Protein AF-0000000069699629 (afdb_homodimer)

Solvent-accessible surface area (backbone atoms only — not comparable to full-atom values): 56121 Å² total; per-residue (Å²): 138,85,84,76,73,90,75,81,79,84,77,80,76,84,76,68,91,73,70,89,72,76,82,72,79,75,75,71,71,50,71,66,56,49,45,51,49,49,50,50,48,36,51,49,47,49,51,48,34,51,51,44,48,51,48,30,50,50,45,48,50,47,46,49,52,51,44,52,56,49,50,58,57,60,65,57,64,64,65,25,61,34,77,67,85,94,56,106,48,43,76,41,28,73,54,88,80,68,69,46,50,12,64,60,80,70,67,77,84,50,55,75,26,27,34,78,42,75,46,62,90,52,101,59,73,42,83,44,76,43,32,43,47,52,49,35,50,48,51,46,58,69,66,28,60,48,82,36,36,34,40,34,21,32,28,71,46,33,79,44,12,59,67,80,67,69,44,21,34,32,34,32,32,75,80,32,62,78,57,23,39,41,35,43,31,45,36,35,52,76,44,73,55,95,75,27,39,31,33,44,36,40,24,43,29,37,32,40,32,34,45,31,40,86,33,32,37,64,40,86,93,40,66,15,42,77,44,70,66,27,49,29,41,39,32,30,37,80,40,84,94,41,41,81,15,38,42,35,46,30,20,49,70,75,87,66,41,66,41,76,61,26,70,32,25,79,40,58,69,77,56,64,31,25,38,38,41,36,59,30,78,50,88,75,24,29,37,31,39,36,45,30,31,46,59,33,31,36,24,26,68,83,65,81,47,68,45,81,40,50,26,37,35,41,40,42,35,42,35,59,29,70,70,56,92,60,25,28,34,28,46,37,38,36,42,36,42,70,63,76,53,70,67,55,51,49,33,34,73,70,57,51,26,45,58,87,65,62,27,40,39,42,39,40,36,42,38,36,59,43,70,95,81,17,33,40,36,40,35,43,36,42,21,21,21,37,37,21,23,18,63,67,36,60,52,48,40,34,44,36,78,39,68,77,54,38,30,73,60,62,59,73,71,11,41,22,40,37,40,37,39,38,38,36,42,66,82,45,98,44,31,38,34,38,41,41,39,38,39,32,40,32,42,40,19,31,28,96,71,62,35,45,45,18,29,38,43,37,43,29,39,28,40,35,46,30,44,50,76,47,57,42,37,37,38,36,41,39,42,12,30,31,42,36,40,36,36,28,68,89,66,48,78,34,40,32,26,37,39,32,43,24,44,36,44,32,46,36,74,36,78,50,85,87,80,39,54,43,32,39,34,40,38,41,23,42,38,41,55,76,37,39,62,56,74,66,67,58,40,66,82,74,22,57,51,51,47,35,43,37,40,40,25,38,37,56,84,141,79,90,75,89,74,97,79,82,73,90,72,76,72,91,62,88,72,77,83,77,76,84,77,81,79,80,77,76,53,71,66,59,52,43,53,50,47,49,50,48,35,50,52,47,47,50,49,33,51,51,44,47,49,51,35,48,50,50,47,45,50,47,45,48,56,45,42,56,52,46,58,62,54,62,50,70,24,67,78,77,71,83,73,82,76,61,90,58,76,82,74,68,78,48,79,83,63,71,71,67,92,54,54,24,75,77,82,83,50,55,78,44,69,43,64,29,38,36,62,86,63,99,60,74,43,84,42,68,41,32,45,46,51,51,48,51,48,38,48,58,68,65,28,62,46,79,35,36,34,40,35,45,64,51,72,44,34,80,58,53,80,68,78,67,69,43,22,34,30,34,30,32,76,80,34,63,84,58,24,39,39,35,42,31,45,37,35,51,64,45,78,55,95,77,26,37,32,32,44,36,39,23,44,29,38,32,41,36,66,83,51,89,85,42,40,45,70,40,84,93,37,66,10,39,37,29,62,68,27,41,29,41,38,30,30,36,81,39,88,94,39,44,82,15,39,42,34,30,4,18,48,69,75,86,65,42,65,40,75,60,26,71,33,26,77,39,59,69,74,34,12,5,10,40,36,41,36,58,30,78,51,90,74,25,29,36,32,38,35,43,30,27,33,34,31,31,34,25,27,69,83,66,81,48,69,44,82,38,28,25,38,36,41,40,43,35,43,34,59,29,72,70,55,92,62,25,28,36,30,45,35,39,37,41,37,43,72,42,68,30,66,63,55,51,50,34,35,73,69,59,51,26,45,58,88,67,63,27,38,37,41,39,40,36,41,39,35,59,43,71,95,82,18,35,40,37,40,36,44,37,41,23,21,20,36,37,20,22,18,63,68,36,58,52,49,40,33,44,37,78,39,67,78,54,39,32,72,62,63,61,73,70,11,42,23,39,37,40,38,39,38,38,35,41,67,82,45,98,44,30,38,34,38,42,41,36,37,39,34,40,32,43,40,20,30,29,95,72,62,36,45,47,16,30,37,41,35,41,29,38,29,38,34,46,30,43,49,78,47,58,43,36,38,37,36,40,37,43,12,29,33,42,34,40,35,36,29,69,89,66,48,80,35,39,31,26,36,40,29,42,25,43,38,43,31,46,36,52,23,77,47,85,87,27,25,43,45,32,40,36,40,37,41,24,40,38,42,56,76,36,39,64,55,74,67,69,58,41,62,92,76,24,56,52,50,47,34,42,36,40,38,37,38,38,60,88

Secondary structure (DSSP, 8-state):
------------GGG---------------HHHHHHHHHHHHHHHHHHHHHHHHHHHHHHHHHHHHHHHHHHHHH-----------SSS-TT---TT-------------TT-EEEEEE-SSSS-EEEEEEHHHHHHHHHHHHTEEEEEEEEEEEEEETTBS-----HHHH-STT---SEEEEEEEEEEEEEETTEEEEEEEEEEEEE-SS-S---TT-TT-S-EEEEEEEEEEEES--TT-TTSEEEEEE--PPPEEETTTTEEEE----SEEEEEEEEEETTEEEEEEEEE--EEEEBTTSS-EEEE-EEEEEEEEEEEE-STTEEEEEEEEEEEE---HHHHHHHHTTSBPPP--EEEEEEEEEEE-GGG-EEEEEEEEEEHHHHHHHT-SS-----SSBTTEE-S-----EEEEEEEEEEEEEETTEEEEEEEEEEEEEEEEETTTEEEEEEEEEEEEEEEEEE-SSSEEEEEEEEEEEEEEE-TTS-EEEEEEEEEEEEEEEESSS-SSS---EEEEEEEEEEEEEETTT---BGGGBSEEEEEEEEEEEE-/-------------S----------------HHHHHHHHHHHHHHHHHHHHHHHHHHHHHHHHHHHHHHHHHHGGGS--------------TTS--TT-------------TT-EEEEEE-SSSS-EEEEEEHHHHHHHHHHHHTEEEEEEEEEEEEEETTBS-----HHHH-STT---SEEEEEEEEEEEEEETTEEEEEEEEEEEEE-SS-S---TT-TT-S-EEEEEEEEEEEES--TT-TTSEEEEEE--PPPEEETTTTEEEE----SEEEEEEEEEETTEEEEEEEEE--EEEEBTTSS-EEEEEEEEEEEEEEEEE-STTEEEEEEEEEEEEE--HHHHHHHHTTSBPPP--EEEEEEEEEEE-GGG-EEEEEEEEEEHHHHHHHT-SS-----SSBTTEE-S-----EEEEEEEEEEEEEETTEEEEEEEEEEEEEEEEETTTEEEEEEEEEEEEEEEEEE-SSSEEEEEEEEEEEEEEE-TTS-EEEEEEEEEEEEEEE-SSS-SSS---EEEEEEEEEEEEEETTT---BGGGBSEEEEEEEEEEEE-

Sequence (1114 aa):
MYSSQLKVSLLSLSVLLAISTSDVMAAKLTIEQRLELLESELSANKKELQKTQSQLSTYKGKVAELQKSIKENEKRHVTTGYPTATSPVAENIANENNELSKKAAPVQVKATQQVAVIDTEGQKPKLESVTLKDISKFVKDDIGFSYQGYFRSGWGTSNHGSSQTYAPGSLGRFGNEMSGWFDLTLNQRVYNQDGKTANAVVTYDGNVGEQYNDAWFAGQDTDSILQFSDIYLTTKGFLPFAPEADFWVGKHKLPEYEIQMLDWKSLTTDVAAGVGIQNWALGGGQLDASISRNDVDVYSRDFTQTTQMNTNSVDLRYRNIPLWQSGSLSLMGKYAFANKNDEQERNEDNNSYFRFKDTWMATAIIRQELERKGFNEFTLQVANNSYASSFANFSGASNSMASGRYYYGDHTNGVAWRLISQGEMYLADRIIMANSLVWAHGNDVYSYESGAHSDFDSLRAVIRPAWIWDTWNQTGVELGWFTQKNNTRQGDDLQESAYKTTLYHALKVGPSLLGSRPEIRFYGTYINILDNQLSQFAFNDDSKDEFMVGVQAEVWWMYSSQLKVSLLSLSVLLAISTSDVMAAKLTIEQRLELLESELSANKKELQKTQSQLSTYKGKVAELQKSIKENEKRHVTTGYPTATSPVAENIANENNELSKKAAPVQVKATQQVAVIDTEGQKPKLESVTLKDISKFVKDDIGFSYQGYFRSGWGTSNHGSSQTYAPGSLGRFGNEMSGWFDLTLNQRVYNQDGKTANAVVTYDGNVGEQYNDAWFAGQDTDSILQFSDIYLTTKGFLPFAPEADFWVGKHKLPEYEIQMLDWKSLTTDVAAGVGIQNWALGGGQLDASISRNDVDVYSRDFTQTTQMNTNSVDLRYRNIPLWQSGSLSLMGKYAFANKNDEQERNEDNNSYFRFKDTWMATAIIRQELERKGFNEFTLQVANNSYASSFANFSGASNSMASGRYYYGDHTNGVAWRLISQGEMYLADRIIMANSLVWAHGNDVYSYESGAHSDFDSLRAVIRPAWIWDTWNQTGVELGWFTQKNNTRQGDDLQESAYKTTLYHALKVGPSLLGSRPEIRFYGTYINILDNQLSQFAFNDDSKDEFMVGVQAEVWW

Nearest PDB structures (foldseek):
  4rdt-assembly2_B  TM=4.542E-01  e=3.118E-02  Neisseria meningitidis MC58
  4c4v-assembly1_A  TM=3.652E-01  e=1.965E-02  Escherichia coli
  8bo2-assembly1_A  TM=3.740E-01  e=1.611E-01  Escherichia coli K-12
  3qrc-assembly1_A  TM=2.456E-01  e=6.396E-02  Yersinia pestis
  5ekq-assembly1_A  TM=3.480E-01  e=4.299E+00  Escherichia coli K-12

Foldseek 3Di:
DCDDDDPVVVPDDDPDPDDDPPPPPPPPQPPVRVVVVVVVVVVVVVVVVVVVVVVVVVVVVVVCVVVCVVVVVVPCPFCLQQPDDDDVPVRPDPDPPSRSTNDPPPPPQDQADWDWDWDDPDPDIDIDIDGVVRVVVVVCVVQQKDKWKWKKDWDKAWPFGRDAADLCLFFFCVLRDQWMWMKIKIKGWDDDDDLKTKIWMWIKTWIFGPPDPPQDEVDPPHRTHIDTQDTKMWMACPDPLARGKIKMWWNDWDDFADPQGNGATPDDDDARIWIKIWQRDDPQWGKIKMKGWDWAWWAFPVRPGTDIWTKMKIKIKTWFRDDDDQKGKIKIKMKMDTDDDPVRVVCCVVRRTPDQDIKMKIKMKMKHADPPRKIKIKMKMKMFAQQQQLCQDSSYSYGDSDDVRYDDAHGDGKMKIKIWMWIKDAPDPFKIKTWIWMWMWIAQYAHPQAGGGKTKTKIKIKMKMWGHPDQFKIWIKIKIKMKMWMAHPVGDIAIWIKIKIKTKMKGFRGDDPRPTDWIKMWIKMKMATDGDRRPCDADNPRHRMMIMTIIMTIGID/DCPPPDDDDPDPDDDPPDDPPPPPPPDDPDPVRVVVVVVVVVVVVVVVVVVVVVVVVVVVVVVVVVVVVVVVVQPQALPPPPDDDCPVPVVPDPPVVPPVDSHRNPPDQDQADWDWDWDPPDPDIDIDIDGNVRVVVVVCVVQQKDKWKKKKDWDKAWPQGRDAADLCLFFFCVQRDQWMWMKIKIKGWDDDPDLKTKIWMWIKTWIFGDPDPPQDQPDPPHRTHIDTQDTKMWMACPDPLARGKIKMWWNDWPDFADPQGNGATPDDDDAHIWIKIWQRDDPQWGKIKMKGWDWAWWAFPVRPGTDIWTKMKIKIKTWFRDDDDQKGKIKIKMKMDTDDDPVVVVCCVVRRTPDQDIKMKIKMKMKHADPPRKIKIKMKMKMFEQQQQLCQDSSYSYGDSDDVRYDDAHGDGKMKIKIWMWIKDAPDPFKIKTWIKMWMWIAQYAHPQAGGGKTKTKIKIKMKMWGHPDQFKIWIKIKIWMKMWMAHPVGDIAIWIKIKIKTKMKGFRGDDPRPGDWIKMWIKMKMATDGDRRPCDADNPRHRMMIMTIIMTIGID

pLDDT: mean 84.92, std 23.69, range [17.23, 98.94]

Radius of gyration: 40.72 Å; Cα contacts (8 Å, |Δi|>4): 2780; chains: 2; bounding box: 134×82×152 Å

InterPro domains:
  IPR003192 Porin, LamB-type [PF02264] (145-557)
  IPR003192 Porin, LamB-type [cd01346] (145-557)
  IPR021570 LamB-type porin N-terminal domain [PF11471] (30-60)
  IPR036998 Porin, LamB-type superfamily [G3DSA:2.40.170.10] (146-557)
  IPR050286 Gram-negative Bacterial Carbohydrate Uptake Porin [PTHR38762] (129-557)

Organism: Klebsiella variicola (NCBI:txid244366)

Structure (mmCIF, N/CA/C/O backbone):
data_AF-0000000069699629-model_v1
#
loop_
_entity.id
_entity.type
_entity.pdbx_description
1 polymer 'Cryptic outer membrane porin BglH'
#
loop_
_atom_site.group_PDB
_atom_site.id
_atom_site.type_symbol
_atom_site.label_atom_id
_atom_site.label_alt_id
_atom_site.label_comp_id
_atom_site.label_asym_id
_atom_site.label_entity_id
_atom_site.label_seq_id
_atom_site.pdbx_PDB_ins_code
_atom_site.Cartn_x
_atom_site.Cartn_y
_atom_site.Cartn_z
_atom_site.occupancy
_atom_site.B_iso_or_equiv
_atom_site.auth_seq_id
_atom_site.auth_comp_id
_atom_site.auth_asym_id
_atom_site.auth_atom_id
_atom_site.pdbx_PDB_model_num
ATOM 1 N N . MET A 1 1 ? -66.25 24.297 79.5 1 19.14 1 MET A N 1
ATOM 2 C CA . MET A 1 1 ? -67.75 24.266 79.375 1 19.14 1 MET A CA 1
ATOM 3 C C . MET A 1 1 ? -68.188 23.609 78.062 1 19.14 1 MET A C 1
ATOM 5 O O . MET A 1 1 ? -67.75 24.047 77 1 19.14 1 MET A O 1
ATOM 9 N N . TYR A 1 2 ? -68.5 22.312 78 1 21.05 2 TYR A N 1
ATOM 10 C CA . TYR A 1 2 ? -68.5 21.047 77.25 1 21.05 2 TYR A CA 1
ATOM 11 C C . TYR A 1 2 ? -69.688 20.953 76.312 1 21.05 2 TYR A C 1
ATOM 13 O O . TYR A 1 2 ? -70.625 20.234 76.562 1 21.05 2 TYR A O 1
ATOM 21 N N . SER A 1 3 ? -70.125 22.188 75.812 1 19.2 3 SER A N 1
ATOM 22 C CA . SER A 1 3 ? -71.438 22.344 75.312 1 19.2 3 SER A CA 1
ATOM 23 C C . SER A 1 3 ? -71.625 21.547 74 1 19.2 3 SER A C 1
ATOM 25 O O . SER A 1 3 ? -70.875 21.703 73.062 1 19.2 3 SER A O 1
ATOM 27 N N . SER A 1 4 ? -72.375 20.547 74 1 19.42 4 SER A N 1
ATOM 28 C CA . SER A 1 4 ? -72.812 19.266 73.438 1 19.42 4 SER A CA 1
ATOM 29 C C . SER A 1 4 ? -73.438 19.406 72.062 1 19.42 4 SER A C 1
ATOM 31 O O . SER A 1 4 ? -72.938 18.828 71.125 1 19.42 4 SER A O 1
ATOM 33 N N . GLN A 1 5 ? -74.75 19.219 71.812 1 18.25 5 GLN A N 1
ATOM 34 C CA . GLN A 1 5 ? -75.312 18.078 71.125 1 18.25 5 GLN A CA 1
ATOM 35 C C . GLN A 1 5 ? -75.875 18.484 69.75 1 18.25 5 GLN A C 1
ATOM 37 O O . GLN A 1 5 ? -76.188 17.625 68.938 1 18.25 5 GLN A O 1
ATOM 42 N N . LEU A 1 6 ? -76.25 19.766 69.438 1 18.14 6 LEU A N 1
ATOM 43 C CA . LEU A 1 6 ? -77.562 19.859 68.812 1 18.14 6 LEU A CA 1
ATOM 44 C C . LEU A 1 6 ? -77.562 19.469 67.312 1 18.14 6 LEU A C 1
ATOM 46 O O . LEU A 1 6 ? -76.875 20.125 66.562 1 18.14 6 LEU A O 1
ATOM 50 N N . LYS A 1 7 ? -77.812 18.125 66.938 1 20.78 7 LYS A N 1
ATOM 51 C CA . LYS A 1 7 ? -77.75 17.203 65.75 1 20.78 7 LYS A CA 1
ATOM 52 C C . LYS A 1 7 ? -78.75 17.609 64.688 1 20.78 7 LYS A C 1
ATOM 54 O O . LYS A 1 7 ? -79.938 17.25 64.75 1 20.78 7 LYS A O 1
ATOM 59 N N . VAL A 1 8 ? -78.938 18.891 64.25 1 19.14 8 VAL A N 1
ATOM 60 C CA . VAL A 1 8 ? -80.125 19.344 63.562 1 19.14 8 VAL A CA 1
ATOM 61 C C . VAL A 1 8 ? -80.188 18.703 62.188 1 19.14 8 VAL A C 1
ATOM 63 O O . VAL A 1 8 ? -79.312 18.922 61.344 1 19.14 8 VAL A O 1
ATOM 66 N N . SER A 1 9 ? -80.688 17.375 61.969 1 19.95 9 SER A N 1
ATOM 67 C CA . SER A 1 9 ? -80.688 16.344 60.938 1 19.95 9 SER A CA 1
ATOM 68 C C . SER A 1 9 ? -81.562 16.734 59.781 1 19.95 9 SER A C 1
ATOM 70 O O . SER A 1 9 ? -82.812 16.672 59.906 1 19.95 9 SER A O 1
ATOM 72 N N . LEU A 1 10 ? -81.438 17.938 59.156 1 19.36 10 LEU A N 1
ATOM 73 C CA . LEU A 1 10 ? -82.375 18.672 58.281 1 19.36 10 LEU A CA 1
ATOM 74 C C . LEU A 1 10 ? -82.5 17.938 56.938 1 19.36 10 LEU A C 1
ATOM 76 O O . LEU A 1 10 ? -81.812 18.188 56 1 19.36 10 LEU A O 1
ATOM 80 N N . LEU A 1 11 ? -82.625 16.516 56.906 1 20.16 11 LEU A N 1
ATOM 81 C CA . LEU A 1 11 ? -82.5 15.609 55.75 1 20.16 11 LEU A CA 1
ATOM 82 C C . LEU A 1 11 ? -83.625 15.891 54.75 1 20.16 11 LEU A C 1
ATOM 84 O O . LEU A 1 11 ? -83.375 15.883 53.531 1 20.16 11 LEU A O 1
ATOM 88 N N . SER A 1 12 ? -84.938 16.047 55.125 1 18.94 12 SER A N 1
ATOM 89 C CA . SER A 1 12 ? -86 15.195 54.531 1 18.94 12 SER A CA 1
ATOM 90 C C . SER A 1 12 ? -86.5 15.773 53.188 1 18.94 12 SER A C 1
ATOM 92 O O . SER A 1 12 ? -87.188 15.109 52.438 1 18.94 12 SER A O 1
ATOM 94 N N . LEU A 1 13 ? -86.5 17.094 52.875 1 18.12 13 LEU A N 1
ATOM 95 C CA . LEU A 1 13 ? -87.75 17.594 52.406 1 18.12 13 LEU A CA 1
ATOM 96 C C . LEU A 1 13 ? -87.938 17.297 50.906 1 18.12 13 LEU A C 1
ATOM 98 O O . LEU A 1 13 ? -89.062 17.141 50.406 1 18.12 13 LEU A O 1
ATOM 102 N N . SER A 1 14 ? -86.875 17.312 49.938 1 18.81 14 SER A N 1
ATOM 103 C CA . SER A 1 14 ? -87.188 18.062 48.719 1 18.81 14 SER A CA 1
ATOM 104 C C . SER A 1 14 ? -87.875 17.203 47.688 1 18.81 14 SER A C 1
ATOM 106 O O . SER A 1 14 ? -87.75 17.469 46.469 1 18.81 14 SER A O 1
ATOM 108 N N . VAL A 1 15 ? -88.438 16.016 47.969 1 20.55 15 VAL A N 1
ATOM 109 C CA . VAL A 1 15 ? -88.438 15.016 46.906 1 20.55 15 VAL A CA 1
ATOM 110 C C . VAL A 1 15 ? -89.5 15.414 45.844 1 20.55 15 VAL A C 1
ATOM 112 O O . VAL A 1 15 ? -89.312 15.227 44.656 1 20.55 15 VAL A O 1
ATOM 115 N N . LEU A 1 16 ? -90.688 16.016 46.219 1 18.23 16 LEU A N 1
ATOM 116 C CA . LEU A 1 16 ? -91.938 15.414 45.688 1 18.23 16 LEU A CA 1
ATOM 117 C C . LEU A 1 16 ? -92.25 15.977 44.312 1 18.23 16 LEU A C 1
ATOM 119 O O . LEU A 1 16 ? -93.25 15.562 43.688 1 18.23 16 LEU A O 1
ATOM 123 N N . LEU A 1 17 ? -91.75 17.125 43.875 1 19.67 17 LEU A N 1
ATOM 124 C CA . LEU A 1 17 ? -92.688 17.875 43.062 1 19.67 17 LEU A CA 1
ATOM 125 C C . LEU A 1 17 ? -92.938 17.188 41.719 1 19.67 17 LEU A C 1
ATOM 127 O O . LEU A 1 17 ? -92.062 17.109 40.875 1 19.67 17 LEU A O 1
ATOM 131 N N . ALA A 1 18 ? -93.812 16.156 41.688 1 20.31 18 ALA A N 1
ATOM 132 C CA . ALA A 1 18 ? -94.25 15.125 40.75 1 20.31 18 ALA A CA 1
ATOM 133 C C . ALA A 1 18 ? -94.625 15.742 39.406 1 20.31 18 ALA A C 1
ATOM 135 O O . ALA A 1 18 ? -94.125 15.367 38.375 1 20.31 18 ALA A O 1
ATOM 136 N N . ILE A 1 19 ? -96 15.781 39.031 1 22.12 19 ILE A N 1
ATOM 137 C CA . ILE A 1 19 ? -96.688 15.016 38.031 1 22.12 19 ILE A CA 1
ATOM 138 C C . ILE A 1 19 ? -97.062 15.938 36.875 1 22.12 19 ILE A C 1
ATOM 140 O O . ILE A 1 19 ? -97.688 15.5 35.906 1 22.12 19 ILE A O 1
ATOM 144 N N . SER A 1 20 ? -97.125 17.312 37.031 1 21.72 20 SER A N 1
ATOM 145 C CA . SER A 1 20 ? -98.188 17.891 36.219 1 21.72 20 SER A CA 1
ATOM 146 C C . SER A 1 20 ? -97.875 17.766 34.719 1 21.72 20 SER A C 1
ATOM 148 O O . SER A 1 20 ? -96.75 18.078 34.281 1 21.72 20 SER A O 1
ATOM 150 N N . THR A 1 21 ? -98.562 16.859 34 1 24.92 21 THR A N 1
ATOM 151 C CA . THR A 1 21 ? -98.625 16.266 32.656 1 24.92 21 THR A CA 1
ATOM 152 C C . THR A 1 21 ? -98.938 17.312 31.594 1 24.92 21 THR A C 1
ATOM 154 O O . THR A 1 21 ? -99.188 16.984 30.453 1 24.92 21 THR A O 1
ATOM 157 N N . SER A 1 22 ? -98.375 18.609 31.719 1 24.2 22 SER A N 1
ATOM 158 C CA . SER A 1 22 ? -98.875 19.594 30.766 1 24.2 22 SER A CA 1
ATOM 159 C C . SER A 1 22 ? -98.75 19.125 29.328 1 24.2 22 SER A C 1
ATOM 161 O O . SER A 1 22 ? -97.688 18.594 28.969 1 24.2 22 SER A O 1
ATOM 163 N N . ASP A 1 23 ? -99.875 18.922 28.609 1 26.7 23 ASP A N 1
ATOM 164 C CA . ASP A 1 23 ? -100.25 18.469 27.281 1 26.7 23 ASP A CA 1
ATOM 165 C C . ASP A 1 23 ? -99.5 19.25 26.188 1 26.7 23 ASP A C 1
ATOM 167 O O . ASP A 1 23 ? -99.812 20.406 25.938 1 26.7 23 ASP A O 1
ATOM 171 N N . VAL A 1 24 ? -98.25 19.484 26.234 1 28.78 24 VAL A N 1
ATOM 172 C CA . VAL A 1 24 ? -97.438 20.312 25.344 1 28.78 24 VAL A CA 1
ATOM 173 C C . VAL A 1 24 ? -97.688 19.875 23.891 1 28.78 24 VAL A C 1
ATOM 175 O O . VAL A 1 24 ? -97.438 18.719 23.547 1 28.78 24 VAL A O 1
ATOM 178 N N . MET A 1 25 ? -98.688 20.641 23.203 1 28.33 25 MET A N 1
ATOM 179 C CA . MET A 1 25 ? -99.062 20.547 21.812 1 28.33 25 MET A CA 1
ATOM 180 C C . MET A 1 25 ? -97.875 20.422 20.906 1 28.33 25 MET A C 1
ATOM 182 O O . MET A 1 25 ? -96.938 21.234 20.984 1 28.33 25 MET A O 1
ATOM 186 N N . ALA A 1 26 ? -97.5 19.281 20.484 1 32.78 26 ALA A N 1
ATOM 187 C CA . ALA A 1 26 ? -96.438 18.734 19.609 1 32.78 26 ALA A CA 1
ATOM 188 C C . ALA A 1 26 ? -96.438 19.438 18.25 1 32.78 26 ALA A C 1
ATOM 190 O O . ALA A 1 26 ? -97.375 19.25 17.438 1 32.78 26 ALA A O 1
ATOM 191 N N . ALA A 1 27 ? -96.125 20.781 18.281 1 33.59 27 ALA A N 1
ATOM 192 C CA . ALA A 1 27 ? -96 21.531 17.031 1 33.59 27 ALA A CA 1
ATOM 193 C C . ALA A 1 27 ? -95.25 20.703 15.977 1 33.59 27 ALA A C 1
ATOM 195 O O . ALA A 1 27 ? -94.125 20.219 16.203 1 33.59 27 ALA A O 1
ATOM 196 N N . LYS A 1 28 ? -96 19.984 15.195 1 36.91 28 LYS A N 1
ATOM 197 C CA . LYS A 1 28 ? -95.562 19.203 14.031 1 36.91 28 LYS A CA 1
ATOM 198 C C . LYS A 1 28 ? -94.562 20 13.195 1 36.91 28 LYS A C 1
ATOM 200 O O . LYS A 1 28 ? -94.812 21.156 12.852 1 36.91 28 LYS A O 1
ATOM 205 N N . LEU A 1 29 ? -93.312 19.781 13.336 1 44.75 29 LEU A N 1
ATOM 206 C CA . LEU A 1 29 ? -92.25 20.422 12.57 1 44.75 29 LEU A CA 1
ATOM 207 C C . LEU A 1 29 ? -92.688 20.547 11.102 1 44.75 29 LEU A C 1
ATOM 209 O O . LEU A 1 29 ? -93.312 19.672 10.555 1 44.75 29 LEU A O 1
ATOM 213 N N . THR A 1 30 ? -92.938 21.781 10.625 1 55 30 THR A N 1
ATOM 214 C CA . THR A 1 30 ? -93.375 22.109 9.266 1 55 30 THR A CA 1
ATOM 215 C C . THR A 1 30 ? -92.5 21.344 8.25 1 55 30 THR A C 1
ATOM 217 O O . THR A 1 30 ? -91.438 20.812 8.594 1 55 30 THR A O 1
ATOM 220 N N . ILE A 1 31 ? -93.062 20.984 7.141 1 54.12 31 ILE A N 1
ATOM 221 C CA . ILE A 1 31 ? -92.438 20.219 6.047 1 54.12 31 ILE A CA 1
ATOM 222 C C . ILE A 1 31 ? -91.062 20.781 5.703 1 54.12 31 ILE A C 1
ATOM 224 O O . ILE A 1 31 ? -90.125 20.016 5.438 1 54.12 31 ILE A O 1
ATOM 228 N N . GLU A 1 32 ? -91 22.109 5.836 1 60.56 32 GLU A N 1
ATOM 229 C CA . GLU A 1 32 ? -89.688 22.75 5.523 1 60.56 32 GLU A CA 1
ATOM 230 C C . GLU A 1 32 ? -88.625 22.391 6.566 1 60.56 32 GLU A C 1
ATOM 232 O O . GLU A 1 32 ? -87.5 22.172 6.223 1 60.56 32 GLU A O 1
ATOM 237 N N . GLN A 1 33 ? -89.125 22.438 7.805 1 61.97 33 GLN A N 1
ATOM 238 C CA . GLN A 1 33 ? -88.188 22.141 8.867 1 61.97 33 GLN A CA 1
ATOM 239 C C . GLN A 1 33 ? -87.75 20.672 8.812 1 61.97 33 GLN A C 1
ATOM 241 O O . GLN A 1 33 ? -86.562 20.344 9.062 1 61.97 33 GLN A O 1
ATOM 246 N N . ARG A 1 34 ? -88.75 19.828 8.516 1 63.19 34 ARG A N 1
ATOM 247 C CA . ARG A 1 34 ? -88.375 18.422 8.328 1 63.19 34 ARG A CA 1
ATOM 248 C C . ARG A 1 34 ? -87.438 18.234 7.141 1 63.19 34 ARG A C 1
ATOM 250 O O . ARG A 1 34 ? -86.562 17.406 7.188 1 63.19 34 ARG A O 1
ATOM 257 N N . LEU A 1 35 ? -87.688 19.031 6.176 1 65.12 35 LEU A N 1
ATOM 258 C CA . LEU A 1 35 ? -86.812 19 4.984 1 65.12 35 LEU A CA 1
ATOM 259 C C . LEU A 1 35 ? -85.375 19.422 5.32 1 65.12 35 LEU A C 1
ATOM 261 O O . LEU A 1 35 ? -84.438 18.797 4.848 1 65.12 35 LEU A O 1
ATOM 265 N N . GLU A 1 36 ? -85.312 20.484 5.996 1 67.56 36 GLU A N 1
ATOM 266 C CA . GLU A 1 36 ? -84 20.969 6.383 1 67.56 36 GLU A CA 1
ATOM 267 C C . GLU A 1 36 ? -83.25 19.938 7.254 1 67.56 36 GLU A C 1
ATOM 269 O O . GLU A 1 36 ? -82.062 19.75 7.121 1 67.56 36 GLU A O 1
ATOM 274 N N . LEU A 1 37 ? -84.062 19.281 8.109 1 67.69 37 LEU A N 1
ATOM 275 C CA . LEU A 1 37 ? -83.438 18.266 8.969 1 67.69 37 LEU A CA 1
ATOM 276 C C . LEU A 1 37 ? -83 17.062 8.148 1 67.69 37 LEU A C 1
ATOM 278 O O . LEU A 1 37 ? -81.938 16.5 8.383 1 67.69 37 LEU A O 1
ATOM 282 N N . LEU A 1 38 ? -83.875 16.688 7.219 1 66.69 38 LEU A N 1
ATOM 283 C CA . LEU A 1 38 ? -83.5 15.547 6.375 1 66.69 38 LEU A CA 1
ATOM 284 C C . LEU A 1 38 ? -82.312 15.883 5.484 1 66.69 38 LEU A C 1
ATOM 286 O O . LEU A 1 38 ? -81.438 15.039 5.281 1 66.69 38 LEU A O 1
ATOM 290 N N . GLU A 1 39 ? -82.312 17.125 4.957 1 74.69 39 GLU A N 1
ATOM 291 C CA . GLU A 1 39 ? -81.125 17.547 4.152 1 74.69 39 GLU A CA 1
ATOM 292 C C . GLU A 1 39 ? -79.875 17.578 4.988 1 74.69 39 GLU A C 1
ATOM 294 O O . GLU A 1 39 ? -78.812 17.188 4.508 1 74.69 39 GLU A O 1
ATOM 299 N N . SER A 1 40 ? -80.062 18.062 6.207 1 72.31 40 SER A N 1
ATOM 300 C CA . SER A 1 40 ? -78.875 18.078 7.09 1 72.31 40 SER A CA 1
ATOM 301 C C . SER A 1 40 ? -78.438 16.656 7.453 1 72.31 40 SER A C 1
ATOM 303 O O . SER A 1 40 ? -77.25 16.359 7.469 1 72.31 40 SER A O 1
ATOM 305 N N . GLU A 1 41 ? -79.438 15.805 7.695 1 72.5 41 GLU A N 1
ATOM 306 C CA . GLU A 1 41 ? -79.125 14.422 7.996 1 72.5 41 GLU A CA 1
ATOM 307 C C . GLU A 1 41 ? -78.5 13.719 6.773 1 72.5 41 GLU A C 1
ATOM 309 O O . GLU A 1 41 ? -77.562 12.93 6.895 1 72.5 41 GLU A O 1
ATOM 314 N N . LEU A 1 42 ? -79.062 14.008 5.613 1 70.12 42 LEU A N 1
ATOM 315 C CA . LEU A 1 42 ? -78.5 13.445 4.387 1 70.12 42 LEU A CA 1
ATOM 316 C C . LEU A 1 42 ? -77.062 13.953 4.137 1 70.12 42 LEU A C 1
ATOM 318 O O . LEU A 1 42 ? -76.188 13.18 3.744 1 70.12 42 LEU A O 1
ATOM 322 N N . SER A 1 43 ? -76.938 15.281 4.348 1 73.56 43 SER A N 1
ATOM 323 C CA . SER A 1 43 ? -75.625 15.828 4.184 1 73.56 43 SER A CA 1
ATOM 324 C C . SER A 1 43 ? -74.625 15.203 5.176 1 73.56 43 SER A C 1
ATOM 326 O O . SER A 1 43 ? -73.5 14.867 4.816 1 73.56 43 SER A O 1
ATOM 328 N N . ALA A 1 44 ? -75.062 15 6.391 1 74.25 44 ALA A N 1
ATOM 329 C CA . ALA A 1 44 ? -74.25 14.375 7.402 1 74.25 44 ALA A CA 1
ATOM 330 C C . ALA A 1 44 ? -74 12.914 7.07 1 74.25 44 ALA A C 1
ATOM 332 O O . ALA A 1 44 ? -72.875 12.422 7.238 1 74.25 44 ALA A O 1
ATOM 333 N N . ASN A 1 45 ? -75 12.242 6.582 1 70.06 45 ASN A N 1
ATOM 334 C CA . ASN A 1 45 ? -74.812 10.844 6.195 1 70.06 45 ASN A CA 1
ATOM 335 C C . ASN A 1 45 ? -73.938 10.711 4.969 1 70.06 45 ASN A C 1
ATOM 337 O O . ASN A 1 45 ? -73.125 9.781 4.883 1 70.06 45 ASN A O 1
ATOM 341 N N . LYS A 1 46 ? -74.062 11.625 4.062 1 71.75 46 LYS A N 1
ATOM 342 C CA . LYS A 1 46 ? -73.188 11.594 2.891 1 71.75 46 LYS A CA 1
ATOM 343 C C . LYS A 1 46 ? -71.75 11.859 3.273 1 71.75 46 LYS A C 1
ATOM 345 O O . LYS A 1 46 ? -70.812 11.219 2.746 1 71.75 46 LYS A O 1
ATOM 350 N N . LYS A 1 47 ? -71.625 12.773 4.207 1 73.62 47 LYS A N 1
ATOM 351 C CA . LYS A 1 47 ? -70.25 13.031 4.688 1 73.62 47 LYS A CA 1
ATOM 352 C C . LYS A 1 47 ? -69.688 11.828 5.438 1 73.62 47 LYS A C 1
ATOM 354 O O . LYS A 1 47 ? -68.562 11.469 5.262 1 73.62 47 LYS A O 1
ATOM 359 N N . GLU A 1 48 ? -70.5 11.234 6.23 1 75.69 48 GLU A N 1
ATOM 360 C CA . GLU A 1 48 ? -70.062 10.039 6.949 1 75.69 48 GLU A CA 1
ATOM 361 C C . GLU A 1 48 ? -69.812 8.867 5.996 1 75.69 48 GLU A C 1
ATOM 363 O O . GLU A 1 48 ? -68.875 8.102 6.16 1 75.69 48 GLU A O 1
ATOM 368 N N . LEU A 1 49 ? -70.625 8.711 5.016 1 73.31 49 LEU A N 1
ATOM 369 C CA . LEU A 1 49 ? -70.438 7.688 4 1 73.31 49 LEU A CA 1
ATOM 370 C C . LEU A 1 49 ? -69.125 7.938 3.229 1 73.31 49 LEU A C 1
ATOM 372 O O . LEU A 1 49 ? -68.375 7.004 2.977 1 73.31 49 LEU A O 1
ATOM 376 N N . GLN A 1 50 ? -69 9.188 2.873 1 72.69 50 GLN A N 1
ATOM 377 C CA . GLN A 1 50 ? -67.75 9.508 2.186 1 72.69 50 GLN A CA 1
ATOM 378 C C . GLN A 1 50 ? -66.5 9.203 3.07 1 72.69 50 GLN A C 1
ATOM 380 O O . GLN A 1 50 ? -65.5 8.664 2.602 1 72.69 50 GLN A O 1
ATOM 385 N N . LYS A 1 51 ? -66.625 9.508 4.297 1 74.12 51 LYS A N 1
ATOM 386 C CA . LYS A 1 51 ? -65.562 9.211 5.238 1 74.12 51 LYS A CA 1
ATOM 387 C C . LYS A 1 51 ? -65.375 7.707 5.422 1 74.12 51 LYS A C 1
ATOM 389 O O . LYS A 1 51 ? -64.25 7.199 5.426 1 74.12 51 LYS A O 1
ATOM 394 N N . THR A 1 52 ? -66.438 7.023 5.516 1 72.44 52 THR A N 1
ATOM 395 C CA . THR A 1 52 ? -66.438 5.578 5.695 1 72.44 52 THR A CA 1
ATOM 396 C C . THR A 1 52 ? -65.938 4.891 4.414 1 72.44 52 THR A C 1
ATOM 398 O O . THR A 1 52 ? -65.188 3.928 4.457 1 72.44 52 THR A O 1
ATOM 401 N N . GLN A 1 53 ? -66.375 5.406 3.303 1 69.5 53 GLN A N 1
ATOM 402 C CA . GLN A 1 53 ? -65.875 4.863 2.035 1 69.5 53 GLN A CA 1
ATOM 403 C C . GLN A 1 53 ? -64.375 5.145 1.844 1 69.5 53 GLN A C 1
ATOM 405 O O . GLN A 1 53 ? -63.656 4.297 1.333 1 69.5 53 GLN A O 1
ATOM 410 N N . SER A 1 54 ? -64 6.293 2.25 1 70.88 54 SER A N 1
ATOM 411 C CA . SER A 1 54 ? -62.594 6.594 2.203 1 70.88 54 SER A CA 1
ATOM 412 C C . SER A 1 54 ? -61.812 5.703 3.158 1 70.88 54 SER A C 1
ATOM 414 O O . SER A 1 54 ? -60.75 5.184 2.803 1 70.88 54 SER A O 1
ATOM 416 N N . GLN A 1 55 ? -62.375 5.441 4.301 1 69.62 55 GLN A N 1
ATOM 417 C CA . GLN A 1 55 ? -61.75 4.523 5.242 1 69.62 55 GLN A CA 1
ATOM 418 C C . GLN A 1 55 ? -61.781 3.088 4.73 1 69.62 55 GLN A C 1
ATOM 420 O O . GLN A 1 55 ? -60.812 2.342 4.867 1 69.62 55 GLN A O 1
ATOM 425 N N . LEU A 1 56 ? -62.812 2.686 4.195 1 66.38 56 LEU A N 1
ATOM 426 C CA . LEU A 1 56 ? -62.938 1.36 3.598 1 66.38 56 LEU A CA 1
ATOM 427 C C . LEU A 1 56 ? -62 1.203 2.422 1 66.38 56 LEU A C 1
ATOM 429 O O . LEU A 1 56 ? -61.344 0.167 2.283 1 66.38 56 LEU A O 1
ATOM 433 N N . SER A 1 57 ? -62 2.223 1.559 1 65.44 57 SER A N 1
ATOM 434 C CA . SER A 1 57 ? -61.031 2.168 0.464 1 65.44 57 SER A CA 1
ATOM 435 C C . SER A 1 57 ? -59.594 2.078 0.989 1 65.44 57 SER A C 1
ATOM 437 O O . SER A 1 57 ? -58.781 1.322 0.458 1 65.44 57 SER A O 1
ATOM 439 N N . THR A 1 58 ? -59.406 2.729 2.074 1 66.56 58 THR A N 1
ATOM 440 C CA . THR A 1 58 ? -58.094 2.646 2.707 1 66.56 58 THR A CA 1
ATOM 441 C C . THR A 1 58 ? -57.844 1.257 3.293 1 66.56 58 THR A C 1
ATOM 443 O O . THR A 1 58 ? -56.781 0.678 3.125 1 66.56 58 THR A O 1
ATOM 446 N N . TYR A 1 59 ? -58.875 0.679 3.883 1 63.66 59 TYR A N 1
ATOM 447 C CA . TYR A 1 59 ? -58.719 -0.637 4.492 1 63.66 59 TYR A CA 1
ATOM 448 C C . TYR A 1 59 ? -58.812 -1.739 3.445 1 63.66 59 TYR A C 1
ATOM 450 O O . TYR A 1 59 ? -58.125 -2.764 3.545 1 63.66 59 TYR A O 1
ATOM 458 N N . LYS A 1 60 ? -59.594 -1.572 2.422 1 62.56 60 LYS A N 1
ATOM 459 C CA . LYS A 1 60 ? -59.562 -2.494 1.288 1 62.56 60 LYS A CA 1
ATOM 460 C C . LYS A 1 60 ? -58.219 -2.471 0.582 1 62.56 60 LYS A C 1
ATOM 462 O O . LYS A 1 60 ? -57.688 -3.52 0.202 1 62.56 60 LYS A O 1
ATOM 467 N N . GLY A 1 61 ? -57.781 -1.256 0.396 1 57.91 61 GLY A N 1
ATOM 468 C CA . GLY A 1 61 ? -56.438 -1.148 -0.126 1 57.91 61 GLY A CA 1
ATOM 469 C C . GLY A 1 61 ? -55.375 -1.797 0.77 1 57.91 61 GLY A C 1
ATOM 470 O O . GLY A 1 61 ? -54.5 -2.486 0.287 1 57.91 61 GLY A O 1
ATOM 471 N N . LYS A 1 62 ? -55.594 -1.68 2.043 1 60.44 62 LYS A N 1
ATOM 472 C CA . LYS A 1 62 ? -54.688 -2.334 2.99 1 60.44 62 LYS A CA 1
ATOM 473 C C . LYS A 1 62 ? -54.875 -3.848 2.973 1 60.44 62 LYS A C 1
ATOM 475 O O . LYS A 1 62 ? -53.906 -4.602 3.006 1 60.44 62 LYS A O 1
ATOM 480 N N . VAL A 1 63 ? -56 -4.324 2.896 1 57.84 63 VAL A N 1
ATOM 481 C CA . VAL A 1 63 ? -56.25 -5.758 2.824 1 57.84 63 VAL A CA 1
ATOM 482 C C . VAL A 1 63 ? -55.812 -6.293 1.456 1 57.84 63 VAL A C 1
ATOM 484 O O . VAL A 1 63 ? -55.188 -7.34 1.361 1 57.84 63 VAL A O 1
ATOM 487 N N . ALA A 1 64 ? -56.188 -5.656 0.365 1 53.94 64 ALA A N 1
ATOM 488 C CA . ALA A 1 64 ? -55.781 -6.113 -0.959 1 53.94 64 ALA A CA 1
ATOM 489 C C . ALA A 1 64 ? -54.25 -6.07 -1.104 1 53.94 64 ALA A C 1
ATOM 491 O O . ALA A 1 64 ? -53.656 -6.98 -1.676 1 53.94 64 ALA A O 1
ATOM 492 N N . GLU A 1 65 ? -53.688 -5.109 -0.565 1 51.66 65 GLU A N 1
ATOM 493 C CA . GLU A 1 65 ? -52.219 -5.051 -0.518 1 51.66 65 GLU A CA 1
ATOM 494 C C . GLU A 1 65 ? -51.656 -6.145 0.387 1 51.66 65 GLU A C 1
ATOM 496 O O . GLU A 1 65 ? -50.688 -6.793 0.041 1 51.66 65 GLU A O 1
ATOM 501 N N . LEU A 1 66 ? -52.344 -6.387 1.439 1 49.97 66 LEU A N 1
ATOM 502 C CA . LEU A 1 66 ? -51.906 -7.457 2.326 1 49.97 66 LEU A CA 1
ATOM 503 C C . LEU A 1 66 ? -52.25 -8.828 1.753 1 49.97 66 LEU A C 1
ATOM 505 O O . LEU A 1 66 ? -51.469 -9.766 1.839 1 49.97 66 LEU A O 1
ATOM 509 N N . GLN A 1 67 ? -53.281 -9.039 1.099 1 48.97 67 GLN A N 1
ATOM 510 C CA . GLN A 1 67 ? -53.688 -10.312 0.494 1 48.97 67 GLN A CA 1
ATOM 511 C C . GLN A 1 67 ? -52.938 -10.547 -0.812 1 48.97 67 GLN A C 1
ATOM 513 O O . GLN A 1 67 ? -52.531 -11.68 -1.104 1 48.97 67 GLN A O 1
ATOM 518 N N . LYS A 1 68 ? -52.875 -9.609 -1.806 1 46.28 68 LYS A N 1
ATOM 519 C CA . LYS A 1 68 ? -52.031 -9.805 -2.99 1 46.28 68 LYS A CA 1
ATOM 520 C C . LYS A 1 68 ? -50.594 -10.109 -2.605 1 46.28 68 LYS A C 1
ATOM 522 O O . LYS A 1 68 ? -49.938 -10.969 -3.221 1 46.28 68 LYS A O 1
ATOM 527 N N . SER A 1 69 ? -50.188 -9.516 -1.584 1 38.78 69 SER A N 1
ATOM 528 C CA . SER A 1 69 ? -48.844 -9.875 -1.082 1 38.78 69 SER A CA 1
ATOM 529 C C . SER A 1 69 ? -48.844 -11.289 -0.501 1 38.78 69 SER A C 1
ATOM 531 O O . SER A 1 69 ? -47.875 -12.031 -0.683 1 38.78 69 SER A O 1
ATOM 533 N N . ILE A 1 70 ? -49.906 -11.719 0.048 1 40.16 70 ILE A N 1
ATOM 534 C CA . ILE A 1 70 ? -49.938 -13.078 0.576 1 40.16 70 ILE A CA 1
ATOM 535 C C . ILE A 1 70 ? -50.219 -14.07 -0.56 1 40.16 70 ILE A C 1
ATOM 537 O O . ILE A 1 70 ? -49.562 -15.117 -0.636 1 40.16 70 ILE A O 1
ATOM 541 N N . LYS A 1 71 ? -51.125 -13.953 -1.436 1 39.22 71 LYS A N 1
ATOM 542 C CA . LYS A 1 71 ? -51.438 -14.93 -2.477 1 39.22 71 LYS A CA 1
ATOM 543 C C . LYS A 1 71 ? -50.312 -15.016 -3.5 1 39.22 71 LYS A C 1
ATOM 545 O O . LYS A 1 71 ? -50 -16.094 -4 1 39.22 71 LYS A O 1
ATOM 550 N N . GLU A 1 72 ? -49.875 -13.867 -4.078 1 33.31 72 GLU A N 1
ATOM 551 C CA . GLU A 1 72 ? -48.781 -13.984 -5.012 1 33.31 72 GLU A CA 1
ATOM 552 C C . GLU A 1 72 ? -47.562 -14.641 -4.352 1 33.31 72 GLU A C 1
ATOM 554 O O . GLU A 1 72 ? -46.75 -15.273 -5.02 1 33.31 72 GLU A O 1
ATOM 559 N N . ASN A 1 73 ? -47.469 -14.477 -3.102 1 28.95 73 ASN A N 1
ATOM 560 C CA . ASN A 1 73 ? -46.438 -15.258 -2.432 1 28.95 73 ASN A CA 1
ATOM 561 C C . ASN A 1 73 ? -46.812 -16.734 -2.4 1 28.95 73 ASN A C 1
ATOM 563 O O . ASN A 1 73 ? -45.938 -17.594 -2.225 1 28.95 73 ASN A O 1
ATOM 567 N N . GLU A 1 74 ? -48.094 -17.109 -2.445 1 29.84 74 GLU A N 1
ATOM 568 C CA . GLU A 1 74 ? -48.344 -18.547 -2.396 1 29.84 74 GLU A CA 1
ATOM 569 C C . GLU A 1 74 ? -48 -19.219 -3.721 1 29.84 74 GLU A C 1
ATOM 571 O O . GLU A 1 74 ? -47.688 -20.406 -3.758 1 29.84 74 GLU A O 1
ATOM 576 N N . LYS A 1 75 ? -48.531 -18.688 -4.871 1 28.72 75 LYS A N 1
ATOM 577 C CA . LYS A 1 75 ? -48.312 -19.453 -6.094 1 28.72 75 LYS A CA 1
ATOM 578 C C . LYS A 1 75 ? -46.812 -19.438 -6.477 1 28.72 75 LYS A C 1
ATOM 580 O O . LYS A 1 75 ? -46.438 -20.016 -7.504 1 28.72 75 LYS A O 1
ATOM 585 N N . ARG A 1 76 ? -46.125 -18.312 -6.277 1 24.62 76 ARG A N 1
ATOM 586 C CA . ARG A 1 76 ? -44.781 -18.516 -6.82 1 24.62 76 ARG A CA 1
ATOM 587 C C . ARG A 1 76 ? -44.125 -19.734 -6.203 1 24.62 76 ARG A C 1
ATOM 589 O O . ARG A 1 76 ? -43.75 -19.719 -5.023 1 24.62 76 ARG A O 1
ATOM 596 N N . HIS A 1 77 ? -44.719 -20.875 -6.43 1 21.39 77 HIS A N 1
ATOM 597 C CA . HIS A 1 77 ? -43.938 -22.078 -6.309 1 21.39 77 HIS A CA 1
ATOM 598 C C . HIS A 1 77 ? -42.562 -21.891 -6.945 1 21.39 77 HIS A C 1
ATOM 600 O O . HIS A 1 77 ? -42.438 -21.578 -8.133 1 21.39 77 HIS A O 1
ATOM 606 N N . VAL A 1 78 ? -41.688 -21.422 -6.129 1 21.09 78 VAL A N 1
ATOM 607 C CA . VAL A 1 78 ? -40.281 -21.094 -6.34 1 21.09 78 VAL A CA 1
ATOM 608 C C . VAL A 1 78 ? -39.625 -22.188 -7.176 1 21.09 78 VAL A C 1
ATOM 610 O O . VAL A 1 78 ? -39.469 -23.328 -6.727 1 21.09 78 VAL A O 1
ATOM 613 N N . THR A 1 79 ? -40.188 -22.391 -8.469 1 19.92 79 THR A N 1
ATOM 614 C CA . THR A 1 79 ? -39.188 -23.234 -9.117 1 19.92 79 THR A CA 1
ATOM 615 C C . THR A 1 79 ? -37.812 -22.562 -9.055 1 19.92 79 THR A C 1
ATOM 617 O O . THR A 1 79 ? -37.625 -21.453 -9.547 1 19.92 79 THR A O 1
ATOM 620 N N . THR A 1 80 ? -37.156 -22.688 -8.016 1 19.81 80 THR A N 1
ATOM 621 C CA . THR A 1 80 ? -35.906 -22.141 -7.488 1 19.81 80 THR A CA 1
ATOM 622 C C . THR A 1 80 ? -34.75 -22.344 -8.484 1 19.81 80 THR A C 1
ATOM 624 O O . THR A 1 80 ? -33.594 -22.094 -8.156 1 19.81 80 THR A O 1
ATOM 627 N N . GLY A 1 81 ? -35.031 -22.141 -9.867 1 19.25 81 GLY A N 1
ATOM 628 C CA . GLY A 1 81 ? -33.781 -22.5 -10.523 1 19.25 81 GLY A CA 1
ATOM 629 C C . GLY A 1 81 ? -32.625 -21.578 -10.164 1 19.25 81 GLY A C 1
ATOM 630 O O . GLY A 1 81 ? -32.75 -20.359 -10.195 1 19.25 81 GLY A O 1
ATOM 631 N N . TYR A 1 82 ? -31.703 -21.969 -9.289 1 18.84 82 TYR A N 1
ATOM 632 C CA . TYR A 1 82 ? -30.609 -21.312 -8.586 1 18.84 82 TYR A CA 1
ATOM 633 C C . TYR A 1 82 ? -29.531 -20.859 -9.562 1 18.84 82 TYR A C 1
ATOM 635 O O . TYR A 1 82 ? -28.781 -21.672 -10.094 1 18.84 82 TYR A O 1
ATOM 643 N N . PRO A 1 83 ? -29.781 -19.969 -10.492 1 20.45 83 PRO A N 1
ATOM 644 C CA . PRO A 1 83 ? -28.625 -19.844 -11.375 1 20.45 83 PRO A CA 1
ATOM 645 C C . PRO A 1 83 ? -27.438 -19.172 -10.695 1 20.45 83 PRO A C 1
ATOM 647 O O . PRO A 1 83 ? -26.453 -18.828 -11.359 1 20.45 83 PRO A O 1
ATOM 650 N N . THR A 1 84 ? -27.062 -19.297 -9.484 1 20.22 84 THR A N 1
ATOM 651 C CA . THR A 1 84 ? -26.281 -18.25 -8.844 1 20.22 84 THR A CA 1
ATOM 652 C C . THR A 1 84 ? -24.828 -18.297 -9.297 1 20.22 84 THR A C 1
ATOM 654 O O . THR A 1 84 ? -24 -17.484 -8.875 1 20.22 84 THR A O 1
ATOM 657 N N . ALA A 1 85 ? -24.078 -19.234 -10.102 1 18.23 85 ALA A N 1
ATOM 658 C CA . ALA A 1 85 ? -22.781 -19.531 -9.508 1 18.23 85 ALA A CA 1
ATOM 659 C C . ALA A 1 85 ? -21.906 -18.266 -9.445 1 18.23 85 ALA A C 1
ATOM 661 O O . ALA A 1 85 ? -22.094 -17.344 -10.234 1 18.23 85 ALA A O 1
ATOM 662 N N . THR A 1 86 ? -20.547 -18.469 -8.766 1 18.7 86 THR A N 1
ATOM 663 C CA . THR A 1 86 ? -19.484 -18.047 -7.859 1 18.7 86 THR A CA 1
ATOM 664 C C . THR A 1 86 ? -18.469 -17.172 -8.594 1 18.7 86 THR A C 1
ATOM 666 O O . THR A 1 86 ? -18.453 -17.125 -9.828 1 18.7 86 THR A O 1
ATOM 669 N N . SER A 1 87 ? -17.125 -16.984 -7.887 1 20.11 87 SER A N 1
ATOM 670 C CA . SER A 1 87 ? -15.836 -16.422 -7.512 1 20.11 87 SER A CA 1
ATOM 671 C C . SER A 1 87 ? -14.742 -16.875 -8.477 1 20.11 87 SER A C 1
ATOM 673 O O . SER A 1 87 ? -14.742 -18.016 -8.93 1 20.11 87 SER A O 1
ATOM 675 N N . PRO A 1 88 ? -13.992 -16.688 -9.328 1 24.2 88 PRO A N 1
ATOM 676 C CA . PRO A 1 88 ? -13.203 -17.875 -9.641 1 24.2 88 PRO A CA 1
ATOM 677 C C . PRO A 1 88 ? -12.742 -18.625 -8.391 1 24.2 88 PRO A C 1
ATOM 679 O O . PRO A 1 88 ? -11.672 -18.328 -7.844 1 24.2 88 PRO A O 1
ATOM 682 N N . VAL A 1 89 ? -13.422 -18.875 -7.289 1 24.45 89 VAL A N 1
ATOM 683 C CA . VAL A 1 89 ? -13.438 -19.562 -6 1 24.45 89 VAL A CA 1
ATOM 684 C C . VAL A 1 89 ? -13.148 -21.047 -6.195 1 24.45 89 VAL A C 1
ATOM 686 O O . VAL A 1 89 ? -13.383 -21.594 -7.277 1 24.45 89 VAL A O 1
ATOM 689 N N . ALA A 1 90 ? -12.297 -21.781 -5.297 1 26.41 90 ALA A N 1
ATOM 690 C CA . ALA A 1 90 ? -12.672 -23.172 -5.129 1 26.41 90 ALA A CA 1
ATOM 691 C C . ALA A 1 90 ? -14.18 -23.359 -5.266 1 26.41 90 ALA A C 1
ATOM 693 O O . ALA A 1 90 ? -14.945 -22.828 -4.469 1 26.41 90 ALA A O 1
ATOM 694 N N . GLU A 1 91 ? -14.859 -23.453 -6.391 1 27.84 91 GLU A N 1
ATOM 695 C CA . GLU A 1 91 ? -16.25 -23.703 -6.73 1 27.84 91 GLU A CA 1
ATOM 696 C C . GLU A 1 91 ? -16.938 -24.578 -5.676 1 27.84 91 GLU A C 1
ATOM 698 O O . GLU A 1 91 ? -18.156 -24.688 -5.652 1 27.84 91 GLU A O 1
ATOM 703 N N . ASN A 1 92 ? -16.234 -25.562 -5.129 1 25.62 92 ASN A N 1
ATOM 704 C CA . ASN A 1 92 ? -16.969 -26.641 -4.457 1 25.62 92 ASN A CA 1
ATOM 705 C C . ASN A 1 92 ? -17.578 -26.172 -3.146 1 25.62 92 ASN A C 1
ATOM 707 O O . ASN A 1 92 ? -18.312 -26.922 -2.488 1 25.62 92 ASN A O 1
ATOM 711 N N . ILE A 1 93 ? -16.844 -25.516 -2.305 1 23.67 93 ILE A N 1
ATOM 712 C CA . ILE A 1 93 ? -17.578 -25.516 -1.039 1 23.67 93 ILE A CA 1
ATOM 713 C C . ILE A 1 93 ? -18.766 -24.562 -1.128 1 23.67 93 ILE A C 1
ATOM 715 O O . ILE A 1 93 ? -18.578 -23.359 -1.387 1 23.67 93 ILE A O 1
ATOM 719 N N . ALA A 1 94 ? -19.922 -25.062 -1.419 1 30.09 94 ALA A N 1
ATOM 720 C CA . ALA A 1 94 ? -21.172 -24.406 -1.062 1 30.09 94 ALA A CA 1
ATOM 721 C C . ALA A 1 94 ? -21.062 -23.719 0.294 1 30.09 94 ALA A C 1
ATOM 723 O O . ALA A 1 94 ? -21.125 -24.359 1.339 1 30.09 94 ALA A O 1
ATOM 724 N N . ASN A 1 95 ? -20.172 -22.922 0.553 1 28.16 95 ASN A N 1
ATOM 725 C CA . ASN A 1 95 ? -20.562 -22.219 1.776 1 28.16 95 ASN A CA 1
ATOM 726 C C . ASN A 1 95 ? -22.062 -21.891 1.777 1 28.16 95 ASN A C 1
ATOM 728 O O . ASN A 1 95 ? -22.688 -21.859 0.721 1 28.16 95 ASN A O 1
ATOM 732 N N . GLU A 1 96 ? -22.781 -21.516 2.881 1 32.16 96 GLU A N 1
ATOM 733 C CA . GLU A 1 96 ? -24.203 -21.312 3.146 1 32.16 96 GLU A CA 1
ATOM 734 C C . GLU A 1 96 ? -24.844 -20.453 2.062 1 32.16 96 GLU A C 1
ATOM 736 O O . GLU A 1 96 ? -26.062 -20.484 1.889 1 32.16 96 GLU A O 1
ATOM 741 N N . ASN A 1 97 ? -24.156 -19.578 1.401 1 29.2 97 ASN A N 1
ATOM 742 C CA . ASN A 1 97 ? -25.062 -18.625 0.76 1 29.2 97 ASN A CA 1
ATOM 743 C C . ASN A 1 97 ? -25.5 -19.109 -0.622 1 29.2 97 ASN A C 1
ATOM 745 O O . ASN A 1 97 ? -26.016 -18.328 -1.426 1 29.2 97 ASN A O 1
ATOM 749 N N . ASN A 1 98 ? -25.016 -20.219 -1.112 1 29.06 98 ASN A N 1
ATOM 750 C CA . ASN A 1 98 ? -25.438 -20.5 -2.477 1 29.06 98 ASN A CA 1
ATOM 751 C C . ASN A 1 98 ? -26.859 -21.062 -2.518 1 29.06 98 ASN A C 1
ATOM 753 O O . ASN A 1 98 ? -27.047 -22.281 -2.559 1 29.06 98 ASN A O 1
ATOM 757 N N . GLU A 1 99 ? -27.844 -20.594 -1.812 1 29.25 99 GLU A N 1
ATOM 758 C CA . GLU A 1 99 ? -29.141 -21.172 -2.158 1 29.25 99 GLU A CA 1
ATOM 759 C C . GLU A 1 99 ? -29.484 -20.906 -3.621 1 29.25 99 GLU A C 1
ATOM 761 O O . GLU A 1 99 ? -29.453 -19.766 -4.082 1 29.25 99 GLU A O 1
ATOM 766 N N . LEU A 1 100 ? -29.312 -21.781 -4.488 1 28.78 100 LEU A N 1
ATOM 767 C CA . LEU A 1 100 ? -29.766 -21.891 -5.867 1 28.78 100 LEU A CA 1
ATOM 768 C C . LEU A 1 100 ? -31.266 -21.609 -5.969 1 28.78 100 LEU A C 1
ATOM 770 O O . LEU A 1 100 ? -32.094 -22.531 -5.938 1 28.78 100 LEU A O 1
ATOM 774 N N . SER A 1 101 ? -32 -20.797 -5.207 1 28.66 101 SER A N 1
ATOM 775 C CA . SER A 1 101 ? -33.438 -20.859 -5.48 1 28.66 101 SER A CA 1
ATOM 776 C C . SER A 1 101 ? -33.75 -20.344 -6.871 1 28.66 101 SER A C 1
ATOM 778 O O . SER A 1 101 ? -33 -19.547 -7.43 1 28.66 101 SER A O 1
ATOM 780 N N . LYS A 1 102 ? -34.719 -20.938 -7.652 1 32.78 102 LYS A N 1
ATOM 781 C CA . LYS A 1 102 ? -35.469 -20.641 -8.867 1 32.78 102 LYS A CA 1
ATOM 782 C C . LYS A 1 102 ? -35.938 -19.188 -8.867 1 32.78 102 LYS A C 1
ATOM 784 O O . LYS A 1 102 ? -36.75 -18.797 -8.039 1 32.78 102 LYS A O 1
ATOM 789 N N . LYS A 1 103 ? -35.219 -18.328 -9.539 1 35.22 103 LYS A N 1
ATOM 790 C CA . LYS A 1 103 ? -35.188 -16.875 -9.406 1 35.22 103 LYS A CA 1
ATOM 791 C C . LYS A 1 103 ? -36.469 -16.25 -9.992 1 35.22 103 LYS A C 1
ATOM 793 O O . LYS A 1 103 ? -36.719 -16.344 -11.195 1 35.22 103 LYS A O 1
ATOM 798 N N . ALA A 1 104 ? -37.594 -16.406 -9.523 1 33.16 104 ALA A N 1
ATOM 799 C CA . ALA A 1 104 ? -38.438 -15.281 -9.953 1 33.16 104 ALA A CA 1
ATOM 800 C C . ALA A 1 104 ? -37.625 -14 -10.086 1 33.16 104 ALA A C 1
ATOM 802 O O . ALA A 1 104 ? -36.594 -13.844 -9.422 1 33.16 104 ALA A O 1
ATOM 803 N N . ALA A 1 105 ? -37.812 -13.281 -11.016 1 40.66 105 ALA A N 1
ATOM 804 C CA . ALA A 1 105 ? -37.062 -12.055 -11.273 1 40.66 105 ALA A CA 1
ATOM 805 C C . ALA A 1 105 ? -36.812 -11.289 -9.977 1 40.66 105 ALA A C 1
ATOM 807 O O . ALA A 1 105 ? -37.75 -10.922 -9.266 1 40.66 105 ALA A O 1
ATOM 808 N N . PRO A 1 106 ? -35.594 -11.523 -9.258 1 46.88 106 PRO A N 1
ATOM 809 C CA . PRO A 1 106 ? -35.375 -10.828 -7.984 1 46.88 106 PRO A CA 1
ATOM 810 C C . PRO A 1 106 ? -35.875 -9.391 -7.996 1 46.88 106 PRO A C 1
ATOM 812 O O . PRO A 1 106 ? -35.719 -8.68 -8.984 1 46.88 106 PRO A O 1
ATOM 815 N N . VAL A 1 107 ? -36.906 -9.234 -7.355 1 59.09 107 VAL A N 1
ATOM 816 C CA . VAL A 1 107 ? -37.25 -7.832 -7.133 1 59.09 107 VAL A CA 1
ATOM 817 C C . VAL A 1 107 ? -35.969 -7.059 -6.781 1 59.09 107 VAL A C 1
ATOM 819 O O . VAL A 1 107 ? -35.25 -7.434 -5.863 1 59.09 107 VAL A O 1
ATOM 822 N N . GLN A 1 108 ? -35.469 -6.375 -7.754 1 70.81 108 GLN A N 1
ATOM 823 C CA . GLN A 1 108 ? -34.312 -5.508 -7.523 1 70.81 108 GLN A CA 1
ATOM 824 C C . GLN A 1 108 ? -34.562 -4.594 -6.324 1 70.81 108 GLN A C 1
ATOM 826 O O . GLN A 1 108 ? -35.531 -3.855 -6.281 1 70.81 108 GLN A O 1
ATOM 831 N N . VAL A 1 109 ? -33.875 -4.824 -5.266 1 79.5 109 VAL A N 1
ATOM 832 C CA . VAL A 1 109 ? -33.938 -3.975 -4.078 1 79.5 109 VAL A CA 1
ATOM 833 C C . VAL A 1 109 ? -33.281 -2.625 -4.387 1 79.5 109 VAL A C 1
ATOM 835 O O . VAL A 1 109 ? -32.156 -2.568 -4.875 1 79.5 109 VAL A O 1
ATOM 838 N N . LYS A 1 110 ? -34.094 -1.62 -4.297 1 81.75 110 LYS A N 1
ATOM 839 C CA . LYS A 1 110 ? -33.594 -0.261 -4.516 1 81.75 110 LYS A CA 1
ATOM 840 C C . LYS A 1 110 ? -33.531 0.522 -3.207 1 81.75 110 LYS A C 1
ATOM 842 O O . LYS A 1 110 ? -34.375 0.298 -2.311 1 81.75 110 LYS A O 1
ATOM 847 N N . ALA A 1 111 ? -32.75 1.49 -3.158 1 84.12 111 ALA A N 1
ATOM 848 C CA . ALA A 1 111 ? -32.531 2.309 -1.972 1 84.12 111 ALA A CA 1
ATOM 849 C C . ALA A 1 111 ? -33.781 3.076 -1.574 1 84.12 111 ALA A C 1
ATOM 851 O O . ALA A 1 111 ? -34 3.324 -0.389 1 84.12 111 ALA A O 1
ATOM 852 N N . THR A 1 112 ? -34.594 3.389 -2.557 1 82.38 112 THR A N 1
ATOM 853 C CA . THR A 1 112 ? -35.75 4.277 -2.322 1 82.38 112 THR A CA 1
ATOM 854 C C . THR A 1 112 ? -36.969 3.484 -1.878 1 82.38 112 THR A C 1
ATOM 856 O O . THR A 1 112 ? -37.969 4.066 -1.449 1 82.38 112 THR A O 1
ATOM 859 N N . GLN A 1 113 ? -36.844 2.178 -1.96 1 84.06 113 GLN A N 1
ATOM 860 C CA . GLN A 1 113 ? -37.938 1.354 -1.494 1 84.06 113 GLN A CA 1
ATOM 861 C C . GLN A 1 113 ? -38.188 1.531 0.005 1 84.06 113 GLN A C 1
ATOM 863 O O . GLN A 1 113 ? -37.219 1.758 0.758 1 84.06 113 GLN A O 1
ATOM 868 N N . GLN A 1 114 ? -39.469 1.44 0.372 1 85.38 114 GLN A N 1
ATOM 869 C CA . GLN A 1 114 ? -39.812 1.716 1.762 1 85.38 114 GLN A CA 1
ATOM 870 C C . GLN A 1 114 ? -40.312 0.458 2.461 1 85.38 114 GLN A C 1
ATOM 872 O O . GLN A 1 114 ? -40.938 -0.402 1.831 1 85.38 114 GLN A O 1
ATOM 877 N N . VAL A 1 115 ? -40.031 0.314 3.719 1 84.12 115 VAL A N 1
ATOM 878 C CA . VAL A 1 115 ? -40.5 -0.735 4.609 1 84.12 115 VAL A CA 1
ATOM 879 C C . VAL A 1 115 ? -41.344 -0.12 5.73 1 84.12 115 VAL A C 1
ATOM 881 O O . VAL A 1 115 ? -40.969 0.926 6.277 1 84.12 115 VAL A O 1
ATOM 884 N N . ALA A 1 116 ? -42.406 -0.78 5.949 1 76.81 116 ALA A N 1
ATOM 885 C CA . ALA A 1 116 ? -43.25 -0.331 7.062 1 76.81 116 ALA A CA 1
ATOM 886 C C . ALA A 1 116 ? -42.688 -0.808 8.398 1 76.81 116 ALA A C 1
ATOM 888 O O . ALA A 1 116 ? -42.281 -1.973 8.539 1 76.81 116 ALA A O 1
ATOM 889 N N . VAL A 1 117 ? -42.5 0.159 9.188 1 78.12 117 VAL A N 1
ATOM 890 C CA . VAL A 1 117 ? -42.031 -0.168 10.531 1 78.12 117 VAL A CA 1
ATOM 891 C C . VAL A 1 117 ? -43.031 0.305 11.57 1 78.12 117 VAL A C 1
ATOM 893 O O . VAL A 1 117 ? -43.719 1.312 11.367 1 78.12 117 VAL A O 1
ATOM 896 N N . ILE A 1 118 ? -43.125 -0.51 12.688 1 73.19 118 ILE A N 1
ATOM 897 C CA . ILE A 1 118 ? -44.031 -0.184 13.773 1 73.19 118 ILE A CA 1
ATOM 898 C C . ILE A 1 118 ? -43.25 0.365 14.961 1 73.19 118 ILE A C 1
ATOM 900 O O . ILE A 1 118 ? -42.312 -0.277 15.445 1 73.19 118 ILE A O 1
ATOM 904 N N . ASP A 1 119 ? -43.531 1.579 15.344 1 73.06 119 ASP A N 1
ATOM 905 C CA . ASP A 1 119 ? -42.969 2.188 16.547 1 73.06 119 ASP A CA 1
ATOM 906 C C . ASP A 1 119 ? -43.844 1.936 17.75 1 73.06 119 ASP A C 1
ATOM 908 O O . ASP A 1 119 ? -45 2.432 17.812 1 73.06 119 ASP A O 1
ATOM 912 N N . THR A 1 120 ? -43.344 1.094 18.719 1 70.62 120 THR A N 1
ATOM 913 C CA . THR A 1 120 ? -44.156 0.699 19.875 1 70.62 120 THR A CA 1
ATOM 914 C C . THR A 1 120 ? -43.812 1.523 21.109 1 70.62 120 THR A C 1
ATOM 916 O O . THR A 1 120 ? -44.312 1.262 22.203 1 70.62 120 THR A O 1
ATOM 919 N N . GLU A 1 121 ? -42.875 2.348 21.141 1 64.19 121 GLU A N 1
ATOM 920 C CA . GLU A 1 121 ? -42.438 3.088 22.312 1 64.19 121 GLU A CA 1
ATOM 921 C C . GLU A 1 121 ? -43.562 3.992 22.844 1 64.19 121 GLU A C 1
ATOM 923 O O . GLU A 1 121 ? -43.625 4.258 24.047 1 64.19 121 GLU A O 1
ATOM 928 N N . GLY A 1 122 ? -44.5 4.391 22.188 1 57.84 122 GLY A N 1
ATOM 929 C CA . GLY A 1 122 ? -45.594 5.219 22.656 1 57.84 122 GLY A CA 1
ATOM 930 C C . GLY A 1 122 ? -46.844 4.414 23.016 1 57.84 122 GLY A C 1
ATOM 931 O O . GLY A 1 122 ? -46.812 3.18 23.031 1 57.84 122 GLY A O 1
ATOM 932 N N . GLN A 1 123 ? -47.938 5.027 23.672 1 63.31 123 GLN A N 1
ATOM 933 C CA . GLN A 1 123 ? -49.188 4.426 24.156 1 63.31 123 GLN A CA 1
ATOM 934 C C . GLN A 1 123 ? -49.875 3.666 23.031 1 63.31 123 GLN A C 1
ATOM 936 O O . GLN A 1 123 ? -50.531 2.643 23.281 1 63.31 123 GLN A O 1
ATOM 941 N N . LYS A 1 124 ? -49.719 4.172 21.641 1 64.19 124 LYS A N 1
ATOM 942 C CA . LYS A 1 124 ? -50.281 3.463 20.5 1 64.19 124 LYS A CA 1
ATOM 943 C C . LYS A 1 124 ? -49.25 3.174 19.438 1 64.19 124 LYS A C 1
ATOM 945 O O . LYS A 1 124 ? -48.469 4.055 19.062 1 64.19 124 LYS A O 1
ATOM 950 N N . PRO A 1 125 ? -49.188 1.935 19.031 1 67.62 125 PRO A N 1
ATOM 951 C CA . PRO A 1 125 ? -48.25 1.613 17.969 1 67.62 125 PRO A CA 1
ATOM 952 C C . PRO A 1 125 ? -48.469 2.467 16.719 1 67.62 125 PRO A C 1
ATOM 954 O O . PRO A 1 125 ? -49.625 2.674 16.297 1 67.62 125 PRO A O 1
ATOM 957 N N . LYS A 1 126 ? -47.5 3.26 16.312 1 74.56 126 LYS A N 1
ATOM 958 C CA . LYS A 1 126 ? -47.531 4.07 15.102 1 74.56 126 LYS A CA 1
ATOM 959 C C . LYS A 1 126 ? -46.781 3.379 13.961 1 74.56 126 LYS A C 1
ATOM 961 O O . LYS A 1 126 ? -45.688 2.836 14.156 1 74.56 126 LYS A O 1
ATOM 966 N N . LEU A 1 127 ? -47.5 3.277 12.758 1 74.44 127 LEU A N 1
ATOM 967 C CA . LEU A 1 127 ? -46.875 2.732 11.547 1 74.44 127 LEU A CA 1
ATOM 968 C C . LEU A 1 127 ? -46.125 3.811 10.789 1 74.44 127 LEU A C 1
ATOM 970 O O . LEU A 1 127 ? -46.688 4.867 10.477 1 74.44 127 LEU A O 1
ATOM 974 N N . GLU A 1 128 ? -44.844 3.686 10.68 1 79.12 128 GLU A N 1
ATOM 975 C CA . GLU A 1 128 ? -44 4.59 9.906 1 79.12 128 GLU A CA 1
ATOM 976 C C . GLU A 1 128 ? -43.312 3.855 8.758 1 79.12 128 GLU A C 1
ATOM 978 O O . GLU A 1 128 ? -43.344 2.625 8.695 1 79.12 128 GLU A O 1
ATOM 983 N N . SER A 1 129 ? -42.906 4.688 7.707 1 82.12 129 SER A N 1
ATOM 984 C CA . SER A 1 129 ? -42.188 4.109 6.582 1 82.12 129 SER A CA 1
ATOM 985 C C . SER A 1 129 ? -40.75 4.582 6.555 1 82.12 129 SER A C 1
ATOM 987 O O . SER A 1 129 ? -40.469 5.75 6.816 1 82.12 129 SER A O 1
ATOM 989 N N . VAL A 1 130 ? -39.844 3.648 6.426 1 88.38 130 VAL A N 1
ATOM 990 C CA . VAL A 1 130 ? -38.406 3.971 6.297 1 88.38 130 VAL A CA 1
ATOM 991 C C . VAL A 1 130 ? -37.875 3.395 4.992 1 88.38 130 VAL A C 1
ATOM 993 O O . VAL A 1 130 ? -38.312 2.338 4.539 1 88.38 130 VAL A O 1
ATOM 996 N N . THR A 1 131 ? -36.938 4.09 4.379 1 88.62 131 THR A N 1
ATOM 997 C CA . THR A 1 131 ? -36.344 3.604 3.141 1 88.62 131 THR A CA 1
ATOM 998 C C . THR A 1 131 ? -35.312 2.521 3.43 1 88.62 131 THR A C 1
ATOM 1000 O O . THR A 1 131 ? -34.844 2.383 4.562 1 88.62 131 THR A O 1
ATOM 1003 N N . LEU A 1 132 ? -35 1.776 2.389 1 88.62 132 LEU A N 1
ATOM 1004 C CA . LEU A 1 132 ? -33.938 0.789 2.547 1 88.62 132 LEU A CA 1
ATOM 1005 C C . LEU A 1 132 ? -32.594 1.468 2.809 1 88.62 132 LEU A C 1
ATOM 1007 O O . LEU A 1 132 ? -31.734 0.917 3.506 1 88.62 132 LEU A O 1
ATOM 1011 N N . LYS A 1 133 ? -32.406 2.627 2.291 1 89.69 133 LYS A N 1
ATOM 1012 C CA . LYS A 1 133 ? -31.219 3.408 2.6 1 89.69 133 LYS A CA 1
ATOM 1013 C C . LYS A 1 133 ? -31.156 3.742 4.086 1 89.69 133 LYS A C 1
ATOM 1015 O O . LYS A 1 133 ? -30.078 3.703 4.688 1 89.69 133 LYS A O 1
ATOM 1020 N N . ASP A 1 134 ? -32.281 4.043 4.52 1 90.31 134 ASP A N 1
ATOM 1021 C CA . ASP A 1 134 ? -32.312 4.328 5.949 1 90.31 134 ASP A CA 1
ATOM 1022 C C . ASP A 1 134 ? -31.969 3.096 6.77 1 90.31 134 ASP A C 1
ATOM 1024 O O . ASP A 1 134 ? -31.266 3.201 7.785 1 90.31 134 ASP A O 1
ATOM 1028 N N . ILE A 1 135 ? -32.531 2.039 6.348 1 88.75 135 ILE A N 1
ATOM 1029 C CA . ILE A 1 135 ? -32.219 0.786 7.031 1 88.75 135 ILE A CA 1
ATOM 1030 C C . ILE A 1 135 ? -30.734 0.494 6.941 1 88.75 135 ILE A C 1
ATOM 1032 O O . ILE A 1 135 ? -30.109 0.114 7.934 1 88.75 135 ILE A O 1
ATOM 1036 N N . SER A 1 136 ? -30.266 0.682 5.816 1 90.38 136 SER A N 1
ATOM 1037 C CA . SER A 1 136 ? -28.828 0.479 5.629 1 90.38 136 SER A CA 1
ATOM 1038 C C . SER A 1 136 ? -28.016 1.38 6.555 1 90.38 136 SER A C 1
ATOM 1040 O O . SER A 1 136 ? -27.062 0.927 7.188 1 90.38 136 SER A O 1
ATOM 1042 N N . LYS A 1 137 ? -28.344 2.574 6.566 1 90.88 137 LYS A N 1
ATOM 1043 C CA . LYS A 1 137 ? -27.672 3.521 7.441 1 90.88 137 LYS A CA 1
ATOM 1044 C C . LYS A 1 137 ? -27.75 3.084 8.898 1 90.88 137 LYS A C 1
ATOM 1046 O O . LYS A 1 137 ? -26.781 3.201 9.648 1 90.88 137 LYS A O 1
ATOM 1051 N N . PHE A 1 138 ? -28.953 2.686 9.281 1 89.94 138 PHE A N 1
ATOM 1052 C CA . PHE A 1 138 ? -29.141 2.217 10.648 1 89.94 138 PHE A CA 1
ATOM 1053 C C . PHE A 1 138 ? -28.219 1.038 10.945 1 89.94 138 PHE A C 1
ATOM 1055 O O . PHE A 1 138 ? -27.594 0.99 12 1 89.94 138 PHE A O 1
ATOM 1062 N N . VAL A 1 139 ? -28.219 0.103 10.07 1 90.25 139 VAL A N 1
ATOM 1063 C CA . VAL A 1 139 ? -27.406 -1.093 10.266 1 90.25 139 VAL A CA 1
ATOM 1064 C C . VAL A 1 139 ? -25.938 -0.705 10.359 1 90.25 139 VAL A C 1
ATOM 1066 O O . VAL A 1 139 ? -25.219 -1.209 11.227 1 90.25 139 VAL A O 1
ATOM 1069 N N . LYS A 1 140 ? -25.5 0.161 9.508 1 90.31 140 LYS A N 1
ATOM 1070 C CA . LYS A 1 140 ? -24.125 0.651 9.547 1 90.31 140 LYS A CA 1
ATOM 1071 C C . LYS A 1 140 ? -23.812 1.306 10.891 1 90.31 140 LYS A C 1
ATOM 1073 O O . LYS A 1 140 ? -22.75 1.046 11.477 1 90.31 140 LYS A O 1
ATOM 1078 N N . ASP A 1 141 ? -24.672 2.07 11.273 1 90.25 141 ASP A N 1
ATOM 1079 C CA . ASP A 1 141 ? -24.5 2.758 12.547 1 90.25 141 ASP A CA 1
ATOM 1080 C C . ASP A 1 141 ? -24.484 1.767 13.711 1 90.25 141 ASP A C 1
ATOM 1082 O O . ASP A 1 141 ? -23.766 1.947 14.688 1 90.25 141 ASP A O 1
ATOM 1086 N N . ASP A 1 142 ? -25.328 0.815 13.609 1 90.62 142 ASP A N 1
ATOM 1087 C CA . ASP A 1 142 ? -25.422 -0.175 14.672 1 90.62 142 ASP A CA 1
ATOM 1088 C C . ASP A 1 142 ? -24.141 -1.004 14.766 1 90.62 142 ASP A C 1
ATOM 1090 O O . ASP A 1 142 ? -23.703 -1.346 15.859 1 90.62 142 ASP A O 1
ATOM 1094 N N . ILE A 1 143 ? -23.688 -1.307 13.648 1 90.5 143 ILE A N 1
ATOM 1095 C CA . ILE A 1 143 ? -22.422 -2.033 13.633 1 90.5 143 ILE A CA 1
ATOM 1096 C C . ILE A 1 143 ? -21.328 -1.175 14.258 1 90.5 143 ILE A C 1
ATOM 1098 O O . ILE A 1 143 ? -20.484 -1.679 15.008 1 90.5 143 ILE A O 1
ATOM 1102 N N . GLY A 1 144 ? -21.297 0.074 13.977 1 94.44 144 GLY A N 1
ATOM 1103 C CA . GLY A 1 144 ? -20.391 1.04 14.586 1 94.44 144 GLY A CA 1
ATOM 1104 C C . GLY A 1 144 ? -18.969 0.946 14.047 1 94.44 144 GLY A C 1
ATOM 1105 O O . GLY A 1 144 ? -18.031 1.392 14.695 1 94.44 144 GLY A O 1
ATOM 1106 N N . PHE A 1 145 ? -18.797 0.227 12.945 1 94.88 145 PHE A N 1
ATOM 1107 C CA . PHE A 1 145 ? -17.484 0.079 12.328 1 94.88 145 PHE A CA 1
ATOM 1108 C C . PHE A 1 145 ? -17.391 0.914 11.055 1 94.88 145 PHE A C 1
ATOM 1110 O O . PHE A 1 145 ? -18.344 0.984 10.281 1 94.88 145 PHE A O 1
ATOM 1117 N N . SER A 1 146 ? -16.266 1.521 10.891 1 93.69 146 SER A N 1
ATOM 1118 C CA . SER A 1 146 ? -15.992 2.195 9.625 1 93.69 146 SER A CA 1
ATOM 1119 C C . SER A 1 146 ? -14.547 1.991 9.188 1 93.69 146 SER A C 1
ATOM 1121 O O . SER A 1 146 ? -13.648 1.894 10.023 1 93.69 146 SER A O 1
ATOM 1123 N N . TYR A 1 147 ? -14.336 1.701 7.957 1 96.25 147 TYR A N 1
ATOM 1124 C CA . TYR A 1 147 ? -13.047 1.65 7.273 1 96.25 147 TYR A CA 1
ATOM 1125 C C . TYR A 1 147 ? -12.867 2.861 6.367 1 96.25 147 TYR A C 1
ATOM 1127 O O . TYR A 1 147 ? -13.547 2.992 5.348 1 96.25 147 TYR A O 1
ATOM 1135 N N . GLN A 1 148 ? -11.953 3.779 6.723 1 95.88 148 GLN A N 1
ATOM 1136 C CA . GLN A 1 148 ? -11.625 4.988 5.977 1 95.88 148 GLN A CA 1
ATOM 1137 C C . GLN A 1 148 ? -10.156 5 5.562 1 95.88 148 GLN A C 1
ATOM 1139 O O . GLN A 1 148 ? -9.344 4.273 6.137 1 95.88 148 GLN A O 1
ATOM 1144 N N . GLY A 1 149 ? -9.938 5.875 4.523 1 96.94 149 GLY A N 1
ATOM 1145 C CA . GLY A 1 149 ? -8.523 5.859 4.16 1 96.94 149 GLY A CA 1
ATOM 1146 C C . GLY A 1 149 ? -8.188 6.816 3.033 1 96.94 149 GLY A C 1
ATOM 1147 O O . GLY A 1 149 ? -9.047 7.566 2.566 1 96.94 149 GLY A O 1
ATOM 1148 N N . TYR A 1 150 ? -6.98 6.781 2.818 1 97.81 150 TYR A N 1
ATOM 1149 C CA . TYR A 1 150 ? -6.324 7.527 1.751 1 97.81 150 TYR A CA 1
ATOM 1150 C C . TYR A 1 150 ? -5.18 6.723 1.148 1 97.81 150 TYR A C 1
ATOM 1152 O O . TYR A 1 150 ? -4.441 6.047 1.868 1 97.81 150 TYR A O 1
ATOM 1160 N N . PHE A 1 151 ? -5.07 6.727 -0.181 1 97.81 151 PHE A N 1
ATOM 1161 C CA . PHE A 1 151 ? -3.762 6.348 -0.696 1 97.81 151 PHE A CA 1
ATOM 1162 C C . PHE A 1 151 ? -3.496 7.012 -2.041 1 97.81 151 PHE A C 1
ATOM 1164 O O . PHE A 1 151 ? -4.426 7.484 -2.701 1 97.81 151 PHE A O 1
ATOM 1171 N N . ARG A 1 152 ? -2.277 7.16 -2.4 1 97.31 152 ARG A N 1
ATOM 1172 C CA . ARG A 1 152 ? -1.724 7.547 -3.695 1 97.31 152 ARG A CA 1
ATOM 1173 C C . ARG A 1 152 ? -0.781 6.473 -4.23 1 97.31 152 ARG A C 1
ATOM 1175 O O . ARG A 1 152 ? 0.039 5.934 -3.484 1 97.31 152 ARG A O 1
ATOM 1182 N N . SER A 1 153 ? -0.994 6.078 -5.391 1 96.81 153 SER A N 1
ATOM 1183 C CA . SER A 1 153 ? -0.169 5.066 -6.043 1 96.81 153 SER A CA 1
ATOM 1184 C C . SER A 1 153 ? -0.161 5.25 -7.559 1 96.81 153 SER A C 1
ATOM 1186 O O . SER A 1 153 ? -1.12 5.773 -8.125 1 96.81 153 SER A O 1
ATOM 1188 N N . GLY A 1 154 ? 1.012 4.867 -8.148 1 96.19 154 GLY A N 1
ATOM 1189 C CA . GLY A 1 154 ? 1.045 5.051 -9.594 1 96.19 154 GLY A CA 1
ATOM 1190 C C . GLY A 1 154 ? 2.363 4.637 -10.219 1 96.19 154 GLY A C 1
ATOM 1191 O O . GLY A 1 154 ? 3.273 4.184 -9.516 1 96.19 154 GLY A O 1
ATOM 1192 N N . TRP A 1 155 ? 2.428 4.77 -11.523 1 96.75 155 TRP A N 1
ATOM 1193 C CA . TRP A 1 155 ? 3.566 4.418 -12.367 1 96.75 155 TRP A CA 1
ATOM 1194 C C . TRP A 1 155 ? 4.164 5.66 -13.023 1 96.75 155 TRP A C 1
ATOM 1196 O O . TRP A 1 155 ? 3.436 6.574 -13.414 1 96.75 155 TRP A O 1
ATOM 1206 N N . GLY A 1 156 ? 5.48 5.645 -13.133 1 95.25 156 GLY A N 1
ATOM 1207 C CA . GLY A 1 156 ? 6.145 6.715 -13.852 1 95.25 156 GLY A CA 1
ATOM 1208 C C . GLY A 1 156 ? 7.551 6.352 -14.297 1 95.25 156 GLY A C 1
ATOM 1209 O O . GLY A 1 156 ? 8.133 5.387 -13.805 1 95.25 156 GLY A O 1
ATOM 1210 N N . THR A 1 157 ? 8.047 7.074 -15.273 1 95.44 157 THR A N 1
ATOM 1211 C CA . THR A 1 157 ? 9.398 6.953 -15.812 1 95.44 157 THR A CA 1
ATOM 1212 C C . THR A 1 157 ? 9.953 8.32 -16.188 1 95.44 157 THR A C 1
ATOM 1214 O O . THR A 1 157 ? 9.234 9.32 -16.156 1 95.44 157 THR A O 1
ATOM 1217 N N . SER A 1 158 ? 11.281 8.359 -16.391 1 96.88 158 SER A N 1
ATOM 1218 C CA . SER A 1 158 ? 11.914 9.633 -16.719 1 96.88 158 SER A CA 1
ATOM 1219 C C . SER A 1 158 ? 13 9.453 -17.781 1 96.88 158 SER A C 1
ATOM 1221 O O . SER A 1 158 ? 13.297 8.328 -18.188 1 96.88 158 SER A O 1
ATOM 1223 N N . ASN A 1 159 ? 13.523 10.578 -18.234 1 95.81 159 ASN A N 1
ATOM 1224 C CA . ASN A 1 159 ? 14.461 10.539 -19.344 1 95.81 159 ASN A CA 1
ATOM 1225 C C . ASN A 1 159 ? 15.891 10.266 -18.859 1 95.81 159 ASN A C 1
ATOM 1227 O O . ASN A 1 159 ? 16.812 10.133 -19.672 1 95.81 159 ASN A O 1
ATOM 1231 N N . HIS A 1 160 ? 16.094 10.141 -17.578 1 93.94 160 HIS A N 1
ATOM 1232 C CA . HIS A 1 160 ? 17.422 9.859 -17.047 1 93.94 160 HIS A CA 1
ATOM 1233 C C . HIS A 1 160 ? 17.406 8.633 -16.141 1 93.94 160 HIS A C 1
ATOM 1235 O O . HIS A 1 160 ? 18 8.656 -15.055 1 93.94 160 HIS A O 1
ATOM 1241 N N . GLY A 1 161 ? 16.75 7.656 -16.531 1 94.31 161 GLY A N 1
ATOM 1242 C CA . GLY A 1 161 ? 16.656 6.484 -15.68 1 94.31 161 GLY A CA 1
ATOM 1243 C C . GLY A 1 161 ? 15.562 6.594 -14.633 1 94.31 161 GLY A C 1
ATOM 1244 O O . GLY A 1 161 ? 14.469 7.07 -14.93 1 94.31 161 GLY A O 1
ATOM 1245 N N . SER A 1 162 ? 15.891 6.102 -13.5 1 93.62 162 SER A N 1
ATOM 1246 C CA . SER A 1 162 ? 14.898 6.125 -12.422 1 93.62 162 SER A CA 1
ATOM 1247 C C . SER A 1 162 ? 14.5 7.555 -12.07 1 93.62 162 SER A C 1
ATOM 1249 O O . SER A 1 162 ? 15.367 8.406 -11.844 1 93.62 162 SER A O 1
ATOM 1251 N N . SER A 1 163 ? 13.227 7.754 -11.984 1 93.81 163 SER A N 1
ATOM 1252 C CA . SER A 1 163 ? 12.719 9.094 -11.727 1 93.81 163 SER A CA 1
ATOM 1253 C C . SER A 1 163 ? 13.07 9.555 -10.312 1 93.81 163 SER A C 1
ATOM 1255 O O . SER A 1 163 ? 13.07 8.75 -9.375 1 93.81 163 SER A O 1
ATOM 1257 N N . GLN A 1 164 ? 13.305 10.852 -10.203 1 94.25 164 GLN A N 1
ATOM 1258 C CA . GLN A 1 164 ? 13.641 11.438 -8.914 1 94.25 164 GLN A CA 1
ATOM 1259 C C . GLN A 1 164 ? 12.727 12.617 -8.594 1 94.25 164 GLN A C 1
ATOM 1261 O O . GLN A 1 164 ? 12.352 13.375 -9.492 1 94.25 164 GLN A O 1
ATOM 1266 N N . THR A 1 165 ? 12.383 12.766 -7.332 1 94.81 165 THR A N 1
ATOM 1267 C CA . THR A 1 165 ? 11.602 13.891 -6.828 1 94.81 165 THR A CA 1
ATOM 1268 C C . THR A 1 165 ? 12.516 15.039 -6.41 1 94.81 165 THR A C 1
ATOM 1270 O O . THR A 1 165 ? 13.57 14.82 -5.82 1 94.81 165 THR A O 1
ATOM 1273 N N . TYR A 1 166 ? 12.086 16.25 -6.793 1 97.06 166 TYR A N 1
ATOM 1274 C CA . TYR A 1 166 ? 12.875 17.406 -6.371 1 97.06 166 TYR A CA 1
ATOM 1275 C C . TYR A 1 166 ? 11.984 18.516 -5.836 1 97.06 166 TYR A C 1
ATOM 1277 O O . TYR A 1 166 ? 11.078 18.984 -6.531 1 97.06 166 TYR A O 1
ATOM 1285 N N . ALA A 1 167 ? 12.18 18.922 -4.578 1 97.69 167 ALA A N 1
ATOM 1286 C CA . ALA A 1 167 ? 11.609 20.062 -3.873 1 97.69 167 ALA A CA 1
ATOM 1287 C C . ALA A 1 167 ? 10.094 20.109 -4.031 1 97.69 167 ALA A C 1
ATOM 1289 O O . ALA A 1 167 ? 9.531 21.141 -4.406 1 97.69 167 ALA A O 1
ATOM 1290 N N . PRO A 1 168 ? 9.461 19.047 -3.781 1 96.94 168 PRO A N 1
ATOM 1291 C CA . PRO A 1 168 ? 8.008 19.062 -3.947 1 96.94 168 PRO A CA 1
ATOM 1292 C C . PRO A 1 168 ? 7.32 20.094 -3.051 1 96.94 168 PRO A C 1
ATOM 1294 O O . PRO A 1 168 ? 6.27 20.625 -3.412 1 96.94 168 PRO A O 1
ATOM 1297 N N . GLY A 1 169 ? 7.906 20.391 -1.893 1 97.62 169 GLY A N 1
ATOM 1298 C CA . GLY A 1 169 ? 7.336 21.344 -0.959 1 97.62 169 GLY A CA 1
ATOM 1299 C C . GLY A 1 169 ? 7.441 22.781 -1.438 1 97.62 169 GLY A C 1
ATOM 1300 O O . GLY A 1 169 ? 6.887 23.703 -0.817 1 97.62 169 GLY A O 1
ATOM 1301 N N . SER A 1 170 ? 8.156 23 -2.504 1 98.25 170 SER A N 1
ATOM 1302 C CA . SER A 1 170 ? 8.32 24.344 -3.055 1 98.25 170 SER A CA 1
ATOM 1303 C C . SER A 1 170 ? 7.793 24.422 -4.484 1 98.25 170 SER A C 1
ATOM 1305 O O . SER A 1 170 ? 7.285 25.469 -4.906 1 98.25 170 SER A O 1
ATOM 1307 N N . LEU A 1 171 ? 7.875 23.312 -5.199 1 98.25 171 LEU A N 1
ATOM 1308 C CA . LEU A 1 171 ? 7.551 23.312 -6.621 1 98.25 171 LEU A CA 1
ATOM 1309 C C . LEU A 1 171 ? 6.156 22.75 -6.859 1 98.25 171 LEU A C 1
ATOM 1311 O O . LEU A 1 171 ? 5.617 22.859 -7.961 1 98.25 171 LEU A O 1
ATOM 1315 N N . GLY A 1 172 ? 5.59 22.156 -5.867 1 98.19 172 GLY A N 1
ATOM 1316 C CA . GLY A 1 172 ? 4.344 21.422 -6.035 1 98.19 172 GLY A CA 1
ATOM 1317 C C . GLY A 1 172 ? 4.551 19.938 -6.207 1 98.19 172 GLY A C 1
ATOM 1318 O O . GLY A 1 172 ? 5.438 19.5 -6.949 1 98.19 172 GLY A O 1
ATOM 1319 N N . ARG A 1 173 ? 3.664 19.188 -5.59 1 97.12 173 ARG A N 1
ATOM 1320 C CA . ARG A 1 173 ? 3.844 17.75 -5.516 1 97.12 173 ARG A CA 1
ATOM 1321 C C . ARG A 1 173 ? 3.25 17.062 -6.738 1 97.12 173 ARG A C 1
ATOM 1323 O O . ARG A 1 173 ? 3.607 15.922 -7.051 1 97.12 173 ARG A O 1
ATOM 1330 N N . PHE A 1 174 ? 2.387 17.703 -7.441 1 97.5 174 PHE A N 1
ATOM 1331 C CA . PHE A 1 174 ? 1.652 17.094 -8.547 1 97.5 174 PHE A CA 1
ATOM 1332 C C . PHE A 1 174 ? 2.598 16.719 -9.68 1 97.5 174 PHE A C 1
ATOM 1334 O O . PHE A 1 174 ? 3.205 17.578 -10.305 1 97.5 174 PHE A O 1
ATOM 1341 N N . GLY A 1 175 ? 2.699 15.422 -9.977 1 97.06 175 GLY A N 1
ATOM 1342 C CA . GLY A 1 175 ? 3.645 14.945 -10.977 1 97.06 175 GLY A CA 1
ATOM 1343 C C . GLY A 1 175 ? 5.086 14.992 -10.5 1 97.06 175 GLY A C 1
ATOM 1344 O O . GLY A 1 175 ? 6.012 14.969 -11.32 1 97.06 175 GLY A O 1
ATOM 1345 N N . ASN A 1 176 ? 5.258 15.18 -9.273 1 97.12 176 ASN A N 1
ATOM 1346 C CA . ASN A 1 176 ? 6.562 15.305 -8.633 1 97.12 176 ASN A CA 1
ATOM 1347 C C . ASN A 1 176 ? 6.664 14.438 -7.379 1 97.12 176 ASN A C 1
ATOM 1349 O O . ASN A 1 176 ? 7.309 14.828 -6.406 1 97.12 176 ASN A O 1
ATOM 1353 N N . GLU A 1 177 ? 5.898 13.383 -7.352 1 93 177 GLU A N 1
ATOM 1354 C CA . GLU A 1 177 ? 5.949 12.375 -6.301 1 93 177 GLU A CA 1
ATOM 1355 C C . GLU A 1 177 ? 6.035 10.969 -6.891 1 93 177 GLU A C 1
ATOM 1357 O O . GLU A 1 177 ? 5.07 10.477 -7.484 1 93 177 GLU A O 1
ATOM 1362 N N . MET A 1 178 ? 7.113 10.336 -6.602 1 88.06 178 MET A N 1
ATOM 1363 C CA . MET A 1 178 ? 7.371 9.086 -7.309 1 88.06 178 MET A CA 1
ATOM 1364 C C . MET A 1 178 ? 7.215 7.887 -6.379 1 88.06 178 MET A C 1
ATOM 1366 O O . MET A 1 178 ? 7.703 6.793 -6.68 1 88.06 178 MET A O 1
ATOM 1370 N N . SER A 1 179 ? 6.633 8.055 -5.238 1 89.81 179 SER A N 1
ATOM 1371 C CA . SER A 1 179 ? 6.312 6.973 -4.316 1 89.81 179 SER A CA 1
ATOM 1372 C C . SER A 1 179 ? 4.836 6.988 -3.938 1 89.81 179 SER A C 1
ATOM 1374 O O . SER A 1 179 ? 4.113 7.934 -4.262 1 89.81 179 SER A O 1
ATOM 1376 N N . GLY A 1 180 ? 4.453 5.902 -3.352 1 92.75 180 GLY A N 1
ATOM 1377 C CA . GLY A 1 180 ? 3.092 5.824 -2.848 1 92.75 180 GLY A CA 1
ATOM 1378 C C . GLY A 1 180 ? 2.975 6.207 -1.385 1 92.75 180 GLY A C 1
ATOM 1379 O O . GLY A 1 180 ? 3.971 6.219 -0.658 1 92.75 180 GLY A O 1
ATOM 1380 N N . TRP A 1 181 ? 1.819 6.594 -1.006 1 96 181 TRP A N 1
ATOM 1381 C CA . TRP A 1 181 ? 1.501 6.859 0.394 1 96 181 TRP A CA 1
ATOM 1382 C C . TRP A 1 181 ? 0.114 6.332 0.746 1 96 181 TRP A C 1
ATOM 1384 O O . TRP A 1 181 ? -0.738 6.176 -0.131 1 96 181 TRP A O 1
ATOM 1394 N N . PHE A 1 182 ? 0.024 5.965 2.047 1 97.44 182 PHE A N 1
ATOM 1395 C CA . PHE A 1 182 ? -1.281 5.457 2.449 1 97.44 182 PHE A CA 1
ATOM 1396 C C . PHE A 1 182 ? -1.595 5.844 3.889 1 97.44 182 PHE A C 1
ATOM 1398 O O . PHE A 1 182 ? -0.686 6 4.707 1 97.44 182 PHE A O 1
ATOM 1405 N N . ASP A 1 183 ? -2.836 6.031 4.184 1 98 183 ASP A N 1
ATOM 1406 C CA . ASP A 1 183 ? -3.492 6.082 5.488 1 98 183 ASP A CA 1
ATOM 1407 C C . ASP A 1 183 ? -4.73 5.188 5.516 1 98 183 ASP A C 1
ATOM 1409 O O . ASP A 1 183 ? -5.695 5.434 4.789 1 98 183 ASP A O 1
ATOM 1413 N N . LEU A 1 184 ? -4.648 4.219 6.309 1 98.38 184 LEU A N 1
ATOM 1414 C CA . LEU A 1 184 ? -5.777 3.309 6.465 1 98.38 184 LEU A CA 1
ATOM 1415 C C . LEU A 1 184 ? -6.297 3.326 7.898 1 98.38 184 LEU A C 1
ATOM 1417 O O . LEU A 1 184 ? -5.582 2.943 8.828 1 98.38 184 LEU A O 1
ATOM 1421 N N . THR A 1 185 ? -7.547 3.68 8.094 1 98.44 185 THR A N 1
ATOM 1422 C CA . THR A 1 185 ? -8.086 3.883 9.43 1 98.44 185 THR A CA 1
ATOM 1423 C C . THR A 1 185 ? -9.211 2.887 9.719 1 98.44 185 THR A C 1
ATOM 1425 O O . THR A 1 185 ? -10.164 2.783 8.953 1 98.44 185 THR A O 1
ATOM 1428 N N . LEU A 1 186 ? -9.094 2.211 10.773 1 97.69 186 LEU A N 1
ATOM 1429 C CA . LEU A 1 186 ? -10.141 1.379 11.352 1 97.69 186 LEU A CA 1
ATOM 1430 C C . LEU A 1 186 ? -10.742 2.041 12.586 1 97.69 186 LEU A C 1
ATOM 1432 O O . LEU A 1 186 ? -10.023 2.365 13.531 1 97.69 186 LEU A O 1
ATOM 1436 N N . ASN A 1 187 ? -11.984 2.307 12.539 1 97.62 187 ASN A N 1
ATOM 1437 C CA . ASN A 1 187 ? -12.727 2.941 13.625 1 97.62 187 ASN A CA 1
ATOM 1438 C C . ASN A 1 187 ? -13.867 2.057 14.117 1 97.62 187 ASN A C 1
ATOM 1440 O O . ASN A 1 187 ? -14.758 1.703 13.344 1 97.62 187 ASN A O 1
ATOM 1444 N N . GLN A 1 188 ? -13.875 1.755 15.414 1 97.69 188 GLN A N 1
ATOM 1445 C CA . GLN A 1 188 ? -14.906 0.914 16.016 1 97.69 188 GLN A CA 1
ATOM 1446 C C . GLN A 1 188 ? -15.523 1.586 17.234 1 97.69 188 GLN A C 1
ATOM 1448 O O . GLN A 1 188 ? -14.836 1.857 18.219 1 97.69 188 GLN A O 1
ATOM 1453 N N . ARG A 1 189 ? -16.828 1.85 17.172 1 96.56 189 ARG A N 1
ATOM 1454 C CA . ARG A 1 189 ? -17.531 2.275 18.375 1 96.56 189 ARG A CA 1
ATOM 1455 C C . ARG A 1 189 ? -17.609 1.141 19.391 1 96.56 189 ARG A C 1
ATOM 1457 O O . ARG A 1 189 ? -18.141 0.069 19.094 1 96.56 189 ARG A O 1
ATOM 1464 N N . VAL A 1 190 ? -17.219 1.447 20.625 1 96.94 190 VAL A N 1
ATOM 1465 C CA . VAL A 1 190 ? -17.109 0.371 21.609 1 96.94 190 VAL A CA 1
ATOM 1466 C C . VAL A 1 190 ? -18.094 0.62 22.75 1 96.94 190 VAL A C 1
ATOM 1468 O O . VAL A 1 190 ? -18.281 -0.246 23.609 1 96.94 190 VAL A O 1
ATOM 1471 N N . TYR A 1 191 ? -18.641 1.822 22.781 1 95.81 191 TYR A N 1
ATOM 1472 C CA . TYR A 1 191 ? -19.625 2.18 23.797 1 95.81 191 TYR A CA 1
ATOM 1473 C C . TYR A 1 191 ? -20.625 3.184 23.25 1 95.81 191 TYR A C 1
ATOM 1475 O O . TYR A 1 191 ? -20.25 4.102 22.5 1 95.81 191 TYR A O 1
ATOM 1483 N N . ASN A 1 192 ? -21.922 3.043 23.578 1 94.56 192 ASN A N 1
ATOM 1484 C CA . ASN A 1 192 ? -22.984 3.947 23.172 1 94.56 192 ASN A CA 1
ATOM 1485 C C . ASN A 1 192 ? -24.203 3.83 24.078 1 94.56 192 ASN A C 1
ATOM 1487 O O . ASN A 1 192 ? -25.109 3.041 23.812 1 94.56 192 ASN A O 1
ATOM 1491 N N . GLN A 1 193 ? -24.234 4.613 25.062 1 93.62 193 GLN A N 1
ATOM 1492 C CA . GLN A 1 193 ? -25.344 4.578 26.016 1 93.62 193 GLN A CA 1
ATOM 1493 C C . GLN A 1 193 ? -25.547 5.938 26.672 1 93.62 193 GLN A C 1
ATOM 1495 O O . GLN A 1 193 ? -24.578 6.602 27.047 1 93.62 193 GLN A O 1
ATOM 1500 N N . ASP A 1 194 ? -26.828 6.41 26.75 1 93.31 194 ASP A N 1
ATOM 1501 C CA . ASP A 1 194 ? -27.234 7.582 27.531 1 93.31 194 ASP A CA 1
ATOM 1502 C C . ASP A 1 194 ? -26.5 8.836 27.047 1 93.31 194 ASP A C 1
ATOM 1504 O O . ASP A 1 194 ? -25.984 9.609 27.875 1 93.31 194 ASP A O 1
ATOM 1508 N N . GLY A 1 195 ? -26.312 8.867 25.812 1 92.12 195 GLY A N 1
ATOM 1509 C CA . GLY A 1 195 ? -25.703 10.062 25.25 1 92.12 195 GLY A CA 1
ATOM 1510 C C . GLY A 1 195 ? -24.188 10.047 25.328 1 92.12 195 GLY A C 1
ATOM 1511 O O . GLY A 1 195 ? -23.531 11.031 24.984 1 92.12 195 GLY A O 1
ATOM 1512 N N . LYS A 1 196 ? -23.656 9.008 25.766 1 97.06 196 LYS A N 1
ATOM 1513 C CA . LYS A 1 196 ? -22.203 8.836 25.875 1 97.06 196 LYS A CA 1
ATOM 1514 C C . LYS A 1 196 ? -21.703 7.82 24.844 1 97.06 196 LYS A C 1
ATOM 1516 O O . LYS A 1 196 ? -22.297 6.75 24.672 1 97.06 196 LYS A O 1
ATOM 1521 N N . THR A 1 197 ? -20.703 8.242 24.125 1 97.12 197 THR A N 1
ATOM 1522 C CA . THR A 1 197 ? -20.141 7.352 23.125 1 97.12 197 THR A CA 1
ATOM 1523 C C . THR A 1 197 ? -18.625 7.27 23.266 1 97.12 197 THR A C 1
ATOM 1525 O O . THR A 1 197 ? -17.984 8.195 23.781 1 97.12 197 THR A O 1
ATOM 1528 N N . ALA A 1 198 ? -18.047 6.125 22.906 1 98.38 198 ALA A N 1
ATOM 1529 C CA . ALA A 1 198 ? -16.609 5.895 22.844 1 98.38 198 ALA A CA 1
ATOM 1530 C C . ALA A 1 198 ? -16.219 5.129 21.594 1 98.38 198 ALA A C 1
ATOM 1532 O O . ALA A 1 198 ? -16.922 4.203 21.172 1 98.38 198 ALA A O 1
ATOM 1533 N N . ASN A 1 199 ? -15.148 5.566 20.969 1 98.44 199 ASN A N 1
ATOM 1534 C CA . ASN A 1 199 ? -14.656 4.926 19.75 1 98.44 199 ASN A CA 1
ATOM 1535 C C . ASN A 1 199 ? -13.18 4.57 19.875 1 98.44 199 ASN A C 1
ATOM 1537 O O . ASN A 1 199 ? -12.375 5.375 20.344 1 98.44 199 ASN A O 1
ATOM 1541 N N . ALA A 1 200 ? -12.805 3.346 19.516 1 98.69 200 ALA A N 1
ATOM 1542 C CA . ALA A 1 200 ? -11.414 2.93 19.328 1 98.69 200 ALA A CA 1
ATOM 1543 C C . ALA A 1 200 ? -10.953 3.18 17.891 1 98.69 200 ALA A C 1
ATOM 1545 O O . ALA A 1 200 ? -11.555 2.664 16.938 1 98.69 200 ALA A O 1
ATOM 1546 N N . VAL A 1 201 ? -9.867 3.949 17.75 1 98.56 201 VAL A N 1
ATOM 1547 C CA . VAL A 1 201 ? -9.438 4.352 16.406 1 98.56 201 VAL A CA 1
ATOM 1548 C C . VAL A 1 201 ? -7.98 3.943 16.203 1 98.56 201 VAL A C 1
ATOM 1550 O O . VAL A 1 201 ? -7.121 4.227 17.031 1 98.56 201 VAL A O 1
ATOM 1553 N N . VAL A 1 202 ? -7.699 3.23 15.102 1 98.62 202 VAL A N 1
ATOM 1554 C CA . VAL A 1 202 ? -6.348 2.865 14.688 1 98.62 202 VAL A CA 1
ATOM 1555 C C . VAL A 1 202 ? -6.125 3.266 13.234 1 98.62 202 VAL A C 1
ATOM 1557 O O . VAL A 1 202 ? -6.922 2.922 12.359 1 98.62 202 VAL A O 1
ATOM 1560 N N . THR A 1 203 ? -5.059 4.016 12.961 1 98.25 203 THR A N 1
ATOM 1561 C CA . THR A 1 203 ? -4.719 4.398 11.594 1 98.25 203 THR A CA 1
ATOM 1562 C C . THR A 1 203 ? -3.348 3.854 11.203 1 98.25 203 THR A C 1
ATOM 1564 O O . THR A 1 203 ? -2.338 4.195 11.828 1 98.25 203 THR A O 1
ATOM 1567 N N . TYR A 1 204 ? -3.318 2.984 10.188 1 97.62 204 TYR A N 1
ATOM 1568 C CA . TYR A 1 204 ? -2.076 2.586 9.539 1 97.62 204 TYR A CA 1
ATOM 1569 C C . TYR A 1 204 ? -1.582 3.674 8.594 1 97.62 204 TYR A C 1
ATOM 1571 O O . TYR A 1 204 ? -2.346 4.184 7.77 1 97.62 204 TYR A O 1
ATOM 1579 N N . ASP A 1 205 ? -0.338 4.008 8.727 1 96.19 205 ASP A N 1
ATOM 1580 C CA . ASP A 1 205 ? 0.265 5.086 7.953 1 96.19 205 ASP A CA 1
ATOM 1581 C C . ASP A 1 205 ? 1.648 4.688 7.445 1 96.19 205 ASP A C 1
ATOM 1583 O O . ASP A 1 205 ? 2.393 3.988 8.133 1 96.19 205 ASP A O 1
ATOM 1587 N N . GLY A 1 206 ? 1.854 5.148 6.211 1 95.25 206 GLY A N 1
ATOM 1588 C CA . GLY A 1 206 ? 3.191 4.855 5.723 1 95.25 206 GLY A CA 1
ATOM 1589 C C . GLY A 1 206 ? 3.354 5.105 4.234 1 95.25 206 GLY A C 1
ATOM 1590 O O . GLY A 1 206 ? 2.484 5.715 3.605 1 95.25 206 GLY A O 1
ATOM 1591 N N . ASN A 1 207 ? 4.562 4.809 3.801 1 94.38 207 ASN A N 1
ATOM 1592 C CA . ASN A 1 207 ? 4.945 4.898 2.396 1 94.38 207 ASN A CA 1
ATOM 1593 C C . ASN A 1 207 ? 5.078 3.518 1.762 1 94.38 207 ASN A C 1
ATOM 1595 O O . ASN A 1 207 ? 5.465 2.557 2.432 1 94.38 207 ASN A O 1
ATOM 1599 N N . VAL A 1 208 ? 4.68 3.387 0.542 1 93.12 208 VAL A N 1
ATOM 1600 C CA . VAL A 1 208 ? 4.922 2.186 -0.25 1 93.12 208 VAL A CA 1
ATOM 1601 C C . VAL A 1 208 ? 5.879 2.508 -1.395 1 93.12 208 VAL A C 1
ATOM 1603 O O . VAL A 1 208 ? 5.602 3.383 -2.217 1 93.12 208 VAL A O 1
ATOM 1606 N N . GLY A 1 209 ? 6.961 1.776 -1.381 1 90.06 209 GLY A N 1
ATOM 1607 C CA . GLY A 1 209 ? 7.883 1.949 -2.492 1 90.06 209 GLY A CA 1
ATOM 1608 C C . GLY A 1 209 ? 7.297 1.528 -3.826 1 90.06 209 GLY A C 1
ATOM 1609 O O . GLY A 1 209 ? 6.621 0.501 -3.916 1 90.06 209 GLY A O 1
ATOM 1610 N N . GLU A 1 210 ? 7.5 2.322 -4.809 1 91.06 210 GLU A N 1
ATOM 1611 C CA . GLU A 1 210 ? 6.969 2.031 -6.137 1 91.06 210 GLU A CA 1
ATOM 1612 C C . GLU A 1 210 ? 8.094 1.794 -7.141 1 91.06 210 GLU A C 1
ATOM 1614 O O . GLU A 1 210 ? 7.969 2.143 -8.312 1 91.06 210 GLU A O 1
ATOM 1619 N N . GLN A 1 211 ? 9.164 1.29 -6.656 1 91.75 211 GLN A N 1
ATOM 1620 C CA . GLN A 1 211 ? 10.312 1.029 -7.516 1 91.75 211 GLN A CA 1
ATOM 1621 C C . GLN A 1 211 ? 10.586 -0.468 -7.633 1 91.75 211 GLN A C 1
ATOM 1623 O O . GLN A 1 211 ? 11.008 -0.947 -8.688 1 91.75 211 GLN A O 1
ATOM 1628 N N . TYR A 1 212 ? 10.305 -1.111 -6.57 1 89.94 212 TYR A N 1
ATOM 1629 C CA . TYR A 1 212 ? 10.594 -2.541 -6.535 1 89.94 212 TYR A CA 1
ATOM 1630 C C . TYR A 1 212 ? 9.336 -3.342 -6.215 1 89.94 212 TYR A C 1
ATOM 1632 O O . TYR A 1 212 ? 8.523 -2.93 -5.387 1 89.94 212 TYR A O 1
ATOM 1640 N N . ASN A 1 213 ? 9.273 -4.504 -6.809 1 87.19 213 ASN A N 1
ATOM 1641 C CA . ASN A 1 213 ? 8.203 -5.441 -6.488 1 87.19 213 ASN A CA 1
ATOM 1642 C C . ASN A 1 213 ? 8.227 -5.844 -5.016 1 87.19 213 ASN A C 1
ATOM 1644 O O . ASN A 1 213 ? 7.199 -5.809 -4.344 1 87.19 213 ASN A O 1
ATOM 1648 N N . ASP A 1 214 ? 9.406 -6.328 -4.574 1 79.19 214 ASP A N 1
ATOM 1649 C CA . ASP A 1 214 ? 9.578 -6.691 -3.172 1 79.19 214 ASP A CA 1
ATOM 1650 C C . ASP A 1 214 ? 9.719 -5.445 -2.299 1 79.19 214 ASP A C 1
ATOM 1652 O O . ASP A 1 214 ? 10.828 -4.961 -2.07 1 79.19 214 ASP A O 1
ATOM 1656 N N . ALA A 1 215 ? 8.586 -4.977 -1.807 1 82.94 215 ALA A N 1
ATOM 1657 C CA . ALA A 1 215 ? 8.562 -3.775 -0.976 1 82.94 215 ALA A CA 1
ATOM 1658 C C . ALA A 1 215 ? 8.195 -4.113 0.465 1 82.94 215 ALA A C 1
ATOM 1660 O O . ALA A 1 215 ? 7.234 -3.561 1.01 1 82.94 215 ALA A O 1
ATOM 1661 N N . TRP A 1 216 ? 8.953 -4.906 1.082 1 84.56 216 TRP A N 1
ATOM 1662 C CA . TRP A 1 216 ? 8.695 -5.398 2.43 1 84.56 216 TRP A CA 1
ATOM 1663 C C . TRP A 1 216 ? 8.781 -4.273 3.451 1 84.56 216 TRP A C 1
ATOM 1665 O O . TRP A 1 216 ? 9.672 -3.42 3.367 1 84.56 216 TRP A O 1
ATOM 1675 N N . PHE A 1 217 ? 7.801 -4.461 4.387 1 87.38 217 PHE A N 1
ATOM 1676 C CA . PHE A 1 217 ? 7.875 -3.514 5.492 1 87.38 217 PHE A CA 1
ATOM 1677 C C . PHE A 1 217 ? 9.016 -3.871 6.434 1 87.38 217 PHE A C 1
ATOM 1679 O O . PHE A 1 217 ? 9.273 -5.051 6.695 1 87.38 217 PHE A O 1
ATOM 1686 N N . ALA A 1 218 ? 9.938 -3.004 6.738 1 74.38 218 ALA A N 1
ATOM 1687 C CA . ALA A 1 218 ? 11.078 -3.164 7.633 1 74.38 218 ALA A CA 1
ATOM 1688 C C . ALA A 1 218 ? 12.297 -3.693 6.879 1 74.38 218 ALA A C 1
ATOM 1690 O O . ALA A 1 218 ? 13.281 -4.117 7.492 1 74.38 218 ALA A O 1
ATOM 1691 N N . GLY A 1 219 ? 12.008 -3.91 5.629 1 66.69 219 GLY A N 1
ATOM 1692 C CA . GLY A 1 219 ? 13.148 -4.359 4.848 1 66.69 219 GLY A CA 1
ATOM 1693 C C . GLY A 1 219 ? 14.234 -3.311 4.719 1 66.69 219 GLY A C 1
ATOM 1694 O O . GLY A 1 219 ? 13.969 -2.115 4.875 1 66.69 219 GLY A O 1
ATOM 1695 N N . GLN A 1 220 ? 15.43 -3.865 4.633 1 64 220 GLN A N 1
ATOM 1696 C CA . GLN A 1 220 ? 16.562 -2.959 4.426 1 64 220 GLN A CA 1
ATOM 1697 C C . GLN A 1 220 ? 16.469 -2.262 3.072 1 64 220 GLN A C 1
ATOM 1699 O O . GLN A 1 220 ? 16.125 -2.893 2.066 1 64 220 GLN A O 1
ATOM 1704 N N . ASP A 1 221 ? 16.531 -0.988 2.949 1 62.97 221 ASP A N 1
ATOM 1705 C CA . ASP A 1 221 ? 16.75 -0.165 1.764 1 62.97 221 ASP A CA 1
ATOM 1706 C C . ASP A 1 221 ? 15.477 -0.08 0.918 1 62.97 221 ASP A C 1
ATOM 1708 O O . ASP A 1 221 ? 15.539 -0.081 -0.313 1 62.97 221 ASP A O 1
ATOM 1712 N N . THR A 1 222 ? 14.336 -0.401 1.604 1 68.56 222 THR A N 1
ATOM 1713 C CA . THR A 1 222 ? 13.125 -0.161 0.834 1 68.56 222 THR A CA 1
ATOM 1714 C C . THR A 1 222 ? 12.461 1.146 1.261 1 68.56 222 THR A C 1
ATOM 1716 O O . THR A 1 222 ? 12.711 1.646 2.359 1 68.56 222 THR A O 1
ATOM 1719 N N . ASP A 1 223 ? 11.828 1.81 0.347 1 82.12 223 ASP A N 1
ATOM 1720 C CA . ASP A 1 223 ? 11.078 3.033 0.619 1 82.12 223 ASP A CA 1
ATOM 1721 C C . ASP A 1 223 ? 9.742 2.721 1.279 1 82.12 223 ASP A C 1
ATOM 1723 O O . ASP A 1 223 ? 8.922 3.617 1.488 1 82.12 223 ASP A O 1
ATOM 1727 N N . SER A 1 224 ? 9.625 1.398 1.763 1 88.25 224 SER A N 1
ATOM 1728 C CA . SER A 1 224 ? 8.367 1.033 2.396 1 88.25 224 SER A CA 1
ATOM 1729 C C . SER A 1 224 ? 8.461 1.135 3.916 1 88.25 224 SER A C 1
ATOM 1731 O O . SER A 1 224 ? 9.359 0.56 4.527 1 88.25 224 SER A O 1
ATOM 1733 N N . ILE A 1 225 ? 7.535 1.9 4.473 1 91.38 225 ILE A N 1
ATOM 1734 C CA . ILE A 1 225 ? 7.488 2.078 5.922 1 91.38 225 ILE A CA 1
ATOM 1735 C C . ILE A 1 225 ? 6.039 2.014 6.398 1 91.38 225 ILE A C 1
ATOM 1737 O O . ILE A 1 225 ? 5.117 2.373 5.66 1 91.38 225 ILE A O 1
ATOM 1741 N N . LEU A 1 226 ? 5.895 1.491 7.621 1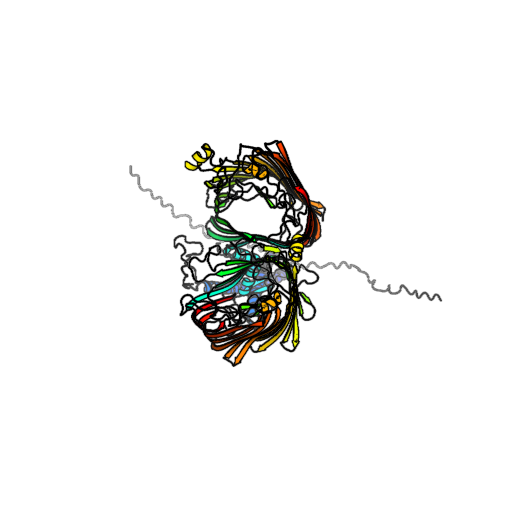 93.25 226 LEU A N 1
ATOM 1742 C CA . LEU A 1 226 ? 4.578 1.319 8.227 1 93.25 226 LEU A CA 1
ATOM 1743 C C . LEU A 1 226 ? 4.602 1.697 9.703 1 93.25 226 LEU A C 1
ATOM 1745 O O . LEU A 1 226 ? 5.527 1.325 10.422 1 93.25 226 LEU A O 1
ATOM 1749 N N . GLN A 1 227 ? 3.645 2.52 10.094 1 94.69 227 GLN A N 1
ATOM 1750 C CA . GLN A 1 227 ? 3.443 2.842 11.5 1 94.69 227 GLN A CA 1
ATOM 1751 C C . GLN A 1 227 ? 1.965 3.051 11.812 1 94.69 227 GLN A C 1
ATOM 1753 O O . GLN A 1 227 ? 1.137 3.121 10.898 1 94.69 227 GLN A O 1
ATOM 1758 N N . PHE A 1 228 ? 1.727 3.125 13.102 1 96.5 228 PHE A N 1
ATOM 1759 C CA . PHE A 1 228 ? 0.463 3.725 13.516 1 96.5 228 PHE A CA 1
ATOM 1760 C C . PHE A 1 228 ? 0.613 5.23 13.703 1 96.5 228 PHE A C 1
ATOM 1762 O O . PHE A 1 228 ? 1.4 5.684 14.531 1 96.5 228 PHE A O 1
ATOM 1769 N N . SER A 1 229 ? -0.129 5.949 12.945 1 96.94 229 SER A N 1
ATOM 1770 C CA . SER A 1 229 ? -0.173 7.383 13.211 1 96.94 229 SER A CA 1
ATOM 1771 C C . SER A 1 229 ? -1.215 7.719 14.273 1 96.94 229 SER A C 1
ATOM 1773 O O . SER A 1 229 ? -1.111 8.742 14.953 1 96.94 229 SER A O 1
ATOM 1775 N N . ASP A 1 230 ? -2.201 6.785 14.391 1 97.75 230 ASP A N 1
ATOM 1776 C CA . ASP A 1 230 ? -3.217 6.895 15.43 1 97.75 230 ASP A CA 1
ATOM 1777 C C . ASP A 1 230 ? -3.453 5.551 16.109 1 97.75 230 ASP A C 1
ATOM 1779 O O . ASP A 1 230 ? -3.52 4.516 15.445 1 97.75 230 ASP A O 1
ATOM 1783 N N . ILE A 1 231 ? -3.518 5.527 17.328 1 98.62 231 ILE A N 1
ATOM 1784 C CA . ILE A 1 231 ? -4.062 4.492 18.188 1 98.62 231 ILE A CA 1
ATOM 1785 C C . ILE A 1 231 ? -4.539 5.117 19.5 1 98.62 231 ILE A C 1
ATOM 1787 O O . ILE A 1 231 ? -3.734 5.391 20.391 1 98.62 231 ILE A O 1
ATOM 1791 N N . TYR A 1 232 ? -5.875 5.375 19.5 1 98.75 232 TYR A N 1
ATOM 1792 C CA . TYR A 1 232 ? -6.398 6.172 20.609 1 98.75 232 TYR A CA 1
ATOM 1793 C C . TYR A 1 232 ? -7.875 5.871 20.844 1 98.75 232 TYR A C 1
ATOM 1795 O O . TYR A 1 232 ? -8.531 5.266 19.984 1 98.75 232 TYR A O 1
ATOM 1803 N N . LEU A 1 233 ? -8.305 6.227 22.016 1 98.81 233 LEU A N 1
ATOM 1804 C CA . LEU A 1 233 ? -9.711 6.223 22.391 1 98.81 233 LEU A CA 1
ATOM 1805 C C . LEU A 1 233 ? -10.281 7.637 22.391 1 98.81 233 LEU A C 1
ATOM 1807 O O . LEU A 1 233 ? -9.688 8.555 22.953 1 98.81 233 LEU A O 1
ATOM 1811 N N . THR A 1 234 ? -11.359 7.855 21.734 1 98.62 234 THR A N 1
ATOM 1812 C CA . THR A 1 234 ? -12.055 9.141 21.781 1 98.62 234 THR A CA 1
ATOM 1813 C C . THR A 1 234 ? -13.453 8.969 22.359 1 98.62 234 THR A C 1
ATOM 1815 O O . THR A 1 234 ? -14.117 7.961 22.109 1 98.62 234 THR A O 1
ATOM 1818 N N . THR A 1 235 ? -13.883 9.938 23.141 1 98.62 235 THR A N 1
ATOM 1819 C CA . THR A 1 235 ? -15.172 9.867 23.828 1 98.62 235 THR A CA 1
ATOM 1820 C C . THR A 1 235 ? -15.961 11.164 23.625 1 98.62 235 THR A C 1
ATOM 1822 O O . THR A 1 235 ? -15.375 12.219 23.359 1 98.62 235 THR A O 1
ATOM 1825 N N . LYS A 1 236 ? -17.203 11.07 23.766 1 97.94 236 LYS A N 1
ATOM 1826 C CA . LYS A 1 236 ? -18.141 12.188 23.766 1 97.94 236 LYS A CA 1
ATOM 1827 C C . LYS A 1 236 ? -19.203 12.016 24.844 1 97.94 236 LYS A C 1
ATOM 1829 O O . LYS A 1 236 ? -19.703 10.906 25.062 1 97.94 236 LYS A O 1
ATOM 1834 N N . GLY A 1 237 ? -19.531 13.109 25.5 1 97.5 237 GLY A N 1
ATOM 1835 C CA . GLY A 1 237 ? -20.609 13.078 26.484 1 97.5 237 GLY A CA 1
ATOM 1836 C C . GLY A 1 237 ? -20.109 12.859 27.891 1 97.5 237 GLY A C 1
ATOM 1837 O O . GLY A 1 237 ? -20.859 13.016 28.859 1 97.5 237 GLY A O 1
ATOM 1838 N N . PHE A 1 238 ? -18.875 12.602 28.062 1 97.06 238 PHE A N 1
ATOM 1839 C CA . PHE A 1 238 ? -18.344 12.234 29.375 1 97.06 238 PHE A CA 1
ATOM 1840 C C . PHE A 1 238 ? -17.906 13.469 30.141 1 97.06 238 PHE A C 1
ATOM 1842 O O . PHE A 1 238 ? -17.703 13.406 31.359 1 97.06 238 PHE A O 1
ATOM 1849 N N . LEU A 1 239 ? -17.75 14.594 29.453 1 97.5 239 LEU A N 1
ATOM 1850 C CA . LEU A 1 239 ? -17.375 15.844 30.109 1 97.5 239 LEU A CA 1
ATOM 1851 C C . LEU A 1 239 ? -18.594 16.719 30.375 1 97.5 239 LEU A C 1
ATOM 1853 O O . LEU A 1 239 ? -19.078 17.391 29.469 1 97.5 239 LEU A O 1
ATOM 1857 N N . PRO A 1 240 ? -18.969 16.828 31.562 1 95.88 240 PRO A N 1
ATOM 1858 C CA . PRO A 1 240 ? -20.203 17.562 31.844 1 95.88 240 PRO A CA 1
ATOM 1859 C C . PRO A 1 240 ? -20.141 19.031 31.406 1 95.88 240 PRO A C 1
ATOM 1861 O O . PRO A 1 240 ? -21.156 19.594 30.984 1 95.88 240 PRO A O 1
ATOM 1864 N N . PHE A 1 241 ? -18.984 19.594 31.469 1 95.31 241 PHE A N 1
ATOM 1865 C CA . PHE A 1 241 ? -18.844 21 31.141 1 95.31 241 PHE A CA 1
ATOM 1866 C C . PHE A 1 241 ? -18.734 21.188 29.625 1 95.31 241 PHE A C 1
ATOM 1868 O O . PHE A 1 241 ? -18.844 22.312 29.125 1 95.31 241 PHE A O 1
ATOM 1875 N N . ALA A 1 242 ? -18.562 20.156 28.891 1 96.44 242 ALA A N 1
ATOM 1876 C CA . ALA A 1 242 ? -18.438 20.188 27.438 1 96.44 242 ALA A CA 1
ATOM 1877 C C . ALA A 1 242 ? -18.953 18.891 26.812 1 96.44 242 ALA A C 1
ATOM 1879 O O . ALA A 1 242 ? -18.188 18.141 26.188 1 96.44 242 ALA A O 1
ATOM 1880 N N . PRO A 1 243 ? -20.188 18.641 26.797 1 94.94 243 PRO A N 1
ATOM 1881 C CA . PRO A 1 243 ? -20.734 17.344 26.422 1 94.94 243 PRO A CA 1
ATOM 1882 C C . PRO A 1 243 ? -20.609 17.047 24.938 1 94.94 243 PRO A C 1
ATOM 1884 O O . PRO A 1 243 ? -20.609 15.883 24.516 1 94.94 243 PRO A O 1
ATOM 1887 N N . GLU A 1 244 ? -20.469 18.094 24.156 1 95.62 244 GLU A N 1
ATOM 1888 C CA . GLU A 1 244 ? -20.391 17.875 22.719 1 95.62 244 GLU A CA 1
ATOM 1889 C C . GLU A 1 244 ? -18.938 17.766 22.266 1 95.62 244 GLU A C 1
ATOM 1891 O O . GLU A 1 244 ? -18.656 17.438 21.109 1 95.62 244 GLU A O 1
ATOM 1896 N N . ALA A 1 245 ? -18.016 18.031 23.156 1 98.12 245 ALA A N 1
ATOM 1897 C CA . ALA A 1 245 ? -16.609 18 22.797 1 98.12 245 ALA A CA 1
ATOM 1898 C C . ALA A 1 245 ? -16.078 16.562 22.75 1 98.12 245 ALA A C 1
ATOM 1900 O O . ALA A 1 245 ? -16.594 15.688 23.469 1 98.12 245 ALA A O 1
ATOM 1901 N N . ASP A 1 246 ? -15.172 16.391 21.938 1 98.25 246 ASP A N 1
ATOM 1902 C CA . ASP A 1 246 ? -14.438 15.133 21.938 1 98.25 246 ASP A CA 1
ATOM 1903 C C . ASP A 1 246 ? -13.289 15.156 22.938 1 98.25 246 ASP A C 1
ATOM 1905 O O . ASP A 1 246 ? -12.547 16.141 23.016 1 98.25 246 ASP A O 1
ATOM 1909 N N . PHE A 1 247 ? -13.227 14.125 23.703 1 98.75 247 PHE A N 1
ATOM 1910 C CA . PHE A 1 247 ? -12.102 13.914 24.609 1 98.75 247 PHE A CA 1
ATOM 1911 C C . PHE A 1 247 ? -11.336 12.648 24.25 1 98.75 247 PHE A C 1
ATOM 1913 O O . PHE A 1 247 ? -11.906 11.555 24.234 1 98.75 247 PHE A O 1
ATOM 1920 N N . TRP A 1 248 ? -10.055 12.797 23.953 1 98.75 248 TRP A N 1
ATOM 1921 C CA . TRP A 1 248 ? -9.344 11.617 23.469 1 98.75 248 TRP A CA 1
ATOM 1922 C C . TRP A 1 248 ? -8.031 11.43 24.219 1 98.75 248 TRP A C 1
ATOM 1924 O O . TRP A 1 248 ? -7.449 12.406 24.719 1 98.75 248 TRP A O 1
ATOM 1934 N N . VAL A 1 249 ? -7.547 10.156 24.375 1 98.81 249 VAL A N 1
ATOM 1935 C CA . VAL A 1 249 ? -6.285 9.758 24.984 1 98.81 249 VAL A CA 1
ATOM 1936 C C . VAL A 1 249 ? -5.605 8.703 24.109 1 98.81 249 VAL A C 1
ATOM 1938 O O . VAL A 1 249 ? -6.246 7.746 23.672 1 98.81 249 VAL A O 1
ATOM 1941 N N . GLY A 1 250 ? -4.375 8.867 23.844 1 98.75 250 GLY A N 1
ATOM 1942 C CA . GLY A 1 250 ? -3.586 7.945 23.047 1 98.75 250 GLY A CA 1
ATOM 1943 C C . GLY A 1 250 ? -2.725 8.641 22.016 1 98.75 250 GLY A C 1
ATOM 1944 O O . GLY A 1 250 ? -2.461 9.844 22.125 1 98.75 250 GLY A O 1
ATOM 1945 N N . LYS A 1 251 ? -2.139 7.883 21.109 1 98.56 251 LYS A N 1
ATOM 1946 C CA . LYS A 1 251 ? -1.414 8.469 19.984 1 98.56 251 LYS A CA 1
ATOM 1947 C C . LYS A 1 251 ? -2.373 9.109 18.984 1 98.56 251 LYS A C 1
ATOM 1949 O O . LYS A 1 251 ? -3.008 8.414 18.188 1 98.56 251 LYS A O 1
ATOM 1954 N N . HIS A 1 252 ? -2.432 10.352 19.094 1 98.12 252 HIS A N 1
ATOM 1955 C CA . HIS A 1 252 ? -3.309 11.188 18.281 1 98.12 252 HIS A CA 1
ATOM 1956 C C . HIS A 1 252 ? -2.906 12.656 18.391 1 98.12 252 HIS A C 1
ATOM 1958 O O . HIS A 1 252 ? -2.088 13.023 19.234 1 98.12 252 HIS A O 1
ATOM 1964 N N . LYS A 1 253 ? -3.35 13.445 17.438 1 97.06 253 LYS A N 1
ATOM 1965 C CA . LYS A 1 253 ? -3.031 14.875 17.469 1 97.06 253 LYS A CA 1
ATOM 1966 C C . LYS A 1 253 ? -4.23 15.711 17.031 1 97.06 253 LYS A C 1
ATOM 1968 O O . LYS A 1 253 ? -5.199 15.18 16.484 1 97.06 253 LYS A O 1
ATOM 1973 N N . LEU A 1 254 ? -4.18 16.938 17.328 1 97.81 254 LEU A N 1
ATOM 1974 C CA . LEU A 1 254 ? -5.188 17.859 16.812 1 97.81 254 LEU A CA 1
ATOM 1975 C C . LEU A 1 254 ? -5.137 17.922 15.289 1 97.81 254 LEU A C 1
ATOM 1977 O O . LEU A 1 254 ? -4.117 17.578 14.68 1 97.81 254 LEU A O 1
ATOM 1981 N N . PRO A 1 255 ? -6.254 18.328 14.695 1 95.06 255 PRO A N 1
ATOM 1982 C CA . PRO A 1 255 ? -6.301 18.375 13.227 1 95.06 255 PRO A CA 1
ATOM 1983 C C . PRO A 1 255 ? -5.156 19.188 12.625 1 95.06 255 PRO A C 1
ATOM 1985 O O . PRO A 1 255 ? -4.781 20.219 13.172 1 95.06 255 PRO A O 1
ATOM 1988 N N . GLU A 1 256 ? -4.672 18.734 11.508 1 96.12 256 GLU A N 1
ATOM 1989 C CA . GLU A 1 256 ? -3.559 19.406 10.828 1 96.12 256 GLU A CA 1
ATOM 1990 C C . GLU A 1 256 ? -4.059 20.391 9.789 1 96.12 256 GLU A C 1
ATOM 1992 O O . GLU A 1 256 ? -5.176 20.266 9.281 1 96.12 256 GLU A O 1
ATOM 1997 N N . TYR A 1 257 ? -3.295 21.375 9.562 1 96.56 257 TYR A N 1
ATOM 1998 C CA . TYR A 1 257 ? -3.496 22.297 8.453 1 96.56 257 TYR A CA 1
ATOM 1999 C C . TYR A 1 257 ? -2.469 22.062 7.355 1 96.56 257 TYR A C 1
ATOM 2001 O O . TYR A 1 257 ? -1.326 22.516 7.457 1 96.56 257 TYR A O 1
ATOM 2009 N N . GLU A 1 258 ? -2.977 21.5 6.328 1 95.88 258 GLU A N 1
ATOM 2010 C CA . GLU A 1 258 ? -2.096 21.078 5.246 1 95.88 258 GLU A CA 1
ATOM 2011 C C . GLU A 1 258 ? -2.121 22.062 4.086 1 95.88 258 GLU A C 1
ATOM 2013 O O . GLU A 1 258 ? -3.178 22.609 3.746 1 95.88 258 GLU A O 1
ATOM 2018 N N . ILE A 1 259 ? -0.942 22.297 3.543 1 97.38 259 ILE A N 1
ATOM 2019 C CA . ILE A 1 259 ? -0.862 22.922 2.227 1 97.38 259 ILE A CA 1
ATOM 2020 C C . ILE A 1 259 ? -0.868 21.844 1.146 1 97.38 259 ILE A C 1
ATOM 2022 O O . ILE A 1 259 ? 0.184 21.312 0.783 1 97.38 259 ILE A O 1
ATOM 2026 N N . GLN A 1 260 ? -1.987 21.594 0.615 1 94.5 260 GLN A N 1
ATOM 2027 C CA . GLN A 1 260 ? -2.232 20.375 -0.154 1 94.5 260 GLN A CA 1
ATOM 2028 C C . GLN A 1 260 ? -1.336 20.328 -1.388 1 94.5 260 GLN A C 1
ATOM 2030 O O . GLN A 1 260 ? -0.819 19.25 -1.734 1 94.5 260 GLN A O 1
ATOM 2035 N N . MET A 1 261 ? -1.094 21.391 -2.018 1 97.81 261 MET A N 1
ATOM 2036 C CA . MET A 1 261 ? -0.329 21.359 -3.262 1 97.81 261 MET A CA 1
ATOM 2037 C C . MET A 1 261 ? 1.162 21.203 -2.979 1 97.81 261 MET A C 1
ATOM 2039 O O . MET A 1 261 ? 1.935 20.844 -3.875 1 97.81 261 MET A O 1
ATOM 2043 N N . LEU A 1 262 ? 1.561 21.438 -1.725 1 97.69 262 LEU A N 1
ATOM 2044 C CA . LEU A 1 262 ? 2.988 21.453 -1.421 1 97.69 262 LEU A CA 1
ATOM 2045 C C . LEU A 1 262 ? 3.363 20.297 -0.494 1 97.69 262 LEU A C 1
ATOM 2047 O O . LEU A 1 262 ? 4.531 20.156 -0.123 1 97.69 262 LEU A O 1
ATOM 2051 N N . ASP A 1 263 ? 2.465 19.578 -0.086 1 94.12 263 ASP A N 1
ATOM 2052 C CA . ASP A 1 263 ? 2.643 18.328 0.642 1 94.12 263 ASP A CA 1
ATOM 2053 C C . ASP A 1 263 ? 3.326 18.562 1.986 1 94.12 263 ASP A C 1
ATOM 2055 O O . ASP A 1 263 ? 4.219 17.812 2.377 1 94.12 263 ASP A O 1
ATOM 2059 N N . TRP A 1 264 ? 3.053 19.562 2.662 1 96.75 264 TRP A N 1
ATOM 2060 C CA . TRP A 1 264 ? 3.49 19.766 4.039 1 96.75 264 TRP A CA 1
ATOM 2061 C C . TRP A 1 264 ? 2.434 20.5 4.848 1 96.75 264 TRP A C 1
ATOM 2063 O O . TRP A 1 264 ? 1.407 20.922 4.301 1 96.75 264 TRP A O 1
ATOM 2073 N N . LYS A 1 265 ? 2.598 20.562 6.156 1 97.44 265 LYS A N 1
ATOM 2074 C CA . LYS A 1 265 ? 1.611 21.109 7.082 1 97.44 265 LYS A CA 1
ATOM 2075 C C . LYS A 1 265 ? 2.123 22.391 7.73 1 97.44 265 LYS A C 1
ATOM 2077 O O . LYS A 1 265 ? 3.164 22.391 8.391 1 97.44 265 LYS A O 1
ATOM 2082 N N . SER A 1 266 ? 1.284 23.422 7.512 1 96.88 266 SER A N 1
ATOM 2083 C CA . SER A 1 266 ? 1.635 24.688 8.164 1 96.88 266 SER A CA 1
ATOM 2084 C C . SER A 1 266 ? 1.49 24.578 9.68 1 96.88 266 SER A C 1
ATOM 2086 O O . SER A 1 266 ? 2.182 25.281 10.422 1 96.88 266 SER A O 1
ATOM 2088 N N . LEU A 1 267 ? 0.605 23.734 10.031 1 97.44 267 LEU A N 1
ATOM 2089 C CA . LEU A 1 267 ? 0.41 23.5 11.453 1 97.44 267 LEU A CA 1
ATOM 2090 C C . LEU A 1 267 ? 0.155 22.016 11.719 1 97.44 267 LEU A C 1
ATOM 2092 O O . LEU A 1 267 ? -0.814 21.453 11.211 1 97.44 267 LEU A O 1
ATOM 2096 N N . THR A 1 268 ? 1.076 21.453 12.469 1 96.69 268 THR A N 1
ATOM 2097 C CA . THR A 1 268 ? 0.981 20.062 12.906 1 96.69 268 THR A CA 1
ATOM 2098 C C . THR A 1 268 ? 1.759 19.844 14.195 1 96.69 268 THR A C 1
ATOM 2100 O O . THR A 1 268 ? 2.404 20.766 14.703 1 96.69 268 THR A O 1
ATOM 2103 N N . THR A 1 269 ? 1.535 18.688 14.789 1 95.06 269 THR A N 1
ATOM 2104 C CA . THR A 1 269 ? 2.275 18.312 15.992 1 95.06 269 THR A CA 1
ATOM 2105 C C . THR A 1 269 ? 2.826 16.891 15.875 1 95.06 269 THR A C 1
ATOM 2107 O O . THR A 1 269 ? 2.092 15.961 15.539 1 95.06 269 THR A O 1
ATOM 2110 N N . ASP A 1 270 ? 4.133 16.797 16.062 1 94.56 270 ASP A N 1
ATOM 2111 C CA . ASP A 1 270 ? 4.711 15.461 16.219 1 94.56 270 ASP A CA 1
ATOM 2112 C C . ASP A 1 270 ? 4.289 14.828 17.531 1 94.56 270 ASP A C 1
ATOM 2114 O O . ASP A 1 270 ? 4.516 15.406 18.609 1 94.56 270 ASP A O 1
ATOM 2118 N N . VAL A 1 271 ? 3.717 13.656 17.438 1 96.25 271 VAL A N 1
ATOM 2119 C CA . VAL A 1 271 ? 3.154 13.094 18.656 1 96.25 271 VAL A CA 1
ATOM 2120 C C . VAL A 1 271 ? 3.529 11.617 18.766 1 96.25 271 VAL A C 1
ATOM 2122 O O . VAL A 1 271 ? 3.309 10.844 17.828 1 96.25 271 VAL A O 1
ATOM 2125 N N . ALA A 1 272 ? 4.07 11.234 19.875 1 96.5 272 ALA A N 1
ATOM 2126 C CA . ALA A 1 272 ? 4.164 9.836 20.266 1 96.5 272 ALA A CA 1
ATOM 2127 C C . ALA A 1 272 ? 2.906 9.383 21 1 96.5 272 ALA A C 1
ATOM 2129 O O . ALA A 1 272 ? 2.359 8.312 20.703 1 96.5 272 ALA A O 1
ATOM 2130 N N . ALA A 1 273 ? 2.514 10.203 21.938 1 97 273 ALA A N 1
ATOM 2131 C CA . ALA A 1 273 ? 1.263 10.031 22.672 1 97 273 ALA A CA 1
ATOM 2132 C C . ALA A 1 273 ? 0.791 11.344 23.281 1 97 273 ALA A C 1
ATOM 2134 O O . ALA A 1 273 ? 1.592 12.258 23.5 1 97 273 ALA A O 1
ATOM 2135 N N . GLY A 1 274 ? -0.568 11.391 23.578 1 98.25 274 GLY A N 1
ATOM 2136 C CA . GLY A 1 274 ? -1.084 12.625 24.172 1 98.25 274 GLY A CA 1
ATOM 2137 C C . GLY A 1 274 ? -2.527 12.508 24.609 1 98.25 274 GLY A C 1
ATOM 2138 O O . GLY A 1 274 ? -3.076 11.406 24.688 1 98.25 274 GLY A O 1
ATOM 2139 N N . VAL A 1 275 ? -3.012 13.562 25.062 1 98.69 275 VAL A N 1
ATOM 2140 C CA . VAL A 1 275 ? -4.398 13.75 25.469 1 98.69 275 VAL A CA 1
ATOM 2141 C C . VAL A 1 275 ? -4.906 15.102 24.969 1 98.69 275 VAL A C 1
ATOM 2143 O O . VAL A 1 275 ? -4.141 16.062 24.859 1 98.69 275 VAL A O 1
ATOM 2146 N N . GLY A 1 276 ? -6.18 15.102 24.578 1 98.69 276 GLY A N 1
ATOM 2147 C CA . GLY A 1 276 ? -6.688 16.375 24.078 1 98.69 276 GLY A CA 1
ATOM 2148 C C . GLY A 1 276 ? -8.203 16.469 24.109 1 98.69 276 GLY A C 1
ATOM 2149 O O . GLY A 1 276 ? -8.883 15.453 24.297 1 98.69 276 GLY A O 1
ATOM 2150 N N . ILE A 1 277 ? -8.695 17.672 24.047 1 98.62 277 ILE A N 1
ATOM 2151 C CA . ILE A 1 277 ? -10.102 18.016 23.875 1 98.62 277 ILE A CA 1
ATOM 2152 C C . ILE A 1 277 ? -10.289 18.766 22.562 1 98.62 277 ILE A C 1
ATOM 2154 O O . ILE A 1 277 ? -9.469 19.609 22.203 1 98.62 277 ILE A O 1
ATOM 2158 N N . GLN A 1 278 ? -11.32 18.422 21.859 1 98.25 278 GLN A N 1
ATOM 2159 C CA . GLN A 1 278 ? -11.586 19.031 20.562 1 98.25 278 GLN A CA 1
ATOM 2160 C C . GLN A 1 278 ? -13.047 19.469 20.453 1 98.25 278 GLN A C 1
ATOM 2162 O O . GLN A 1 278 ? -13.938 18.812 21 1 98.25 278 GLN A O 1
ATOM 2167 N N . ASN A 1 279 ? -13.211 20.562 19.766 1 97.69 279 ASN A N 1
ATOM 2168 C CA . ASN A 1 279 ? -14.539 21.062 19.422 1 97.69 279 ASN A CA 1
ATOM 2169 C C . ASN A 1 279 ? -15.32 21.5 20.656 1 97.69 279 ASN A C 1
ATOM 2171 O O . ASN A 1 279 ? -16.531 21.312 20.734 1 97.69 279 ASN A O 1
ATOM 2175 N N . TRP A 1 280 ? -14.609 22 21.609 1 98.12 280 TRP A N 1
ATOM 2176 C CA . TRP A 1 280 ? -15.289 22.609 22.734 1 98.12 280 TRP A CA 1
ATOM 2177 C C . TRP A 1 280 ? -15.906 23.953 22.344 1 98.12 280 TRP A C 1
ATOM 2179 O O . TRP A 1 280 ? -15.195 24.938 22.172 1 98.12 280 TRP A O 1
ATOM 2189 N N . ALA A 1 281 ? -17.188 23.969 22.312 1 96.38 281 ALA A N 1
ATOM 2190 C CA . ALA A 1 281 ? -17.875 25.203 21.938 1 96.38 281 ALA A CA 1
ATOM 2191 C C . ALA A 1 281 ? -17.719 26.266 23.016 1 96.38 281 ALA A C 1
ATOM 2193 O O . ALA A 1 281 ? -18.156 26.078 24.156 1 96.38 281 ALA A O 1
ATOM 2194 N N . LEU A 1 282 ? -17.094 27.312 22.656 1 94.75 282 LEU A N 1
ATOM 2195 C CA . LEU A 1 282 ? -16.875 28.438 23.547 1 94.75 282 LEU A CA 1
ATOM 2196 C C . LEU A 1 282 ? -17.094 29.766 22.828 1 94.75 282 LEU A C 1
ATOM 2198 O O . LEU A 1 282 ? -16.297 30.156 21.969 1 94.75 282 LEU A O 1
ATOM 2202 N N . GLY A 1 283 ? -18.188 30.422 23.234 1 93.31 283 GLY A N 1
ATOM 2203 C CA . GLY A 1 283 ? -18.531 31.641 22.531 1 93.31 283 GLY A CA 1
ATOM 2204 C C . GLY A 1 283 ? -18.906 31.406 21.078 1 93.31 283 GLY A C 1
ATOM 2205 O O . GLY A 1 283 ? -19.734 30.562 20.781 1 93.31 283 GLY A O 1
ATOM 2206 N N . GLY A 1 284 ? -18.219 32.25 20.234 1 94.69 284 GLY A N 1
ATOM 2207 C CA . GLY A 1 284 ? -18.547 32.125 18.828 1 94.69 284 GLY A CA 1
ATOM 2208 C C . GLY A 1 284 ? -17.672 31.141 18.094 1 94.69 284 GLY A C 1
ATOM 2209 O O . GLY A 1 284 ? -17.891 30.859 16.906 1 94.69 284 GLY A O 1
ATOM 2210 N N . GLY A 1 285 ? -16.719 30.547 18.766 1 97.12 285 GLY A N 1
ATOM 2211 C CA . GLY A 1 285 ? -15.797 29.625 18.141 1 97.12 285 GLY A CA 1
ATOM 2212 C C . GLY A 1 285 ? -15.68 28.312 18.875 1 97.12 285 GLY A C 1
ATOM 2213 O O . GLY A 1 285 ? -16.547 27.953 19.672 1 97.12 285 GLY A O 1
ATOM 2214 N N . GLN A 1 286 ? -14.742 27.5 18.438 1 98.06 286 GLN A N 1
ATOM 2215 C CA . GLN A 1 286 ? -14.445 26.219 19.062 1 98.06 286 GLN A CA 1
ATOM 2216 C C . GLN A 1 286 ? -13.023 26.172 19.609 1 98.06 286 GLN A C 1
ATOM 2218 O O . GLN A 1 286 ? -12.086 26.625 18.953 1 98.06 286 GLN A O 1
ATOM 2223 N N . LEU A 1 287 ? -12.914 25.625 20.75 1 98.38 287 LEU A N 1
ATOM 2224 C CA . LEU A 1 287 ? -11.609 25.531 21.391 1 98.38 287 LEU A CA 1
ATOM 2225 C C . LEU A 1 287 ? -11.07 24.109 21.328 1 98.38 287 LEU A C 1
ATOM 2227 O O . LEU A 1 287 ? -11.789 23.156 21.641 1 98.38 287 LEU A O 1
ATOM 2231 N N . ASP A 1 288 ? -9.891 23.938 20.891 1 98.69 288 ASP A N 1
ATOM 2232 C CA . ASP A 1 288 ? -9.125 22.703 20.969 1 98.69 288 ASP A CA 1
ATOM 2233 C C . ASP A 1 288 ? -7.891 22.859 21.844 1 98.69 288 ASP A C 1
ATOM 2235 O O . ASP A 1 288 ? -7.246 23.922 21.828 1 98.69 288 ASP A O 1
ATOM 2239 N N . ALA A 1 289 ? -7.582 21.844 22.594 1 98.69 289 ALA A N 1
ATOM 2240 C CA . ALA A 1 289 ? -6.395 21.844 23.453 1 98.69 289 ALA A CA 1
ATOM 2241 C C . ALA A 1 289 ? -5.805 20.438 23.578 1 98.69 289 ALA A C 1
ATOM 2243 O O . ALA A 1 289 ? -6.539 19.453 23.641 1 98.69 289 ALA A O 1
ATOM 2244 N N . SER A 1 290 ? -4.477 20.375 23.578 1 98.75 290 SER A N 1
ATOM 2245 C CA . SER A 1 290 ? -3.844 19.078 23.781 1 98.75 290 SER A CA 1
ATOM 2246 C C . SER A 1 290 ? -2.465 19.234 24.406 1 98.75 290 SER A C 1
ATOM 2248 O O . SER A 1 290 ? -1.854 20.297 24.344 1 98.75 290 SER A O 1
ATOM 2250 N N . ILE A 1 291 ? -2.031 18.219 25.078 1 98.69 291 ILE A N 1
ATOM 2251 C CA . ILE A 1 291 ? -0.655 18.016 25.516 1 98.69 291 ILE A CA 1
ATOM 2252 C C . ILE A 1 291 ? -0.133 16.672 25.016 1 98.69 291 ILE A C 1
ATOM 2254 O O . ILE A 1 291 ? -0.859 15.68 25.016 1 98.69 291 ILE A O 1
ATOM 2258 N N . SER A 1 292 ? 1.062 16.75 24.469 1 98.38 292 SER A N 1
ATOM 2259 C CA . SER A 1 292 ? 1.584 15.523 23.859 1 98.38 292 SER A CA 1
ATOM 2260 C C . SER A 1 292 ? 3.08 15.375 24.125 1 98.38 292 SER A C 1
ATOM 2262 O O . SER A 1 292 ? 3.764 16.359 24.438 1 98.38 292 SER A O 1
ATOM 2264 N N . ARG A 1 293 ? 3.551 14.164 24.047 1 98.44 293 ARG A N 1
ATOM 2265 C CA . ARG A 1 293 ? 4.957 13.797 24.156 1 98.44 293 ARG A CA 1
ATOM 2266 C C . ARG A 1 293 ? 5.531 13.43 22.781 1 98.44 293 ARG A C 1
ATOM 2268 O O . ARG A 1 293 ? 4.855 12.805 21.969 1 98.44 293 ARG A O 1
ATOM 2275 N N . ASN A 1 294 ? 6.762 13.875 22.562 1 97.75 294 ASN A N 1
ATOM 2276 C CA . ASN A 1 294 ? 7.578 13.438 21.438 1 97.75 294 ASN A CA 1
ATOM 2277 C C . ASN A 1 294 ? 9.062 13.609 21.719 1 97.75 294 ASN A C 1
ATOM 2279 O O . ASN A 1 294 ? 9.656 14.625 21.344 1 97.75 294 ASN A O 1
ATOM 2283 N N . ASP A 1 295 ? 9.68 12.578 22.25 1 98.38 295 ASP A N 1
ATOM 2284 C CA . ASP A 1 295 ? 11.086 12.688 22.641 1 98.38 295 ASP A CA 1
ATOM 2285 C C . ASP A 1 295 ? 11.977 12.852 21.422 1 98.38 295 ASP A C 1
ATOM 2287 O O . ASP A 1 295 ? 11.586 12.492 20.297 1 98.38 295 ASP A O 1
ATOM 2291 N N . VAL A 1 296 ? 13.133 13.43 21.656 1 97.81 296 VAL A N 1
ATOM 2292 C CA . VAL A 1 296 ? 14.133 13.594 20.609 1 97.81 296 VAL A CA 1
ATOM 2293 C C . VAL A 1 296 ? 15.477 13.031 21.078 1 97.81 296 VAL A C 1
ATOM 2295 O O . VAL A 1 296 ? 15.695 12.883 22.281 1 97.81 296 VAL A O 1
ATOM 2298 N N . ASP A 1 297 ? 16.281 12.688 20.188 1 98.5 297 ASP A N 1
ATOM 2299 C CA . ASP A 1 297 ? 17.672 12.344 20.469 1 98.5 297 ASP A CA 1
ATOM 2300 C C . ASP A 1 297 ? 18.594 13.539 20.219 1 98.5 297 ASP A C 1
ATOM 2302 O O . ASP A 1 297 ? 18.859 13.906 19.062 1 98.5 297 ASP A O 1
ATOM 2306 N N . VAL A 1 298 ? 19.125 14.039 21.281 1 98.62 298 VAL A N 1
ATOM 2307 C CA . VAL A 1 298 ? 19.984 15.211 21.156 1 98.62 298 VAL A CA 1
ATOM 2308 C C . VAL A 1 298 ? 21.422 14.773 20.891 1 98.62 298 VAL A C 1
ATOM 2310 O O . VAL A 1 298 ? 21.984 13.945 21.609 1 98.62 298 VAL A O 1
ATOM 2313 N N . TYR A 1 299 ? 22.016 15.375 19.953 1 98.44 299 TYR A N 1
ATOM 2314 C CA . TYR A 1 299 ? 23.375 15.016 19.547 1 98.44 299 TYR A CA 1
ATOM 2315 C C . TYR A 1 299 ? 24.406 15.688 20.438 1 98.44 299 TYR A C 1
ATOM 2317 O O . TYR A 1 299 ? 24.203 16.828 20.875 1 98.44 299 TYR A O 1
ATOM 2325 N N . SER A 1 300 ? 25.562 14.953 20.578 1 98.31 300 SER A N 1
ATOM 2326 C CA . SER A 1 300 ? 26.781 15.594 21.062 1 98.31 300 SER A CA 1
ATOM 2327 C C . SER A 1 300 ? 27.328 16.578 20.047 1 98.31 300 SER A C 1
ATOM 2329 O O . SER A 1 300 ? 27.031 16.484 18.859 1 98.31 300 SER A O 1
ATOM 2331 N N . ARG A 1 301 ? 28.156 17.406 20.484 1 97.25 301 ARG A N 1
ATOM 2332 C CA . ARG A 1 301 ? 28.672 18.469 19.609 1 97.25 301 ARG A CA 1
ATOM 2333 C C . ARG A 1 301 ? 29.5 17.875 18.469 1 97.25 301 ARG A C 1
ATOM 2335 O O . ARG A 1 301 ? 29.547 18.438 17.375 1 97.25 301 ARG A O 1
ATOM 2342 N N . ASP A 1 302 ? 30.062 16.703 18.703 1 96.88 302 ASP A N 1
ATOM 2343 C CA . ASP A 1 302 ? 30.891 16.062 17.688 1 96.88 302 ASP A CA 1
ATOM 2344 C C . ASP A 1 302 ? 30.094 15.055 16.875 1 96.88 302 ASP A C 1
ATOM 2346 O O . ASP A 1 302 ? 30.641 14.328 16.047 1 96.88 302 ASP A O 1
ATOM 2350 N N . PHE A 1 303 ? 28.844 14.883 17.141 1 96.94 303 PHE A N 1
ATOM 2351 C CA . PHE A 1 303 ? 27.891 14.062 16.422 1 96.94 303 PHE A CA 1
ATOM 2352 C C . PHE A 1 303 ? 28.203 12.578 16.578 1 96.94 303 PHE A C 1
ATOM 2354 O O . PHE A 1 303 ? 27.828 11.758 15.742 1 96.94 303 PHE A O 1
ATOM 2361 N N . THR A 1 304 ? 28.875 12.195 17.578 1 97.62 304 THR A N 1
ATOM 2362 C CA . THR A 1 304 ? 29.281 10.805 17.766 1 97.62 304 THR A CA 1
ATOM 2363 C C . THR A 1 304 ? 28.297 10.062 18.641 1 97.62 304 THR A C 1
ATOM 2365 O O . THR A 1 304 ? 28.203 8.836 18.594 1 97.62 304 THR A O 1
ATOM 2368 N N . GLN A 1 305 ? 27.594 10.836 19.469 1 97.75 305 GLN A N 1
ATOM 2369 C CA . GLN A 1 305 ? 26.656 10.242 20.422 1 97.75 305 GLN A CA 1
ATOM 2370 C C . GLN A 1 305 ? 25.344 11.031 20.484 1 97.75 305 GLN A C 1
ATOM 2372 O O . GLN A 1 305 ? 25.297 12.188 20.047 1 97.75 305 GLN A O 1
ATOM 2377 N N . THR A 1 306 ? 24.297 10.344 20.984 1 98.25 306 THR A N 1
ATOM 2378 C CA . THR A 1 306 ? 23.031 11.008 21.25 1 98.25 306 THR A CA 1
ATOM 2379 C C . THR A 1 306 ? 22.531 10.68 22.641 1 98.25 306 THR A C 1
ATOM 2381 O O . THR A 1 306 ? 22.984 9.711 23.266 1 98.25 306 THR A O 1
ATOM 2384 N N . THR A 1 307 ? 21.734 11.508 23.203 1 97.81 307 THR A N 1
ATOM 2385 C CA . THR A 1 307 ? 21 11.227 24.422 1 97.81 307 THR A CA 1
ATOM 2386 C C . THR A 1 307 ? 19.5 11.461 24.203 1 97.81 307 THR A C 1
ATOM 2388 O O . THR A 1 307 ? 19.094 12.461 23.609 1 97.81 307 THR A O 1
ATOM 2391 N N . GLN A 1 308 ? 18.719 10.531 24.625 1 98 308 GLN A N 1
ATOM 2392 C CA . GLN A 1 308 ? 17.266 10.672 24.531 1 98 308 GLN A CA 1
ATOM 2393 C C . GLN A 1 308 ? 16.75 11.727 25.5 1 98 308 GLN A C 1
ATOM 2395 O O . GLN A 1 308 ? 16.969 11.609 26.719 1 98 308 GLN A O 1
ATOM 2400 N N . MET A 1 309 ? 16.062 12.672 25.031 1 98.25 309 MET A N 1
ATOM 2401 C CA . MET A 1 309 ? 15.516 13.742 25.859 1 98.25 309 MET A CA 1
ATOM 2402 C C . MET A 1 309 ? 13.992 13.758 25.797 1 98.25 309 MET A C 1
ATOM 2404 O O . MET A 1 309 ? 13.406 13.781 24.719 1 98.25 309 MET A O 1
ATOM 2408 N N . ASN A 1 310 ? 13.422 13.734 26.984 1 98.38 310 ASN A N 1
ATOM 2409 C CA . ASN A 1 310 ? 11.969 13.836 27.094 1 98.38 310 ASN A CA 1
ATOM 2410 C C . ASN A 1 310 ? 11.477 15.227 26.703 1 98.38 310 ASN A C 1
ATOM 2412 O O . ASN A 1 310 ? 11.898 16.219 27.297 1 98.38 310 ASN A O 1
ATOM 2416 N N . THR A 1 311 ? 10.625 15.289 25.703 1 98.19 311 THR A N 1
ATOM 2417 C CA . THR A 1 311 ? 10.055 16.562 25.281 1 98.19 311 THR A CA 1
ATOM 2418 C C . THR A 1 311 ? 8.531 16.484 25.219 1 98.19 311 THR A C 1
ATOM 2420 O O . THR A 1 311 ? 7.973 15.414 24.953 1 98.19 311 THR A O 1
ATOM 2423 N N . ASN A 1 312 ? 7.891 17.609 25.453 1 98.31 312 ASN A N 1
ATOM 2424 C CA . ASN A 1 312 ? 6.441 17.75 25.453 1 98.31 312 ASN A CA 1
ATOM 2425 C C . ASN A 1 312 ? 6.004 19 24.672 1 98.31 312 ASN A C 1
ATOM 2427 O O . ASN A 1 312 ? 6.793 19.922 24.484 1 98.31 312 ASN A O 1
ATOM 2431 N N . SER A 1 313 ? 4.75 18.953 24.25 1 98.19 313 SER A N 1
ATOM 2432 C CA . SER A 1 313 ? 4.18 20.094 23.547 1 98.19 313 SER A CA 1
ATOM 2433 C C . SER A 1 313 ? 2.752 20.375 24 1 98.19 313 SER A C 1
ATOM 2435 O O . SER A 1 313 ? 1.975 19.438 24.219 1 98.19 313 SER A O 1
ATOM 2437 N N . VAL A 1 314 ? 2.498 21.625 24.141 1 98.44 314 VAL A N 1
ATOM 2438 C CA . VAL A 1 314 ? 1.141 22.094 24.391 1 98.44 314 VAL A CA 1
ATOM 2439 C C . VAL A 1 314 ? 0.612 22.828 23.156 1 98.44 314 VAL A C 1
ATOM 2441 O O . VAL A 1 314 ? 1.33 23.625 22.547 1 98.44 314 VAL A O 1
ATOM 2444 N N . ASP A 1 315 ? -0.61 22.516 22.812 1 98.56 315 ASP A N 1
ATOM 2445 C CA . ASP A 1 315 ? -1.264 23.109 21.641 1 98.56 315 ASP A CA 1
ATOM 2446 C C . ASP A 1 315 ? -2.637 23.672 22.016 1 98.56 315 ASP A C 1
ATOM 2448 O O . ASP A 1 315 ? -3.488 22.938 22.531 1 98.56 315 ASP A O 1
ATOM 2452 N N . LEU A 1 316 ? -2.84 24.938 21.781 1 98.69 316 LEU A N 1
ATOM 2453 C CA . LEU A 1 316 ? -4.109 25.609 22.016 1 98.69 316 LEU A CA 1
ATOM 2454 C C . LEU A 1 316 ? -4.605 26.297 20.734 1 98.69 316 LEU A C 1
ATOM 2456 O O . LEU A 1 316 ? -3.863 27.031 20.094 1 98.69 316 LEU A O 1
ATOM 2460 N N . ARG A 1 317 ? -5.895 26 20.406 1 98.75 317 ARG A N 1
ATOM 2461 C CA . ARG A 1 317 ? -6.461 26.547 19.172 1 98.75 317 ARG A CA 1
ATOM 2462 C C . ARG A 1 317 ? -7.879 27.062 19.406 1 98.75 317 ARG A C 1
ATOM 2464 O O . ARG A 1 317 ? -8.719 26.359 19.969 1 98.75 317 ARG A O 1
ATOM 2471 N N . TYR A 1 318 ? -8.133 28.219 19.047 1 98.81 318 TYR A N 1
ATOM 2472 C CA . TYR A 1 318 ? -9.477 28.797 18.984 1 98.81 318 TYR A CA 1
ATOM 2473 C C . TYR A 1 318 ? -9.891 29.047 17.547 1 98.81 318 TYR A C 1
ATOM 2475 O O . TYR A 1 318 ? -9.375 29.969 16.891 1 98.81 318 TYR A O 1
ATOM 2483 N N . ARG A 1 319 ? -10.898 28.312 17.125 1 98.19 319 ARG A N 1
ATOM 2484 C CA . ARG A 1 319 ? -11.109 28.203 15.68 1 98.19 319 ARG A CA 1
ATOM 2485 C C . ARG A 1 319 ? -12.492 28.734 15.289 1 98.19 319 ARG A C 1
ATOM 2487 O O . ARG A 1 319 ? -13.414 28.734 16.109 1 98.19 319 ARG A O 1
ATOM 2494 N N . ASN A 1 320 ? -12.562 29.188 14.008 1 97.5 320 ASN A N 1
ATOM 2495 C CA . ASN A 1 320 ? -13.797 29.484 13.289 1 97.5 320 ASN A CA 1
ATOM 2496 C C . ASN A 1 320 ? -14.578 30.609 13.945 1 97.5 320 ASN A C 1
ATOM 2498 O O . ASN A 1 320 ? -15.805 30.547 14.07 1 97.5 320 ASN A O 1
ATOM 2502 N N . ILE A 1 321 ? -13.898 31.562 14.359 1 98.06 321 ILE A N 1
ATOM 2503 C CA . ILE A 1 321 ? -14.539 32.781 14.852 1 98.06 321 ILE A CA 1
ATOM 2504 C C . ILE A 1 321 ? -15.117 33.562 13.68 1 98.06 321 ILE A C 1
ATOM 2506 O O . ILE A 1 321 ? -14.383 34.031 12.812 1 98.06 321 ILE A O 1
ATOM 2510 N N . PRO A 1 322 ? -16.391 33.688 13.664 1 97.5 322 PRO A N 1
ATOM 2511 C CA . PRO A 1 322 ? -16.969 34.438 12.531 1 97.5 322 PRO A CA 1
ATOM 2512 C C . PRO A 1 322 ? -16.5 35.875 12.477 1 97.5 322 PRO A C 1
ATOM 2514 O O . PRO A 1 322 ? -16.438 36.562 13.508 1 97.5 322 PRO A O 1
ATOM 2517 N N . LEU A 1 323 ? -16.141 36.344 11.367 1 97.44 323 LEU A N 1
ATOM 2518 C CA . LEU A 1 323 ? -15.742 37.75 11.148 1 97.44 323 LEU A CA 1
ATOM 2519 C C . LEU A 1 323 ? -16.766 38.469 10.312 1 97.44 323 LEU A C 1
ATOM 2521 O O . LEU A 1 323 ? -17.547 39.281 10.836 1 97.44 323 LEU A O 1
ATOM 2525 N N . TRP A 1 324 ? -16.828 38.375 9.055 1 96.81 324 TRP A N 1
ATOM 2526 C CA . TRP A 1 324 ? -17.797 38.906 8.109 1 96.81 324 TRP A CA 1
ATOM 2527 C C . TRP A 1 324 ? -18.469 37.75 7.34 1 96.81 324 TRP A C 1
ATOM 2529 O O . TRP A 1 324 ? -18.297 36.594 7.676 1 96.81 324 TRP A O 1
ATOM 2539 N N . GLN A 1 325 ? -19.203 38.188 6.336 1 95.19 325 GLN A N 1
ATOM 2540 C CA . GLN A 1 325 ? -19.969 37.188 5.594 1 95.19 325 GLN A CA 1
ATOM 2541 C C . GLN A 1 325 ? -19.047 36.125 4.973 1 95.19 325 GLN A C 1
ATOM 2543 O O . GLN A 1 325 ? -18.188 36.469 4.156 1 95.19 325 GLN A O 1
ATOM 2548 N N . SER A 1 326 ? -19.188 34.938 5.375 1 95.75 326 SER A N 1
ATOM 2549 C CA . SER A 1 326 ? -18.469 33.781 4.844 1 95.75 326 SER A CA 1
ATOM 2550 C C . SER A 1 326 ? -16.984 33.844 5.195 1 95.75 326 SER A C 1
ATOM 2552 O O . SER A 1 326 ? -16.156 33.25 4.5 1 95.75 326 SER A O 1
ATOM 2554 N N . GLY A 1 327 ? -16.688 34.656 6.152 1 98.06 327 GLY A N 1
ATOM 2555 C CA . GLY A 1 327 ? -15.312 34.781 6.621 1 98.06 327 GLY A CA 1
ATOM 2556 C C . GLY A 1 327 ? -15.133 34.344 8.062 1 98.06 327 GLY A C 1
ATOM 2557 O O . GLY A 1 327 ? -16 34.594 8.906 1 98.06 327 GLY A O 1
ATOM 2558 N N . SER A 1 328 ? -14.031 33.656 8.352 1 98.38 328 SER A N 1
ATOM 2559 C CA . SER A 1 328 ? -13.773 33.219 9.711 1 98.38 328 SER A CA 1
ATOM 2560 C C . SER A 1 328 ? -12.305 33.375 10.078 1 98.38 328 SER A C 1
ATOM 2562 O O . SER A 1 328 ? -11.438 33.438 9.203 1 98.38 328 SER A O 1
ATOM 2564 N N . LEU A 1 329 ? -12.062 33.5 11.328 1 98.62 329 LEU A N 1
ATOM 2565 C CA . LEU A 1 329 ? -10.727 33.656 11.898 1 98.62 329 LEU A CA 1
ATOM 2566 C C . LEU A 1 329 ? -10.414 32.5 12.852 1 98.62 329 LEU A C 1
ATOM 2568 O O . LEU A 1 329 ? -11.273 32.094 13.641 1 98.62 329 LEU A O 1
ATOM 2572 N N . SER A 1 330 ? -9.266 32.031 12.836 1 98.75 330 SER A N 1
ATOM 2573 C CA . SER A 1 330 ? -8.75 31.094 13.812 1 98.75 330 SER A CA 1
ATOM 2574 C C . SER A 1 330 ? -7.402 31.547 14.367 1 98.75 330 SER A C 1
ATOM 2576 O O . SER A 1 330 ? -6.551 32.031 13.625 1 98.75 330 SER A O 1
ATOM 2578 N N . LEU A 1 331 ? -7.238 31.438 15.656 1 98.81 331 LEU A N 1
ATOM 2579 C CA . LEU A 1 331 ? -6.012 31.766 16.375 1 98.81 331 LEU A CA 1
ATOM 2580 C C . LEU A 1 331 ? -5.457 30.547 17.078 1 98.81 331 LEU A C 1
ATOM 2582 O O . LEU A 1 331 ? -6.184 29.859 17.812 1 98.81 331 LEU A O 1
ATOM 2586 N N . MET A 1 332 ? -4.176 30.328 16.859 1 98.69 332 MET A N 1
ATOM 2587 C CA . MET A 1 332 ? -3.602 29.094 17.406 1 98.69 332 MET A CA 1
ATOM 2588 C C . MET A 1 332 ? -2.199 29.344 17.953 1 98.69 332 MET A C 1
ATOM 2590 O O . MET A 1 332 ? -1.478 30.203 17.438 1 98.69 332 MET A O 1
ATOM 2594 N N . GLY A 1 333 ? -1.825 28.609 18.953 1 98.56 333 GLY A N 1
ATOM 2595 C CA . GLY A 1 333 ? -0.506 28.672 19.562 1 98.56 333 GLY A CA 1
ATOM 2596 C C . GLY A 1 333 ? 0.005 27.312 20.016 1 98.56 333 GLY A C 1
ATOM 2597 O O . GLY A 1 333 ? -0.767 26.484 20.5 1 98.56 333 GLY A O 1
ATOM 2598 N N . LYS A 1 334 ? 1.273 27.125 19.844 1 97.75 334 LYS A N 1
ATOM 2599 C CA . LYS A 1 334 ? 1.887 25.891 20.359 1 97.75 334 LYS A CA 1
ATOM 2600 C C . LYS A 1 334 ? 3.248 26.188 20.984 1 97.75 334 LYS A C 1
ATOM 2602 O O . LYS A 1 334 ? 3.924 27.141 20.594 1 97.75 334 LYS A O 1
ATOM 2607 N N . TYR A 1 335 ? 3.582 25.375 21.938 1 98.56 335 TYR A N 1
ATOM 2608 C CA . TYR A 1 335 ? 4.805 25.5 22.719 1 98.56 335 TYR A CA 1
ATOM 2609 C C . TYR A 1 335 ? 5.395 24.125 23.047 1 98.56 335 TYR A C 1
ATOM 2611 O O . TYR A 1 335 ? 4.695 23.25 23.562 1 98.56 335 TYR A O 1
ATOM 2619 N N . ALA A 1 336 ? 6.664 23.938 22.703 1 98.25 336 ALA A N 1
ATOM 2620 C CA . ALA A 1 336 ? 7.359 22.688 23 1 98.25 336 ALA A CA 1
ATOM 2621 C C . ALA A 1 336 ? 8.523 22.922 23.953 1 98.25 336 ALA A C 1
ATOM 2623 O O . ALA A 1 336 ? 9.219 23.922 23.859 1 98.25 336 ALA A O 1
ATOM 2624 N N . PHE A 1 337 ? 8.695 22 24.875 1 98.12 337 PHE A N 1
ATOM 2625 C CA . PHE A 1 337 ? 9.688 22.172 25.922 1 98.12 337 PHE A CA 1
ATOM 2626 C C . PHE A 1 337 ? 10.234 20.812 26.375 1 98.12 337 PHE A C 1
ATOM 2628 O O . PHE A 1 337 ? 9.594 19.781 26.156 1 98.12 337 PHE A O 1
ATOM 2635 N N . ALA A 1 338 ? 11.406 20.828 26.953 1 98.12 338 ALA A N 1
ATOM 2636 C CA . ALA A 1 338 ? 12.055 19.594 27.406 1 98.12 338 ALA A CA 1
ATOM 2637 C C . ALA A 1 338 ? 11.906 19.422 28.922 1 98.12 338 ALA A C 1
ATOM 2639 O O . ALA A 1 338 ? 11.836 20.406 29.656 1 98.12 338 ALA A O 1
ATOM 2640 N N . ASN A 1 339 ? 11.734 18.188 29.328 1 98.25 339 ASN A N 1
ATOM 2641 C CA . ASN A 1 339 ? 11.906 17.766 30.703 1 98.25 339 ASN A CA 1
ATOM 2642 C C . ASN A 1 339 ? 13.258 17.078 30.922 1 98.25 339 ASN A C 1
ATOM 2644 O O . ASN A 1 339 ? 13.344 15.852 30.922 1 98.25 339 ASN A O 1
ATOM 2648 N N . LYS A 1 340 ? 14.281 17.859 31.266 1 98.19 340 LYS A N 1
ATOM 2649 C CA . LYS A 1 340 ? 15.672 17.422 31.281 1 98.19 340 LYS A CA 1
ATOM 2650 C C . LYS A 1 340 ? 16.016 16.766 32.625 1 98.19 340 LYS A C 1
ATOM 2652 O O . LYS A 1 340 ? 15.531 17.188 33.688 1 98.19 340 LYS A O 1
ATOM 2657 N N . ASN A 1 341 ? 16.875 15.773 32.562 1 98.06 341 ASN A N 1
ATOM 2658 C CA . ASN A 1 341 ? 17.5 15.297 33.781 1 98.06 341 ASN A CA 1
ATOM 2659 C C . ASN A 1 341 ? 18.797 16.031 34.094 1 98.06 341 ASN A C 1
ATOM 2661 O O . ASN A 1 341 ? 19.234 16.875 33.312 1 98.06 341 ASN A O 1
ATOM 2665 N N . ASP A 1 342 ? 19.391 15.688 35.156 1 98 342 ASP A N 1
ATOM 2666 C CA . ASP A 1 342 ? 20.578 16.406 35.625 1 98 342 ASP A CA 1
ATOM 2667 C C . ASP A 1 342 ? 21.75 16.188 34.656 1 98 342 ASP A C 1
ATOM 2669 O O . ASP A 1 342 ? 22.531 17.109 34.406 1 98 342 ASP A O 1
ATOM 2673 N N . GLU A 1 343 ? 21.875 15.023 34.281 1 97.75 343 GLU A N 1
ATOM 2674 C CA . GLU A 1 343 ? 22.984 14.711 33.375 1 97.75 343 GLU A CA 1
ATOM 2675 C C . GLU A 1 343 ? 22.859 15.508 32.062 1 97.75 343 GLU A C 1
ATOM 2677 O O . GLU A 1 343 ? 23.859 16.047 31.562 1 97.75 343 GLU A O 1
ATOM 2682 N N . GLN A 1 344 ? 21.703 15.625 31.578 1 97.81 344 GLN A N 1
ATOM 2683 C CA . GLN A 1 344 ? 21.469 16.375 30.344 1 97.81 344 GLN A CA 1
ATOM 2684 C C . GLN A 1 344 ? 21.734 17.859 30.547 1 97.81 344 GLN A C 1
ATOM 2686 O O . GLN A 1 344 ? 22.297 18.516 29.656 1 97.81 344 GLN A O 1
ATOM 2691 N N . GLU A 1 345 ? 21.375 18.375 31.672 1 97.75 345 GLU A N 1
ATOM 2692 C CA . GLU A 1 345 ? 21.672 19.766 32 1 97.75 345 GLU A CA 1
ATOM 2693 C C . GLU A 1 345 ? 23.188 20.016 32.062 1 97.75 345 GLU A C 1
ATOM 2695 O O . GLU A 1 345 ? 23.672 21.016 31.547 1 97.75 345 GLU A O 1
ATOM 2700 N N . ARG A 1 346 ? 23.828 19.109 32.656 1 97.88 346 ARG A N 1
ATOM 2701 C CA . ARG A 1 346 ? 25.266 19.234 32.781 1 97.88 346 ARG A CA 1
ATOM 2702 C C . ARG A 1 346 ? 25.938 19.172 31.406 1 97.88 346 ARG A C 1
ATOM 2704 O O . ARG A 1 346 ? 26.875 19.922 31.125 1 97.88 346 ARG A O 1
ATOM 2711 N N . ASN A 1 347 ? 25.469 18.234 30.641 1 97.5 347 ASN A N 1
ATOM 2712 C CA . ASN A 1 347 ? 26 18.078 29.297 1 97.5 347 ASN A CA 1
ATOM 2713 C C . ASN A 1 347 ? 25.844 19.344 28.469 1 97.5 347 ASN A C 1
ATOM 2715 O O . ASN A 1 347 ? 26.75 19.719 27.719 1 97.5 347 ASN A O 1
ATOM 2719 N N . GLU A 1 348 ? 24.75 20 28.594 1 96.88 348 GLU A N 1
ATOM 2720 C CA . GLU A 1 348 ? 24.5 21.266 27.891 1 96.88 348 GLU A CA 1
ATOM 2721 C C . GLU A 1 348 ? 25.391 22.375 28.438 1 96.88 348 GLU A C 1
ATOM 2723 O O . GLU A 1 348 ? 25.953 23.156 27.672 1 96.88 348 GLU A O 1
ATOM 2728 N N . ASP A 1 349 ? 25.609 22.406 29.703 1 97.25 349 ASP A N 1
ATOM 2729 C CA . ASP A 1 349 ? 26.375 23.469 30.359 1 97.25 349 ASP A CA 1
ATOM 2730 C C . ASP A 1 349 ? 27.859 23.375 30.016 1 97.25 349 ASP A C 1
ATOM 2732 O O . ASP A 1 349 ? 28.547 24.391 29.922 1 97.25 349 ASP A O 1
ATOM 2736 N N . ASN A 1 350 ? 28.266 22.156 29.938 1 97.62 350 ASN A N 1
ATOM 2737 C CA . ASN A 1 350 ? 29.672 22 29.625 1 97.62 350 ASN A CA 1
ATOM 2738 C C . ASN A 1 350 ? 29.922 21.953 28.125 1 97.62 350 ASN A C 1
ATOM 2740 O O . ASN A 1 350 ? 31.031 21.641 27.672 1 97.62 350 ASN A O 1
ATOM 2744 N N . ASN A 1 351 ? 28.938 22.047 27.359 1 97.06 351 ASN A N 1
ATOM 2745 C CA . ASN A 1 351 ? 28.984 22.188 25.906 1 97.06 351 ASN A CA 1
ATOM 2746 C C . ASN A 1 351 ? 29.422 20.891 25.234 1 97.06 351 ASN A C 1
ATOM 2748 O O . ASN A 1 351 ? 30.062 20.922 24.188 1 97.06 351 ASN A O 1
ATOM 2752 N N . SER A 1 352 ? 29.109 19.797 25.828 1 97.81 352 SER A N 1
ATOM 2753 C CA . SER A 1 352 ? 29.406 18.516 25.203 1 97.81 352 SER A CA 1
ATOM 2754 C C . SER A 1 352 ? 28.297 18.078 24.25 1 97.81 352 SER A C 1
ATOM 2756 O O . SER A 1 352 ? 28.547 17.359 23.281 1 97.81 352 SER A O 1
ATOM 2758 N N . TYR A 1 353 ? 27.078 18.516 24.641 1 98.44 353 TYR A N 1
ATOM 2759 C CA . TYR A 1 353 ? 25.922 18.281 23.781 1 98.44 353 TYR A CA 1
ATOM 2760 C C . TYR A 1 353 ? 25.281 19.594 23.359 1 98.44 353 TYR A C 1
ATOM 2762 O O . TYR A 1 353 ? 25.531 20.641 23.969 1 98.44 353 TYR A O 1
ATOM 2770 N N . PHE A 1 354 ? 24.531 19.547 22.266 1 98.5 354 PHE A N 1
ATOM 2771 C CA . PHE A 1 354 ? 23.75 20.734 21.906 1 98.5 354 PHE A CA 1
ATOM 2772 C C . PHE A 1 354 ? 22.703 21.047 22.969 1 98.5 354 PHE A C 1
ATOM 2774 O O . PHE A 1 354 ? 22.141 20.125 23.562 1 98.5 354 PHE A O 1
ATOM 2781 N N . ARG A 1 355 ? 22.438 22.328 23.141 1 98.06 355 ARG A N 1
ATOM 2782 C CA . ARG A 1 355 ? 21.422 22.75 24.094 1 98.06 355 ARG A CA 1
ATOM 2783 C C . ARG A 1 355 ? 20.031 22.734 23.453 1 98.06 355 ARG A C 1
ATOM 2785 O O . ARG A 1 355 ? 19.812 23.406 22.453 1 98.06 355 ARG A O 1
ATOM 2792 N N . PHE A 1 356 ? 19.156 21.953 24.016 1 97.81 356 PHE A N 1
ATOM 2793 C CA . PHE A 1 356 ? 17.766 22 23.578 1 97.81 356 PHE A CA 1
ATOM 2794 C C . PHE A 1 356 ? 17.109 23.312 23.984 1 97.81 356 PHE A C 1
ATOM 2796 O O . PHE A 1 356 ? 17.094 23.656 25.172 1 97.81 356 PHE A O 1
ATOM 2803 N N . LYS A 1 357 ? 16.531 24.047 23.031 1 98.06 357 LYS A N 1
ATOM 2804 C CA . LYS A 1 357 ? 15.82 25.297 23.297 1 98.06 357 LYS A CA 1
ATOM 2805 C C . LYS A 1 357 ? 14.312 25.125 23.094 1 98.06 357 LYS A C 1
ATOM 2807 O O . LYS A 1 357 ? 13.875 24.609 22.078 1 98.06 357 LYS A O 1
ATOM 2812 N N . ASP A 1 358 ? 13.609 25.594 24.109 1 98 358 ASP A N 1
ATOM 2813 C CA . ASP A 1 358 ? 12.164 25.625 23.922 1 98 358 ASP A CA 1
ATOM 2814 C C . ASP A 1 358 ? 11.797 26.375 22.641 1 98 358 ASP A C 1
ATOM 2816 O O . ASP A 1 358 ? 12.531 27.25 22.188 1 98 358 ASP A O 1
ATOM 2820 N N . THR A 1 359 ? 10.703 26 22.078 1 98.62 359 THR A N 1
ATOM 2821 C CA . THR A 1 359 ? 10.273 26.609 20.828 1 98.62 359 THR A CA 1
ATOM 2822 C C . THR A 1 359 ? 8.766 26.891 20.859 1 98.62 359 THR A C 1
ATOM 2824 O O . THR A 1 359 ? 8.016 26.172 21.516 1 98.62 359 THR A O 1
ATOM 2827 N N . TRP A 1 360 ? 8.344 27.969 20.266 1 98.62 360 TRP A N 1
ATOM 2828 C CA . TRP A 1 360 ? 6.938 28.344 20.188 1 98.62 360 TRP A CA 1
ATOM 2829 C C . TRP A 1 360 ? 6.57 28.781 18.781 1 98.62 360 TRP A C 1
ATOM 2831 O O . TRP A 1 360 ? 7.441 29.141 17.984 1 98.62 360 TRP A O 1
ATOM 2841 N N . MET A 1 361 ? 5.305 28.719 18.406 1 98.81 361 MET A N 1
ATOM 2842 C CA . MET A 1 361 ? 4.75 29.172 17.141 1 98.81 361 MET A CA 1
ATOM 2843 C C . MET A 1 361 ? 3.342 29.719 17.328 1 98.81 361 MET A C 1
ATOM 2845 O O . MET A 1 361 ? 2.51 29.109 18 1 98.81 361 MET A O 1
ATOM 2849 N N . ALA A 1 362 ? 3.152 30.891 16.844 1 98.88 362 ALA A N 1
ATOM 2850 C CA . ALA A 1 362 ? 1.83 31.516 16.797 1 98.88 362 ALA A CA 1
ATOM 2851 C C . ALA A 1 362 ? 1.299 31.562 15.367 1 98.88 362 ALA A C 1
ATOM 2853 O O . ALA A 1 362 ? 2.051 31.828 14.422 1 98.88 362 ALA A O 1
ATOM 2854 N N . THR A 1 363 ? 0.023 31.219 15.203 1 98.81 363 THR A N 1
ATOM 2855 C CA . THR A 1 363 ? -0.6 31.141 13.891 1 98.81 363 THR A CA 1
ATOM 2856 C C . THR A 1 363 ? -1.947 31.859 13.883 1 98.81 363 THR A C 1
ATOM 2858 O O . THR A 1 363 ? -2.764 31.656 14.789 1 98.81 363 THR A O 1
ATOM 2861 N N . ALA A 1 364 ? -2.176 32.656 12.914 1 98.88 364 ALA A N 1
ATOM 2862 C CA . ALA A 1 364 ? -3.482 33.219 12.609 1 98.88 364 ALA A CA 1
ATOM 2863 C C . ALA A 1 364 ? -3.92 32.875 11.188 1 98.88 364 ALA A C 1
ATOM 2865 O O . ALA A 1 364 ? -3.141 33 10.242 1 98.88 364 ALA A O 1
ATOM 2866 N N . ILE A 1 365 ? -5.16 32.406 11.062 1 98.75 365 ILE A N 1
ATOM 2867 C CA . ILE A 1 365 ? -5.68 32.031 9.75 1 98.75 365 ILE A CA 1
ATOM 2868 C C . ILE A 1 365 ? -7.004 32.75 9.492 1 98.75 365 ILE A C 1
ATOM 2870 O O . ILE A 1 365 ? -7.922 32.688 10.312 1 98.75 365 ILE A O 1
ATOM 2874 N N . ILE A 1 366 ? -7.074 33.406 8.406 1 98.75 366 ILE A N 1
ATOM 2875 C CA . ILE A 1 366 ? -8.336 33.906 7.902 1 98.75 366 ILE A CA 1
ATOM 2876 C C . ILE A 1 366 ? -8.805 33.094 6.703 1 98.75 366 ILE A C 1
ATOM 2878 O O . ILE A 1 366 ? -8.07 32.938 5.723 1 98.75 366 ILE A O 1
ATOM 2882 N N . ARG A 1 367 ? -10.008 32.625 6.797 1 98.38 367 ARG A N 1
ATOM 2883 C CA . ARG A 1 367 ? -10.57 31.844 5.703 1 98.38 367 ARG A CA 1
ATOM 2884 C C . ARG A 1 367 ? -11.797 32.531 5.105 1 98.38 367 ARG A C 1
ATOM 2886 O O . ARG A 1 367 ? -12.672 33 5.836 1 98.38 367 ARG A O 1
ATOM 2893 N N . GLN A 1 368 ? -11.805 32.594 3.793 1 98.44 368 GLN A N 1
ATOM 2894 C CA . GLN A 1 368 ? -12.922 33.156 3.043 1 98.44 368 GLN A CA 1
ATOM 2895 C C . GLN A 1 368 ? -13.555 32.125 2.125 1 98.44 368 GLN A C 1
ATOM 2897 O O . GLN A 1 368 ? -12.891 31.578 1.234 1 98.44 368 GLN A O 1
ATOM 2902 N N . GLU A 1 369 ? -14.766 31.812 2.379 1 97.88 369 GLU A N 1
ATOM 2903 C CA . GLU A 1 369 ? -15.5 30.969 1.445 1 97.88 369 GLU A CA 1
ATOM 2904 C C . GLU A 1 369 ? -15.898 31.734 0.19 1 97.88 369 GLU A C 1
ATOM 2906 O O . GLU A 1 369 ? -16.25 32.906 0.266 1 97.88 369 GLU A O 1
ATOM 2911 N N . LEU A 1 370 ? -15.836 31.062 -0.865 1 97.5 370 LEU A N 1
ATOM 2912 C CA . LEU A 1 370 ? -16.172 31.672 -2.148 1 97.5 370 LEU A CA 1
ATOM 2913 C C . LEU A 1 370 ? -17.312 30.922 -2.822 1 97.5 370 LEU A C 1
ATOM 2915 O O . LEU A 1 370 ? -17.828 29.938 -2.268 1 97.5 370 LEU A O 1
ATOM 2919 N N . GLU A 1 371 ? -17.703 31.391 -3.959 1 95 371 GLU A N 1
ATOM 2920 C CA . GLU A 1 371 ? -18.797 30.75 -4.707 1 95 371 GLU A CA 1
ATOM 2921 C C . GLU A 1 371 ? -18.422 29.344 -5.125 1 95 371 GLU A C 1
ATOM 2923 O O . GLU A 1 371 ? -17.25 29.016 -5.277 1 95 371 GLU A O 1
ATOM 2928 N N . ARG A 1 372 ? -19.422 28.469 -5.27 1 95.25 372 ARG A N 1
ATOM 2929 C CA . ARG A 1 372 ? -19.297 27.109 -5.773 1 95.25 372 ARG A CA 1
ATOM 2930 C C . ARG A 1 372 ? -18.328 26.297 -4.91 1 95.25 372 ARG A C 1
ATOM 2932 O O . ARG A 1 372 ? -17.5 25.547 -5.434 1 95.25 372 ARG A O 1
ATOM 2939 N N . LYS A 1 373 ? -18.344 26.578 -3.639 1 94.75 373 LYS A N 1
ATOM 2940 C CA . LYS A 1 373 ? -17.562 25.875 -2.621 1 94.75 373 LYS A CA 1
ATOM 2941 C C . LYS A 1 373 ? -16.078 26.172 -2.768 1 94.75 373 LYS A C 1
ATOM 2943 O O . LYS A 1 373 ? -15.234 25.391 -2.314 1 94.75 373 LYS A O 1
ATOM 2948 N N . GLY A 1 374 ? -15.75 27.219 -3.412 1 97.19 374 GLY A N 1
ATOM 2949 C CA . GLY A 1 374 ? -14.391 27.734 -3.412 1 97.19 374 GLY A CA 1
ATOM 2950 C C . GLY A 1 374 ? -13.977 28.344 -2.088 1 97.19 374 GLY A C 1
ATOM 2951 O O . GLY A 1 374 ? -14.812 28.547 -1.208 1 97.19 374 GLY A O 1
ATOM 2952 N N . PHE A 1 375 ? -12.656 28.641 -1.928 1 98.19 375 PHE A N 1
ATOM 2953 C CA . PHE A 1 375 ? -12.18 29.281 -0.71 1 98.19 375 PHE A CA 1
ATOM 2954 C C . PHE A 1 375 ? -10.781 29.844 -0.914 1 98.19 375 PHE A C 1
ATOM 2956 O O . PHE A 1 375 ? -10.102 29.5 -1.881 1 98.19 375 PHE A O 1
ATOM 2963 N N . ASN A 1 376 ? -10.43 30.703 -0.094 1 98.31 376 ASN A N 1
ATOM 2964 C CA . ASN A 1 376 ? -9.039 31.094 0.102 1 98.31 376 ASN A CA 1
ATOM 2965 C C . ASN A 1 376 ? -8.703 31.25 1.583 1 98.31 376 ASN A C 1
ATOM 2967 O O . ASN A 1 376 ? -9.516 31.75 2.361 1 98.31 376 ASN A O 1
ATOM 2971 N N . GLU A 1 377 ? -7.574 30.734 1.929 1 98.31 377 GLU A N 1
ATOM 2972 C CA . GLU A 1 377 ? -7.062 30.828 3.293 1 98.31 377 GLU A CA 1
ATOM 2973 C C . GLU A 1 377 ? -5.758 31.625 3.338 1 98.31 377 GLU A C 1
ATOM 2975 O O . GLU A 1 377 ? -4.836 31.344 2.564 1 98.31 377 GLU A O 1
ATOM 2980 N N . PHE A 1 378 ? -5.766 32.562 4.215 1 98.62 378 PHE A N 1
ATOM 2981 C CA . PHE A 1 378 ? -4.566 33.344 4.473 1 98.62 378 PHE A CA 1
ATOM 2982 C C . PHE A 1 378 ? -3.998 33.062 5.852 1 98.62 378 PHE A C 1
ATOM 2984 O O . PHE A 1 378 ? -4.691 33.188 6.859 1 98.62 378 PHE A O 1
ATOM 2991 N N . THR A 1 379 ? -2.77 32.625 5.895 1 98.75 379 THR A N 1
ATOM 2992 C CA . THR A 1 379 ? -2.137 32.219 7.148 1 98.75 379 THR A CA 1
ATOM 2993 C C . THR A 1 379 ? -0.949 33.125 7.465 1 98.75 379 THR A C 1
ATOM 2995 O O . THR A 1 379 ? -0.101 33.375 6.602 1 98.75 379 THR A O 1
ATOM 2998 N N . LEU A 1 380 ? -0.899 33.656 8.633 1 98.88 380 LEU A N 1
ATOM 2999 C CA . LEU A 1 380 ? 0.262 34.312 9.203 1 98.88 380 LEU A CA 1
ATOM 3000 C C . LEU A 1 380 ? 0.842 33.5 10.367 1 98.88 380 LEU A C 1
ATOM 3002 O O . LEU A 1 380 ? 0.118 33.125 11.289 1 98.88 380 LEU A O 1
ATOM 3006 N N . GLN A 1 381 ? 2.158 33.25 10.273 1 98.88 381 GLN A N 1
ATOM 3007 C CA . GLN A 1 381 ? 2.816 32.531 11.344 1 98.88 381 GLN A CA 1
ATOM 3008 C C . GLN A 1 381 ? 4.121 33.188 11.766 1 98.88 381 GLN A C 1
ATOM 3010 O O . GLN A 1 381 ? 4.805 33.812 10.938 1 98.88 381 GLN A O 1
ATOM 3015 N N . VAL A 1 382 ? 4.414 33.062 13.047 1 98.88 382 VAL A N 1
ATOM 3016 C CA . VAL A 1 382 ? 5.695 33.469 13.625 1 98.88 382 VAL A CA 1
ATOM 3017 C C . VAL A 1 382 ? 6.191 32.375 14.586 1 98.88 382 VAL A C 1
ATOM 3019 O O . VAL A 1 382 ? 5.402 31.797 15.328 1 98.88 382 VAL A O 1
ATOM 3022 N N . ALA A 1 383 ? 7.469 32.094 14.5 1 98.88 383 ALA A N 1
ATOM 3023 C CA . ALA A 1 383 ? 8.023 31.031 15.328 1 98.88 383 ALA A CA 1
ATOM 3024 C C . ALA A 1 383 ? 9.484 31.328 15.688 1 98.88 383 ALA A C 1
ATOM 3026 O O . ALA A 1 383 ? 10.133 32.156 15.047 1 98.88 383 ALA A O 1
ATOM 3027 N N . ASN A 1 384 ? 9.977 30.625 16.719 1 98.69 384 ASN A N 1
ATOM 3028 C CA . ASN A 1 384 ? 11.391 30.719 17.062 1 98.69 384 ASN A CA 1
ATOM 3029 C C . ASN A 1 384 ? 12.062 29.344 17.109 1 98.69 384 ASN A C 1
ATOM 3031 O O . ASN A 1 384 ? 11.391 28.328 16.984 1 98.69 384 ASN A O 1
ATOM 3035 N N . ASN A 1 385 ? 13.352 29.344 17.156 1 98.56 385 ASN A N 1
ATOM 3036 C CA . ASN A 1 385 ? 14.18 28.156 17.344 1 98.56 385 ASN A CA 1
ATOM 3037 C C . ASN A 1 385 ? 13.812 27.047 16.344 1 98.56 385 ASN A C 1
ATOM 3039 O O . ASN A 1 385 ? 13.797 27.281 15.141 1 98.56 385 ASN A O 1
ATOM 3043 N N . SER A 1 386 ? 13.539 25.828 16.859 1 98.06 386 SER A N 1
ATOM 3044 C CA . SER A 1 386 ? 13.391 24.688 15.969 1 98.06 386 SER A CA 1
ATOM 3045 C C . SER A 1 386 ? 12.203 24.891 15.023 1 98.06 386 SER A C 1
ATOM 3047 O O . SER A 1 386 ? 12.266 24.5 13.859 1 98.06 386 SER A O 1
ATOM 3049 N N . TYR A 1 387 ? 11.109 25.391 15.516 1 98.38 387 TYR A N 1
ATOM 3050 C CA . TYR A 1 387 ? 9.984 25.641 14.617 1 98.38 387 TYR A CA 1
ATOM 3051 C C . TYR A 1 387 ? 10.352 26.656 13.539 1 98.38 387 TYR A C 1
ATOM 3053 O O . TYR A 1 387 ? 9.938 26.531 12.391 1 98.38 387 TYR A O 1
ATOM 3061 N N . ALA A 1 388 ? 11.133 27.641 13.891 1 98.38 388 ALA A N 1
ATOM 3062 C CA . ALA A 1 388 ? 11.609 28.609 12.906 1 98.38 388 ALA A CA 1
ATOM 3063 C C . ALA A 1 388 ? 12.523 27.938 11.883 1 98.38 388 ALA A C 1
ATOM 3065 O O . ALA A 1 388 ? 12.492 28.281 10.695 1 98.38 388 ALA A O 1
ATOM 3066 N N . SER A 1 389 ? 13.336 27.094 12.344 1 97.88 389 SER A N 1
ATOM 3067 C CA . SER A 1 389 ? 14.219 26.344 11.453 1 97.88 389 SER A CA 1
ATOM 3068 C C . SER A 1 389 ? 13.422 25.625 10.359 1 97.88 389 SER A C 1
ATOM 3070 O O . SER A 1 389 ? 13.867 25.547 9.219 1 97.88 389 SER A O 1
ATOM 3072 N N . SER A 1 390 ? 12.297 25.109 10.695 1 97.31 390 SER A N 1
ATOM 3073 C CA . SER A 1 390 ? 11.453 24.375 9.75 1 97.31 390 SER A CA 1
ATOM 3074 C C . SER A 1 390 ? 10.984 25.281 8.617 1 97.31 390 SER A C 1
ATOM 3076 O O . SER A 1 390 ? 10.789 24.812 7.488 1 97.31 390 SER A O 1
ATOM 3078 N N . PHE A 1 391 ? 10.82 26.547 8.891 1 97.81 391 PHE A N 1
ATOM 3079 C CA . PHE A 1 391 ? 10.375 27.484 7.871 1 97.81 391 PHE A CA 1
ATOM 3080 C C . PHE A 1 391 ? 11.414 27.625 6.766 1 97.81 391 PHE A C 1
ATOM 3082 O O . PHE A 1 391 ? 11.094 28 5.641 1 97.81 391 PHE A O 1
ATOM 3089 N N . ALA A 1 392 ? 12.648 27.312 7.102 1 96.56 392 ALA A N 1
ATOM 3090 C CA . ALA A 1 392 ? 13.75 27.5 6.16 1 96.56 392 ALA A CA 1
ATOM 3091 C C . ALA A 1 392 ? 13.906 26.281 5.254 1 96.56 392 ALA A C 1
ATOM 3093 O O . ALA A 1 392 ? 14.68 26.312 4.297 1 96.56 392 ALA A O 1
ATOM 3094 N N . ASN A 1 393 ? 13.18 25.234 5.516 1 96.06 393 ASN A N 1
ATOM 3095 C CA . ASN A 1 393 ? 13.273 24.031 4.695 1 96.06 393 ASN A CA 1
ATOM 3096 C C . ASN A 1 393 ? 12.477 24.172 3.4 1 96.06 393 ASN A C 1
ATOM 3098 O O . ASN A 1 393 ? 11.25 24.203 3.42 1 96.06 393 ASN A O 1
ATOM 3102 N N . PHE A 1 394 ? 13.164 24.172 2.312 1 92.81 394 PHE A N 1
ATOM 3103 C CA . PHE A 1 394 ? 12.477 24.453 1.06 1 92.81 394 PHE A CA 1
ATOM 3104 C C . PHE A 1 394 ? 11.836 23.188 0.489 1 92.81 394 PHE A C 1
ATOM 3106 O O . PHE A 1 394 ? 10.984 23.266 -0.398 1 92.81 394 PHE A O 1
ATOM 3113 N N . SER A 1 395 ? 12.172 21.938 0.885 1 89.38 395 SER A N 1
ATOM 3114 C CA . SER A 1 395 ? 11.609 20.719 0.338 1 89.38 395 SER A CA 1
ATOM 3115 C C . SER A 1 395 ? 10.438 20.219 1.184 1 89.38 395 SER A C 1
ATOM 3117 O O . SER A 1 395 ? 9.664 19.359 0.744 1 89.38 395 SER A O 1
ATOM 3119 N N . GLY A 1 396 ? 10.266 20.641 2.379 1 91.06 396 GLY A N 1
ATOM 3120 C CA . GLY A 1 396 ? 9.211 20.281 3.318 1 91.06 396 GLY A CA 1
ATOM 3121 C C . GLY A 1 396 ? 9.219 21.141 4.57 1 91.06 396 GLY A C 1
ATOM 3122 O O . GLY A 1 396 ? 10 20.891 5.492 1 91.06 396 GLY A O 1
ATOM 3123 N N . ALA A 1 397 ? 8.25 21.984 4.715 1 93.56 397 ALA A N 1
ATOM 3124 C CA . ALA A 1 397 ? 8.359 23.031 5.723 1 93.56 397 ALA A CA 1
ATOM 3125 C C . ALA A 1 397 ? 7.371 22.797 6.867 1 93.56 397 ALA A C 1
ATOM 3127 O O . ALA A 1 397 ? 6.93 23.75 7.516 1 93.56 397 ALA A O 1
ATOM 3128 N N . SER A 1 398 ? 7.016 21.562 7.074 1 96.62 398 SER A N 1
ATOM 3129 C CA . SER A 1 398 ? 6.199 21.281 8.242 1 96.62 398 SER A CA 1
ATOM 3130 C C . SER A 1 398 ? 6.941 21.625 9.531 1 96.62 398 SER A C 1
ATOM 3132 O O . SER A 1 398 ? 8.141 21.375 9.648 1 96.62 398 SER A O 1
ATOM 3134 N N . ASN A 1 399 ? 6.258 22.172 10.445 1 96 399 ASN A N 1
ATOM 3135 C CA . ASN A 1 399 ? 6.922 22.516 11.703 1 96 399 ASN A CA 1
ATOM 3136 C C . ASN A 1 399 ? 7.32 21.266 12.469 1 96 399 ASN A C 1
ATOM 3138 O O . ASN A 1 399 ? 6.535 20.312 12.578 1 96 399 ASN A O 1
ATOM 3142 N N . SER A 1 400 ? 8.469 21.281 12.992 1 95.75 400 SER A N 1
ATOM 3143 C CA . SER A 1 400 ? 8.992 20.203 13.82 1 95.75 400 SER A CA 1
ATOM 3144 C C . SER A 1 400 ? 10.039 20.719 14.805 1 95.75 400 SER A C 1
ATOM 3146 O O . SER A 1 400 ? 10.68 21.734 14.562 1 95.75 400 SER A O 1
ATOM 3148 N N . MET A 1 401 ? 10.219 19.984 15.867 1 95.06 401 MET A N 1
ATOM 3149 C CA . MET A 1 401 ? 11.195 20.375 16.875 1 95.06 401 MET A CA 1
ATOM 3150 C C . MET A 1 401 ? 12.578 19.844 16.547 1 95.06 401 MET A C 1
ATOM 3152 O O . MET A 1 401 ? 13.578 20.297 17.109 1 95.06 401 MET A O 1
ATOM 3156 N N . ALA A 1 402 ? 12.602 18.906 15.648 1 95.44 402 ALA A N 1
ATOM 3157 C CA . ALA A 1 402 ? 13.852 18.234 15.312 1 95.44 402 ALA A CA 1
ATOM 3158 C C . ALA A 1 402 ? 13.836 17.719 13.875 1 95.44 402 ALA A C 1
ATOM 3160 O O . ALA A 1 402 ? 12.781 17.688 13.234 1 95.44 402 ALA A O 1
ATOM 3161 N N . SER A 1 403 ? 14.969 17.406 13.359 1 93.88 403 SER A N 1
ATOM 3162 C CA . SER A 1 403 ? 15.055 16.672 12.102 1 93.88 403 SER A CA 1
ATOM 3163 C C . SER A 1 403 ? 14.781 15.188 12.32 1 93.88 403 SER A C 1
ATOM 3165 O O . SER A 1 403 ? 15.695 14.422 12.617 1 93.88 403 SER A O 1
ATOM 3167 N N . GLY A 1 404 ? 13.586 14.852 12.023 1 92.44 404 GLY A N 1
ATOM 3168 C CA . GLY A 1 404 ? 13.188 13.523 12.469 1 92.44 404 GLY A CA 1
ATOM 3169 C C . GLY A 1 404 ? 13.227 13.359 13.977 1 92.44 404 GLY A C 1
ATOM 3170 O O . GLY A 1 404 ? 12.641 14.164 14.703 1 92.44 404 GLY A O 1
ATOM 3171 N N . ARG A 1 405 ? 14.008 12.375 14.328 1 95.31 405 ARG A N 1
ATOM 3172 C CA . ARG A 1 405 ? 14.133 12.125 15.758 1 95.31 405 ARG A CA 1
ATOM 3173 C C . ARG A 1 405 ? 15.352 12.828 16.344 1 95.31 405 ARG A C 1
ATOM 3175 O O . ARG A 1 405 ? 15.555 12.844 17.547 1 95.31 405 ARG A O 1
ATOM 3182 N N . TYR A 1 406 ? 16.109 13.5 15.578 1 97.81 406 TYR A N 1
ATOM 3183 C CA . TYR A 1 406 ? 17.422 13.977 16 1 97.81 406 TYR A CA 1
ATOM 3184 C C . TYR A 1 406 ? 17.422 15.492 16.172 1 97.81 406 TYR A C 1
ATOM 3186 O O . TYR A 1 406 ? 17.062 16.219 15.242 1 97.81 406 TYR A O 1
ATOM 3194 N N . TYR A 1 407 ? 17.859 15.875 17.297 1 98.38 407 TYR A N 1
ATOM 3195 C CA . TYR A 1 407 ? 17.984 17.297 17.594 1 98.38 407 TYR A CA 1
ATOM 3196 C C . TYR A 1 407 ? 19.438 17.734 17.625 1 98.38 407 TYR A C 1
ATOM 3198 O O . TYR A 1 407 ? 20.266 17.125 18.312 1 98.38 407 TYR A O 1
ATOM 3206 N N . TYR A 1 408 ? 19.734 18.734 16.891 1 98 408 TYR A N 1
ATOM 3207 C CA . TYR A 1 408 ? 21.062 19.344 16.875 1 98 408 TYR A CA 1
ATOM 3208 C C . TYR A 1 408 ? 21 20.781 16.359 1 98 408 TYR A C 1
ATOM 3210 O O . TYR A 1 408 ? 19.969 21.203 15.82 1 98 408 TYR A O 1
ATOM 3218 N N . GLY A 1 409 ? 22.094 21.547 16.547 1 97.19 409 GLY A N 1
ATOM 3219 C CA . GLY A 1 409 ? 22.203 22.922 16.078 1 97.19 409 GLY A CA 1
ATOM 3220 C C . GLY A 1 409 ? 22.156 23.938 17.203 1 97.19 409 GLY A C 1
ATOM 3221 O O . GLY A 1 409 ? 21.422 23.75 18.188 1 97.19 409 GLY A O 1
ATOM 3222 N N . ASP A 1 410 ? 22.844 25.062 17.016 1 97.31 410 ASP A N 1
ATOM 3223 C CA . ASP A 1 410 ? 22.828 26.156 17.984 1 97.31 410 ASP A CA 1
ATOM 3224 C C . ASP A 1 410 ? 21.656 27.109 17.719 1 97.31 410 ASP A C 1
ATOM 3226 O O . ASP A 1 410 ? 21.781 28.016 16.891 1 97.31 410 ASP A O 1
ATOM 3230 N N . HIS A 1 411 ? 20.672 26.922 18.469 1 97.75 411 HIS A N 1
ATOM 3231 C CA . HIS A 1 411 ? 19.531 27.828 18.438 1 97.75 411 HIS A CA 1
ATOM 3232 C C . HIS A 1 411 ? 19.734 29.016 19.375 1 97.75 411 HIS A C 1
ATOM 3234 O O . HIS A 1 411 ? 20.109 28.844 20.531 1 97.75 411 HIS A O 1
ATOM 3240 N N . THR A 1 412 ? 19.453 30.172 18.906 1 97.38 412 THR A N 1
ATOM 3241 C CA . THR A 1 412 ? 19.719 31.391 19.672 1 97.38 412 THR A CA 1
ATOM 3242 C C . THR A 1 412 ? 18.484 32.281 19.734 1 97.38 412 THR A C 1
ATOM 3244 O O . THR A 1 412 ? 18.594 33.5 19.656 1 97.38 412 THR A O 1
ATOM 3247 N N . ASN A 1 413 ? 17.359 31.609 19.703 1 98.06 413 ASN A N 1
ATOM 3248 C CA . ASN A 1 413 ? 16.062 32.281 19.781 1 98.06 413 ASN A CA 1
ATOM 3249 C C . ASN A 1 413 ? 15.766 33.094 18.531 1 98.06 413 ASN A C 1
ATOM 3251 O O . ASN A 1 413 ? 15.07 34.125 18.578 1 98.06 413 ASN A O 1
ATOM 3255 N N . GLY A 1 414 ? 16.422 32.719 17.438 1 98.12 414 GLY A N 1
ATOM 3256 C CA . GLY A 1 414 ? 16.047 33.312 16.172 1 98.12 414 GLY A CA 1
ATOM 3257 C C . GLY A 1 414 ? 14.57 33.219 15.852 1 98.12 414 GLY A C 1
ATOM 3258 O O . GLY A 1 414 ? 13.891 32.312 16.359 1 98.12 414 GLY A O 1
ATOM 3259 N N . VAL A 1 415 ? 14.102 34.156 15.031 1 98.62 415 VAL A N 1
ATOM 3260 C CA . VAL A 1 415 ? 12.68 34.219 14.742 1 98.62 415 VAL A CA 1
ATOM 3261 C C . VAL A 1 415 ? 12.453 34.156 13.227 1 98.62 415 VAL A C 1
ATOM 3263 O O . VAL A 1 415 ? 13.266 34.656 12.453 1 98.62 415 VAL A O 1
ATOM 3266 N N . ALA A 1 416 ? 11.414 33.531 12.859 1 98.81 416 ALA A N 1
ATOM 3267 C CA . ALA A 1 416 ? 11.016 33.469 11.453 1 98.81 416 ALA A CA 1
ATOM 3268 C C . ALA A 1 416 ? 9.531 33.781 11.289 1 98.81 416 ALA A C 1
ATOM 3270 O O . ALA A 1 416 ? 8.727 33.469 12.164 1 98.81 416 ALA A O 1
ATOM 3271 N N . TRP A 1 417 ? 9.242 34.438 10.18 1 98.75 417 TRP A N 1
ATOM 3272 C CA . TRP A 1 417 ? 7.879 34.75 9.758 1 98.75 417 TRP A CA 1
ATOM 3273 C C . TRP A 1 417 ? 7.5 34 8.492 1 98.75 417 TRP A C 1
ATOM 3275 O O . TRP A 1 417 ? 8.352 33.75 7.629 1 98.75 417 TRP A O 1
ATOM 3285 N N . ARG A 1 418 ? 6.23 33.656 8.383 1 98.69 418 ARG A N 1
ATOM 3286 C CA . ARG A 1 418 ? 5.734 33 7.184 1 98.69 418 ARG A CA 1
ATOM 3287 C C . ARG A 1 418 ? 4.316 33.438 6.848 1 98.69 418 ARG A C 1
ATOM 3289 O O . ARG A 1 418 ? 3.453 33.5 7.727 1 98.69 418 ARG A O 1
ATOM 3296 N N . LEU A 1 419 ? 4.117 33.844 5.625 1 98.81 419 LEU A N 1
ATOM 3297 C CA . LEU A 1 419 ? 2.814 34.156 5.055 1 98.81 419 LEU A CA 1
ATOM 3298 C C . LEU A 1 419 ? 2.424 33.125 3.984 1 98.81 419 LEU A C 1
ATOM 3300 O O . LEU A 1 419 ? 3.223 32.812 3.1 1 98.81 419 LEU A O 1
ATOM 3304 N N . ILE A 1 420 ? 1.217 32.625 4.129 1 98.75 420 ILE A N 1
ATOM 3305 C CA . ILE A 1 420 ? 0.75 31.609 3.188 1 98.75 420 ILE A CA 1
ATOM 3306 C C . ILE A 1 420 ? -0.614 32.031 2.631 1 98.75 420 ILE A C 1
ATOM 3308 O O . ILE A 1 420 ? -1.489 32.469 3.377 1 98.75 420 ILE A O 1
ATOM 3312 N N . SER A 1 421 ? -0.797 31.922 1.38 1 98.69 421 SER A N 1
ATOM 3313 C CA . SER A 1 421 ? -2.102 31.938 0.729 1 98.69 421 SER A CA 1
ATOM 3314 C C . SER A 1 421 ? -2.367 30.625 -0.018 1 98.69 421 SER A C 1
ATOM 3316 O O . SER A 1 421 ? -1.536 30.188 -0.813 1 98.69 421 SER A O 1
ATOM 3318 N N . GLN A 1 422 ? -3.434 30 0.269 1 98.38 422 GLN A N 1
ATOM 3319 C CA . GLN A 1 422 ? -3.852 28.812 -0.485 1 98.38 422 GLN A CA 1
ATOM 3320 C C . GLN A 1 422 ? -5.355 28.828 -0.73 1 98.38 422 GLN A C 1
ATOM 3322 O O . GLN A 1 422 ? -6.125 29.297 0.108 1 98.38 422 GLN A O 1
ATOM 3327 N N . GLY A 1 423 ? -5.777 28.219 -1.874 1 98.31 423 GLY A N 1
ATOM 3328 C CA . GLY A 1 423 ? -7.207 28.141 -2.135 1 98.31 423 GLY A CA 1
ATOM 3329 C C . GLY A 1 423 ? -7.535 27.578 -3.504 1 98.31 423 GLY A C 1
ATOM 3330 O O . GLY A 1 423 ? -6.637 27.172 -4.242 1 98.31 423 GLY A O 1
ATOM 3331 N N . GLU A 1 424 ? -8.758 27.469 -3.689 1 98.31 424 GLU A N 1
ATOM 3332 C CA . GLU A 1 424 ? -9.352 27.062 -4.961 1 98.31 424 GLU A CA 1
ATOM 3333 C C . GLU A 1 424 ? -10.539 27.953 -5.324 1 98.31 424 GLU A C 1
ATOM 3335 O O . GLU A 1 424 ? -11.344 28.312 -4.461 1 98.31 424 GLU A O 1
ATOM 3340 N N . MET A 1 425 ? -10.594 28.359 -6.621 1 98.19 425 MET A N 1
ATOM 3341 C CA . MET A 1 425 ? -11.695 29.219 -7.051 1 98.19 425 MET A CA 1
ATOM 3342 C C . MET A 1 425 ? -12.031 28.984 -8.516 1 98.19 425 MET A C 1
ATOM 3344 O O . MET A 1 425 ? -11.18 28.547 -9.297 1 98.19 425 MET A O 1
ATOM 3348 N N . TYR A 1 426 ? -13.242 29.219 -8.805 1 97.88 426 TYR A N 1
ATOM 3349 C CA . TYR A 1 426 ? -13.68 29.172 -10.195 1 97.88 426 TYR A CA 1
ATOM 3350 C C . TYR A 1 426 ? -13.492 30.531 -10.867 1 97.88 426 TYR A C 1
ATOM 3352 O O . TYR A 1 426 ? -14.086 31.516 -10.445 1 97.88 426 TYR A O 1
ATOM 3360 N N . LEU A 1 427 ? -12.664 30.562 -11.867 1 97.81 427 LEU A N 1
ATOM 3361 C CA . LEU A 1 427 ? -12.398 31.812 -12.594 1 97.81 427 LEU A CA 1
ATOM 3362 C C . LEU A 1 427 ? -13.453 32.031 -13.672 1 97.81 427 LEU A C 1
ATOM 3364 O O . LEU A 1 427 ? -13.688 33.188 -14.078 1 97.81 427 LEU A O 1
ATOM 3368 N N . ALA A 1 428 ? -14.016 31.031 -14.156 1 97.31 428 ALA A N 1
ATOM 3369 C CA . ALA A 1 428 ? -15.102 30.984 -15.133 1 97.31 428 ALA A CA 1
ATOM 3370 C C . ALA A 1 428 ? -15.922 29.703 -14.984 1 97.31 428 ALA A C 1
ATOM 3372 O O . ALA A 1 428 ? -15.648 28.891 -14.102 1 97.31 428 ALA A O 1
ATOM 3373 N N . ASP A 1 429 ? -16.953 29.547 -15.758 1 96.31 429 ASP A N 1
ATOM 3374 C CA . ASP A 1 429 ? -17.844 28.391 -15.633 1 96.31 429 ASP A CA 1
ATOM 3375 C C . ASP A 1 429 ? -17.078 27.094 -15.797 1 96.31 429 ASP A C 1
ATOM 3377 O O . ASP A 1 429 ? -17.359 26.109 -15.109 1 96.31 429 ASP A O 1
ATOM 3381 N N . ARG A 1 430 ? -16.109 27.078 -16.625 1 97.94 430 ARG A N 1
ATOM 3382 C CA . ARG A 1 430 ? -15.406 25.844 -16.922 1 97.94 430 ARG A CA 1
ATOM 3383 C C . ARG A 1 430 ? -13.93 25.922 -16.531 1 97.94 430 ARG A C 1
ATOM 3385 O O . ARG A 1 430 ? -13.125 25.094 -16.938 1 97.94 430 ARG A O 1
ATOM 3392 N N . ILE A 1 431 ? -13.5 26.984 -15.875 1 98.56 431 ILE A N 1
ATOM 3393 C CA . ILE A 1 431 ? -12.102 27.141 -15.5 1 98.56 431 ILE A CA 1
ATOM 3394 C C . ILE A 1 431 ? -11.984 27.219 -13.977 1 98.56 431 ILE A C 1
ATOM 3396 O O . ILE A 1 431 ? -12.562 28.109 -13.344 1 98.56 431 ILE A O 1
ATOM 3400 N N . ILE A 1 432 ? -11.32 26.328 -13.438 1 98.5 432 ILE A N 1
ATOM 3401 C CA . ILE A 1 432 ? -11.039 26.297 -12.008 1 98.5 432 ILE A CA 1
ATOM 3402 C C . ILE A 1 432 ? -9.539 26.453 -11.773 1 98.5 432 ILE A C 1
ATOM 3404 O O . ILE A 1 432 ? -8.727 26.141 -12.648 1 98.5 432 ILE A O 1
ATOM 3408 N N . MET A 1 433 ? -9.164 27.031 -10.617 1 98.56 433 MET A N 1
ATOM 3409 C CA . MET A 1 433 ? -7.758 27.266 -10.32 1 98.56 433 MET A CA 1
ATOM 3410 C C . MET A 1 433 ? -7.465 27.031 -8.836 1 98.56 433 MET A C 1
ATOM 3412 O O . MET A 1 433 ? -8.203 27.5 -7.973 1 98.56 433 MET A O 1
ATOM 3416 N N . ALA A 1 434 ? -6.465 26.25 -8.562 1 98.75 434 ALA A N 1
ATOM 3417 C CA . ALA A 1 434 ? -5.898 26.156 -7.215 1 98.75 434 ALA A CA 1
ATOM 3418 C C . ALA A 1 434 ? -4.602 26.953 -7.109 1 98.75 434 ALA A C 1
ATOM 3420 O O . ALA A 1 434 ? -3.887 27.125 -8.102 1 98.75 434 ALA A O 1
ATOM 3421 N N . ASN A 1 435 ? -4.285 27.438 -5.945 1 98.62 435 ASN A N 1
ATOM 3422 C CA . ASN A 1 435 ? -3.066 28.219 -5.75 1 98.62 435 ASN A CA 1
ATOM 3423 C C . ASN A 1 435 ? -2.449 27.953 -4.379 1 98.62 435 ASN A C 1
ATOM 3425 O O . ASN A 1 435 ? -3.158 27.625 -3.424 1 98.62 435 ASN A O 1
ATOM 3429 N N . SER A 1 436 ? -1.171 28.062 -4.273 1 98.62 436 SER A N 1
ATOM 3430 C CA . SER A 1 436 ? -0.373 28.078 -3.051 1 98.62 436 SER A CA 1
ATOM 3431 C C . SER A 1 436 ? 0.8 29.047 -3.174 1 98.62 436 SER A C 1
ATOM 3433 O O . SER A 1 436 ? 1.738 28.797 -3.934 1 98.62 436 SER A O 1
ATOM 3435 N N . LEU A 1 437 ? 0.733 30.109 -2.451 1 98.75 437 LEU A N 1
ATOM 3436 C CA . LEU A 1 437 ? 1.779 31.125 -2.385 1 98.75 437 LEU A CA 1
ATOM 3437 C C . LEU A 1 437 ? 2.342 31.234 -0.971 1 98.75 437 LEU A C 1
ATOM 3439 O O . LEU A 1 437 ? 1.586 31.375 -0.007 1 98.75 437 LEU A O 1
ATOM 3443 N N . VAL A 1 438 ? 3.668 31.125 -0.861 1 98.75 438 VAL A N 1
ATOM 3444 C CA . VAL A 1 438 ? 4.285 31.141 0.461 1 98.75 438 VAL A CA 1
ATOM 3445 C C . VAL A 1 438 ? 5.465 32.125 0.464 1 98.75 438 VAL A C 1
ATOM 3447 O O . VAL A 1 438 ? 6.328 32.062 -0.414 1 98.75 438 VAL A O 1
ATOM 3450 N N . TRP A 1 439 ? 5.492 33 1.367 1 98.75 439 TRP A N 1
ATOM 3451 C CA . TRP A 1 439 ? 6.648 33.844 1.687 1 98.75 439 TRP A CA 1
ATOM 3452 C C . TRP A 1 439 ? 7.148 33.562 3.1 1 98.75 439 TRP A C 1
ATOM 3454 O O . TRP A 1 439 ? 6.352 33.438 4.035 1 98.75 439 TRP A O 1
ATOM 3464 N N . ALA A 1 440 ? 8.445 33.406 3.266 1 98.69 440 ALA A N 1
ATOM 3465 C CA . ALA A 1 440 ? 9.023 33.188 4.594 1 98.69 440 ALA A CA 1
ATOM 3466 C C . ALA A 1 440 ? 10.344 33.938 4.734 1 98.69 440 ALA A C 1
ATOM 3468 O O . ALA A 1 440 ? 11.109 34.062 3.777 1 98.69 440 ALA A O 1
ATOM 3469 N N . HIS A 1 441 ? 10.555 34.438 5.914 1 98.62 441 HIS A N 1
ATOM 3470 C CA . HIS A 1 441 ? 11.766 35.156 6.266 1 98.62 441 HIS A CA 1
ATOM 3471 C C . HIS A 1 441 ? 12.195 34.844 7.695 1 98.62 441 HIS A C 1
ATOM 3473 O O . HIS A 1 441 ? 11.367 34.812 8.602 1 98.62 441 HIS A O 1
ATOM 3479 N N . GLY A 1 442 ? 13.516 34.625 7.844 1 98.44 442 GLY A N 1
ATOM 3480 C CA . GLY A 1 442 ? 14.023 34.344 9.18 1 98.44 442 GLY A CA 1
ATOM 3481 C C . GLY A 1 442 ? 15.336 35.031 9.469 1 98.44 442 GLY A C 1
ATOM 3482 O O . GLY A 1 442 ? 16.141 35.281 8.555 1 98.44 442 GLY A O 1
ATOM 3483 N N . ASN A 1 443 ? 15.516 35.406 10.742 1 98.31 443 ASN A N 1
ATOM 3484 C CA . ASN A 1 443 ? 16.734 36 11.234 1 98.31 443 ASN A CA 1
ATOM 3485 C C . ASN A 1 443 ? 17.344 35.219 12.383 1 98.31 443 ASN A C 1
ATOM 3487 O O . ASN A 1 443 ? 16.656 34.875 13.352 1 98.31 443 ASN A O 1
ATOM 3491 N N . ASP A 1 444 ? 18.641 34.969 12.211 1 98.25 444 ASP A N 1
ATOM 3492 C CA . ASP A 1 444 ? 19.422 34.312 13.25 1 98.25 444 ASP A CA 1
ATOM 3493 C C . ASP A 1 444 ? 18.875 32.938 13.57 1 98.25 444 ASP A C 1
ATOM 3495 O O . ASP A 1 444 ? 18.812 32.562 14.742 1 98.25 444 ASP A O 1
ATOM 3499 N N . VAL A 1 445 ? 18.422 32.25 12.539 1 97.94 445 VAL A N 1
ATOM 3500 C CA . VAL A 1 445 ? 17.844 30.938 12.758 1 97.94 445 VAL A CA 1
ATOM 3501 C C . VAL A 1 445 ? 18.875 29.859 12.445 1 97.94 445 VAL A C 1
ATOM 3503 O O . VAL A 1 445 ? 19.875 30.125 11.758 1 97.94 445 VAL A O 1
ATOM 3506 N N . TYR A 1 446 ? 18.688 28.703 13.102 1 97.94 446 TYR A N 1
ATOM 3507 C CA . TYR A 1 446 ? 19.438 27.531 12.633 1 97.94 446 TYR A CA 1
ATOM 3508 C C . TYR A 1 446 ? 18.812 26.938 11.383 1 97.94 446 TYR A C 1
ATOM 3510 O O . TYR A 1 446 ? 17.625 26.594 11.383 1 97.94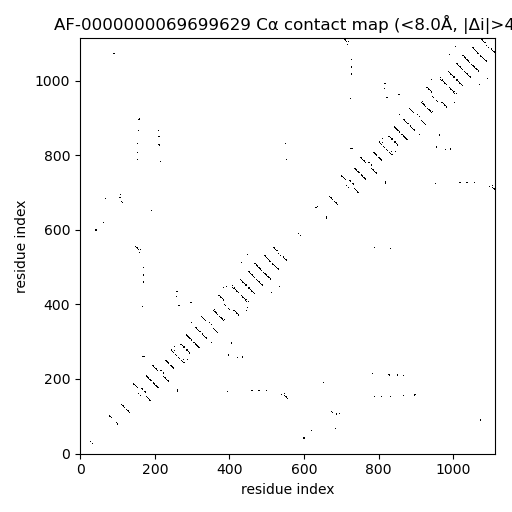 446 TYR A O 1
ATOM 3518 N N . SER A 1 447 ? 19.547 26.875 10.32 1 96.94 447 SER A N 1
ATOM 3519 C CA . SER A 1 447 ? 19.141 26.203 9.086 1 96.94 447 SER A CA 1
ATOM 3520 C C . SER A 1 447 ? 19.891 24.891 8.898 1 96.94 447 SER A C 1
ATOM 3522 O O . SER A 1 447 ? 21.125 24.844 9.008 1 96.94 447 SER A O 1
ATOM 3524 N N . TYR A 1 448 ? 19.172 23.906 8.617 1 94.81 448 TYR A N 1
ATOM 3525 C CA . TYR A 1 448 ? 19.797 22.594 8.422 1 94.81 448 TYR A CA 1
ATOM 3526 C C . TYR A 1 448 ? 20.672 22.594 7.172 1 94.81 448 TYR A C 1
ATOM 3528 O O . TYR A 1 448 ? 21.531 21.734 7.02 1 94.81 448 TYR A O 1
ATOM 3536 N N . GLU A 1 449 ? 20.469 23.531 6.289 1 94.12 449 GLU A N 1
ATOM 3537 C CA . GLU A 1 449 ? 21.234 23.609 5.051 1 94.12 449 GLU A CA 1
ATOM 3538 C C . GLU A 1 449 ? 22.422 24.562 5.188 1 94.12 449 GLU A C 1
ATOM 3540 O O . GLU A 1 449 ? 23.453 24.391 4.535 1 94.12 449 GLU A O 1
ATOM 3545 N N . SER A 1 450 ? 22.281 25.594 6.078 1 96.5 450 SER A N 1
ATOM 3546 C CA . SER A 1 450 ? 23.312 26.641 6.094 1 96.5 450 SER A CA 1
ATOM 3547 C C . SER A 1 450 ? 23.844 26.859 7.504 1 96.5 450 SER A C 1
ATOM 3549 O O . SER A 1 450 ? 24.734 27.688 7.707 1 96.5 450 SER A O 1
ATOM 3551 N N . GLY A 1 451 ? 23.312 26.188 8.477 1 96.12 451 GLY A N 1
ATOM 3552 C CA . GLY A 1 451 ? 23.906 26.172 9.812 1 96.12 451 GLY A CA 1
ATOM 3553 C C . GLY A 1 451 ? 23.328 27.219 10.734 1 96.12 451 GLY A C 1
ATOM 3554 O O . GLY A 1 451 ? 22.219 27.703 10.508 1 96.12 451 GLY A O 1
ATOM 3555 N N . ALA A 1 452 ? 24.062 27.5 11.836 1 96.88 452 ALA A N 1
ATOM 3556 C CA . ALA A 1 452 ? 23.594 28.406 12.883 1 96.88 452 ALA A CA 1
ATOM 3557 C C . ALA A 1 452 ? 23.656 29.859 12.422 1 96.88 452 ALA A C 1
ATOM 3559 O O . ALA A 1 452 ? 24.453 30.203 11.539 1 96.88 452 ALA A O 1
ATOM 3560 N N . HIS A 1 453 ? 22.828 30.719 13.039 1 97.62 453 HIS A N 1
ATOM 3561 C CA . HIS A 1 453 ? 22.812 32.156 12.828 1 97.62 453 HIS A CA 1
ATOM 3562 C C . HIS A 1 453 ? 22.562 32.5 11.367 1 97.62 453 HIS A C 1
ATOM 3564 O O . HIS A 1 453 ? 23.188 33.406 10.82 1 97.62 453 HIS A O 1
ATOM 3570 N N . SER A 1 454 ? 21.719 31.75 10.75 1 97.62 454 SER A N 1
ATOM 3571 C CA . SER A 1 454 ? 21.359 32 9.352 1 97.62 454 SER A CA 1
ATOM 3572 C C . SER A 1 454 ? 20.188 32.969 9.242 1 97.62 454 SER A C 1
ATOM 3574 O O . SER A 1 454 ? 19.25 32.906 10.039 1 97.62 454 SER A O 1
ATOM 3576 N N . ASP A 1 455 ? 20.281 33.812 8.289 1 98.38 455 ASP A N 1
ATOM 3577 C CA . ASP A 1 455 ? 19.109 34.531 7.777 1 98.38 455 ASP A CA 1
ATOM 3578 C C . ASP A 1 455 ? 18.625 33.938 6.465 1 98.38 455 ASP A C 1
ATOM 3580 O O . ASP A 1 455 ? 19.438 33.438 5.66 1 98.38 455 ASP A O 1
ATOM 3584 N N . PHE A 1 456 ? 17.359 33.906 6.262 1 98.19 456 PHE A N 1
ATOM 3585 C CA . PHE A 1 456 ? 16.891 33.375 4.992 1 98.19 456 PHE A CA 1
ATOM 3586 C C . PHE A 1 456 ? 15.68 34.125 4.492 1 98.19 456 PHE A C 1
ATOM 3588 O O . PHE A 1 456 ? 14.984 34.781 5.277 1 98.19 456 PHE A O 1
ATOM 3595 N N . ASP A 1 457 ? 15.508 34.094 3.178 1 98.31 457 ASP A N 1
ATOM 3596 C CA . ASP A 1 457 ? 14.344 34.594 2.451 1 98.31 457 ASP A CA 1
ATOM 3597 C C . ASP A 1 457 ? 13.859 33.594 1.422 1 98.31 457 ASP A C 1
ATOM 3599 O O . ASP A 1 457 ? 14.656 33.094 0.618 1 98.31 457 ASP A O 1
ATOM 3603 N N . SER A 1 458 ? 12.617 33.312 1.528 1 98.31 458 SER A N 1
ATOM 3604 C CA . SER A 1 458 ? 12.078 32.281 0.644 1 98.31 458 SER A CA 1
ATOM 3605 C C . SER A 1 458 ? 10.75 32.719 0.038 1 98.31 458 SER A C 1
ATOM 3607 O O . SER A 1 458 ? 9.898 33.281 0.731 1 98.31 458 SER A O 1
ATOM 3609 N N . LEU A 1 459 ? 10.57 32.531 -1.237 1 98.69 459 LEU A N 1
ATOM 3610 C CA . LEU A 1 459 ? 9.32 32.75 -1.963 1 98.69 459 LEU A CA 1
ATOM 3611 C C . LEU A 1 459 ? 8.977 31.531 -2.805 1 98.69 459 LEU A C 1
ATOM 3613 O O . LEU A 1 459 ? 9.836 31 -3.518 1 98.69 459 LEU A O 1
ATOM 3617 N N . ARG A 1 460 ? 7.762 31.031 -2.662 1 98.62 460 ARG A N 1
ATOM 3618 C CA . ARG A 1 460 ? 7.234 29.891 -3.418 1 98.62 460 ARG A CA 1
ATOM 3619 C C . ARG A 1 460 ? 5.898 30.25 -4.066 1 98.62 460 ARG A C 1
ATOM 3621 O O . ARG A 1 460 ? 5.039 30.859 -3.438 1 98.62 460 ARG A O 1
ATOM 3628 N N . ALA A 1 461 ? 5.73 29.875 -5.289 1 98.81 461 ALA A N 1
ATOM 3629 C CA . ALA A 1 461 ? 4.48 30.109 -6.004 1 98.81 461 ALA A CA 1
ATOM 3630 C C . ALA A 1 461 ? 4.094 28.891 -6.844 1 98.81 461 ALA A C 1
ATOM 3632 O O . ALA A 1 461 ? 4.848 28.469 -7.723 1 98.81 461 ALA A O 1
ATOM 3633 N N . VAL A 1 462 ? 2.932 28.328 -6.578 1 98.88 462 VAL A N 1
ATOM 3634 C CA . VAL A 1 462 ? 2.383 27.219 -7.352 1 98.88 462 VAL A CA 1
ATOM 3635 C C . VAL A 1 462 ? 0.932 27.516 -7.723 1 98.88 462 VAL A C 1
ATOM 3637 O O . VAL A 1 462 ? 0.121 27.859 -6.863 1 98.88 462 VAL A O 1
ATOM 3640 N N . ILE A 1 463 ? 0.594 27.453 -8.945 1 98.88 463 ILE A N 1
ATOM 3641 C CA . ILE A 1 463 ? -0.775 27.625 -9.422 1 98.88 463 ILE A CA 1
ATOM 3642 C C . ILE A 1 463 ? -1.141 26.453 -10.336 1 98.88 463 ILE A C 1
ATOM 3644 O O . ILE A 1 463 ? -0.273 25.891 -11.008 1 98.88 463 ILE A O 1
ATOM 3648 N N . ARG A 1 464 ? -2.436 26.109 -10.414 1 98.88 464 ARG A N 1
ATOM 3649 C CA . ARG A 1 464 ? -2.906 25 -11.227 1 98.88 464 ARG A CA 1
ATOM 3650 C C . ARG A 1 464 ? -4.25 25.312 -11.875 1 98.88 464 ARG A C 1
ATOM 3652 O O . ARG A 1 464 ? -5.289 24.828 -11.43 1 98.88 464 ARG A O 1
ATOM 3659 N N . PRO A 1 465 ? -4.273 26.062 -12.906 1 98.81 465 PRO A N 1
ATOM 3660 C CA . PRO A 1 465 ? -5.512 26.203 -13.672 1 98.81 465 PRO A CA 1
ATOM 3661 C C . PRO A 1 465 ? -5.898 24.938 -14.43 1 98.81 465 PRO A C 1
ATOM 3663 O O . PRO A 1 465 ? -5.023 24.203 -14.883 1 98.81 465 PRO A O 1
ATOM 3666 N N . ALA A 1 466 ? -7.191 24.734 -14.555 1 98.81 466 ALA A N 1
ATOM 3667 C CA . ALA A 1 466 ? -7.66 23.547 -15.258 1 98.81 466 ALA A CA 1
ATOM 3668 C C . ALA A 1 466 ? -8.961 23.812 -16 1 98.81 466 ALA A C 1
ATOM 3670 O O . ALA A 1 466 ? -9.789 24.609 -15.539 1 98.81 466 ALA A O 1
ATOM 3671 N N . TRP A 1 467 ? -9.117 23.203 -17.125 1 98.81 467 TRP A N 1
ATOM 3672 C CA . TRP A 1 467 ? -10.336 23.203 -17.922 1 98.81 467 TRP A CA 1
ATOM 3673 C C . TRP A 1 467 ? -11.227 22.016 -17.562 1 98.81 467 TRP A C 1
ATOM 3675 O O . TRP A 1 467 ? -10.789 20.875 -17.609 1 98.81 467 TRP A O 1
ATOM 3685 N N . ILE A 1 468 ? -12.438 22.359 -17.25 1 98.5 468 ILE A N 1
ATOM 3686 C CA . ILE A 1 468 ? -13.422 21.344 -16.922 1 98.5 468 ILE A CA 1
ATOM 3687 C C . ILE A 1 468 ? -14.188 20.922 -18.172 1 98.5 468 ILE A C 1
ATOM 3689 O O . ILE A 1 468 ? -15.023 21.688 -18.672 1 98.5 468 ILE A O 1
ATOM 3693 N N . TRP A 1 469 ? -13.969 19.766 -18.609 1 97.94 469 TRP A N 1
ATOM 3694 C CA . TRP A 1 469 ? -14.727 19.25 -19.75 1 97.94 469 TRP A CA 1
ATOM 3695 C C . TRP A 1 469 ? -16.125 18.812 -19.328 1 97.94 469 TRP A C 1
ATOM 3697 O O . TRP A 1 469 ? -17.109 19.109 -20 1 97.94 469 TRP A O 1
ATOM 3707 N N . ASP A 1 470 ? -16.188 18.078 -18.266 1 95.44 470 ASP A N 1
ATOM 3708 C CA . ASP A 1 470 ? -17.391 17.578 -17.609 1 95.44 470 ASP A CA 1
ATOM 3709 C C . ASP A 1 470 ? -17.078 17.047 -16.219 1 95.44 470 ASP A C 1
ATOM 3711 O O . ASP A 1 470 ? -16.031 17.359 -15.648 1 95.44 470 ASP A O 1
ATOM 3715 N N . THR A 1 471 ? -18.016 16.375 -15.695 1 94.06 471 THR A N 1
ATOM 3716 C CA . THR A 1 471 ? -17.891 15.883 -14.328 1 94.06 471 THR A CA 1
ATOM 3717 C C . THR A 1 471 ? -16.672 14.961 -14.195 1 94.06 471 THR A C 1
ATOM 3719 O O . THR A 1 471 ? -16.047 14.914 -13.141 1 94.06 471 THR A O 1
ATOM 3722 N N . TRP A 1 472 ? -16.312 14.289 -15.25 1 94.88 472 TRP A N 1
ATOM 3723 C CA . TRP A 1 472 ? -15.383 13.164 -15.141 1 94.88 472 TRP A CA 1
ATOM 3724 C C . TRP A 1 472 ? -14.055 13.492 -15.812 1 94.88 472 TRP A C 1
ATOM 3726 O O . TRP A 1 472 ? -13.078 12.742 -15.672 1 94.88 472 TRP A O 1
ATOM 3736 N N . ASN A 1 473 ? -14 14.539 -16.547 1 96.44 473 ASN A N 1
ATOM 3737 C CA . ASN A 1 473 ? -12.797 14.844 -17.312 1 96.44 473 ASN A CA 1
ATOM 3738 C C . ASN A 1 473 ? -12.305 16.266 -17.047 1 96.44 473 ASN A C 1
ATOM 3740 O O . ASN A 1 473 ? -13.094 17.219 -17.109 1 96.44 473 ASN A O 1
ATOM 3744 N N . GLN A 1 474 ? -11.039 16.344 -16.766 1 98.38 474 GLN A N 1
ATOM 3745 C CA . GLN A 1 474 ? -10.414 17.641 -16.516 1 98.38 474 GLN A CA 1
ATOM 3746 C C . GLN A 1 474 ? -8.977 17.672 -17.031 1 98.38 474 GLN A C 1
ATOM 3748 O O . GLN A 1 474 ? -8.25 16.688 -16.922 1 98.38 474 GLN A O 1
ATOM 3753 N N . THR A 1 475 ? -8.594 18.75 -17.734 1 98.81 475 THR A N 1
ATOM 3754 C CA . THR A 1 475 ? -7.223 18.953 -18.188 1 98.81 475 THR A CA 1
ATOM 3755 C C . THR A 1 475 ? -6.648 20.25 -17.609 1 98.81 475 THR A C 1
ATOM 3757 O O . THR A 1 475 ? -7.352 21.25 -17.5 1 98.81 475 THR A O 1
ATOM 3760 N N . GLY A 1 476 ? -5.383 20.172 -17.172 1 98.69 476 GLY A N 1
ATOM 3761 C CA . GLY A 1 476 ? -4.809 21.359 -16.578 1 98.69 476 GLY A CA 1
ATOM 3762 C C . GLY A 1 476 ? -3.293 21.391 -16.625 1 98.69 476 GLY A C 1
ATOM 3763 O O . GLY A 1 476 ? -2.674 20.531 -17.25 1 98.69 476 GLY A O 1
ATOM 3764 N N . VAL A 1 477 ? -2.773 22.453 -16.109 1 98.81 477 VAL A N 1
ATOM 3765 C CA . VAL A 1 477 ? -1.332 22.656 -15.992 1 98.81 477 VAL A CA 1
ATOM 3766 C C . VAL A 1 477 ? -0.995 23.141 -14.586 1 98.81 477 VAL A C 1
ATOM 3768 O O . VAL A 1 477 ? -1.704 23.984 -14.023 1 98.81 477 VAL A O 1
ATOM 3771 N N . GLU A 1 478 ? -0.057 22.562 -13.953 1 98.88 478 GLU A N 1
ATOM 3772 C CA . GLU A 1 478 ? 0.483 23.109 -12.711 1 98.88 478 GLU A CA 1
ATOM 3773 C C . GLU A 1 478 ? 1.833 23.781 -12.953 1 98.88 478 GLU A C 1
ATOM 3775 O O . GLU A 1 478 ? 2.744 23.172 -13.516 1 98.88 478 GLU A O 1
ATOM 3780 N N . LEU A 1 479 ? 1.922 25 -12.555 1 98.88 479 LEU A N 1
ATOM 3781 C CA . LEU A 1 479 ? 3.148 25.781 -12.633 1 98.88 479 LEU A CA 1
ATOM 3782 C C . LEU A 1 479 ? 3.701 26.078 -11.242 1 98.88 479 LEU A C 1
ATOM 3784 O O . LEU A 1 479 ? 2.965 26.516 -10.359 1 98.88 479 LEU A O 1
ATOM 3788 N N . GLY A 1 480 ? 4.93 25.703 -11.055 1 98.81 480 GLY A N 1
ATOM 3789 C CA . GLY A 1 480 ? 5.598 25.969 -9.789 1 98.81 480 GLY A CA 1
ATOM 3790 C C . GLY A 1 480 ? 6.918 26.688 -9.945 1 98.81 480 GLY A C 1
ATOM 3791 O O . GLY A 1 480 ? 7.66 26.438 -10.898 1 98.81 480 GLY A O 1
ATOM 3792 N N . TRP A 1 481 ? 7.203 27.578 -9.047 1 98.81 481 TRP A N 1
ATOM 3793 C CA . TRP A 1 481 ? 8.461 28.297 -8.984 1 98.81 481 TRP A CA 1
ATOM 3794 C C . TRP A 1 481 ? 8.812 28.672 -7.547 1 98.81 481 TRP A C 1
ATOM 3796 O O . TRP A 1 481 ? 7.93 29.016 -6.758 1 98.81 481 TRP A O 1
ATOM 3806 N N . PHE A 1 482 ? 10.148 28.578 -7.25 1 98.75 482 PHE A N 1
ATOM 3807 C CA . PHE A 1 482 ? 10.547 29.062 -5.938 1 98.75 482 PHE A CA 1
ATOM 3808 C C . PHE A 1 482 ? 11.969 29.625 -5.977 1 98.75 482 PHE A C 1
ATOM 3810 O O . PHE A 1 482 ? 12.727 29.328 -6.898 1 98.75 482 PHE A O 1
ATOM 3817 N N . THR A 1 483 ? 12.258 30.469 -5.039 1 98.69 483 THR A N 1
ATOM 3818 C CA . THR A 1 483 ? 13.602 30.969 -4.77 1 98.69 483 THR A CA 1
ATOM 3819 C C . THR A 1 483 ? 13.836 31.109 -3.268 1 98.69 483 THR A C 1
ATOM 3821 O O . THR A 1 483 ? 12.922 31.484 -2.527 1 98.69 483 THR A O 1
ATOM 3824 N N . GLN A 1 484 ? 14.992 30.688 -2.879 1 98.5 484 GLN A N 1
ATOM 3825 C CA . GLN A 1 484 ? 15.406 30.875 -1.491 1 98.5 484 GLN A CA 1
ATOM 3826 C C . GLN A 1 484 ? 16.875 31.312 -1.406 1 98.5 484 GLN A C 1
ATOM 3828 O O . GLN A 1 484 ? 17.719 30.797 -2.135 1 98.5 484 GLN A O 1
ATOM 3833 N N . LYS A 1 485 ? 17.078 32.281 -0.577 1 98.38 485 LYS A N 1
ATOM 3834 C CA . LYS A 1 485 ? 18.422 32.781 -0.273 1 98.38 485 LYS A CA 1
ATOM 3835 C C . LYS A 1 485 ? 18.719 32.656 1.217 1 98.38 485 LYS A C 1
ATOM 3837 O O . LYS A 1 485 ? 17.906 33.031 2.059 1 98.38 485 LYS A O 1
ATOM 3842 N N . ASN A 1 486 ? 19.812 32.062 1.513 1 98.31 486 ASN A N 1
ATOM 3843 C CA . ASN A 1 486 ? 20.328 32 2.875 1 98.31 486 ASN A CA 1
ATOM 3844 C C . ASN A 1 486 ? 21.641 32.781 3.014 1 98.31 486 ASN A C 1
ATOM 3846 O O . ASN A 1 486 ? 22.547 32.625 2.191 1 98.31 486 ASN A O 1
ATOM 3850 N N . ASN A 1 487 ? 21.703 33.594 4.02 1 97.94 487 ASN A N 1
ATOM 3851 C CA . ASN A 1 487 ? 22.953 34.219 4.422 1 97.94 487 ASN A CA 1
ATOM 3852 C C . ASN A 1 487 ? 23.531 33.594 5.676 1 97.94 487 ASN A C 1
ATOM 3854 O O . ASN A 1 487 ? 22.906 33.625 6.738 1 97.94 487 ASN A O 1
ATOM 3858 N N . THR A 1 488 ? 24.734 33.094 5.492 1 95.88 488 THR A N 1
ATOM 3859 C CA . THR A 1 488 ? 25.344 32.375 6.605 1 95.88 488 THR A CA 1
ATOM 3860 C C . THR A 1 488 ? 26 33.375 7.578 1 95.88 488 THR A C 1
ATOM 3862 O O . THR A 1 488 ? 26.172 34.531 7.262 1 95.88 488 THR A O 1
ATOM 3865 N N . ARG A 1 489 ? 26.406 32.781 8.688 1 92 489 ARG A N 1
ATOM 3866 C CA . ARG A 1 489 ? 27.125 33.594 9.688 1 92 489 ARG A CA 1
ATOM 3867 C C . ARG A 1 489 ? 28.406 34.156 9.117 1 92 489 ARG A C 1
ATOM 3869 O O . ARG A 1 489 ? 28.797 35.281 9.469 1 92 489 ARG A O 1
ATOM 3876 N N . GLN A 1 490 ? 29.062 33.406 8.281 1 92.56 490 GLN A N 1
ATOM 3877 C CA . GLN A 1 490 ? 30.328 33.812 7.703 1 92.56 490 GLN A CA 1
ATOM 3878 C C . GLN A 1 490 ? 30.125 34.844 6.594 1 92.56 490 GLN A C 1
ATOM 3880 O O . GLN A 1 490 ? 31.094 35.406 6.066 1 92.56 490 GLN A O 1
ATOM 3885 N N . GLY A 1 491 ? 28.969 35.062 6.211 1 92.19 491 GLY A N 1
ATOM 3886 C CA . GLY A 1 491 ? 28.688 36.094 5.215 1 92.19 491 GLY A CA 1
ATOM 3887 C C . GLY A 1 491 ? 28.484 35.5 3.822 1 92.19 491 GLY A C 1
ATOM 3888 O O . GLY A 1 491 ? 28.375 36.25 2.852 1 92.19 491 GLY A O 1
ATOM 3889 N N . ASP A 1 492 ? 28.359 34.219 3.688 1 94.88 492 ASP A N 1
ATOM 3890 C CA . ASP A 1 492 ? 28.125 33.594 2.387 1 94.88 492 ASP A CA 1
ATOM 3891 C C . ASP A 1 492 ? 26.641 33.656 2 1 94.88 492 ASP A C 1
ATOM 3893 O O . ASP A 1 492 ? 25.766 33.531 2.854 1 94.88 492 ASP A O 1
ATOM 3897 N N . ASP A 1 493 ? 26.484 33.906 0.753 1 96.25 493 ASP A N 1
ATOM 3898 C CA . ASP A 1 493 ? 25.156 33.906 0.168 1 96.25 493 ASP A CA 1
ATOM 3899 C C . ASP A 1 493 ? 24.922 32.625 -0.63 1 96.25 493 ASP A C 1
ATOM 3901 O O . ASP A 1 493 ? 25.594 32.375 -1.646 1 96.25 493 ASP A O 1
ATOM 3905 N N . LEU A 1 494 ? 23.969 31.844 -0.147 1 98.12 494 LEU A N 1
ATOM 3906 C CA . LEU A 1 494 ? 23.609 30.594 -0.828 1 98.12 494 LEU A CA 1
ATOM 3907 C C . LEU A 1 494 ? 22.219 30.703 -1.442 1 98.12 494 LEU A C 1
ATOM 3909 O O . LEU A 1 494 ? 21.281 31.156 -0.791 1 98.12 494 LEU A O 1
ATOM 3913 N N . GLN A 1 495 ? 22.141 30.234 -2.693 1 98.19 495 GLN A N 1
ATOM 3914 C CA . GLN A 1 495 ? 20.859 30.359 -3.391 1 98.19 495 GLN A CA 1
ATOM 3915 C C . GLN A 1 495 ? 20.359 29 -3.867 1 98.19 495 GLN A C 1
ATOM 3917 O O . GLN A 1 495 ? 21.156 28.156 -4.285 1 98.19 495 GLN A O 1
ATOM 3922 N N . GLU A 1 496 ? 19.047 28.812 -3.766 1 98.31 496 GLU A N 1
ATOM 3923 C CA . GLU A 1 496 ? 18.328 27.688 -4.32 1 98.31 496 GLU A CA 1
ATOM 3924 C C . GLU A 1 496 ? 17.094 28.141 -5.09 1 98.31 496 GLU A C 1
ATOM 3926 O O . GLU A 1 496 ? 16.312 28.969 -4.602 1 98.31 496 GLU A O 1
ATOM 3931 N N . SER A 1 497 ? 16.906 27.656 -6.344 1 98.69 497 SER A N 1
ATOM 3932 C CA . SER A 1 497 ? 15.75 28.047 -7.141 1 98.69 497 SER A CA 1
ATOM 3933 C C . SER A 1 497 ? 15.5 27.062 -8.273 1 98.69 497 SER A C 1
ATOM 3935 O O . SER A 1 497 ? 16.422 26.406 -8.758 1 98.69 497 SER A O 1
ATOM 3937 N N . ALA A 1 498 ? 14.227 26.922 -8.641 1 98.88 498 ALA A N 1
ATOM 3938 C CA . ALA A 1 498 ? 13.812 26.031 -9.711 1 98.88 498 ALA A CA 1
ATOM 3939 C C . ALA A 1 498 ? 12.398 26.359 -10.188 1 98.88 498 ALA A C 1
ATOM 3941 O O . ALA A 1 498 ? 11.695 27.141 -9.547 1 98.88 498 ALA A O 1
ATOM 3942 N N . TYR A 1 499 ? 12.047 25.844 -11.32 1 98.75 499 TYR A N 1
ATOM 3943 C CA . TYR A 1 499 ? 10.664 25.891 -11.766 1 98.75 499 TYR A CA 1
ATOM 3944 C C . TYR A 1 499 ? 10.195 24.531 -12.266 1 98.75 499 TYR A C 1
ATOM 3946 O O . TYR A 1 499 ? 11.016 23.672 -12.594 1 98.75 499 TYR A O 1
ATOM 3954 N N . LYS A 1 500 ? 8.938 24.281 -12.273 1 98.81 500 LYS A N 1
ATOM 3955 C CA . LYS A 1 500 ? 8.281 23.047 -12.672 1 98.81 500 LYS A CA 1
ATOM 3956 C C . LYS A 1 500 ? 7.031 23.312 -13.5 1 98.81 500 LYS A C 1
ATOM 3958 O O . LYS A 1 500 ? 6.281 24.25 -13.219 1 98.81 500 LYS A O 1
ATOM 3963 N N . THR A 1 501 ? 6.84 22.531 -14.555 1 98.94 501 THR A N 1
ATOM 3964 C CA . THR A 1 501 ? 5.617 22.531 -15.344 1 98.94 501 THR A CA 1
ATOM 3965 C C . THR A 1 501 ? 5.07 21.109 -15.484 1 98.94 501 THR A C 1
ATOM 3967 O O . THR A 1 501 ? 5.785 20.203 -15.914 1 98.94 501 THR A O 1
ATOM 3970 N N . THR A 1 502 ? 3.855 20.938 -15.102 1 98.88 502 THR A N 1
ATOM 3971 C CA . THR A 1 502 ? 3.184 19.656 -15.25 1 98.88 502 THR A CA 1
ATOM 3972 C C . THR A 1 502 ? 1.904 19.812 -16.062 1 98.88 502 THR A C 1
ATOM 3974 O O . THR A 1 502 ? 0.982 20.516 -15.664 1 98.88 502 THR A O 1
ATOM 3977 N N . LEU A 1 503 ? 1.858 19.188 -17.203 1 98.88 503 LEU A N 1
ATOM 3978 C CA . LEU A 1 503 ? 0.63 19.031 -17.969 1 98.88 503 LEU A CA 1
ATOM 3979 C C . LEU A 1 503 ? -0.078 17.734 -17.625 1 98.88 503 LEU A C 1
ATOM 3981 O O . LEU A 1 503 ? 0.566 16.688 -17.469 1 98.88 503 LEU A O 1
ATOM 3985 N N . TYR A 1 504 ? -1.42 17.875 -17.531 1 98.75 504 TYR A N 1
ATOM 3986 C CA . TYR A 1 504 ? -2.074 16.625 -17.141 1 98.75 504 TYR A CA 1
ATOM 3987 C C . TYR A 1 504 ? -3.486 16.547 -17.703 1 98.75 504 TYR A C 1
ATOM 3989 O O . TYR A 1 504 ? -4.043 17.562 -18.141 1 98.75 504 TYR A O 1
ATOM 3997 N N . HIS A 1 505 ? -4.027 15.391 -17.781 1 98.62 505 HIS A N 1
ATOM 3998 C CA . HIS A 1 505 ? -5.434 15.039 -17.938 1 98.62 505 HIS A CA 1
ATOM 3999 C C . HIS A 1 505 ? -5.887 14.102 -16.828 1 98.62 505 HIS A C 1
ATOM 4001 O O . HIS A 1 505 ? -5.199 13.125 -16.5 1 98.62 505 HIS A O 1
ATOM 4007 N N . ALA A 1 506 ? -7.02 14.398 -16.266 1 98.19 506 ALA A N 1
ATOM 4008 C CA . ALA A 1 506 ? -7.461 13.617 -15.109 1 98.19 506 ALA A CA 1
ATOM 4009 C C . ALA A 1 506 ? -8.859 13.047 -15.344 1 98.19 506 ALA A C 1
ATOM 4011 O O . ALA A 1 506 ? -9.727 13.727 -15.898 1 98.19 506 ALA A O 1
ATOM 4012 N N . LEU A 1 507 ? -9.039 11.789 -15 1 97.25 507 LEU A N 1
ATOM 4013 C CA . LEU A 1 507 ? -10.344 11.188 -14.75 1 97.25 507 LEU A CA 1
ATOM 4014 C C . LEU A 1 507 ? -10.766 11.406 -13.297 1 97.25 507 LEU A C 1
ATOM 4016 O O . LEU A 1 507 ? -10.039 11.039 -12.375 1 97.25 507 LEU A O 1
ATOM 4020 N N . LYS A 1 508 ? -11.914 12 -13.125 1 95.75 508 LYS A N 1
ATOM 4021 C CA . LYS A 1 508 ? -12.336 12.469 -11.812 1 95.75 508 LYS A CA 1
ATOM 4022 C C . LYS A 1 508 ? -13.812 12.164 -11.57 1 95.75 508 LYS A C 1
ATOM 4024 O O . LYS A 1 508 ? -14.508 11.68 -12.469 1 95.75 508 LYS A O 1
ATOM 4029 N N . VAL A 1 509 ? -14.266 12.562 -10.281 1 96.44 509 VAL A N 1
ATOM 4030 C CA . VAL A 1 509 ? -15.672 12.344 -9.945 1 96.44 509 VAL A CA 1
ATOM 4031 C C . VAL A 1 509 ? -16.328 13.672 -9.562 1 96.44 509 VAL A C 1
ATOM 4033 O O . VAL A 1 509 ? -17.406 13.695 -8.977 1 96.44 509 VAL A O 1
ATOM 4036 N N . GLY A 1 510 ? -15.688 14.758 -9.781 1 95.31 510 GLY A N 1
ATOM 4037 C CA . GLY A 1 510 ? -16.141 16.125 -9.57 1 95.31 510 GLY A CA 1
ATOM 4038 C C . GLY A 1 510 ? -15.125 17.156 -10.016 1 95.31 510 GLY A C 1
ATOM 4039 O O . GLY A 1 510 ? -13.953 16.844 -10.227 1 95.31 510 GLY A O 1
ATOM 4040 N N . PRO A 1 511 ? -15.539 18.375 -10.125 1 95.88 511 PRO A N 1
ATOM 4041 C CA . PRO A 1 511 ? -14.672 19.375 -10.742 1 95.88 511 PRO A CA 1
ATOM 4042 C C . PRO A 1 511 ? -13.617 19.906 -9.781 1 95.88 511 PRO A C 1
ATOM 4044 O O . PRO A 1 511 ? -12.602 20.453 -10.219 1 95.88 511 PRO A O 1
ATOM 4047 N N . SER A 1 512 ? -13.852 19.828 -8.523 1 97.56 512 SER A N 1
ATOM 4048 C CA . SER A 1 512 ? -12.938 20.422 -7.555 1 97.56 512 SER A CA 1
ATOM 4049 C C . SER A 1 512 ? -11.531 19.844 -7.695 1 97.56 512 SER A C 1
ATOM 4051 O O . SER A 1 512 ? -11.367 18.641 -7.844 1 97.56 512 SER A O 1
ATOM 4053 N N . LEU A 1 513 ? -10.516 20.688 -7.656 1 97.94 513 LEU A N 1
ATOM 4054 C CA . LEU A 1 513 ? -9.117 20.266 -7.746 1 97.94 513 LEU A CA 1
ATOM 4055 C C . LEU A 1 513 ? -8.633 19.703 -6.414 1 97.94 513 LEU A C 1
ATOM 4057 O O . LEU A 1 513 ? -7.883 18.719 -6.391 1 97.94 513 LEU A O 1
ATOM 4061 N N . LEU A 1 514 ? -9.078 20.266 -5.367 1 96.75 514 LEU A N 1
ATOM 4062 C CA . LEU A 1 514 ? -8.508 19.938 -4.066 1 96.75 514 LEU A CA 1
ATOM 4063 C C . LEU A 1 514 ? -9.469 19.078 -3.252 1 96.75 514 LEU A C 1
ATOM 4065 O O . LEU A 1 514 ? -9.062 18.453 -2.271 1 96.75 514 LEU A O 1
ATOM 4069 N N . GLY A 1 515 ? -10.75 18.953 -3.666 1 94.19 515 GLY A N 1
ATOM 4070 C CA . GLY A 1 515 ? -11.727 18.344 -2.785 1 94.19 515 GLY A CA 1
ATOM 4071 C C . GLY A 1 515 ? -12.445 17.156 -3.42 1 94.19 515 GLY A C 1
ATOM 4072 O O . GLY A 1 515 ? -13.344 16.578 -2.816 1 94.19 515 GLY A O 1
ATOM 4073 N N . SER A 1 516 ? -12.055 16.859 -4.566 1 95.12 516 SER A N 1
ATOM 4074 C CA . SER A 1 516 ? -12.766 15.773 -5.242 1 95.12 516 SER A CA 1
ATOM 4075 C C . SER A 1 516 ? -11.852 14.578 -5.5 1 95.12 516 SER A C 1
ATOM 4077 O O . SER A 1 516 ? -10.867 14.695 -6.227 1 95.12 516 SER A O 1
ATOM 4079 N N . ARG A 1 517 ? -12.172 13.477 -4.977 1 96.38 517 ARG A N 1
ATOM 4080 C CA . ARG A 1 517 ? -11.508 12.188 -5.152 1 96.38 517 ARG A CA 1
ATOM 4081 C C . ARG A 1 517 ? -12.523 11.047 -5.172 1 96.38 517 ARG A C 1
ATOM 4083 O O . ARG A 1 517 ? -13.594 11.148 -4.566 1 96.38 517 ARG A O 1
ATOM 4090 N N . PRO A 1 518 ? -12.188 9.93 -5.859 1 97.44 518 PRO A N 1
ATOM 4091 C CA . PRO A 1 518 ? -10.914 9.531 -6.469 1 97.44 518 PRO A CA 1
ATOM 4092 C C . PRO A 1 518 ? -10.609 10.297 -7.754 1 97.44 518 PRO A C 1
ATOM 4094 O O . PRO A 1 518 ? -11.5 10.906 -8.344 1 97.44 518 PRO A O 1
ATOM 4097 N N . GLU A 1 519 ? -9.289 10.219 -8.031 1 97.75 519 GLU A N 1
ATOM 4098 C CA . GLU A 1 519 ? -8.758 10.812 -9.258 1 97.75 519 GLU A CA 1
ATOM 4099 C C . GLU A 1 519 ? -7.648 9.945 -9.852 1 97.75 519 GLU A C 1
ATOM 4101 O O . GLU A 1 519 ? -6.805 9.422 -9.117 1 97.75 519 GLU A O 1
ATOM 4106 N N . ILE A 1 520 ? -7.719 9.734 -11.18 1 98.31 520 ILE A N 1
ATOM 4107 C CA . ILE A 1 520 ? -6.602 9.188 -11.945 1 98.31 520 ILE A CA 1
ATOM 4108 C C . ILE A 1 520 ? -6.031 10.273 -12.867 1 98.31 520 ILE A C 1
ATOM 4110 O O . ILE A 1 520 ? -6.762 10.859 -13.664 1 98.31 520 ILE A O 1
ATOM 4114 N N . ARG A 1 521 ? -4.82 10.484 -12.812 1 98.25 521 ARG A N 1
ATOM 4115 C CA . ARG A 1 521 ? -4.234 11.555 -13.617 1 98.25 521 ARG A CA 1
ATOM 4116 C C . ARG A 1 521 ? -3.078 11.031 -14.461 1 98.25 521 ARG A C 1
ATOM 4118 O O . ARG A 1 521 ? -2.232 10.281 -13.969 1 98.25 521 ARG A O 1
ATOM 4125 N N . PHE A 1 522 ? -3.107 11.391 -15.719 1 98.38 522 PHE A N 1
ATOM 4126 C CA . PHE A 1 522 ? -2.002 11.242 -16.656 1 98.38 522 PHE A CA 1
ATOM 4127 C C . PHE A 1 522 ? -1.196 12.531 -16.75 1 98.38 522 PHE A C 1
ATOM 4129 O O . PHE A 1 522 ? -1.764 13.617 -16.922 1 98.38 522 PHE A O 1
ATOM 4136 N N . TYR A 1 523 ? 0.136 12.438 -16.672 1 98.56 523 TYR A N 1
ATOM 4137 C CA . TYR A 1 523 ? 0.85 13.703 -16.609 1 98.56 523 TYR A CA 1
ATOM 4138 C C . TYR A 1 523 ? 2.193 13.609 -17.312 1 98.56 523 TYR A C 1
ATOM 4140 O O . TYR A 1 523 ? 2.732 12.516 -17.5 1 98.56 523 TYR A O 1
ATOM 4148 N N . GLY A 1 524 ? 2.672 14.664 -17.734 1 98.69 524 GLY A N 1
ATOM 4149 C CA . GLY A 1 524 ? 4.039 14.969 -18.125 1 98.69 524 GLY A CA 1
ATOM 4150 C C . GLY A 1 524 ? 4.621 16.141 -17.359 1 98.69 524 GLY A C 1
ATOM 4151 O O . GLY A 1 524 ? 4.008 17.219 -17.297 1 98.69 524 GLY A O 1
ATOM 4152 N N . THR A 1 525 ? 5.777 15.953 -16.688 1 98.75 525 THR A N 1
ATOM 4153 C CA . THR A 1 525 ? 6.363 16.969 -15.82 1 98.75 525 THR A CA 1
ATOM 4154 C C . THR A 1 525 ? 7.781 17.312 -16.281 1 98.75 525 THR A C 1
ATOM 4156 O O . THR A 1 525 ? 8.57 16.422 -16.578 1 98.75 525 THR A O 1
ATOM 4159 N N . TYR A 1 526 ? 8.039 18.578 -16.375 1 98.88 526 TYR A N 1
ATOM 4160 C CA . TYR A 1 526 ? 9.383 19.094 -16.594 1 98.88 526 TYR A CA 1
ATOM 4161 C C . TYR A 1 526 ? 9.844 19.953 -15.438 1 98.88 526 TYR A C 1
ATOM 4163 O O . TYR A 1 526 ? 9.133 20.875 -15.016 1 98.88 526 TYR A O 1
ATOM 4171 N N . ILE A 1 527 ? 11.031 19.656 -14.867 1 98.75 527 ILE A N 1
ATOM 4172 C CA . ILE A 1 527 ? 11.641 20.438 -13.797 1 98.75 527 ILE A CA 1
ATOM 4173 C C . ILE A 1 527 ? 13.008 20.953 -14.25 1 98.75 527 ILE A C 1
ATOM 4175 O O . ILE A 1 527 ? 13.781 20.219 -14.867 1 98.75 527 ILE A O 1
ATOM 4179 N N . ASN A 1 528 ? 13.273 22.203 -13.953 1 98.81 528 ASN A N 1
ATOM 4180 C CA . ASN A 1 528 ? 14.57 22.812 -14.227 1 98.81 528 ASN A CA 1
ATOM 4181 C C . ASN A 1 528 ? 15.125 23.516 -13 1 98.81 528 ASN A C 1
ATOM 4183 O O . ASN A 1 528 ? 14.5 24.453 -12.484 1 98.81 528 ASN A O 1
ATOM 4187 N N . ILE A 1 529 ? 16.281 23.094 -12.578 1 98.69 529 ILE A N 1
ATOM 4188 C CA . ILE A 1 529 ? 16.953 23.703 -11.43 1 98.69 529 ILE A CA 1
ATOM 4189 C C . ILE A 1 529 ? 17.797 24.891 -11.891 1 98.69 529 ILE A C 1
ATOM 4191 O O . ILE A 1 529 ? 18.672 24.75 -12.734 1 98.69 529 ILE A O 1
ATOM 4195 N N . LEU A 1 530 ? 17.578 26.047 -11.336 1 98.69 530 LEU A N 1
ATOM 4196 C CA . LEU A 1 530 ? 18.281 27.281 -11.695 1 98.69 530 LEU A CA 1
ATOM 4197 C C . LEU A 1 530 ? 19.5 27.484 -10.797 1 98.69 530 LEU A C 1
ATOM 4199 O O . LEU A 1 530 ? 20.562 27.875 -11.273 1 98.69 530 LEU A O 1
ATOM 4203 N N . ASP A 1 531 ? 19.312 27.312 -9.516 1 98.38 531 ASP A N 1
ATOM 4204 C CA . ASP A 1 531 ? 20.359 27.375 -8.5 1 98.38 531 ASP A CA 1
ATOM 4205 C C . ASP A 1 531 ? 20.219 26.234 -7.492 1 98.38 531 ASP A C 1
ATOM 4207 O O . ASP A 1 531 ? 19.109 25.891 -7.098 1 98.38 531 ASP A O 1
ATOM 4211 N N . ASN A 1 532 ? 21.344 25.672 -7.129 1 98.12 532 ASN A N 1
ATOM 4212 C CA . ASN A 1 532 ? 21.297 24.531 -6.207 1 98.12 532 ASN A CA 1
ATOM 4213 C C . ASN A 1 532 ? 22.359 24.641 -5.121 1 98.12 532 ASN A C 1
ATOM 4215 O O . ASN A 1 532 ? 22.938 23.641 -4.711 1 98.12 532 ASN A O 1
ATOM 4219 N N . GLN A 1 533 ? 22.625 25.781 -4.633 1 97.75 533 GLN A N 1
ATOM 4220 C CA . GLN A 1 533 ? 23.766 26 -3.738 1 97.75 533 GLN A CA 1
ATOM 4221 C C . GLN A 1 533 ? 23.438 25.516 -2.324 1 97.75 533 GLN A C 1
ATOM 4223 O O . GLN A 1 533 ? 24.359 25.312 -1.517 1 97.75 533 GLN A O 1
ATOM 4228 N N . LEU A 1 534 ? 22.203 25.422 -1.995 1 97.19 534 LEU A N 1
ATOM 4229 C CA . LEU A 1 534 ? 21.828 24.922 -0.675 1 97.19 534 LEU A CA 1
ATOM 4230 C C . LEU A 1 534 ? 21.812 23.391 -0.65 1 97.19 534 LEU A C 1
ATOM 4232 O O . LEU A 1 534 ? 22.391 22.781 0.248 1 97.19 534 LEU A O 1
ATOM 4236 N N . SER A 1 535 ? 21.219 22.781 -1.701 1 96.62 535 SER A N 1
ATOM 4237 C CA . SER A 1 535 ? 21.047 21.328 -1.715 1 96.62 535 SER A CA 1
ATOM 4238 C C . SER A 1 535 ? 22.188 20.641 -2.447 1 96.62 535 SER A C 1
ATOM 4240 O O . SER A 1 535 ? 22.5 19.469 -2.178 1 96.62 535 SER A O 1
ATOM 4242 N N . GLN A 1 536 ? 22.797 21.266 -3.393 1 97 536 GLN A N 1
ATOM 4243 C CA . GLN A 1 536 ? 23.766 20.703 -4.312 1 97 536 GLN A CA 1
ATOM 4244 C C . GLN A 1 536 ? 23.172 19.516 -5.078 1 97 536 GLN A C 1
ATOM 4246 O O . GLN A 1 536 ? 23.906 18.609 -5.496 1 97 536 GLN A O 1
ATOM 4251 N N . PHE A 1 537 ? 21.891 19.547 -5.203 1 97.31 537 PHE A N 1
ATOM 4252 C CA . PHE A 1 537 ? 21.188 18.453 -5.871 1 97.31 537 PHE A CA 1
ATOM 4253 C C . PHE A 1 537 ? 21.344 18.547 -7.383 1 97.31 537 PHE A C 1
ATOM 4255 O O . PHE A 1 537 ? 21.328 19.641 -7.945 1 97.31 537 PHE A O 1
ATOM 4262 N N . ALA A 1 538 ? 21.453 17.359 -7.906 1 97.81 538 ALA A N 1
ATOM 4263 C CA . ALA A 1 538 ? 21.359 17.188 -9.352 1 97.81 538 ALA A CA 1
ATOM 4264 C C . ALA A 1 538 ? 20.656 15.875 -9.695 1 97.81 538 ALA A C 1
ATOM 4266 O O . ALA A 1 538 ? 20.734 14.898 -8.945 1 97.81 538 ALA A O 1
ATOM 4267 N N . PHE A 1 539 ? 19.938 15.914 -10.844 1 97.5 539 PHE A N 1
ATOM 4268 C CA . PHE A 1 539 ? 19.328 14.68 -11.312 1 97.5 539 PHE A CA 1
ATOM 4269 C C . PHE A 1 539 ? 20.391 13.711 -11.836 1 97.5 539 PHE A C 1
ATOM 4271 O O . PHE A 1 539 ? 21.578 14.039 -11.859 1 97.5 539 PHE A O 1
ATOM 4278 N N . ASN A 1 540 ? 19.906 12.477 -12.125 1 95.62 540 ASN A N 1
ATOM 4279 C CA . ASN A 1 540 ? 20.828 11.492 -12.688 1 95.62 540 ASN A CA 1
ATOM 4280 C C . ASN A 1 540 ? 21.656 12.086 -13.82 1 95.62 540 ASN A C 1
ATOM 4282 O O . ASN A 1 540 ? 21.188 12.953 -14.555 1 95.62 540 ASN A O 1
ATOM 4286 N N . ASP A 1 541 ? 22.969 11.641 -13.883 1 95.88 541 ASP A N 1
ATOM 4287 C CA . ASP A 1 541 ? 23.938 12.078 -14.898 1 95.88 541 ASP A CA 1
ATOM 4288 C C . ASP A 1 541 ? 24.328 13.539 -14.68 1 95.88 541 ASP A C 1
ATOM 4290 O O . ASP A 1 541 ? 24.625 14.258 -15.641 1 95.88 541 ASP A O 1
ATOM 4294 N N . ASP A 1 542 ? 24.141 13.992 -13.477 1 96.62 542 ASP A N 1
ATOM 4295 C CA . ASP A 1 542 ? 24.5 15.359 -13.078 1 96.62 542 ASP A CA 1
ATOM 4296 C C . ASP A 1 542 ? 23.703 16.375 -13.883 1 96.62 542 ASP A C 1
ATOM 4298 O O . ASP A 1 542 ? 24.234 17.422 -14.281 1 96.62 542 ASP A O 1
ATOM 4302 N N . SER A 1 543 ? 22.469 16 -14.117 1 97.38 543 SER A N 1
ATOM 4303 C CA . SER A 1 543 ? 21.625 16.875 -14.914 1 97.38 543 SER A CA 1
ATOM 4304 C C . SER A 1 543 ? 20.938 17.922 -14.039 1 97.38 543 SER A C 1
ATOM 4306 O O . SER A 1 543 ? 20.562 17.641 -12.898 1 97.38 543 SER A O 1
ATOM 4308 N N . LYS A 1 544 ? 20.625 19.094 -14.641 1 97.69 544 LYS A N 1
ATOM 4309 C CA . LYS A 1 544 ? 19.906 20.156 -13.945 1 97.69 544 LYS A CA 1
ATOM 4310 C C . LYS A 1 544 ? 18.406 20.062 -14.195 1 97.69 544 LYS A C 1
ATOM 4312 O O . LYS A 1 544 ? 17.625 20.781 -13.57 1 97.69 544 LYS A O 1
ATOM 4317 N N . ASP A 1 545 ? 18.047 19.203 -15.102 1 97.94 545 ASP A N 1
ATOM 4318 C CA . ASP A 1 545 ? 16.625 19.094 -15.422 1 97.94 545 ASP A CA 1
ATOM 4319 C C . ASP A 1 545 ? 16.203 17.625 -15.57 1 97.94 545 ASP A C 1
ATOM 4321 O O . ASP A 1 545 ? 17.062 16.734 -15.672 1 97.94 545 ASP A O 1
ATOM 4325 N N . GLU A 1 546 ? 14.914 17.422 -15.547 1 97.56 546 GLU A N 1
ATOM 4326 C CA . GLU A 1 546 ? 14.328 16.109 -15.742 1 97.56 546 GLU A CA 1
ATOM 4327 C C . GLU A 1 546 ? 12.938 16.203 -16.375 1 97.56 546 GLU A C 1
ATOM 4329 O O . GLU A 1 546 ? 12.164 17.109 -16.047 1 97.56 546 GLU A O 1
ATOM 4334 N N . PHE A 1 547 ? 12.727 15.352 -17.312 1 98.25 547 PHE A N 1
ATOM 4335 C CA . PHE A 1 547 ? 11.391 15.156 -17.875 1 98.25 547 PHE A CA 1
ATOM 4336 C C . PHE A 1 547 ? 10.82 13.805 -17.453 1 98.25 547 PHE A C 1
ATOM 4338 O O . PHE A 1 547 ? 11.477 12.773 -17.594 1 98.25 547 PHE A O 1
ATOM 4345 N N . MET A 1 548 ? 9.656 13.844 -16.922 1 97.38 548 MET A N 1
ATOM 4346 C CA . MET A 1 548 ? 9 12.641 -16.438 1 97.38 548 MET A CA 1
ATOM 4347 C C . MET A 1 548 ? 7.609 12.484 -17.047 1 97.38 548 MET A C 1
ATOM 4349 O O . MET A 1 548 ? 6.922 13.477 -17.297 1 97.38 548 MET A O 1
ATOM 4353 N N . VAL A 1 549 ? 7.133 11.273 -17.234 1 97.56 549 VAL A N 1
ATOM 4354 C CA . VAL A 1 549 ? 5.77 10.93 -17.625 1 97.56 549 VAL A CA 1
ATOM 4355 C C . VAL A 1 549 ? 5.23 9.844 -16.703 1 97.56 549 VAL A C 1
ATOM 4357 O O . VAL A 1 549 ? 5.984 8.984 -16.234 1 97.56 549 VAL A O 1
ATOM 4360 N N . GLY A 1 550 ? 3.93 9.984 -16.391 1 97.44 550 GLY A N 1
ATOM 4361 C CA . GLY A 1 550 ? 3.389 8.961 -15.516 1 97.44 550 GLY A CA 1
ATOM 4362 C C . GLY A 1 550 ? 1.879 9.016 -15.391 1 97.44 550 GLY A C 1
ATOM 4363 O O . GLY A 1 550 ? 1.225 9.82 -16.047 1 97.44 550 GLY A O 1
ATOM 4364 N N . VAL A 1 551 ? 1.323 8.047 -14.656 1 98.19 551 VAL A N 1
ATOM 4365 C CA . VAL A 1 551 ? -0.075 7.945 -14.25 1 98.19 551 VAL A CA 1
ATOM 4366 C C . VAL A 1 551 ? -0.16 7.711 -12.742 1 98.19 551 VAL A C 1
ATOM 4368 O O . VAL A 1 551 ? 0.63 6.953 -12.18 1 98.19 551 VAL A O 1
ATOM 4371 N N . GLN A 1 552 ? -1.059 8.414 -12.102 1 97.88 552 GLN A N 1
ATOM 4372 C CA . GLN A 1 552 ? -1.181 8.312 -10.648 1 97.88 552 GLN A CA 1
ATOM 4373 C C . GLN A 1 552 ? -2.645 8.328 -10.219 1 97.88 552 GLN A C 1
ATOM 4375 O O . GLN A 1 552 ? -3.453 9.07 -10.773 1 97.88 552 GLN A O 1
ATOM 4380 N N . ALA A 1 553 ? -2.941 7.465 -9.266 1 98.31 553 ALA A N 1
ATOM 4381 C CA . ALA A 1 553 ? -4.258 7.465 -8.633 1 98.31 553 ALA A CA 1
ATOM 4382 C C . ALA A 1 553 ? -4.188 8.055 -7.227 1 98.31 553 ALA A C 1
ATOM 4384 O O . ALA A 1 553 ? -3.236 7.797 -6.484 1 98.31 553 ALA A O 1
ATOM 4385 N N . GLU A 1 554 ? -5.121 8.836 -6.895 1 97.94 554 GLU A N 1
ATOM 4386 C CA . GLU A 1 554 ? -5.328 9.359 -5.547 1 97.94 554 GLU A CA 1
ATOM 4387 C C . GLU A 1 554 ? -6.77 9.164 -5.094 1 97.94 554 GLU A C 1
ATOM 4389 O O . GLU A 1 554 ? -7.707 9.461 -5.836 1 97.94 554 GLU A O 1
ATOM 4394 N N . VAL A 1 555 ? -6.906 8.648 -3.889 1 97.81 555 VAL A N 1
ATOM 4395 C CA . VAL A 1 555 ? -8.25 8.336 -3.422 1 97.81 555 VAL A CA 1
ATOM 4396 C C . VAL A 1 555 ? -8.352 8.586 -1.918 1 97.81 555 VAL A C 1
ATOM 4398 O O . VAL A 1 555 ? -7.367 8.422 -1.19 1 97.81 555 VAL A O 1
ATOM 4401 N N . TRP A 1 556 ? -9.461 9.07 -1.461 1 96 556 TRP A N 1
ATOM 4402 C CA . TRP A 1 556 ? -9.82 9.133 -0.048 1 96 556 TRP A CA 1
ATOM 4403 C C . TRP A 1 556 ? -11.242 8.625 0.174 1 96 556 TRP A C 1
ATOM 4405 O O . TRP A 1 556 ? -12.109 8.781 -0.688 1 96 556 TRP A O 1
ATOM 4415 N N . TRP A 1 557 ? -11.539 8.016 1.263 1 94.75 557 TRP A N 1
ATOM 4416 C CA . TRP A 1 557 ? -12.867 7.527 1.616 1 94.75 557 TRP A CA 1
ATOM 4417 C C . TRP A 1 557 ? -13.078 7.562 3.127 1 94.75 557 TRP A C 1
ATOM 4419 O O . TRP A 1 557 ? -12.109 7.566 3.893 1 94.75 557 TRP A O 1
ATOM 4429 N N . MET B 1 1 ? -43.75 21.438 -72.5 1 19.67 1 MET B N 1
ATOM 4430 C CA . MET B 1 1 ? -44.781 22.422 -72.25 1 19.67 1 MET B CA 1
ATOM 4431 C C . MET B 1 1 ? -45.281 22.312 -70.812 1 19.67 1 MET B C 1
ATOM 4433 O O . MET B 1 1 ? -45.125 21.281 -70.125 1 19.67 1 MET B O 1
ATOM 4437 N N . TYR B 1 2 ? -46.125 23.375 -70.188 1 19.56 2 TYR B N 1
ATOM 4438 C CA . TYR B 1 2 ? -46.562 24.312 -69.188 1 19.56 2 TYR B CA 1
ATOM 4439 C C . TYR B 1 2 ? -47.625 23.703 -68.312 1 19.56 2 TYR B C 1
ATOM 4441 O O . TYR B 1 2 ? -48.25 24.406 -67.5 1 19.56 2 TYR B O 1
ATOM 4449 N N . SER B 1 3 ? -48.062 22.625 -68.5 1 19.16 3 SER B N 1
ATOM 4450 C CA . SER B 1 3 ? -49.312 21.984 -68.125 1 19.16 3 SER B CA 1
ATOM 4451 C C . SER B 1 3 ? -49.406 21.734 -66.625 1 19.16 3 SER B C 1
ATOM 4453 O O . SER B 1 3 ? -48.625 20.938 -66.062 1 19.16 3 SER B O 1
ATOM 4455 N N . SER B 1 4 ? -49.719 22.875 -65.75 1 20.89 4 SER B N 1
ATOM 4456 C CA . SER B 1 4 ? -49.969 23.812 -64.625 1 20.89 4 SER B CA 1
ATOM 4457 C C . SER B 1 4 ? -51.156 23.359 -63.781 1 20.89 4 SER B C 1
ATOM 4459 O O . SER B 1 4 ? -52.312 23.625 -64.125 1 20.89 4 SER B O 1
ATOM 4461 N N . GLN B 1 5 ? -51.188 22.047 -63.438 1 20.61 5 GLN B N 1
ATOM 4462 C CA . GLN B 1 5 ? -52.156 21.141 -62.875 1 20.61 5 GLN B CA 1
ATOM 4463 C C . GLN B 1 5 ? -52.625 21.594 -61.5 1 20.61 5 GLN B C 1
ATOM 4465 O O . GLN B 1 5 ? -51.906 21.516 -60.531 1 20.61 5 GLN B O 1
ATOM 4470 N N . LEU B 1 6 ? -53.656 22.641 -61.281 1 19.12 6 LEU B N 1
ATOM 4471 C CA . LEU B 1 6 ? -54.188 23.781 -60.531 1 19.12 6 LEU B CA 1
ATOM 4472 C C . LEU B 1 6 ? -55.094 23.312 -59.406 1 19.12 6 LEU B C 1
ATOM 4474 O O . LEU B 1 6 ? -55.125 23.938 -58.344 1 19.12 6 LEU B O 1
ATOM 4478 N N . LYS B 1 7 ? -56.031 22.172 -59.438 1 19.08 7 LYS B N 1
ATOM 4479 C CA . LYS B 1 7 ? -57.469 22.281 -59.156 1 19.08 7 LYS B CA 1
ATOM 4480 C C . LYS B 1 7 ? -57.75 22.188 -57.656 1 19.08 7 LYS B C 1
ATOM 4482 O O . LYS B 1 7 ? -57.438 21.188 -57.031 1 19.08 7 LYS B O 1
ATOM 4487 N N . VAL B 1 8 ? -57.938 23.391 -56.906 1 19.62 8 VAL B N 1
ATOM 4488 C CA . VAL B 1 8 ? -58.062 23.984 -55.562 1 19.62 8 VAL B CA 1
ATOM 4489 C C . VAL B 1 8 ? -59.219 23.297 -54.844 1 19.62 8 VAL B C 1
ATOM 4491 O O . VAL B 1 8 ? -59.031 22.781 -53.719 1 19.62 8 VAL B O 1
ATOM 4494 N N . SER B 1 9 ? -60.5 23.922 -54.781 1 18.8 9 SER B N 1
ATOM 4495 C CA . SER B 1 9 ? -61.156 24.672 -53.688 1 18.8 9 SER B CA 1
ATOM 4496 C C . SER B 1 9 ? -62.406 23.953 -53.188 1 18.8 9 SER B C 1
ATOM 4498 O O . SER B 1 9 ? -63.25 24.578 -52.562 1 18.8 9 SER B O 1
ATOM 4500 N N . LEU B 1 10 ? -62.656 22.656 -53.438 1 17.23 10 LEU B N 1
ATOM 4501 C CA . LEU B 1 10 ? -64.062 22.156 -53.438 1 17.23 10 LEU B CA 1
ATOM 4502 C C . LEU B 1 10 ? -64.625 22.25 -52.031 1 17.23 10 LEU B C 1
ATOM 4504 O O . LEU B 1 10 ? -65.812 22.641 -51.875 1 17.23 10 LEU B O 1
ATOM 4508 N N . LEU B 1 11 ? -64.125 21.594 -50.969 1 19.88 11 LEU B N 1
ATOM 4509 C CA . LEU B 1 11 ? -65 20.766 -50.156 1 19.88 11 LEU B CA 1
ATOM 4510 C C . LEU B 1 11 ? -65.75 21.609 -49.125 1 19.88 11 LEU B C 1
ATOM 4512 O O . LEU B 1 11 ? -65.188 21.906 -48.062 1 19.88 11 LEU B O 1
ATOM 4516 N N . SER B 1 12 ? -66.312 22.891 -49.406 1 20.06 12 SER B N 1
ATOM 4517 C CA . SER B 1 12 ? -66.875 23.875 -48.469 1 20.06 12 SER B CA 1
ATOM 4518 C C . SER B 1 12 ? -68.125 23.359 -47.812 1 20.06 12 SER B C 1
ATOM 4520 O O . SER B 1 12 ? -68.812 24.109 -47.125 1 20.06 12 SER B O 1
ATOM 4522 N N . LEU B 1 13 ? -68.562 22.109 -48.188 1 17.84 13 LEU B N 1
ATOM 4523 C CA . LEU B 1 13 ? -70 22.031 -48.125 1 17.84 13 LEU B CA 1
ATOM 4524 C C . LEU B 1 13 ? -70.5 22.359 -46.719 1 17.84 13 LEU B C 1
ATOM 4526 O O . LEU B 1 13 ? -71.375 23.219 -46.562 1 17.84 13 LEU B O 1
ATOM 4530 N N . SER B 1 14 ? -71.062 21.406 -45.906 1 18.34 14 SER B N 1
ATOM 4531 C CA . SER B 1 14 ? -72.5 21.234 -45.5 1 18.34 14 SER B CA 1
ATOM 4532 C C . SER B 1 14 ? -72.688 21.766 -44.094 1 18.34 14 SER B C 1
ATOM 4534 O O . SER B 1 14 ? -73.812 22.188 -43.781 1 18.34 14 SER B O 1
ATOM 4536 N N . VAL B 1 15 ? -71.875 21.562 -43.094 1 22.17 15 VAL B N 1
ATOM 4537 C CA . VAL B 1 15 ? -72.562 21.141 -41.875 1 22.17 15 VAL B CA 1
ATOM 4538 C C . VAL B 1 15 ? -73.062 22.344 -41.125 1 22.17 15 VAL B C 1
ATOM 4540 O O . VAL B 1 15 ? -72.312 23.062 -40.469 1 22.17 15 VAL B O 1
ATOM 4543 N N . LEU B 1 16 ? -73.812 23.25 -41.75 1 18.55 16 LEU B N 1
ATOM 4544 C CA . LEU B 1 16 ? -74.062 24.562 -41.156 1 18.55 16 LEU B CA 1
ATOM 4545 C C . LEU B 1 16 ? -75 24.469 -39.969 1 18.55 16 LEU B C 1
ATOM 4547 O O . LEU B 1 16 ? -75.312 25.484 -39.344 1 18.55 16 LEU B O 1
ATOM 4551 N N . LEU B 1 17 ? -75.75 23.281 -39.875 1 21.34 17 LEU B N 1
ATOM 4552 C CA . LEU B 1 17 ? -77.062 23.531 -39.281 1 21.34 17 LEU B CA 1
ATOM 4553 C C . LEU B 1 17 ? -76.938 24 -37.844 1 21.34 17 LEU B C 1
ATOM 4555 O O . LEU B 1 17 ? -76.375 23.281 -37 1 21.34 17 LEU B O 1
ATOM 4559 N N . ALA B 1 18 ? -77.062 25.25 -37.594 1 21.06 18 ALA B N 1
ATOM 4560 C CA . ALA B 1 18 ? -76.812 26.25 -36.562 1 21.06 18 ALA B CA 1
ATOM 4561 C C . ALA B 1 18 ? -77.625 25.922 -35.312 1 21.06 18 ALA B C 1
ATOM 4563 O O . ALA B 1 18 ? -78.688 25.219 -35.375 1 21.06 18 ALA B O 1
ATOM 4564 N N . ILE B 1 19 ? -77.312 26.297 -34.156 1 22.58 19 ILE B N 1
ATOM 4565 C CA . ILE B 1 19 ? -77.188 26.359 -32.719 1 22.58 19 ILE B CA 1
ATOM 4566 C C . ILE B 1 19 ? -78.5 26.984 -32.156 1 22.58 19 ILE B C 1
ATOM 4568 O O . ILE B 1 19 ? -78.5 27.578 -31.078 1 22.58 19 ILE B O 1
ATOM 4572 N N . SER B 1 20 ? -79.812 26.719 -32.875 1 22.41 20 SER B N 1
ATOM 4573 C CA . SER B 1 20 ? -80.75 27.609 -32.25 1 22.41 20 SER B CA 1
ATOM 4574 C C . SER B 1 20 ? -81.062 27.219 -30.797 1 22.41 20 SER B C 1
ATOM 4576 O O . SER B 1 20 ? -81.188 26.031 -30.5 1 22.41 20 SER B O 1
ATOM 4578 N N . THR B 1 21 ? -80.562 27.875 -29.781 1 24.28 21 THR B N 1
ATOM 4579 C CA . THR B 1 21 ? -80.562 27.891 -28.328 1 24.28 21 THR B CA 1
ATOM 4580 C C . THR B 1 21 ? -81.938 27.953 -27.766 1 24.28 21 THR B C 1
ATOM 4582 O O . THR B 1 21 ? -82.625 29 -27.812 1 24.28 21 THR B O 1
ATOM 4585 N N . SER B 1 22 ? -82.938 26.938 -28.172 1 24.28 22 SER B N 1
ATOM 4586 C CA . SER B 1 22 ? -84.25 27.094 -27.562 1 24.28 22 SER B CA 1
ATOM 4587 C C . SER B 1 22 ? -84.188 27.047 -26.047 1 24.28 22 SER B C 1
ATOM 4589 O O . SER B 1 22 ? -83.375 26.281 -25.484 1 24.28 22 SER B O 1
ATOM 4591 N N . ASP B 1 23 ? -84.75 28.031 -25.297 1 25.94 23 ASP B N 1
ATOM 4592 C CA . ASP B 1 23 ? -84.875 28.469 -23.906 1 25.94 23 ASP B CA 1
ATOM 4593 C C . ASP B 1 23 ? -85.75 27.469 -23.125 1 25.94 23 ASP B C 1
ATOM 4595 O O . ASP B 1 23 ? -86.938 27.406 -23.281 1 25.94 23 ASP B O 1
ATOM 4599 N N . VAL B 1 24 ? -85.5 26.109 -23.188 1 27.17 24 VAL B N 1
ATOM 4600 C CA . VAL B 1 24 ? -86.375 25.156 -22.484 1 27.17 24 VAL B CA 1
ATOM 4601 C C . VAL B 1 24 ? -86.375 25.469 -20.984 1 27.17 24 VAL B C 1
ATOM 4603 O O . VAL B 1 24 ? -85.312 25.547 -20.359 1 27.17 24 VAL B O 1
ATOM 4606 N N . MET B 1 25 ? -87.5 26.047 -20.453 1 28.31 25 MET B N 1
ATOM 4607 C CA . MET B 1 25 ? -88 26.391 -19.109 1 28.31 25 MET B CA 1
ATOM 4608 C C . MET B 1 25 ? -88 25.156 -18.219 1 28.31 25 MET B C 1
ATOM 4610 O O . MET B 1 25 ? -88.688 24.188 -18.484 1 28.31 25 MET B O 1
ATOM 4614 N N . ALA B 1 26 ? -87 24.641 -17.656 1 29.88 26 ALA B N 1
ATOM 4615 C CA . ALA B 1 26 ? -86.812 23.516 -16.734 1 29.88 26 ALA B CA 1
ATOM 4616 C C . ALA B 1 26 ? -87.688 23.625 -15.531 1 29.88 26 ALA B C 1
ATOM 4618 O O . ALA B 1 26 ? -87.688 24.641 -14.82 1 29.88 26 ALA B O 1
ATOM 4619 N N . ALA B 1 27 ? -88.938 22.938 -15.531 1 34.19 27 ALA B N 1
ATOM 4620 C CA . ALA B 1 27 ? -89.938 22.703 -14.5 1 34.19 27 ALA B CA 1
ATOM 4621 C C . ALA B 1 27 ? -89.312 22.281 -13.18 1 34.19 27 ALA B C 1
ATOM 4623 O O . ALA B 1 27 ? -88.562 21.312 -13.133 1 34.19 27 ALA B O 1
ATOM 4624 N N . LYS B 1 28 ? -89.125 23.219 -12.242 1 39.03 28 LYS B N 1
ATOM 4625 C CA . LYS B 1 28 ? -88.625 23.094 -10.875 1 39.03 28 LYS B CA 1
ATOM 4626 C C . LYS B 1 28 ? -89.375 22.016 -10.102 1 39.03 28 LYS B C 1
ATOM 4628 O O . LYS B 1 28 ? -90.625 22.031 -10.062 1 39.03 28 LYS B O 1
ATOM 4633 N N . LEU B 1 29 ? -89 20.812 -10.008 1 49.78 29 LEU B N 1
ATOM 4634 C CA . LEU B 1 29 ? -89.5 19.656 -9.289 1 49.78 29 LEU B CA 1
ATOM 4635 C C . LEU B 1 29 ? -90.062 20.094 -7.938 1 49.78 29 LEU B C 1
ATOM 4637 O O . LEU B 1 29 ? -89.562 21.031 -7.316 1 49.78 29 LEU B O 1
ATOM 4641 N N . THR B 1 30 ? -91.375 19.812 -7.652 1 57.94 30 THR B N 1
ATOM 4642 C CA . THR B 1 30 ? -92.125 20.203 -6.453 1 57.94 30 THR B CA 1
ATOM 4643 C C . THR B 1 30 ? -91.375 19.688 -5.199 1 57.94 30 THR B C 1
ATOM 4645 O O . THR B 1 30 ? -90.562 18.812 -5.273 1 57.94 30 THR B O 1
ATOM 4648 N N . ILE B 1 31 ? -91.5 20.312 -4.133 1 57.22 31 ILE B N 1
ATOM 4649 C CA . ILE B 1 31 ? -90.875 20.141 -2.838 1 57.22 31 ILE B CA 1
ATOM 4650 C C . ILE B 1 31 ? -91.125 18.719 -2.326 1 57.22 31 ILE B C 1
ATOM 4652 O O . ILE B 1 31 ? -90.188 18.094 -1.775 1 57.22 31 ILE B O 1
ATOM 4656 N N . GLU B 1 32 ? -92.312 18.188 -2.621 1 62.75 32 GLU B N 1
ATOM 4657 C CA . GLU B 1 32 ? -92.688 16.844 -2.162 1 62.75 32 GLU B CA 1
ATOM 4658 C C . GLU B 1 32 ? -91.875 15.789 -2.914 1 62.75 32 GLU B C 1
ATOM 4660 O O . GLU B 1 32 ? -91.375 14.805 -2.32 1 62.75 32 GLU B O 1
ATOM 4665 N N . GLN B 1 33 ? -91.75 16.016 -4.215 1 62.75 33 GLN B N 1
ATOM 4666 C CA . GLN B 1 33 ? -91 15.07 -5.031 1 62.75 33 GLN B CA 1
ATOM 4667 C C . GLN B 1 33 ? -89.562 15.102 -4.664 1 62.75 33 GLN B C 1
ATOM 4669 O O . GLN B 1 33 ? -88.875 14.07 -4.648 1 62.75 33 GLN B O 1
ATOM 4674 N N . ARG B 1 34 ? -89 16.312 -4.387 1 64.75 34 ARG B N 1
ATOM 4675 C CA . ARG B 1 34 ? -87.625 16.438 -3.934 1 64.75 34 ARG B CA 1
ATOM 4676 C C . ARG B 1 34 ? -87.438 15.75 -2.594 1 64.75 34 ARG B C 1
ATOM 4678 O O . ARG B 1 34 ? -86.375 15.133 -2.361 1 64.75 34 ARG B O 1
ATOM 4685 N N . LEU B 1 35 ? -88.5 15.766 -1.881 1 66.62 35 LEU B N 1
ATOM 4686 C CA . LEU B 1 35 ? -88.438 15.133 -0.565 1 66.62 35 LEU B CA 1
ATOM 4687 C C . LEU B 1 35 ? -88.375 13.617 -0.691 1 66.62 35 LEU B C 1
ATOM 4689 O O . LEU B 1 35 ? -87.625 12.977 0.02 1 66.62 35 LEU B O 1
ATOM 4693 N N . GLU B 1 36 ? -89.25 13.133 -1.465 1 67.81 36 GLU B N 1
ATOM 4694 C CA . GLU B 1 36 ? -89.25 11.688 -1.678 1 67.81 36 GLU B CA 1
ATOM 4695 C C . GLU B 1 36 ? -87.938 11.219 -2.26 1 67.81 36 GLU B C 1
ATOM 4697 O O . GLU B 1 36 ? -87.375 10.156 -1.888 1 67.81 36 GLU B O 1
ATOM 4702 N N . LEU B 1 37 ? -87.375 12.023 -3.129 1 68.06 37 LEU B N 1
ATOM 4703 C CA . LEU B 1 37 ? -86.062 11.688 -3.721 1 68.06 37 LEU B CA 1
ATOM 4704 C C . LEU B 1 37 ? -84.938 11.734 -2.678 1 68.06 37 LEU B C 1
ATOM 4706 O O . LEU B 1 37 ? -84.062 10.875 -2.658 1 68.06 37 LEU B O 1
ATOM 4710 N N . LEU B 1 38 ? -85.062 12.758 -1.852 1 69.06 38 LEU B N 1
ATOM 4711 C CA . LEU B 1 38 ? -84.062 12.898 -0.815 1 69.06 38 LEU B CA 1
ATOM 4712 C C . LEU B 1 38 ? -84.188 11.773 0.209 1 69.06 38 LEU B C 1
ATOM 4714 O O . LEU B 1 38 ? -83.188 11.25 0.667 1 69.06 38 LEU B O 1
ATOM 4718 N N . GLU B 1 39 ? -85.438 11.406 0.516 1 75.12 39 GLU B N 1
ATOM 4719 C CA . GLU B 1 39 ? -85.625 10.297 1.446 1 75.12 39 GLU B CA 1
ATOM 4720 C C . GLU B 1 39 ? -85.125 8.984 0.855 1 75.12 39 GLU B C 1
ATOM 4722 O O . GLU B 1 39 ? -84.5 8.172 1.562 1 75.12 39 GLU B O 1
ATOM 4727 N N . SER B 1 40 ? -85.438 8.844 -0.408 1 72.5 40 SER B N 1
ATOM 4728 C CA . SER B 1 40 ? -84.938 7.645 -1.078 1 72.5 40 SER B CA 1
ATOM 4729 C C . SER B 1 40 ? -83.438 7.648 -1.162 1 72.5 40 SER B C 1
ATOM 4731 O O . SER B 1 40 ? -82.812 6.621 -0.935 1 72.5 40 SER B O 1
ATOM 4733 N N . GLU B 1 41 ? -82.938 8.789 -1.429 1 74.12 41 GLU B N 1
ATOM 4734 C CA . GLU B 1 41 ? -81.438 8.906 -1.479 1 74.12 41 GLU B CA 1
ATOM 4735 C C . GLU B 1 41 ? -80.812 8.711 -0.096 1 74.12 41 GLU B C 1
ATOM 4737 O O . GLU B 1 41 ? -79.812 8.078 0.038 1 74.12 41 GLU B O 1
ATOM 4742 N N . LEU B 1 42 ? -81.562 9.234 0.92 1 72.81 42 LEU B N 1
ATOM 4743 C CA . LEU B 1 42 ? -81.062 9.055 2.287 1 72.81 42 LEU B CA 1
ATOM 4744 C C . LEU B 1 42 ? -81.125 7.59 2.699 1 72.81 42 LEU B C 1
ATOM 4746 O O . LEU B 1 42 ? -80.188 7.074 3.32 1 72.81 42 LEU B O 1
ATOM 4750 N N . SER B 1 43 ? -82.25 7.016 2.307 1 74.75 43 SER B N 1
ATOM 4751 C CA . SER B 1 43 ? -82.375 5.598 2.621 1 74.75 43 SER B CA 1
ATOM 4752 C C . SER B 1 43 ? -81.312 4.773 1.896 1 74.75 43 SER B C 1
ATOM 4754 O O . SER B 1 43 ? -80.75 3.867 2.48 1 74.75 43 SER B O 1
ATOM 4756 N N . ALA B 1 44 ? -81.062 5.102 0.647 1 75.06 44 ALA B N 1
ATOM 4757 C CA . ALA B 1 44 ? -80.062 4.406 -0.117 1 75.06 44 ALA B CA 1
ATOM 4758 C C . ALA B 1 44 ? -78.688 4.676 0.465 1 75.06 44 ALA B C 1
ATOM 4760 O O . ALA B 1 44 ? -77.812 3.77 0.536 1 75.06 44 ALA B O 1
ATOM 4761 N N . ASN B 1 45 ? -78.5 5.898 0.903 1 73.25 45 ASN B N 1
ATOM 4762 C CA . ASN B 1 45 ? -77.188 6.254 1.501 1 73.25 45 ASN B CA 1
ATOM 4763 C C . ASN B 1 45 ? -77 5.566 2.85 1 73.25 45 ASN B C 1
ATOM 4765 O O . ASN B 1 45 ? -75.875 5.137 3.174 1 73.25 45 ASN B O 1
ATOM 4769 N N . LYS B 1 46 ? -78.125 5.445 3.553 1 73.19 46 LYS B N 1
ATOM 4770 C CA . LYS B 1 46 ? -78 4.77 4.844 1 73.19 46 LYS B CA 1
ATOM 4771 C C . LYS B 1 46 ? -77.75 3.283 4.672 1 73.19 46 LYS B C 1
ATOM 4773 O O . LYS B 1 46 ? -76.938 2.705 5.418 1 73.19 46 LYS B O 1
ATOM 4778 N N . LYS B 1 47 ? -78.375 2.75 3.688 1 74.81 47 LYS B N 1
ATOM 4779 C CA . LYS B 1 47 ? -78.062 1.345 3.396 1 74.81 47 LYS B CA 1
ATOM 4780 C C . LYS B 1 47 ? -76.625 1.145 2.92 1 74.81 47 LYS B C 1
ATOM 4782 O O . LYS B 1 47 ? -76 0.19 3.324 1 74.81 47 LYS B O 1
ATOM 4787 N N . GLU B 1 48 ? -76.25 2.004 2.098 1 76.62 48 GLU B N 1
ATOM 4788 C CA . GLU B 1 48 ? -74.875 1.918 1.625 1 76.62 48 GLU B CA 1
ATOM 4789 C C . GLU B 1 48 ? -73.875 2.17 2.76 1 76.62 48 GLU B C 1
ATOM 4791 O O . GLU B 1 48 ? -72.812 1.513 2.84 1 76.62 48 GLU B O 1
ATOM 4796 N N . LEU B 1 49 ? -74.188 3.062 3.672 1 74.44 49 LEU B N 1
ATOM 4797 C CA . LEU B 1 49 ? -73.312 3.316 4.836 1 74.44 49 LEU B CA 1
ATOM 4798 C C . LEU B 1 49 ? -73.312 2.096 5.746 1 74.44 49 LEU B C 1
ATOM 4800 O O . LEU B 1 49 ? -72.188 1.719 6.227 1 74.44 49 LEU B O 1
ATOM 4804 N N . GLN B 1 50 ? -74.438 1.518 5.895 1 74.19 50 GLN B N 1
ATOM 4805 C CA . GLN B 1 50 ? -74.438 0.308 6.711 1 74.19 50 GLN B CA 1
ATOM 4806 C C . GLN B 1 50 ? -73.625 -0.81 6.07 1 74.19 50 GLN B C 1
ATOM 4808 O O . GLN B 1 50 ? -72.875 -1.523 6.762 1 74.19 50 GLN B O 1
ATOM 4813 N N . LYS B 1 51 ? -73.75 -0.95 4.809 1 74.69 51 LYS B N 1
ATOM 4814 C CA . LYS B 1 51 ? -72.938 -1.942 4.09 1 74.69 51 LYS B CA 1
ATOM 4815 C C . LYS B 1 51 ? -71.5 -1.62 4.168 1 74.69 51 LYS B C 1
ATOM 4817 O O . LYS B 1 51 ? -70.625 -2.512 4.391 1 74.69 51 LYS B O 1
ATOM 4822 N N . THR B 1 52 ? -71.188 -0.36 4.02 1 73.62 52 THR B N 1
ATOM 4823 C CA . THR B 1 52 ? -69.812 0.054 4.07 1 73.62 52 THR B CA 1
ATOM 4824 C C . THR B 1 52 ? -69.25 -0.082 5.484 1 73.62 52 THR B C 1
ATOM 4826 O O . THR B 1 52 ? -68.125 -0.501 5.668 1 73.62 52 THR B O 1
ATOM 4829 N N . GLN B 1 53 ? -70.125 0.151 6.441 1 72.75 53 GLN B N 1
ATOM 4830 C CA . GLN B 1 53 ? -69.688 -0.017 7.828 1 72.75 53 GLN B CA 1
ATOM 4831 C C . GLN B 1 53 ? -69.5 -1.493 8.172 1 72.75 53 GLN B C 1
ATOM 4833 O O . GLN B 1 53 ? -68.562 -1.858 8.891 1 72.75 53 GLN B O 1
ATOM 4838 N N . SER B 1 54 ? -70.312 -2.26 7.676 1 73.31 54 SER B N 1
ATOM 4839 C CA . SER B 1 54 ? -70.188 -3.697 7.875 1 73.31 54 SER B CA 1
ATOM 4840 C C . SER B 1 54 ? -68.938 -4.223 7.188 1 73.31 54 SER B C 1
ATOM 4842 O O . SER B 1 54 ? -68.188 -5.031 7.762 1 73.31 54 SER B O 1
ATOM 4844 N N . GLN B 1 55 ? -68.688 -3.762 5.969 1 70.31 55 GLN B N 1
ATOM 4845 C CA . GLN B 1 55 ? -67.438 -4.137 5.281 1 70.31 55 GLN B CA 1
ATOM 4846 C C . GLN B 1 55 ? -66.25 -3.611 6.023 1 70.31 55 GLN B C 1
ATOM 4848 O O . GLN B 1 55 ? -65.25 -4.312 6.145 1 70.31 55 GLN B O 1
ATOM 4853 N N . LEU B 1 56 ? -66.375 -2.459 6.551 1 68.56 56 LEU B N 1
ATOM 4854 C CA . LEU B 1 56 ? -65.25 -1.885 7.348 1 68.56 56 LEU B CA 1
ATOM 4855 C C . LEU B 1 56 ? -65.062 -2.701 8.617 1 68.56 56 LEU B C 1
ATOM 4857 O O . LEU B 1 56 ? -63.906 -2.975 8.984 1 68.56 56 LEU B O 1
ATOM 4861 N N . SER B 1 57 ? -66.062 -3.07 9.25 1 68.94 57 SER B N 1
ATOM 4862 C CA . SER B 1 57 ? -65.938 -3.912 10.438 1 68.94 57 SER B CA 1
ATOM 4863 C C . SER B 1 57 ? -65.312 -5.258 10.102 1 68.94 57 SER B C 1
ATOM 4865 O O . SER B 1 57 ? -64.5 -5.754 10.844 1 68.94 57 SER B O 1
ATOM 4867 N N . THR B 1 58 ? -65.75 -5.773 8.984 1 66.31 58 THR B N 1
ATOM 4868 C CA . THR B 1 58 ? -65.125 -7.027 8.547 1 66.31 58 THR B CA 1
ATOM 4869 C C . THR B 1 58 ? -63.656 -6.84 8.25 1 66.31 58 THR B C 1
ATOM 4871 O O . THR B 1 58 ? -62.812 -7.668 8.648 1 66.31 58 THR B O 1
ATOM 4874 N N . TYR B 1 59 ? -63.375 -5.75 7.625 1 63.5 59 TYR B N 1
ATOM 4875 C CA . TYR B 1 59 ? -61.969 -5.52 7.297 1 63.5 59 TYR B CA 1
ATOM 4876 C C . TYR B 1 59 ? -61.156 -5.105 8.531 1 63.5 59 TYR B C 1
ATOM 4878 O O . TYR B 1 59 ? -60 -5.477 8.688 1 63.5 59 TYR B O 1
ATOM 4886 N N . LYS B 1 60 ? -61.844 -4.492 9.5 1 64.38 60 LYS B N 1
ATOM 4887 C CA . LYS B 1 60 ? -61.219 -4.25 10.805 1 64.38 60 LYS B CA 1
ATOM 4888 C C . LYS B 1 60 ? -61 -5.559 11.555 1 64.38 60 LYS B C 1
ATOM 4890 O O . LYS B 1 60 ? -59.938 -5.734 12.18 1 64.38 60 LYS B O 1
ATOM 4895 N N . GLY B 1 61 ? -61.938 -6.332 11.461 1 63.81 61 GLY B N 1
ATOM 4896 C CA . GLY B 1 61 ? -61.75 -7.656 12.023 1 63.81 61 GLY B CA 1
ATOM 4897 C C . GLY B 1 61 ? -60.594 -8.414 11.375 1 63.81 61 GLY B C 1
ATOM 4898 O O . GLY B 1 61 ? -59.812 -9.062 12.062 1 63.81 61 GLY B O 1
ATOM 4899 N N . LYS B 1 62 ? -60.562 -8.352 10.062 1 60.12 62 LYS B N 1
ATOM 4900 C CA . LYS B 1 62 ? -59.469 -9.016 9.359 1 60.12 62 LYS B CA 1
ATOM 4901 C C . LYS B 1 62 ? -58.125 -8.391 9.727 1 60.12 62 LYS B C 1
ATOM 4903 O O . LYS B 1 62 ? -57.125 -9.102 9.922 1 60.12 62 LYS B O 1
ATOM 4908 N N . VAL B 1 63 ? -58.125 -7.156 9.922 1 57.34 63 VAL B N 1
ATOM 4909 C CA . VAL B 1 63 ? -56.906 -6.504 10.414 1 57.34 63 VAL B CA 1
ATOM 4910 C C . VAL B 1 63 ? -56.625 -6.926 11.852 1 57.34 63 VAL B C 1
ATOM 4912 O O . VAL B 1 63 ? -55.5 -7.238 12.211 1 57.34 63 VAL B O 1
ATOM 4915 N N . ALA B 1 64 ? -57.625 -6.98 12.617 1 59.06 64 ALA B N 1
ATOM 4916 C CA . ALA B 1 64 ? -57.469 -7.426 14 1 59.06 64 ALA B CA 1
ATOM 4917 C C . ALA B 1 64 ? -57.031 -8.883 14.055 1 59.06 64 ALA B C 1
ATOM 4919 O O . ALA B 1 64 ? -56.156 -9.25 14.867 1 59.06 64 ALA B O 1
ATOM 4920 N N . GLU B 1 65 ? -57.594 -9.695 13.273 1 56.44 65 GLU B N 1
ATOM 4921 C CA . GLU B 1 65 ? -57.156 -11.078 13.211 1 56.44 65 GLU B CA 1
ATOM 4922 C C . GLU B 1 65 ? -55.719 -11.172 12.719 1 56.44 65 GLU B C 1
ATOM 4924 O O . GLU B 1 65 ? -54.906 -11.953 13.242 1 56.44 65 GLU B O 1
ATOM 4929 N N . LEU B 1 66 ? -55.438 -10.406 11.719 1 47.88 66 LEU B N 1
ATOM 4930 C CA . LEU B 1 66 ? -54.031 -10.367 11.273 1 47.88 66 LEU B CA 1
ATOM 4931 C C . LEU B 1 66 ? -53.125 -9.758 12.344 1 47.88 66 LEU B C 1
ATOM 4933 O O . LEU B 1 66 ? -52.031 -10.219 12.562 1 47.88 66 LEU B O 1
ATOM 4937 N N . GLN B 1 67 ? -53.656 -8.859 13.125 1 47.94 67 GLN B N 1
ATOM 4938 C CA . GLN B 1 67 ? -52.938 -8.328 14.281 1 47.94 67 GLN B CA 1
ATOM 4939 C C . GLN B 1 67 ? -52.906 -9.344 15.422 1 47.94 67 GLN B C 1
ATOM 4941 O O . GLN B 1 67 ? -51.906 -9.469 16.109 1 47.94 67 GLN B O 1
ATOM 4946 N N . LYS B 1 68 ? -53.938 -9.969 15.695 1 49.69 68 LYS B N 1
ATOM 4947 C CA . LYS B 1 68 ? -53.938 -11.039 16.688 1 49.69 68 LYS B CA 1
ATOM 4948 C C . LYS B 1 68 ? -52.938 -12.125 16.312 1 49.69 68 LYS B C 1
ATOM 4950 O O . LYS B 1 68 ? -52.219 -12.656 17.172 1 49.69 68 LYS B O 1
ATOM 4955 N N . SER B 1 69 ? -52.969 -12.516 15.094 1 40.31 69 SER B N 1
ATOM 4956 C CA . SER B 1 69 ? -51.906 -13.453 14.695 1 40.31 69 SER B CA 1
ATOM 4957 C C . SER B 1 69 ? -50.531 -12.859 14.93 1 40.31 69 SER B C 1
ATOM 4959 O O . SER B 1 69 ? -49.594 -13.586 15.289 1 40.31 69 SER B O 1
ATOM 4961 N N . ILE B 1 70 ? -50.438 -11.594 14.836 1 38.75 70 ILE B N 1
ATOM 4962 C CA . ILE B 1 70 ? -49.188 -10.945 15.242 1 38.75 70 ILE B CA 1
ATOM 4963 C C . ILE B 1 70 ? -49.062 -11 16.766 1 38.75 70 ILE B C 1
ATOM 4965 O O . ILE B 1 70 ? -47.969 -11.289 17.281 1 38.75 70 ILE B O 1
ATOM 4969 N N . LYS B 1 71 ? -50.125 -10.812 17.469 1 38.78 71 LYS B N 1
ATOM 4970 C CA . LYS B 1 71 ? -50.094 -10.859 18.922 1 38.78 71 LYS B CA 1
ATOM 4971 C C . LYS B 1 71 ? -49.812 -12.281 19.422 1 38.78 71 LYS B C 1
ATOM 4973 O O . LYS B 1 71 ? -49.125 -12.477 20.422 1 38.78 71 LYS B O 1
ATOM 4978 N N . GLU B 1 72 ? -50.594 -13.203 18.891 1 37.28 72 GLU B N 1
ATOM 4979 C CA . GLU B 1 72 ? -50.312 -14.562 19.344 1 37.28 72 GLU B CA 1
ATOM 4980 C C . GLU B 1 72 ? -48.875 -14.977 19.047 1 37.28 72 GLU B C 1
ATOM 4982 O O . GLU B 1 72 ? -48.281 -15.75 19.797 1 37.28 72 GLU B O 1
ATOM 4987 N N . ASN B 1 73 ? -48.469 -14.516 17.938 1 31.58 73 ASN B N 1
ATOM 4988 C CA . ASN B 1 73 ? -47.031 -14.734 17.781 1 31.58 73 ASN B CA 1
ATOM 4989 C C . ASN B 1 73 ? -46.219 -14 18.844 1 31.58 73 ASN B C 1
ATOM 4991 O O . ASN B 1 73 ? -45.031 -14.203 18.984 1 31.58 73 ASN B O 1
ATOM 4995 N N . GLU B 1 74 ? -46.875 -13.039 19.531 1 29.8 74 GLU B N 1
ATOM 4996 C CA . GLU B 1 74 ? -46.219 -12.375 20.641 1 29.8 74 GLU B CA 1
ATOM 4997 C C . GLU B 1 74 ? -45.969 -13.344 21.797 1 29.8 74 GLU B C 1
ATOM 4999 O O . GLU B 1 74 ? -45.156 -13.086 22.672 1 29.8 74 GLU B O 1
ATOM 5004 N N . LYS B 1 75 ? -46.906 -14.273 22 1 30.89 75 LYS B N 1
ATOM 5005 C CA . LYS B 1 75 ? -46.719 -15.047 23.219 1 30.89 75 LYS B CA 1
ATOM 5006 C C . LYS B 1 75 ? -45.562 -16.031 23.078 1 30.89 75 LYS B C 1
ATOM 5008 O O . LYS B 1 75 ? -45.375 -16.906 23.922 1 30.89 75 LYS B O 1
ATOM 5013 N N . ARG B 1 76 ? -45.156 -16.359 21.844 1 25.72 76 ARG B N 1
ATOM 5014 C CA . ARG B 1 76 ? -44.094 -17.344 21.922 1 25.72 76 ARG B CA 1
ATOM 5015 C C . ARG B 1 76 ? -42.938 -16.812 22.781 1 25.72 76 ARG B C 1
ATOM 5017 O O . ARG B 1 76 ? -42.406 -15.734 22.531 1 25.72 76 ARG B O 1
ATOM 5024 N N . HIS B 1 77 ? -42.844 -17.281 24.016 1 22.81 77 HIS B N 1
ATOM 5025 C CA . HIS B 1 77 ? -41.875 -17.219 25.094 1 22.81 77 HIS B CA 1
ATOM 5026 C C . HIS B 1 77 ? -40.469 -17.625 24.609 1 22.81 77 HIS B C 1
ATOM 5028 O O . HIS B 1 77 ? -40.281 -18.719 24.094 1 22.81 77 HIS B O 1
ATOM 5034 N N . VAL B 1 78 ? -39.75 -16.719 24.156 1 21.45 78 VAL B N 1
ATOM 5035 C CA . VAL B 1 78 ? -38.406 -16.688 23.641 1 21.45 78 VAL B CA 1
ATOM 5036 C C . VAL B 1 78 ? -37.438 -17.375 24.625 1 21.45 78 VAL B C 1
ATOM 5038 O O . VAL B 1 78 ? -37.156 -16.828 25.703 1 21.45 78 VAL B O 1
ATOM 5041 N N . THR B 1 79 ? -37.688 -18.719 24.938 1 21.22 79 THR B N 1
ATOM 5042 C CA . THR B 1 79 ? -36.656 -19.203 25.859 1 21.22 79 THR B CA 1
ATOM 5043 C C . THR B 1 79 ? -35.312 -19.359 25.156 1 21.22 79 THR B C 1
ATOM 5045 O O . THR B 1 79 ? -34.344 -19.766 25.766 1 21.22 79 THR B O 1
ATOM 5048 N N . THR B 1 80 ? -35.094 -18.938 23.922 1 20.52 80 THR B N 1
ATOM 5049 C CA . THR B 1 80 ? -33.906 -19.562 23.312 1 20.52 80 THR B CA 1
ATOM 5050 C C . THR B 1 80 ? -32.625 -19.078 23.969 1 20.52 80 THR B C 1
ATOM 5052 O O . THR B 1 80 ? -32.438 -17.891 24.172 1 20.52 80 THR B O 1
ATOM 5055 N N . GLY B 1 81 ? -32 -19.984 24.812 1 21.33 81 GLY B N 1
ATOM 5056 C CA . GLY B 1 81 ? -30.719 -19.922 25.5 1 21.33 81 GLY B CA 1
ATOM 5057 C C . GLY B 1 81 ? -29.531 -19.844 24.547 1 21.33 81 GLY B C 1
ATOM 5058 O O . GLY B 1 81 ? -29.328 -20.75 23.734 1 21.33 81 GLY B O 1
ATOM 5059 N N . TYR B 1 82 ? -29.344 -18.812 23.844 1 21.95 82 TYR B N 1
ATOM 5060 C CA . TYR B 1 82 ? -28.172 -18.797 22.969 1 21.95 82 TYR B CA 1
ATOM 5061 C C . TYR B 1 82 ? -26.891 -18.906 23.781 1 21.95 82 TYR B C 1
ATOM 5063 O O . TYR B 1 82 ? -26.719 -18.234 24.797 1 21.95 82 TYR B O 1
ATOM 5071 N N . PRO B 1 83 ? -26.234 -19.984 23.688 1 23.34 83 PRO B N 1
ATOM 5072 C CA . PRO B 1 83 ? -24.938 -20.094 24.375 1 23.34 83 PRO B CA 1
ATOM 5073 C C . PRO B 1 83 ? -23.938 -19.031 23.906 1 23.34 83 PRO B C 1
ATOM 5075 O O . PRO B 1 83 ? -23.797 -18.797 22.703 1 23.34 83 PRO B O 1
ATOM 5078 N N . THR B 1 84 ? -23.734 -17.953 24.656 1 24.7 84 THR B N 1
ATOM 5079 C CA . THR B 1 84 ? -22.859 -16.797 24.578 1 24.7 84 THR B CA 1
ATOM 5080 C C . THR B 1 84 ? -21.391 -17.219 24.562 1 24.7 84 THR B C 1
ATOM 5082 O O . THR B 1 84 ? -20.922 -17.875 25.484 1 24.7 84 THR B O 1
ATOM 5085 N N . ALA B 1 85 ? -20.859 -17.547 23.422 1 24.56 85 ALA B N 1
ATOM 5086 C CA . ALA B 1 85 ? -19.406 -17.688 23.516 1 24.56 85 ALA B CA 1
ATOM 5087 C C . ALA B 1 85 ? -18.781 -16.453 24.156 1 24.56 85 ALA B C 1
ATOM 5089 O O . ALA B 1 85 ? -19.172 -15.32 23.859 1 24.56 85 ALA B O 1
ATOM 5090 N N . THR B 1 86 ? -18 -16.578 25.328 1 26.78 86 THR B N 1
ATOM 5091 C CA . THR B 1 86 ? -17.219 -15.828 26.297 1 26.78 86 THR B CA 1
ATOM 5092 C C . THR B 1 86 ? -16.031 -15.141 25.609 1 26.78 86 THR B C 1
ATOM 5094 O O . THR B 1 86 ? -15.078 -15.805 25.188 1 26.78 86 THR B O 1
ATOM 5097 N N . SER B 1 87 ? -16.125 -14.445 24.625 1 27.27 87 SER B N 1
ATOM 5098 C CA . SER B 1 87 ? -14.859 -13.719 24.469 1 27.27 87 SER B CA 1
ATOM 5099 C C . SER B 1 87 ? -14.414 -13.094 25.781 1 27.27 87 SER B C 1
ATOM 5101 O O . SER B 1 87 ? -15.242 -12.688 26.594 1 27.27 87 SER B O 1
ATOM 5103 N N . PRO B 1 88 ? -13.227 -13.273 26.328 1 32.31 88 PRO B N 1
ATOM 5104 C CA . PRO B 1 88 ? -12.906 -12.617 27.594 1 32.31 88 PRO B CA 1
ATOM 5105 C C . PRO B 1 88 ? -13.359 -11.156 27.641 1 32.31 88 PRO B C 1
ATOM 5107 O O . PRO B 1 88 ? -12.719 -10.297 27.031 1 32.31 88 PRO B O 1
ATOM 5110 N N . VAL B 1 89 ? -14.523 -10.727 27.266 1 33.56 89 VAL B N 1
ATOM 5111 C CA . VAL B 1 89 ? -15.094 -9.453 27.688 1 33.56 89 VAL B CA 1
ATOM 5112 C C . VAL B 1 89 ? -14.828 -9.227 29.172 1 33.56 89 VAL B C 1
ATOM 5114 O O . VAL B 1 89 ? -14.969 -10.148 29.984 1 33.56 89 VAL B O 1
ATOM 5117 N N . ALA B 1 90 ? -13.961 -8.172 29.594 1 33.56 90 ALA B N 1
ATOM 5118 C CA . ALA B 1 90 ? -14.141 -7.773 30.984 1 33.56 90 ALA B CA 1
ATOM 5119 C C . ALA B 1 90 ? -15.594 -7.934 31.406 1 33.56 90 ALA B C 1
ATOM 5121 O O . ALA B 1 90 ? -16.5 -7.488 30.719 1 33.56 90 ALA B O 1
ATOM 5122 N N . GLU B 1 91 ? -16.203 -8.945 32 1 35.62 91 GLU B N 1
ATOM 5123 C CA . GLU B 1 91 ? -17.5 -9.219 32.625 1 35.62 91 GLU B CA 1
ATOM 5124 C C . GLU B 1 91 ? -18.156 -7.938 33.125 1 35.62 91 GLU B C 1
ATOM 5126 O O . GLU B 1 91 ? -19.344 -7.926 33.438 1 35.62 91 GLU B O 1
ATOM 5131 N N . ASN B 1 92 ? -17.375 -6.867 33.625 1 33 92 ASN B N 1
ATOM 5132 C CA . ASN B 1 92 ? -17.984 -5.754 34.344 1 33 92 ASN B CA 1
ATOM 5133 C C . ASN B 1 92 ? -18.844 -4.898 33.406 1 33 92 ASN B C 1
ATOM 5135 O O . ASN B 1 92 ? -19.734 -4.168 33.875 1 33 92 ASN B O 1
ATOM 5139 N N . ILE B 1 93 ? -18.219 -4.266 32.375 1 33.22 93 ILE B N 1
ATOM 5140 C CA . ILE B 1 93 ? -19.047 -3.232 31.781 1 33.22 93 ILE B CA 1
ATOM 5141 C C . ILE B 1 93 ? -20.141 -3.881 30.953 1 33.22 93 ILE B C 1
ATOM 5143 O O . ILE B 1 93 ? -19.859 -4.68 30.047 1 33.22 93 ILE B O 1
ATOM 5147 N N . ALA B 1 94 ? -21.312 -4.094 31.469 1 36 94 ALA B N 1
ATOM 5148 C CA . ALA B 1 94 ? -22.562 -4.332 30.75 1 36 94 ALA B CA 1
ATOM 5149 C C . ALA B 1 94 ? -22.547 -3.654 29.375 1 36 94 ALA B C 1
ATOM 5151 O O . ALA B 1 94 ? -22.75 -2.443 29.281 1 36 94 ALA B O 1
ATOM 5152 N N . ASN B 1 95 ? -21.625 -3.904 28.609 1 33.97 95 ASN B N 1
ATOM 5153 C CA . ASN B 1 95 ? -21.703 -3.303 27.281 1 33.97 95 ASN B CA 1
ATOM 5154 C C . ASN B 1 95 ? -23.109 -3.42 26.703 1 33.97 95 ASN B C 1
ATOM 5156 O O . ASN B 1 95 ? -23.906 -4.262 27.141 1 33.97 95 ASN B O 1
ATOM 5160 N N . GLU B 1 96 ? -23.578 -2.57 25.734 1 37.38 96 GLU B N 1
ATOM 5161 C CA . GLU B 1 96 ? -24.875 -2.383 25.094 1 37.38 96 GLU B CA 1
ATOM 5162 C C . GLU B 1 96 ? -25.484 -3.723 24.703 1 37.38 96 GLU B C 1
ATOM 5164 O O . GLU B 1 96 ? -26.703 -3.82 24.531 1 37.38 96 GLU B O 1
ATOM 5169 N N . ASN B 1 97 ? -24.688 -4.789 24.422 1 34.69 97 ASN B N 1
ATOM 5170 C CA . ASN B 1 97 ? -25.516 -5.828 23.828 1 34.69 97 ASN B CA 1
ATOM 5171 C C . ASN B 1 97 ? -26.297 -6.598 24.906 1 34.69 97 ASN B C 1
ATOM 5173 O O . ASN B 1 97 ? -26.828 -7.676 24.625 1 34.69 97 ASN B O 1
ATOM 5177 N N . ASN B 1 98 ? -25.922 -6.371 26.156 1 33.66 98 ASN B N 1
ATOM 5178 C CA . ASN B 1 98 ? -26.719 -7.164 27.078 1 33.66 98 ASN B CA 1
ATOM 5179 C C . ASN B 1 98 ? -28.109 -6.57 27.281 1 33.66 98 ASN B C 1
ATOM 5181 O O . ASN B 1 98 ? -28.328 -5.754 28.172 1 33.66 98 ASN B O 1
ATOM 5185 N N . GLU B 1 99 ? -28.859 -6.195 26.266 1 33.5 99 GLU B N 1
ATOM 5186 C CA . GLU B 1 99 ? -30.25 -5.945 26.672 1 33.5 99 GLU B CA 1
ATOM 5187 C C . GLU B 1 99 ? -30.781 -7.086 27.531 1 33.5 99 GLU B C 1
ATOM 5189 O O . GLU B 1 99 ? -30.922 -8.219 27.062 1 33.5 99 GLU B O 1
ATOM 5194 N N . LEU B 1 100 ? -30.562 -7.18 28.766 1 32.19 100 LEU B N 1
ATOM 5195 C CA . LEU B 1 100 ? -31.156 -8.062 29.75 1 32.19 100 LEU B CA 1
ATOM 5196 C C . LEU B 1 100 ? -32.688 -8.055 29.656 1 32.19 100 LEU B C 1
ATOM 5198 O O . LEU B 1 100 ? -33.375 -8.484 30.578 1 32.19 100 LEU B O 1
ATOM 5202 N N . SER B 1 101 ? -33.438 -7.297 28.812 1 33.12 101 SER B N 1
ATOM 5203 C CA . SER B 1 101 ? -34.844 -7.391 29.125 1 33.12 101 SER B CA 1
ATOM 5204 C C . SER B 1 101 ? -35.312 -8.836 29.094 1 33.12 101 SER B C 1
ATOM 5206 O O . SER B 1 101 ? -34.75 -9.672 28.375 1 33.12 101 SER B O 1
ATOM 5208 N N . LYS B 1 102 ? -36.156 -9.344 30.016 1 34.72 102 LYS B N 1
ATOM 5209 C CA . LYS B 1 102 ? -36.969 -10.555 30.047 1 34.72 102 LYS B CA 1
ATOM 5210 C C . LYS B 1 102 ? -37.562 -10.852 28.672 1 34.72 102 LYS B C 1
ATOM 5212 O O . LYS B 1 102 ? -38.719 -10.523 28.406 1 34.72 102 LYS B O 1
ATOM 5217 N N . LYS B 1 103 ? -36.938 -10.648 27.578 1 37.03 103 LYS B N 1
ATOM 5218 C CA . LYS B 1 103 ? -37.469 -10.477 26.234 1 37.03 103 LYS B CA 1
ATOM 5219 C C . LYS B 1 103 ? -38.031 -11.781 25.703 1 37.03 103 LYS B C 1
ATOM 5221 O O . LYS B 1 103 ? -37.531 -12.859 26.016 1 37.03 103 LYS B O 1
ATOM 5226 N N . ALA B 1 104 ? -39.281 -11.914 25.234 1 36.59 104 ALA B N 1
ATOM 5227 C CA . ALA B 1 104 ? -39.906 -12.883 24.344 1 36.59 104 ALA B CA 1
ATOM 5228 C C . ALA B 1 104 ? -38.875 -13.531 23.422 1 36.59 104 ALA B C 1
ATOM 5230 O O . ALA B 1 104 ? -37.875 -12.906 23.078 1 36.59 104 ALA B O 1
ATOM 5231 N N . ALA B 1 105 ? -38.812 -14.82 23.328 1 39.25 105 ALA B N 1
ATOM 5232 C CA . ALA B 1 105 ? -37.938 -15.594 22.438 1 39.25 105 ALA B CA 1
ATOM 5233 C C . ALA B 1 105 ? -37.719 -14.867 21.125 1 39.25 105 ALA B C 1
ATOM 5235 O O . ALA B 1 105 ? -38.656 -14.414 20.484 1 39.25 105 ALA B O 1
ATOM 5236 N N . PRO B 1 106 ? -36.562 -14.273 20.812 1 48.47 106 PRO B N 1
ATOM 5237 C CA . PRO B 1 106 ? -36.344 -13.555 19.547 1 48.47 106 PRO B CA 1
ATOM 5238 C C . PRO B 1 106 ? -36.906 -14.312 18.328 1 48.47 106 PRO B C 1
ATOM 5240 O O . PRO B 1 106 ? -36.844 -15.547 18.297 1 48.47 106 PRO B O 1
ATOM 5243 N N . VAL B 1 107 ? -37.969 -13.875 17.766 1 60.69 107 VAL B N 1
ATOM 5244 C CA . VAL B 1 107 ? -38.406 -14.391 16.469 1 60.69 107 VAL B CA 1
ATOM 5245 C C . VAL B 1 107 ? -37.188 -14.664 15.586 1 60.69 107 VAL B C 1
ATOM 5247 O O . VAL B 1 107 ? -36.344 -13.797 15.414 1 60.69 107 VAL B O 1
ATOM 5250 N N . GLN B 1 108 ? -36.938 -15.938 15.391 1 68.44 108 GLN B N 1
ATOM 5251 C CA . GLN B 1 108 ? -35.844 -16.328 14.5 1 68.44 108 GLN B CA 1
ATOM 5252 C C . GLN B 1 108 ? -36 -15.688 13.125 1 68.44 108 GLN B C 1
ATOM 5254 O O . GLN B 1 108 ? -37.062 -15.742 12.523 1 68.44 108 GLN B O 1
ATOM 5259 N N . VAL B 1 109 ? -35.094 -14.883 12.836 1 74.94 109 VAL B N 1
ATOM 5260 C CA . VAL B 1 109 ? -35.031 -14.289 11.508 1 74.94 109 VAL B CA 1
ATOM 5261 C C . VAL B 1 109 ? -34.406 -15.281 10.531 1 74.94 109 VAL B C 1
ATOM 5263 O O . VAL B 1 109 ? -33.312 -15.789 10.766 1 74.94 109 VAL B O 1
ATOM 5266 N N . LYS B 1 110 ? -35.25 -15.695 9.594 1 79.38 110 LYS B N 1
ATOM 5267 C CA . LYS B 1 110 ? -34.75 -16.562 8.531 1 79.38 110 LYS B CA 1
ATOM 5268 C C . LYS B 1 110 ? -34.531 -15.805 7.23 1 79.38 110 LYS B C 1
ATOM 5270 O O . LYS B 1 110 ? -35.312 -14.898 6.906 1 79.38 110 LYS B O 1
ATOM 5275 N N . ALA B 1 111 ? -33.625 -16.172 6.527 1 82.88 111 ALA B N 1
ATOM 5276 C CA . ALA B 1 111 ? -33.219 -15.516 5.281 1 82.88 111 ALA B CA 1
ATOM 5277 C C . ALA B 1 111 ? -34.406 -15.516 4.289 1 82.88 111 ALA B C 1
ATOM 5279 O O . ALA B 1 111 ? -34.531 -14.586 3.482 1 82.88 111 ALA B O 1
ATOM 5280 N N . THR B 1 112 ? -35.25 -16.422 4.43 1 81.25 112 THR B N 1
ATOM 5281 C CA . THR B 1 112 ? -36.312 -16.625 3.428 1 81.25 112 THR B CA 1
ATOM 5282 C C . THR B 1 112 ? -37.531 -15.805 3.766 1 81.25 112 THR B C 1
ATOM 5284 O O . THR B 1 112 ? -38.438 -15.68 2.943 1 81.25 112 THR B O 1
ATOM 5287 N N . GLN B 1 113 ? -37.438 -15.297 4.926 1 76.62 113 GLN B N 1
ATOM 5288 C CA . GLN B 1 113 ? -38.562 -14.453 5.301 1 76.62 113 GLN B CA 1
ATOM 5289 C C . GLN B 1 113 ? -38.656 -13.219 4.402 1 76.62 113 GLN B C 1
ATOM 5291 O O . GLN B 1 113 ? -37.625 -12.703 3.943 1 76.62 113 GLN B O 1
ATOM 5296 N N . GLN B 1 114 ? -39.875 -12.82 4.117 1 81.38 114 GLN B N 1
ATOM 5297 C CA . GLN B 1 114 ? -40.094 -11.727 3.178 1 81.38 114 GLN B CA 1
ATOM 5298 C C . GLN B 1 114 ? -40.562 -10.477 3.896 1 81.38 114 GLN B C 1
ATOM 5300 O O . GLN B 1 114 ? -41.25 -10.562 4.93 1 81.38 114 GLN B O 1
ATOM 5305 N N . VAL B 1 115 ? -40.188 -9.43 3.467 1 81.62 115 VAL B N 1
ATOM 5306 C CA . VAL B 1 115 ? -40.625 -8.109 3.914 1 81.62 115 VAL B CA 1
ATOM 5307 C C . VAL B 1 115 ? -41.312 -7.367 2.764 1 81.62 115 VAL B C 1
ATOM 5309 O O . VAL B 1 115 ? -40.812 -7.387 1.631 1 81.62 115 VAL B O 1
ATOM 5312 N N . ALA B 1 116 ? -42.469 -6.844 3.045 1 77.19 116 ALA B N 1
ATOM 5313 C CA . ALA B 1 116 ? -43.156 -6.023 2.043 1 77.19 116 ALA B CA 1
ATOM 5314 C C . ALA B 1 116 ? -42.438 -4.676 1.876 1 77.19 116 ALA B C 1
ATOM 5316 O O . ALA B 1 116 ? -42.125 -4.016 2.863 1 77.19 116 ALA B O 1
ATOM 5317 N N . VAL B 1 117 ? -42.156 -4.406 0.649 1 83.25 117 VAL B N 1
ATOM 5318 C CA . VAL B 1 117 ? -41.531 -3.117 0.339 1 83.25 117 VAL B CA 1
ATOM 5319 C C . VAL B 1 117 ? -42.406 -2.352 -0.642 1 83.25 117 VAL B C 1
ATOM 5321 O O . VAL B 1 117 ? -43.062 -2.953 -1.499 1 83.25 117 VAL B O 1
ATOM 5324 N N . ILE B 1 118 ? -42.438 -0.994 -0.498 1 75.81 118 ILE B N 1
ATOM 5325 C CA . ILE B 1 118 ? -43.219 -0.121 -1.375 1 75.81 118 ILE B CA 1
ATOM 5326 C C . ILE B 1 118 ? -42.281 0.644 -2.303 1 75.81 118 ILE B C 1
ATOM 5328 O O . ILE B 1 118 ? -41.375 1.326 -1.84 1 75.81 118 ILE B O 1
ATOM 5332 N N . ASP B 1 119 ? -42.406 0.51 -3.553 1 76.25 119 ASP B N 1
ATOM 5333 C CA . ASP B 1 119 ? -41.688 1.272 -4.562 1 76.25 119 ASP B CA 1
ATOM 5334 C C . ASP B 1 119 ? -42.5 2.477 -5.035 1 76.25 119 ASP B C 1
ATOM 5336 O O . ASP B 1 119 ? -43.562 2.318 -5.617 1 76.25 119 ASP B O 1
ATOM 5340 N N . THR B 1 120 ? -42.062 3.592 -4.711 1 69.69 120 THR B N 1
ATOM 5341 C CA . THR B 1 120 ? -42.812 4.797 -5.051 1 69.69 120 THR B CA 1
ATOM 5342 C C . THR B 1 120 ? -42.281 5.398 -6.355 1 69.69 120 THR B C 1
ATOM 5344 O O . THR B 1 120 ? -42.719 6.492 -6.746 1 69.69 120 THR B O 1
ATOM 5347 N N . GLU B 1 121 ? -41.344 4.598 -6.949 1 62.06 121 GLU B N 1
ATOM 5348 C CA . GLU B 1 121 ? -40.844 5.074 -8.234 1 62.06 121 GLU B CA 1
ATOM 5349 C C . GLU B 1 121 ? -41.812 4.746 -9.367 1 62.06 121 GLU B C 1
ATOM 5351 O O . GLU B 1 121 ? -42.156 3.582 -9.578 1 62.06 121 GLU B O 1
ATOM 5356 N N . GLY B 1 122 ? -42.812 5.762 -9.672 1 59.62 122 GLY B N 1
ATOM 5357 C CA . GLY B 1 122 ? -43.812 5.672 -10.727 1 59.62 122 GLY B CA 1
ATOM 5358 C C . GLY B 1 122 ? -45.125 6.32 -10.352 1 59.62 122 GLY B C 1
ATOM 5359 O O . GLY B 1 122 ? -45.219 6.953 -9.297 1 59.62 122 GLY B O 1
ATOM 5360 N N . GLN B 1 123 ? -46.125 6.348 -11.156 1 61.84 123 GLN B N 1
ATOM 5361 C CA . GLN B 1 123 ? -47.375 7.055 -11.016 1 61.84 123 GLN B CA 1
ATOM 5362 C C . GLN B 1 123 ? -48.219 6.473 -9.875 1 61.84 123 GLN B C 1
ATOM 5364 O O . GLN B 1 123 ? -48.969 7.195 -9.211 1 61.84 123 GLN B O 1
ATOM 5369 N N . LYS B 1 124 ? -48 4.93 -9.609 1 60.81 124 LYS B N 1
ATOM 5370 C CA . LYS B 1 124 ? -48.719 4.301 -8.508 1 60.81 124 LYS B CA 1
ATOM 5371 C C . LYS B 1 124 ? -47.781 3.488 -7.625 1 60.81 124 LYS B C 1
ATOM 5373 O O . LYS B 1 124 ? -46.969 2.723 -8.125 1 60.81 124 LYS B O 1
ATOM 5378 N N . PRO B 1 125 ? -47.875 3.736 -6.336 1 69.5 125 PRO B N 1
ATOM 5379 C CA . PRO B 1 125 ? -47.031 2.93 -5.434 1 69.5 125 PRO B CA 1
ATOM 5380 C C . PRO B 1 125 ? -47.312 1.432 -5.574 1 69.5 125 PRO B C 1
ATOM 5382 O O . PRO B 1 125 ? -48.469 1.012 -5.719 1 69.5 125 PRO B O 1
ATOM 5385 N N . LYS B 1 126 ? -46.25 0.614 -5.863 1 75.19 126 LYS B N 1
ATOM 5386 C CA . LYS B 1 126 ? -46.375 -0.835 -6.004 1 75.19 126 LYS B CA 1
ATOM 5387 C C . LYS B 1 126 ? -45.812 -1.548 -4.777 1 75.19 126 LYS B C 1
ATOM 5389 O O . LYS B 1 126 ? -44.719 -1.188 -4.273 1 75.19 126 LYS B O 1
ATOM 5394 N N . LEU B 1 127 ? -46.594 -2.473 -4.258 1 75.44 127 LEU B N 1
ATOM 5395 C CA . LEU B 1 127 ? -46.125 -3.307 -3.145 1 75.44 127 LEU B CA 1
ATOM 5396 C C . LEU B 1 127 ? -45.375 -4.531 -3.652 1 75.44 127 LEU B C 1
ATOM 5398 O O . LEU B 1 127 ? -45.875 -5.27 -4.5 1 75.44 127 LEU B O 1
ATOM 5402 N N . GLU B 1 128 ? -44.156 -4.648 -3.273 1 79.94 128 GLU B N 1
ATOM 5403 C CA . GLU B 1 128 ? -43.312 -5.793 -3.629 1 79.94 128 GLU B CA 1
ATOM 5404 C C . GLU B 1 128 ? -42.781 -6.492 -2.385 1 79.94 128 GLU B C 1
ATOM 5406 O O . GLU B 1 128 ? -42.906 -5.969 -1.274 1 79.94 128 GLU B O 1
ATOM 5411 N N . SER B 1 129 ? -42.438 -7.781 -2.607 1 81.56 129 SER B N 1
ATOM 5412 C CA . SER B 1 129 ? -41.875 -8.539 -1.5 1 81.56 129 SER B CA 1
ATOM 5413 C C . SER B 1 129 ? -40.406 -8.883 -1.772 1 81.56 129 SER B C 1
ATOM 5415 O O . SER B 1 129 ? -40.031 -9.273 -2.889 1 81.56 129 SER B O 1
ATOM 5417 N N . VAL B 1 130 ? -39.594 -8.609 -0.755 1 87.19 130 VAL B N 1
ATOM 5418 C CA . VAL B 1 130 ? -38.188 -8.977 -0.842 1 87.19 130 VAL B CA 1
ATOM 5419 C C . VAL B 1 130 ? -37.812 -9.844 0.354 1 87.19 130 VAL B C 1
ATOM 5421 O O . VAL B 1 130 ? -38.375 -9.703 1.438 1 87.19 130 VAL B O 1
ATOM 5424 N N . THR B 1 131 ? -36.906 -10.695 0.17 1 87.06 131 THR B N 1
ATOM 5425 C CA . THR B 1 131 ? -36.469 -11.555 1.262 1 87.06 131 THR B CA 1
ATOM 5426 C C . THR B 1 131 ? -35.5 -10.812 2.166 1 87.06 131 THR B C 1
ATOM 5428 O O . THR B 1 131 ? -34.938 -9.789 1.776 1 87.06 131 THR B O 1
ATOM 5431 N N . LEU B 1 132 ? -35.344 -11.375 3.301 1 86.38 132 LEU B N 1
ATOM 5432 C CA . LEU B 1 132 ? -34.312 -10.805 4.191 1 86.38 132 LEU B CA 1
ATOM 5433 C C . LEU B 1 132 ? -32.938 -10.977 3.609 1 86.38 132 LEU B C 1
ATOM 5435 O O . LEU B 1 132 ? -32.031 -10.141 3.838 1 86.38 132 LEU B O 1
ATOM 5439 N N . LYS B 1 133 ? -32.688 -11.984 2.891 1 88.56 133 LYS B N 1
ATOM 5440 C CA . LYS B 1 133 ? -31.422 -12.172 2.195 1 88.56 133 LYS B CA 1
ATOM 5441 C C . LYS B 1 133 ? -31.188 -11.062 1.184 1 88.56 133 LYS B C 1
ATOM 5443 O O . LYS B 1 133 ? -30.062 -10.578 1.049 1 88.56 133 LYS B O 1
ATOM 5448 N N . ASP B 1 134 ? -32.219 -10.742 0.609 1 88.88 134 ASP B N 1
ATOM 5449 C CA . ASP B 1 134 ? -32.125 -9.656 -0.359 1 88.88 134 ASP B CA 1
ATOM 5450 C C . ASP B 1 134 ? -31.75 -8.344 0.328 1 88.88 134 ASP B C 1
ATOM 5452 O O . ASP B 1 134 ? -30.953 -7.566 -0.196 1 88.88 134 ASP B O 1
ATOM 5456 N N . ILE B 1 135 ? -32.375 -8.164 1.382 1 87.19 135 ILE B N 1
ATOM 5457 C CA . ILE B 1 135 ? -32.094 -6.949 2.141 1 87.19 135 ILE B CA 1
ATOM 5458 C C . ILE B 1 135 ? -30.641 -6.969 2.627 1 87.19 135 ILE B C 1
ATOM 5460 O O . ILE B 1 135 ? -29.953 -5.957 2.553 1 87.19 135 ILE B O 1
ATOM 5464 N N . SER B 1 136 ? -30.281 -8.102 3.049 1 88.88 136 SER B N 1
ATOM 5465 C CA . SER B 1 136 ? -28.906 -8.258 3.488 1 88.88 136 SER B CA 1
ATOM 5466 C C . SER B 1 136 ? -27.922 -7.957 2.355 1 88.88 136 SER B C 1
ATOM 5468 O O . SER B 1 136 ? -26.938 -7.25 2.553 1 88.88 136 SER B O 1
ATOM 5470 N N . LYS B 1 137 ? -28.172 -8.469 1.294 1 89.81 137 LYS B N 1
ATOM 5471 C CA . LYS B 1 137 ? -27.328 -8.234 0.127 1 89.81 137 LYS B CA 1
ATOM 5472 C C . LYS B 1 137 ? -27.281 -6.75 -0.234 1 89.81 137 LYS B C 1
ATOM 5474 O O . LYS B 1 137 ? -26.234 -6.219 -0.585 1 89.81 137 LYS B O 1
ATOM 5479 N N . PHE B 1 138 ? -28.453 -6.164 -0.161 1 89.62 138 PHE B N 1
ATOM 5480 C CA . PHE B 1 138 ? -28.516 -4.738 -0.451 1 89.62 138 PHE B CA 1
ATOM 5481 C C . PHE B 1 138 ? -27.641 -3.949 0.515 1 89.62 138 PHE B C 1
ATOM 5483 O O . PHE B 1 138 ? -26.891 -3.062 0.099 1 89.62 138 PHE B O 1
ATOM 5490 N N . VAL B 1 139 ? -27.719 -4.23 1.742 1 89.81 139 VAL B N 1
ATOM 5491 C CA . VAL B 1 139 ? -26.969 -3.51 2.766 1 89.81 139 VAL B CA 1
ATOM 5492 C C . VAL B 1 139 ? -25.484 -3.703 2.539 1 89.81 139 VAL B C 1
ATOM 5494 O O . VAL B 1 139 ? -24.703 -2.744 2.6 1 89.81 139 VAL B O 1
ATOM 5497 N N . LYS B 1 140 ? -25.062 -4.887 2.252 1 90.56 140 LYS B N 1
ATOM 5498 C CA . LYS B 1 140 ? -23.656 -5.18 1.978 1 90.56 140 LYS B CA 1
ATOM 5499 C C . LYS B 1 140 ? -23.156 -4.391 0.771 1 90.56 140 LYS B C 1
ATOM 5501 O O . LYS B 1 140 ? -22.062 -3.824 0.804 1 90.56 140 LYS B O 1
ATOM 5506 N N . ASP B 1 141 ? -23.938 -4.371 -0.131 1 90.31 141 ASP B N 1
ATOM 5507 C CA . ASP B 1 141 ? -23.578 -3.652 -1.348 1 90.31 141 ASP B CA 1
ATOM 5508 C C . ASP B 1 141 ? -23.516 -2.148 -1.096 1 90.31 141 ASP B C 1
ATOM 5510 O O . ASP B 1 141 ? -22.656 -1.457 -1.665 1 90.31 141 ASP B O 1
ATOM 5514 N N . ASP B 1 142 ? -24.406 -1.719 -0.335 1 89.81 142 ASP B N 1
ATOM 5515 C CA . ASP B 1 142 ? -24.438 -0.29 -0.038 1 89.81 142 ASP B CA 1
ATOM 5516 C C . ASP B 1 142 ? -23.219 0.127 0.779 1 89.81 142 ASP B C 1
ATOM 5518 O O . ASP B 1 142 ? -22.672 1.214 0.579 1 89.81 142 ASP B O 1
ATOM 5522 N N . ILE B 1 143 ? -22.875 -0.702 1.646 1 89.38 143 ILE B N 1
ATOM 5523 C CA . ILE B 1 143 ? -21.672 -0.428 2.432 1 89.38 143 ILE B CA 1
ATOM 5524 C C . ILE B 1 143 ? -20.438 -0.435 1.522 1 89.38 143 ILE B C 1
ATOM 5526 O O . ILE B 1 143 ? -19.547 0.396 1.675 1 89.38 143 ILE B O 1
ATOM 5530 N N . GLY B 1 144 ? -20.375 -1.397 0.588 1 93.12 144 GLY B N 1
ATOM 5531 C CA . GLY B 1 144 ? -19.344 -1.436 -0.437 1 93.12 144 GLY B CA 1
ATOM 5532 C C . GLY B 1 144 ? -18 -1.925 0.082 1 93.12 144 GLY B C 1
ATOM 5533 O O . GLY B 1 144 ? -16.953 -1.643 -0.513 1 93.12 144 GLY B O 1
ATOM 5534 N N . PHE B 1 145 ? -17.984 -2.529 1.268 1 94.94 145 PHE B N 1
ATOM 5535 C CA . PHE B 1 145 ? -16.766 -3.064 1.861 1 94.94 145 PHE B CA 1
ATOM 5536 C C . PHE B 1 145 ? -16.734 -4.586 1.755 1 94.94 145 PHE B C 1
ATOM 5538 O O . PHE B 1 145 ? -17.75 -5.246 1.946 1 94.94 145 PHE B O 1
ATOM 5545 N N . SER B 1 146 ? -15.547 -5.066 1.416 1 95.12 146 SER B N 1
ATOM 5546 C CA . SER B 1 146 ? -15.359 -6.512 1.486 1 95.12 146 SER B CA 1
ATOM 5547 C C . SER B 1 146 ? -13.977 -6.863 2.027 1 95.12 146 SER B C 1
ATOM 5549 O O . SER B 1 146 ? -13.016 -6.121 1.815 1 95.12 146 SER B O 1
ATOM 5551 N N . TYR B 1 147 ? -13.953 -7.891 2.84 1 96.12 147 TYR B N 1
ATOM 5552 C CA . TYR B 1 147 ? -12.742 -8.508 3.371 1 96.12 147 TYR B CA 1
ATOM 5553 C C . TYR B 1 147 ? -12.555 -9.914 2.812 1 96.12 147 TYR B C 1
ATOM 5555 O O . TYR B 1 147 ? -13.328 -10.82 3.121 1 96.12 147 TYR B O 1
ATOM 5563 N N . GLN B 1 148 ? -11.523 -10 1.979 1 96.75 148 GLN B N 1
ATOM 5564 C CA . GLN B 1 148 ? -11.172 -11.273 1.357 1 96.75 148 GLN B CA 1
ATOM 5565 C C . GLN B 1 148 ? -9.758 -11.703 1.736 1 96.75 148 GLN B C 1
ATOM 5567 O O . GLN B 1 148 ? -8.969 -10.891 2.219 1 96.75 148 GLN B O 1
ATOM 5572 N N . GLY B 1 149 ? -9.531 -13.102 1.57 1 97.25 149 GLY B N 1
ATOM 5573 C CA . GLY B 1 149 ? -8.172 -13.453 1.938 1 97.25 149 GLY B CA 1
ATOM 5574 C C . GLY B 1 149 ? -7.863 -14.93 1.744 1 97.25 149 GLY B C 1
ATOM 5575 O O . GLY B 1 149 ? -8.688 -15.68 1.218 1 97.25 149 GLY B O 1
ATOM 5576 N N . TYR B 1 150 ? -6.66 -15.211 2.012 1 97.19 150 TYR B N 1
ATOM 5577 C CA . TYR B 1 150 ? -6.047 -16.531 1.988 1 97.19 150 TYR B CA 1
ATOM 5578 C C . TYR B 1 150 ? -5.031 -16.688 3.115 1 97.19 150 TYR B C 1
ATOM 5580 O O . TYR B 1 150 ? -4.289 -15.75 3.42 1 97.19 150 TYR B O 1
ATOM 5588 N N . PHE B 1 151 ? -5.09 -17.812 3.736 1 97.25 151 PHE B N 1
ATOM 5589 C CA . PHE B 1 151 ? -3.881 -18.141 4.492 1 97.25 151 PHE B CA 1
ATOM 5590 C C . PHE B 1 151 ? -3.686 -19.641 4.594 1 97.25 151 PHE B C 1
ATOM 5592 O O . PHE B 1 151 ? -4.629 -20.406 4.402 1 97.25 151 PHE B O 1
ATOM 5599 N N . ARG B 1 152 ? -2.525 -20.078 4.73 1 97.06 152 ARG B N 1
ATOM 5600 C CA . ARG B 1 152 ? -2.068 -21.422 5.078 1 97.06 152 ARG B CA 1
ATOM 5601 C C . ARG B 1 152 ? -1.258 -21.406 6.367 1 97.06 152 ARG B C 1
ATOM 5603 O O . ARG B 1 152 ? -0.388 -20.547 6.555 1 97.06 152 ARG B O 1
ATOM 5610 N N . SER B 1 153 ? -1.614 -22.234 7.297 1 96.69 153 SER B N 1
ATOM 5611 C CA . SER B 1 153 ? -0.92 -22.359 8.578 1 96.69 153 SER B CA 1
ATOM 5612 C C . SER B 1 153 ? -1.037 -23.766 9.133 1 96.69 153 SER B C 1
ATOM 5614 O O . SER B 1 153 ? -1.92 -24.531 8.727 1 96.69 153 SER B O 1
ATOM 5616 N N . GLY B 1 154 ? 0.042 -24.109 9.984 1 95.94 154 GLY B N 1
ATOM 5617 C CA . GLY B 1 154 ? -0.007 -25.453 10.516 1 95.94 154 GLY B CA 1
ATOM 5618 C C . GLY B 1 154 ? 1.169 -25.797 11.414 1 95.94 154 GLY B C 1
ATOM 5619 O O . GLY B 1 154 ? 1.968 -24.922 11.75 1 95.94 154 GLY B O 1
ATOM 5620 N N . TRP B 1 155 ? 1.13 -27.094 11.828 1 96.56 155 TRP B N 1
ATOM 5621 C CA . TRP B 1 155 ? 2.172 -27.688 12.664 1 96.56 155 TRP B CA 1
ATOM 5622 C C . TRP B 1 155 ? 2.826 -28.859 11.961 1 96.56 155 TRP B C 1
ATOM 5624 O O . TRP B 1 155 ? 2.156 -29.625 11.258 1 96.56 155 TRP B O 1
ATOM 5634 N N . GLY B 1 156 ? 4.145 -29.016 12.156 1 95.25 156 GLY B N 1
ATOM 5635 C CA . GLY B 1 156 ? 4.844 -30.188 11.633 1 95.25 156 GLY B CA 1
ATOM 5636 C C . GLY B 1 156 ? 6.172 -30.438 12.32 1 95.25 156 GLY B C 1
ATOM 5637 O O . GLY B 1 156 ? 6.707 -29.547 12.992 1 95.25 156 GLY B O 1
ATOM 5638 N N . THR B 1 157 ? 6.633 -31.656 12.203 1 96.5 157 THR B N 1
ATOM 5639 C CA . THR B 1 157 ? 7.926 -32.094 12.711 1 96.5 157 THR B CA 1
ATOM 5640 C C . THR B 1 157 ? 8.562 -33.125 11.773 1 96.5 157 THR B C 1
ATOM 5642 O O . THR B 1 157 ? 7.938 -33.531 10.805 1 96.5 157 THR B O 1
ATOM 5645 N N . SER B 1 158 ? 9.852 -33.375 12.008 1 96.75 158 SER B N 1
ATOM 5646 C CA . SER B 1 158 ? 10.57 -34.312 11.156 1 96.75 158 SER B CA 1
ATOM 5647 C C . SER B 1 158 ? 11.531 -35.188 11.969 1 96.75 158 SER B C 1
ATOM 5649 O O . SER B 1 158 ? 11.695 -34.969 13.172 1 96.75 158 SER B O 1
ATOM 5651 N N . ASN B 1 159 ? 12.094 -36.125 11.32 1 96.81 159 ASN B N 1
ATOM 5652 C CA . ASN B 1 159 ? 12.93 -37.094 12.008 1 96.81 159 ASN B CA 1
ATOM 5653 C C . ASN B 1 159 ? 14.359 -36.625 12.164 1 96.81 159 ASN B C 1
ATOM 5655 O O . ASN B 1 159 ? 15.164 -37.25 12.859 1 96.81 159 ASN B O 1
ATOM 5659 N N . HIS B 1 160 ? 14.68 -35.5 11.523 1 95.31 160 HIS B N 1
ATOM 5660 C CA . HIS B 1 160 ? 16.016 -34.938 11.656 1 95.31 160 HIS B CA 1
ATOM 5661 C C . HIS B 1 160 ? 15.977 -33.562 12.281 1 95.31 160 HIS B C 1
ATOM 5663 O O . HIS B 1 160 ? 16.672 -32.625 11.828 1 95.31 160 HIS B O 1
ATOM 5669 N N . GLY B 1 161 ? 15.18 -33.312 13.289 1 95.19 161 GLY B N 1
ATOM 5670 C CA . GLY B 1 161 ? 15.055 -32.031 13.906 1 95.19 161 GLY B CA 1
ATOM 5671 C C . GLY B 1 161 ? 14.062 -31.109 13.195 1 95.19 161 GLY B C 1
ATOM 5672 O O . GLY B 1 161 ? 12.984 -31.547 12.797 1 95.19 161 GLY B O 1
ATOM 5673 N N . SER B 1 162 ? 14.484 -29.875 13.055 1 92.69 162 SER B N 1
ATOM 5674 C CA . SER B 1 162 ? 13.594 -28.922 12.406 1 92.69 162 SER B CA 1
ATOM 5675 C C . SER B 1 162 ? 13.344 -29.312 10.953 1 92.69 162 SER B C 1
ATOM 5677 O O . SER B 1 162 ? 14.281 -29.578 10.203 1 92.69 162 SER B O 1
ATOM 5679 N N . SER B 1 163 ? 12.109 -29.312 10.664 1 93.31 163 SER B N 1
ATOM 5680 C CA . SER B 1 163 ? 11.727 -29.734 9.32 1 93.31 163 SER B CA 1
ATOM 5681 C C . SER B 1 163 ? 12.25 -28.75 8.273 1 93.31 163 SER B C 1
ATOM 5683 O O . SER B 1 163 ? 12.281 -27.547 8.508 1 93.31 163 SER B O 1
ATOM 5685 N N . GLN B 1 164 ? 12.609 -29.297 7.125 1 93.88 164 GLN B N 1
ATOM 5686 C CA . GLN B 1 164 ? 13.109 -28.484 6.023 1 93.88 164 GLN B CA 1
ATOM 5687 C C . GLN B 1 164 ? 12.336 -28.766 4.738 1 93.88 164 GLN B C 1
ATOM 5689 O O . GLN B 1 164 ? 11.938 -29.906 4.473 1 93.88 164 GLN B O 1
ATOM 5694 N N . THR B 1 165 ? 12.078 -27.703 3.984 1 93.69 165 THR B N 1
ATOM 5695 C CA . THR B 1 165 ? 11.438 -27.797 2.678 1 93.69 165 THR B CA 1
ATOM 5696 C C . THR B 1 165 ? 12.477 -28.047 1.586 1 93.69 165 THR B C 1
ATOM 5698 O O . THR B 1 165 ? 13.555 -27.453 1.607 1 93.69 165 THR B O 1
ATOM 5701 N N . TYR B 1 166 ? 12.117 -28.953 0.705 1 96.75 166 TYR B N 1
ATOM 5702 C CA . TYR B 1 166 ? 13.039 -29.203 -0.394 1 96.75 166 TYR B CA 1
ATOM 5703 C C . TYR B 1 166 ? 12.305 -29.266 -1.727 1 96.75 166 TYR B C 1
ATOM 5705 O O . TYR B 1 166 ? 11.367 -30.047 -1.893 1 96.75 166 TYR B O 1
ATOM 5713 N N . ALA B 1 167 ? 12.625 -28.422 -2.699 1 97.31 167 ALA B N 1
ATOM 5714 C CA . ALA B 1 167 ? 12.211 -28.359 -4.102 1 97.31 167 ALA B CA 1
ATOM 5715 C C . ALA B 1 167 ? 10.695 -28.453 -4.234 1 97.31 167 ALA B C 1
ATOM 5717 O O . ALA B 1 167 ? 10.18 -29.266 -5.004 1 97.31 167 ALA B O 1
ATOM 5718 N N . PRO B 1 168 ? 10.008 -27.688 -3.49 1 96.56 168 PRO B N 1
ATOM 5719 C CA . PRO B 1 168 ? 8.547 -27.781 -3.59 1 96.56 168 PRO B CA 1
ATOM 5720 C C . PRO B 1 168 ? 8.031 -27.484 -5 1 96.56 168 PRO B C 1
ATOM 5722 O O . PRO B 1 168 ? 6.992 -28.016 -5.402 1 96.56 168 PRO B O 1
ATOM 5725 N N . GLY B 1 169 ? 8.758 -26.672 -5.793 1 97.25 169 GLY B N 1
ATOM 5726 C CA . GLY B 1 169 ? 8.352 -26.312 -7.145 1 97.25 169 GLY B CA 1
ATOM 5727 C C . GLY B 1 169 ? 8.531 -27.453 -8.133 1 97.25 169 GLY B C 1
ATOM 5728 O O . GLY B 1 169 ? 8.109 -27.344 -9.289 1 97.25 169 GLY B O 1
ATOM 5729 N N . SER B 1 170 ? 9.148 -28.531 -7.691 1 98.12 170 SER B N 1
ATOM 5730 C CA . SER B 1 170 ? 9.359 -29.672 -8.555 1 98.12 170 SER B CA 1
ATOM 5731 C C . SER B 1 170 ? 8.711 -30.938 -7.977 1 98.12 170 SER B C 1
ATOM 5733 O O . SER B 1 170 ? 8.25 -31.797 -8.727 1 98.12 170 SER B O 1
ATOM 5735 N N . LEU B 1 171 ? 8.672 -31 -6.664 1 98.19 171 LEU B N 1
ATOM 5736 C CA . LEU B 1 171 ? 8.234 -32.219 -5.996 1 98.19 171 LEU B CA 1
ATOM 5737 C C . LEU B 1 171 ? 6.777 -32.094 -5.547 1 98.19 171 LEU B C 1
ATOM 5739 O O . LEU B 1 171 ? 6.16 -33.094 -5.152 1 98.19 171 LEU B O 1
ATOM 5743 N N . GLY B 1 172 ? 6.242 -30.891 -5.617 1 98.06 172 GLY B N 1
ATOM 5744 C CA . GLY B 1 172 ? 4.93 -30.609 -5.051 1 98.06 172 GLY B CA 1
ATOM 5745 C C . GLY B 1 172 ? 4.992 -30.031 -3.654 1 98.06 172 GLY B C 1
ATOM 5746 O O . GLY B 1 172 ? 5.773 -30.484 -2.816 1 98.06 172 GLY B O 1
ATOM 5747 N N . ARG B 1 173 ? 4.109 -29.109 -3.418 1 96.69 173 ARG B N 1
ATOM 5748 C CA . ARG B 1 173 ? 4.188 -28.328 -2.186 1 96.69 173 ARG B CA 1
ATOM 5749 C C . ARG B 1 173 ? 3.434 -29.016 -1.055 1 96.69 173 ARG B C 1
ATOM 5751 O O . ARG B 1 173 ? 3.676 -28.734 0.121 1 96.69 173 ARG B O 1
ATOM 5758 N N . PHE B 1 174 ? 2.559 -29.906 -1.361 1 97.12 174 PHE B N 1
ATOM 5759 C CA . PHE B 1 174 ? 1.679 -30.531 -0.382 1 97.12 174 PHE B CA 1
ATOM 5760 C C . PHE B 1 174 ? 2.48 -31.359 0.618 1 97.12 174 PHE B C 1
ATOM 5762 O O . PHE B 1 174 ? 3.09 -32.375 0.252 1 97.12 174 PHE B O 1
ATOM 5769 N N . GLY B 1 175 ? 2.465 -30.969 1.841 1 96.81 175 GLY B N 1
ATOM 5770 C CA . GLY B 1 175 ? 3.268 -31.625 2.861 1 96.81 175 GLY B CA 1
ATOM 5771 C C . GLY B 1 175 ? 4.746 -31.297 2.76 1 96.81 175 GLY B C 1
ATOM 5772 O O . GLY B 1 175 ? 5.582 -32 3.318 1 96.81 175 GLY B O 1
ATOM 5773 N N . ASN B 1 176 ? 5.031 -30.359 2.02 1 96.69 176 ASN B N 1
ATOM 5774 C CA . ASN B 1 176 ? 6.398 -29.922 1.755 1 96.69 176 ASN B CA 1
ATOM 5775 C C . ASN B 1 176 ? 6.543 -28.406 1.904 1 96.69 176 ASN B C 1
ATOM 5777 O O . ASN B 1 176 ? 7.27 -27.766 1.139 1 96.69 176 ASN B O 1
ATOM 5781 N N . GLU B 1 177 ? 5.758 -27.797 2.723 1 92.31 177 GLU B N 1
ATOM 5782 C CA . GLU B 1 177 ? 5.816 -26.391 3.094 1 92.31 177 GLU B CA 1
ATOM 5783 C C . GLU B 1 177 ? 5.73 -26.203 4.605 1 92.31 177 GLU B C 1
ATOM 5785 O O . GLU B 1 177 ? 4.707 -26.531 5.215 1 92.31 177 GLU B O 1
ATOM 5790 N N . MET B 1 178 ? 6.754 -25.656 5.117 1 88.31 178 MET B N 1
ATOM 5791 C CA . MET B 1 178 ? 6.828 -25.656 6.574 1 88.31 178 MET B CA 1
ATOM 5792 C C . MET B 1 178 ? 6.66 -24.25 7.133 1 88.31 178 MET B C 1
ATOM 5794 O O . MET B 1 178 ? 7.039 -23.984 8.273 1 88.31 178 MET B O 1
ATOM 5798 N N . SER B 1 179 ? 6.168 -23.312 6.359 1 89.31 179 SER B N 1
ATOM 5799 C CA . SER B 1 179 ? 5.848 -21.953 6.82 1 89.31 179 SER B CA 1
ATOM 5800 C C . SER B 1 179 ? 4.426 -21.562 6.441 1 89.31 179 SER B C 1
ATOM 5802 O O . SER B 1 179 ? 3.764 -22.266 5.676 1 89.31 179 SER B O 1
ATOM 5804 N N . GLY B 1 180 ? 4.004 -20.531 7.07 1 92.69 180 GLY B N 1
ATOM 5805 C CA . GLY B 1 180 ? 2.695 -20 6.73 1 92.69 180 GLY B CA 1
ATOM 5806 C C . GLY B 1 180 ? 2.754 -18.906 5.68 1 92.69 180 GLY B C 1
ATOM 5807 O O . GLY B 1 180 ? 3.812 -18.312 5.445 1 92.69 180 GLY B O 1
ATOM 5808 N N . TRP B 1 181 ? 1.663 -18.75 5.031 1 95.56 181 TRP B N 1
ATOM 5809 C CA . TRP B 1 181 ? 1.531 -17.656 4.074 1 95.56 181 TRP B CA 1
ATOM 5810 C C . TRP B 1 181 ? 0.147 -17.016 4.164 1 95.56 181 TRP B C 1
ATOM 5812 O O . TRP B 1 181 ? -0.823 -17.672 4.539 1 95.56 181 TRP B O 1
ATOM 5822 N N . PHE B 1 182 ? 0.096 -15.695 3.885 1 96.62 182 PHE B N 1
ATOM 5823 C CA . PHE B 1 182 ? -1.21 -15.047 3.951 1 96.62 182 PHE B CA 1
ATOM 5824 C C . PHE B 1 182 ? -1.336 -13.969 2.881 1 96.62 182 PHE B C 1
ATOM 5826 O O . PHE B 1 182 ? -0.337 -13.367 2.475 1 96.62 182 PHE B O 1
ATOM 5833 N N . ASP B 1 183 ? -2.504 -13.781 2.396 1 97.44 183 ASP B N 1
ATOM 5834 C CA . ASP B 1 183 ? -3.023 -12.664 1.621 1 97.44 183 ASP B CA 1
ATOM 5835 C C . ASP B 1 183 ? -4.328 -12.141 2.217 1 97.44 183 ASP B C 1
ATOM 5837 O O . ASP B 1 183 ? -5.328 -12.859 2.258 1 97.44 183 ASP B O 1
ATOM 5841 N N . LEU B 1 184 ? -4.305 -10.945 2.664 1 98.12 184 LEU B N 1
ATOM 5842 C CA . LEU B 1 184 ? -5.488 -10.312 3.238 1 98.12 184 LEU B CA 1
ATOM 5843 C C . LEU B 1 184 ? -5.867 -9.055 2.463 1 98.12 184 LEU B C 1
ATOM 5845 O O . LEU B 1 184 ? -5.105 -8.086 2.436 1 98.12 184 LEU B O 1
ATOM 5849 N N . THR B 1 185 ? -7.059 -9.039 1.908 1 98.31 185 THR B N 1
ATOM 5850 C CA . THR B 1 185 ? -7.449 -7.965 1 1 98.31 185 THR B CA 1
ATOM 5851 C C . THR B 1 185 ? -8.617 -7.172 1.575 1 98.31 185 THR B C 1
ATOM 5853 O O . THR B 1 185 ? -9.656 -7.738 1.902 1 98.31 185 THR B O 1
ATOM 5856 N N . LEU B 1 186 ? -8.43 -5.891 1.697 1 97.94 186 LEU B N 1
ATOM 5857 C CA . LEU B 1 186 ? -9.492 -4.938 2.002 1 97.94 186 LEU B CA 1
ATOM 5858 C C . LEU B 1 186 ? -9.914 -4.18 0.75 1 97.94 186 LEU B C 1
ATOM 5860 O O . LEU B 1 186 ? -9.094 -3.521 0.108 1 97.94 186 LEU B O 1
ATOM 5864 N N . ASN B 1 187 ? -11.148 -4.32 0.408 1 97.5 187 ASN B N 1
ATOM 5865 C CA . ASN B 1 187 ? -11.719 -3.676 -0.768 1 97.5 187 ASN B CA 1
ATOM 5866 C C . ASN B 1 187 ? -12.867 -2.746 -0.39 1 97.5 187 ASN B C 1
ATOM 5868 O O . ASN B 1 187 ? -13.867 -3.184 0.188 1 97.5 187 ASN B O 1
ATOM 5872 N N . GLN B 1 188 ? -12.781 -1.457 -0.753 1 97.69 188 GLN B N 1
ATOM 5873 C CA . GLN B 1 188 ? -13.805 -0.464 -0.457 1 97.69 188 GLN B CA 1
ATOM 5874 C C . GLN B 1 188 ? -14.258 0.258 -1.725 1 97.69 188 GLN B C 1
ATOM 5876 O O . GLN B 1 188 ? -13.453 0.904 -2.396 1 97.69 188 GLN B O 1
ATOM 5881 N N . ARG B 1 189 ? -15.516 0.152 -2.039 1 96.88 189 ARG B N 1
ATOM 5882 C CA . ARG B 1 189 ? -16.047 0.991 -3.105 1 96.88 189 ARG B CA 1
ATOM 5883 C C . ARG B 1 189 ? -16.109 2.453 -2.674 1 96.88 189 ARG B C 1
ATOM 5885 O O . ARG B 1 189 ? -16.734 2.781 -1.664 1 96.88 189 ARG B O 1
ATOM 5892 N N . VAL B 1 190 ? -15.562 3.318 -3.514 1 97.06 190 VAL B N 1
ATOM 5893 C CA . VAL B 1 190 ? -15.414 4.707 -3.098 1 97.06 190 VAL B CA 1
ATOM 5894 C C . VAL B 1 190 ? -16.266 5.609 -3.996 1 97.06 190 VAL B C 1
ATOM 5896 O O . VAL B 1 190 ? -16.391 6.809 -3.736 1 97.06 190 VAL B O 1
ATOM 5899 N N . TYR B 1 191 ? -16.781 5.051 -5.027 1 95.88 191 TYR B N 1
ATOM 5900 C CA . TYR B 1 191 ? -17.641 5.793 -5.941 1 95.88 191 TYR B CA 1
ATOM 5901 C C . TYR B 1 191 ? -18.594 4.852 -6.66 1 95.88 191 TYR B C 1
ATOM 5903 O O . TYR B 1 191 ? -18.219 3.74 -7.039 1 95.88 191 TYR B O 1
ATOM 5911 N N . ASN B 1 192 ? -19.828 5.238 -6.844 1 94.38 192 ASN B N 1
ATOM 5912 C CA . ASN B 1 192 ? -20.859 4.48 -7.547 1 94.38 192 ASN B CA 1
ATOM 5913 C C . ASN B 1 192 ? -21.984 5.383 -8.047 1 94.38 192 ASN B C 1
ATOM 5915 O O . ASN B 1 192 ? -23.016 5.527 -7.379 1 94.38 192 ASN B O 1
ATOM 5919 N N . GLN B 1 193 ? -21.781 5.887 -9.18 1 92.38 193 GLN B N 1
ATOM 5920 C CA . GLN B 1 193 ? -22.766 6.785 -9.758 1 92.38 193 GLN B CA 1
ATOM 5921 C C . GLN B 1 193 ? -22.766 6.703 -11.281 1 92.38 193 GLN B C 1
ATOM 5923 O O . GLN B 1 193 ? -21.703 6.645 -11.906 1 92.38 193 GLN B O 1
ATOM 5928 N N . ASP B 1 194 ? -23.984 6.609 -11.891 1 91.25 194 ASP B N 1
ATOM 5929 C CA . ASP B 1 194 ? -24.188 6.727 -13.328 1 91.25 194 ASP B CA 1
ATOM 5930 C C . ASP B 1 194 ? -23.422 5.645 -14.086 1 91.25 194 ASP B C 1
ATOM 5932 O O . ASP B 1 194 ? -22.75 5.93 -15.078 1 91.25 194 ASP B O 1
ATOM 5936 N N . GLY B 1 195 ? -23.453 4.523 -13.562 1 92.12 195 GLY B N 1
ATOM 5937 C CA . GLY B 1 195 ? -22.812 3.398 -14.234 1 92.12 195 GLY B CA 1
ATOM 5938 C C . GLY B 1 195 ? -21.297 3.389 -14.086 1 92.12 195 GLY B C 1
ATOM 5939 O O . GLY B 1 195 ? -20.609 2.598 -14.734 1 92.12 195 GLY B O 1
ATOM 5940 N N . LYS B 1 196 ? -20.797 4.266 -13.305 1 95.75 196 LYS B N 1
ATOM 5941 C CA . LYS B 1 196 ? -19.359 4.348 -13.039 1 95.75 196 LYS B CA 1
ATOM 5942 C C . LYS B 1 196 ? -19.047 3.955 -11.594 1 95.75 196 LYS B C 1
ATOM 5944 O O . LYS B 1 196 ? -19.734 4.379 -10.664 1 95.75 196 LYS B O 1
ATOM 5949 N N . THR B 1 197 ? -18.094 3.066 -11.43 1 96.62 197 THR B N 1
ATOM 5950 C CA . THR B 1 197 ? -17.688 2.621 -10.102 1 96.62 197 THR B CA 1
ATOM 5951 C C . THR B 1 197 ? -16.172 2.717 -9.93 1 96.62 197 THR B C 1
ATOM 5953 O O . THR B 1 197 ? -15.43 2.678 -10.906 1 96.62 197 THR B O 1
ATOM 5956 N N . ALA B 1 198 ? -15.742 2.953 -8.758 1 98.06 198 ALA B N 1
ATOM 5957 C CA . ALA B 1 198 ? -14.328 2.947 -8.367 1 98.06 198 ALA B CA 1
ATOM 5958 C C . ALA B 1 198 ? -14.133 2.232 -7.035 1 98.06 198 ALA B C 1
ATOM 5960 O O . ALA B 1 198 ? -14.938 2.385 -6.117 1 98.06 198 ALA B O 1
ATOM 5961 N N . ASN B 1 199 ? -13.125 1.409 -6.93 1 98.44 199 ASN B N 1
ATOM 5962 C CA . ASN B 1 199 ? -12.805 0.663 -5.719 1 98.44 199 ASN B CA 1
ATOM 5963 C C . ASN B 1 199 ? -11.359 0.875 -5.297 1 98.44 199 ASN B C 1
ATOM 5965 O O . ASN B 1 199 ? -10.453 0.846 -6.133 1 98.44 199 ASN B O 1
ATOM 5969 N N . ALA B 1 200 ? -11.164 1.148 -4.062 1 98.56 200 ALA B N 1
ATOM 5970 C CA . ALA B 1 200 ? -9.836 1.153 -3.445 1 98.56 200 ALA B CA 1
ATOM 5971 C C . ALA B 1 200 ? -9.492 -0.222 -2.881 1 98.56 200 ALA B C 1
ATOM 5973 O O . ALA B 1 200 ? -10.203 -0.743 -2.02 1 98.56 200 ALA B O 1
ATOM 5974 N N . VAL B 1 201 ? -8.383 -0.748 -3.342 1 98.5 201 VAL B N 1
ATOM 5975 C CA . VAL B 1 201 ? -8.047 -2.115 -2.967 1 98.5 201 VAL B CA 1
ATOM 5976 C C . VAL B 1 201 ? -6.652 -2.148 -2.336 1 98.5 201 VAL B C 1
ATOM 5978 O O . VAL B 1 201 ? -5.699 -1.602 -2.893 1 98.5 201 VAL B O 1
ATOM 5981 N N . VAL B 1 202 ? -6.555 -2.779 -1.156 1 98.25 202 VAL B N 1
ATOM 5982 C CA . VAL B 1 202 ? -5.281 -2.982 -0.473 1 98.25 202 VAL B CA 1
ATOM 5983 C C . VAL B 1 202 ? -5.145 -4.445 -0.052 1 98.25 202 VAL B C 1
ATOM 5985 O O . VAL B 1 202 ? -6.043 -4.996 0.589 1 98.25 202 VAL B O 1
ATOM 5988 N N . THR B 1 203 ? -4.055 -5.074 -0.408 1 97.81 203 THR B N 1
ATOM 5989 C CA . THR B 1 203 ? -3.811 -6.457 -0.015 1 97.81 203 THR B CA 1
ATOM 5990 C C . THR B 1 203 ? -2.545 -6.562 0.831 1 97.81 203 THR B C 1
ATOM 5992 O O . THR B 1 203 ? -1.45 -6.25 0.361 1 97.81 203 THR B O 1
ATOM 5995 N N . TYR B 1 204 ? -2.701 -7.012 2.051 1 96.56 204 TYR B N 1
ATOM 5996 C CA . TYR B 1 204 ? -1.581 -7.434 2.885 1 96.56 204 TYR B CA 1
ATOM 5997 C C . TYR B 1 204 ? -1.086 -8.812 2.475 1 96.56 204 TYR B C 1
ATOM 5999 O O . TYR B 1 204 ? -1.88 -9.75 2.318 1 96.56 204 TYR B O 1
ATOM 6007 N N . ASP B 1 205 ? 0.217 -8.938 2.289 1 95.5 205 ASP B N 1
ATOM 6008 C CA . ASP B 1 205 ? 0.828 -10.18 1.815 1 95.5 205 ASP B CA 1
ATOM 6009 C C . ASP B 1 205 ? 2.119 -10.477 2.572 1 95.5 205 ASP B C 1
ATOM 6011 O O . ASP B 1 205 ? 2.877 -9.562 2.906 1 95.5 205 ASP B O 1
ATOM 6015 N N . GLY B 1 206 ? 2.24 -11.797 2.848 1 93.56 206 GLY B N 1
ATOM 6016 C CA . GLY B 1 206 ? 3.5 -12.133 3.492 1 93.56 206 GLY B CA 1
ATOM 6017 C C . GLY B 1 206 ? 3.533 -13.539 4.047 1 93.56 206 GLY B C 1
ATOM 6018 O O . GLY B 1 206 ? 2.65 -14.352 3.754 1 93.56 206 GLY B O 1
ATOM 6019 N N . ASN B 1 207 ? 4.711 -13.805 4.672 1 93.44 207 ASN B N 1
ATOM 6020 C CA . ASN B 1 207 ? 4.961 -15.078 5.344 1 93.44 207 ASN B CA 1
ATOM 6021 C C . ASN B 1 207 ? 4.891 -14.93 6.863 1 93.44 207 ASN B C 1
ATOM 6023 O O . ASN B 1 207 ? 5.254 -13.883 7.406 1 93.44 207 ASN B O 1
ATOM 6027 N N . VAL B 1 208 ? 4.32 -15.914 7.52 1 92 208 VAL B N 1
ATOM 6028 C CA . VAL B 1 208 ? 4.391 -16 8.977 1 92 208 VAL B CA 1
ATOM 6029 C C . VAL B 1 208 ? 5.219 -17.219 9.375 1 92 208 VAL B C 1
ATOM 6031 O O . VAL B 1 208 ? 4.898 -18.359 9 1 92 208 VAL B O 1
ATOM 6034 N N . GLY B 1 209 ? 6.289 -16.891 10.07 1 89 209 GLY B N 1
ATOM 6035 C CA . GLY B 1 209 ? 7.078 -18 10.578 1 89 209 GLY B CA 1
ATOM 6036 C C . GLY B 1 209 ? 6.312 -18.875 11.539 1 89 209 GLY B C 1
ATOM 6037 O O . GLY B 1 209 ? 5.531 -18.391 12.359 1 89 209 GLY B O 1
ATOM 6038 N N . GLU B 1 210 ? 6.578 -20.141 11.422 1 89.44 210 GLU B N 1
ATOM 6039 C CA . GLU B 1 210 ? 5.879 -21.094 12.281 1 89.44 210 GLU B CA 1
ATOM 6040 C C . GLU B 1 210 ? 6.855 -21.844 13.195 1 89.44 210 GLU B C 1
ATOM 6042 O O . GLU B 1 210 ? 6.566 -22.938 13.656 1 89.44 210 GLU B O 1
ATOM 6047 N N . GLN B 1 211 ? 7.914 -21.219 13.414 1 89.19 211 GLN B N 1
ATOM 6048 C CA . GLN B 1 211 ? 8.938 -21.875 14.227 1 89.19 211 GLN B CA 1
ATOM 6049 C C . GLN B 1 211 ? 9.07 -21.188 15.586 1 89.19 211 GLN B C 1
ATOM 6051 O O . GLN B 1 211 ? 9.414 -21.828 16.578 1 89.19 211 GLN B O 1
ATOM 6056 N N . TYR B 1 212 ? 8.836 -19.922 15.617 1 87.38 212 TYR B N 1
ATOM 6057 C CA . TYR B 1 212 ? 9.031 -19.141 16.844 1 87.38 212 TYR B CA 1
ATOM 6058 C C . TYR B 1 212 ? 7.762 -18.375 17.203 1 87.38 212 TYR B C 1
ATOM 6060 O O . TYR B 1 212 ? 7.039 -17.891 16.328 1 87.38 212 TYR B O 1
ATOM 6068 N N . ASN B 1 213 ? 7.582 -18.281 18.469 1 85.69 213 ASN B N 1
ATOM 6069 C CA . ASN B 1 213 ? 6.469 -17.484 18.969 1 85.69 213 ASN B CA 1
ATOM 6070 C C . ASN B 1 213 ? 6.625 -16.016 18.578 1 85.69 213 ASN B C 1
ATOM 6072 O O . ASN B 1 213 ? 5.66 -15.383 18.141 1 85.69 213 ASN B O 1
ATOM 6076 N N . ASP B 1 214 ? 7.855 -15.5 18.844 1 78.56 214 ASP B N 1
ATOM 6077 C CA . ASP B 1 214 ? 8.141 -14.102 18.547 1 78.56 214 ASP B CA 1
ATOM 6078 C C . ASP B 1 214 ? 8.469 -13.922 17.062 1 78.56 214 ASP B C 1
ATOM 6080 O O . ASP B 1 214 ? 9.609 -13.617 16.703 1 78.56 214 ASP B O 1
ATOM 6084 N N . ALA B 1 215 ? 7.438 -14.008 16.219 1 82.56 215 ALA B N 1
ATOM 6085 C CA . ALA B 1 215 ? 7.602 -13.914 14.773 1 82.56 215 ALA B CA 1
ATOM 6086 C C . ALA B 1 215 ? 7.242 -12.523 14.266 1 82.56 215 ALA B C 1
ATOM 6088 O O . ALA B 1 215 ? 6.352 -12.367 13.43 1 82.56 215 ALA B O 1
ATOM 6089 N N . TRP B 1 216 ? 8.047 -11.531 14.688 1 83.44 216 TRP B N 1
ATOM 6090 C CA . TRP B 1 216 ? 7.816 -10.141 14.336 1 83.44 216 TRP B CA 1
ATOM 6091 C C . TRP B 1 216 ? 8.117 -9.891 12.867 1 83.44 216 TRP B C 1
ATOM 6093 O O . TRP B 1 216 ? 9.086 -10.43 12.32 1 83.44 216 TRP B O 1
ATOM 6103 N N . PHE B 1 217 ? 7.371 -9.07 12.125 1 86.38 217 PHE B N 1
ATOM 6104 C CA . PHE B 1 217 ? 7.602 -8.766 10.719 1 86.38 217 PHE B CA 1
ATOM 6105 C C . PHE B 1 217 ? 8.867 -7.934 10.547 1 86.38 217 PHE B C 1
ATOM 6107 O O . PHE B 1 217 ? 9.547 -8.031 9.523 1 86.38 217 PHE B O 1
ATOM 6114 N N . ALA B 1 218 ? 9.227 -7.145 11.406 1 73.31 218 ALA B N 1
ATOM 6115 C CA . ALA B 1 218 ? 10.438 -6.332 11.297 1 73.31 218 ALA B CA 1
ATOM 6116 C C . ALA B 1 218 ? 11.578 -6.93 12.109 1 73.31 218 ALA B C 1
ATOM 6118 O O . ALA B 1 218 ? 12.609 -6.285 12.312 1 73.31 218 ALA B O 1
ATOM 6119 N N . GLY B 1 219 ? 11.344 -8.164 12.477 1 68.38 219 GLY B N 1
ATOM 6120 C CA . GLY B 1 219 ? 12.352 -8.742 13.359 1 68.38 219 GLY B CA 1
ATOM 6121 C C . GLY B 1 219 ? 13.492 -9.406 12.602 1 68.38 219 GLY B C 1
ATOM 6122 O O . GLY B 1 219 ? 13.32 -9.82 11.453 1 68.38 219 GLY B O 1
ATOM 6123 N N . GLN B 1 220 ? 14.648 -9.281 13.242 1 66.06 220 GLN B N 1
ATOM 6124 C CA . GLN B 1 220 ? 15.836 -9.953 12.711 1 66.06 220 GLN B CA 1
ATOM 6125 C C . GLN B 1 220 ? 15.664 -11.469 12.766 1 66.06 220 GLN B C 1
ATOM 6127 O O . GLN B 1 220 ? 15.172 -12.008 13.758 1 66.06 220 GLN B O 1
ATOM 6132 N N . ASP B 1 221 ? 15.852 -12.102 11.727 1 65.88 221 ASP B N 1
ATOM 6133 C CA . ASP B 1 221 ? 16.016 -13.547 11.672 1 65.88 221 ASP B CA 1
ATOM 6134 C C . ASP B 1 221 ? 14.68 -14.266 11.75 1 65.88 221 ASP B C 1
ATOM 6136 O O . ASP B 1 221 ? 14.594 -15.375 12.281 1 65.88 221 ASP B O 1
ATOM 6140 N N . THR B 1 222 ? 13.648 -13.445 11.508 1 71.81 222 THR B N 1
ATOM 6141 C CA . THR B 1 222 ? 12.391 -14.18 11.508 1 71.81 222 THR B CA 1
ATOM 6142 C C . THR B 1 222 ? 11.922 -14.438 10.078 1 71.81 222 THR B C 1
ATOM 6144 O O . THR B 1 222 ? 12.344 -13.75 9.148 1 71.81 222 THR B O 1
ATOM 6147 N N . ASP B 1 223 ? 11.219 -15.523 9.891 1 83 223 ASP B N 1
ATOM 6148 C CA . ASP B 1 223 ? 10.641 -15.898 8.602 1 83 223 ASP B CA 1
ATOM 6149 C C . ASP B 1 223 ? 9.359 -15.117 8.336 1 83 223 ASP B C 1
ATOM 6151 O O . ASP B 1 223 ? 8.695 -15.336 7.32 1 83 223 ASP B O 1
ATOM 6155 N N . SER B 1 224 ? 9.164 -14.102 9.242 1 87.69 224 SER B N 1
ATOM 6156 C CA . SER B 1 224 ? 7.949 -13.312 9.055 1 87.69 224 SER B CA 1
ATOM 6157 C C . SER B 1 224 ? 8.227 -12.062 8.234 1 87.69 224 SER B C 1
ATOM 6159 O O . SER B 1 224 ? 9.141 -11.297 8.539 1 87.69 224 SER B O 1
ATOM 6161 N N . ILE B 1 225 ? 7.477 -11.922 7.18 1 90.12 225 ILE B N 1
ATOM 6162 C CA . ILE B 1 225 ? 7.613 -10.766 6.301 1 90.12 225 ILE B CA 1
ATOM 6163 C C . ILE B 1 225 ? 6.227 -10.242 5.918 1 90.12 225 ILE B C 1
ATOM 6165 O O . ILE B 1 225 ? 5.262 -11.008 5.867 1 90.12 225 ILE B O 1
ATOM 6169 N N . LEU B 1 226 ? 6.129 -8.914 5.738 1 93 226 LEU B N 1
ATOM 6170 C CA . LEU B 1 226 ? 4.875 -8.242 5.402 1 93 226 LEU B CA 1
ATOM 6171 C C . LEU B 1 226 ? 5.098 -7.176 4.34 1 93 226 LEU B C 1
ATOM 6173 O O . LEU B 1 226 ? 6.07 -6.422 4.402 1 93 226 LEU B O 1
ATOM 6177 N N . GLN B 1 227 ? 4.25 -7.172 3.295 1 93.44 227 GLN B N 1
ATOM 6178 C CA . GLN B 1 227 ? 4.211 -6.102 2.307 1 93.44 227 GLN B CA 1
ATOM 6179 C C . GLN B 1 227 ? 2.787 -5.875 1.802 1 93.44 227 GLN B C 1
ATOM 6181 O O . GLN B 1 227 ? 1.869 -6.613 2.162 1 93.44 227 GLN B O 1
ATOM 6186 N N . PHE B 1 228 ? 2.613 -4.816 1.024 1 94.88 228 PHE B N 1
ATOM 6187 C CA . PHE B 1 228 ? 1.448 -4.73 0.152 1 94.88 228 PHE B CA 1
ATOM 6188 C C . PHE B 1 228 ? 1.75 -5.336 -1.214 1 94.88 228 PHE B C 1
ATOM 6190 O O . PHE B 1 228 ? 2.65 -4.875 -1.918 1 94.88 228 PHE B O 1
ATOM 6197 N N . SER B 1 229 ? 0.997 -6.348 -1.485 1 95.62 229 SER B N 1
ATOM 6198 C CA . SER B 1 229 ? 1.107 -6.84 -2.855 1 95.62 229 SER B CA 1
ATOM 6199 C C . SER B 1 229 ? 0.208 -6.051 -3.801 1 95.62 229 SER B C 1
ATOM 6201 O O . SER B 1 229 ? 0.461 -5.996 -5.004 1 95.62 229 SER B O 1
ATOM 6203 N N . ASP B 1 230 ? -0.842 -5.48 -3.191 1 96.69 230 ASP B N 1
ATOM 6204 C CA . ASP B 1 230 ? -1.735 -4.602 -3.936 1 96.69 230 ASP B CA 1
ATOM 6205 C C . ASP B 1 230 ? -2.023 -3.32 -3.152 1 96.69 230 ASP B C 1
ATOM 6207 O O . ASP B 1 230 ? -2.234 -3.365 -1.938 1 96.69 230 ASP B O 1
ATOM 6211 N N . ILE B 1 231 ? -2.021 -2.256 -3.764 1 97.94 231 ILE B N 1
ATOM 6212 C CA . ILE B 1 231 ? -2.582 -0.964 -3.381 1 97.94 231 ILE B CA 1
ATOM 6213 C C . ILE B 1 231 ? -2.873 -0.138 -4.633 1 97.94 231 ILE B C 1
ATOM 6215 O O . ILE B 1 231 ? -1.966 0.459 -5.215 1 97.94 231 ILE B O 1
ATOM 6219 N N . TYR B 1 232 ? -4.109 -0.195 -4.996 1 98.38 232 TYR B N 1
ATOM 6220 C CA . TYR B 1 232 ? -4.461 0.368 -6.297 1 98.38 232 TYR B CA 1
ATOM 6221 C C . TYR B 1 232 ? -5.93 0.771 -6.34 1 98.38 232 TYR B C 1
ATOM 6223 O O . TYR B 1 232 ? -6.73 0.307 -5.527 1 98.38 232 TYR B O 1
ATOM 6231 N N . LEU B 1 233 ? -6.188 1.676 -7.273 1 98.75 233 LEU B N 1
ATOM 6232 C CA . LEU B 1 233 ? -7.547 2.076 -7.617 1 98.75 233 LEU B CA 1
ATOM 6233 C C . LEU B 1 233 ? -8 1.398 -8.906 1 98.75 233 LEU B C 1
ATOM 6235 O O . LEU B 1 233 ? -7.293 1.433 -9.914 1 98.75 233 LEU B O 1
ATOM 6239 N N . THR B 1 234 ? -9.133 0.729 -8.836 1 98.62 234 THR B N 1
ATOM 6240 C CA . THR B 1 234 ? -9.711 0.151 -10.039 1 98.62 234 THR B CA 1
ATOM 6241 C C . THR B 1 234 ? -11.062 0.794 -10.352 1 98.62 234 THR B C 1
ATOM 6243 O O . THR B 1 234 ? -11.836 1.099 -9.445 1 98.62 234 THR B O 1
ATOM 6246 N N . THR B 1 235 ? -11.297 1.038 -11.625 1 98.31 235 THR B N 1
ATOM 6247 C CA . THR B 1 235 ? -12.516 1.717 -12.055 1 98.31 235 THR B CA 1
ATOM 6248 C C . THR B 1 235 ? -13.203 0.94 -13.172 1 98.31 235 THR B C 1
ATOM 6250 O O . THR B 1 235 ? -12.555 0.176 -13.891 1 98.31 235 THR B O 1
ATOM 6253 N N . LYS B 1 236 ? -14.445 1.163 -13.289 1 97.5 236 LYS B N 1
ATOM 6254 C CA . LYS B 1 236 ? -15.281 0.663 -14.375 1 97.5 236 LYS B CA 1
ATOM 6255 C C . LYS B 1 236 ? -16.234 1.743 -14.875 1 97.5 236 LYS B C 1
ATOM 6257 O O . LYS B 1 236 ? -16.797 2.502 -14.086 1 97.5 236 LYS B O 1
ATOM 6262 N N . GLY B 1 237 ? -16.391 1.815 -16.172 1 96.25 237 GLY B N 1
ATOM 6263 C CA . GLY B 1 237 ? -17.359 2.734 -16.734 1 96.25 237 GLY B CA 1
ATOM 6264 C C . GLY B 1 237 ? -16.75 4.051 -17.172 1 96.25 237 GLY B C 1
ATOM 6265 O O . GLY B 1 237 ? -17.422 4.855 -17.844 1 96.25 237 GLY B O 1
ATOM 6266 N N . PHE B 1 238 ? -15.5 4.258 -16.938 1 95.44 238 PHE B N 1
ATOM 6267 C CA . PHE B 1 238 ? -14.883 5.551 -17.219 1 95.44 238 PHE B CA 1
ATOM 6268 C C . PHE B 1 238 ? -14.258 5.562 -18.609 1 95.44 238 PHE B C 1
ATOM 6270 O O . PHE B 1 238 ? -13.883 6.617 -19.109 1 95.44 238 PHE B O 1
ATOM 6277 N N . LEU B 1 239 ? -14.148 4.383 -19.203 1 95.25 239 LEU B N 1
ATOM 6278 C CA . LEU B 1 239 ? -13.617 4.266 -20.562 1 95.25 239 LEU B CA 1
ATOM 6279 C C . LEU B 1 239 ? -14.742 4.113 -21.578 1 95.25 239 LEU B C 1
ATOM 6281 O O . LEU B 1 239 ? -15.312 3.029 -21.734 1 95.25 239 LEU B O 1
ATOM 6285 N N . PRO B 1 240 ? -14.977 5.141 -22.375 1 93.38 240 PRO B N 1
ATOM 6286 C CA . PRO B 1 240 ? -16.109 5.07 -23.297 1 93.38 240 PRO B CA 1
ATOM 6287 C C . PRO B 1 240 ? -15.977 3.943 -24.312 1 93.38 240 PRO B C 1
ATOM 6289 O O . PRO B 1 240 ? -16.969 3.355 -24.734 1 93.38 240 PRO B O 1
ATOM 6292 N N . PHE B 1 241 ? -14.789 3.611 -24.703 1 94.12 241 PHE B N 1
ATOM 6293 C CA . PHE B 1 241 ? -14.562 2.604 -25.734 1 94.12 241 PHE B CA 1
ATOM 6294 C C . PHE B 1 241 ? -14.602 1.202 -25.125 1 94.12 241 PHE B C 1
ATOM 6296 O O . PHE B 1 241 ? -14.664 0.211 -25.859 1 94.12 241 PHE B O 1
ATOM 6303 N N . ALA B 1 242 ? -14.602 1.118 -23.812 1 95.75 242 ALA B N 1
ATOM 6304 C CA . ALA B 1 242 ? -14.609 -0.16 -23.109 1 95.75 242 ALA B CA 1
ATOM 6305 C C . ALA B 1 242 ? -15.289 -0.029 -21.75 1 95.75 242 ALA B C 1
ATOM 6307 O O . ALA B 1 242 ? -14.664 -0.255 -20.703 1 95.75 242 ALA B O 1
ATOM 6308 N N . PRO B 1 243 ? -16.531 0.147 -21.672 1 94.06 243 PRO B N 1
ATOM 6309 C CA . PRO B 1 243 ? -17.219 0.492 -20.422 1 94.06 243 PRO B CA 1
ATOM 6310 C C . PRO B 1 243 ? -17.234 -0.665 -19.438 1 94.06 243 PRO B C 1
ATOM 6312 O O . PRO B 1 243 ? -17.391 -0.443 -18.234 1 94.06 243 PRO B O 1
ATOM 6315 N N . GLU B 1 244 ? -17.078 -1.881 -19.938 1 95.31 244 GLU B N 1
ATOM 6316 C CA . GLU B 1 244 ? -17.156 -3.025 -19.031 1 95.31 244 GLU B CA 1
ATOM 6317 C C . GLU B 1 244 ? -15.758 -3.43 -18.547 1 95.31 244 GLU B C 1
ATOM 6319 O O . GLU B 1 244 ? -15.625 -4.289 -17.672 1 95.31 244 GLU B O 1
ATOM 6324 N N . ALA B 1 245 ? -14.758 -2.812 -19.109 1 97.94 245 ALA B N 1
ATOM 6325 C CA . ALA B 1 245 ? -13.383 -3.158 -18.734 1 97.94 245 ALA B CA 1
ATOM 6326 C C . ALA B 1 245 ? -12.992 -2.498 -17.422 1 97.94 245 ALA B C 1
ATOM 6328 O O . ALA B 1 245 ? -13.508 -1.434 -17.078 1 97.94 245 ALA B O 1
ATOM 6329 N N . ASP B 1 246 ? -12.188 -3.188 -16.75 1 98.12 246 ASP B N 1
ATOM 6330 C CA . ASP B 1 246 ? -11.562 -2.596 -15.57 1 98.12 246 ASP B CA 1
ATOM 6331 C C . ASP B 1 246 ? -10.336 -1.776 -15.953 1 98.12 246 ASP B C 1
ATOM 6333 O O . ASP B 1 246 ? -9.508 -2.221 -16.766 1 98.12 246 ASP B O 1
ATOM 6337 N N . PHE B 1 247 ? -10.266 -0.597 -15.445 1 98.56 247 PHE B N 1
ATOM 6338 C CA . PHE B 1 247 ? -9.086 0.247 -15.57 1 98.56 247 PHE B CA 1
ATOM 6339 C C . PHE B 1 247 ? -8.461 0.521 -14.203 1 98.56 247 PHE B C 1
ATOM 6341 O O . PHE B 1 247 ? -9.109 1.09 -13.328 1 98.56 247 PHE B O 1
ATOM 6348 N N . TRP B 1 248 ? -7.227 0.092 -14.023 1 98.62 248 TRP B N 1
ATOM 6349 C CA . TRP B 1 248 ? -6.664 0.225 -12.688 1 98.62 248 TRP B CA 1
ATOM 6350 C C . TRP B 1 248 ? -5.309 0.92 -12.734 1 98.62 248 TRP B C 1
ATOM 6352 O O . TRP B 1 248 ? -4.594 0.84 -13.734 1 98.62 248 TRP B O 1
ATOM 6362 N N . VAL B 1 249 ? -4.957 1.653 -11.68 1 98.62 249 VAL B N 1
ATOM 6363 C CA . VAL B 1 249 ? -3.691 2.355 -11.492 1 98.62 249 VAL B CA 1
ATOM 6364 C C . VAL B 1 249 ? -3.158 2.098 -10.086 1 98.62 249 VAL B C 1
ATOM 6366 O O . VAL B 1 249 ? -3.902 2.199 -9.109 1 98.62 249 VAL B O 1
ATOM 6369 N N . GLY B 1 250 ? -1.911 1.77 -9.977 1 98.12 250 GLY B N 1
ATOM 6370 C CA . GLY B 1 250 ? -1.252 1.523 -8.711 1 98.12 250 GLY B CA 1
ATOM 6371 C C . GLY B 1 250 ? -0.473 0.222 -8.68 1 98.12 250 GLY B C 1
ATOM 6372 O O . GLY B 1 250 ? -0.13 -0.324 -9.734 1 98.12 250 GLY B O 1
ATOM 6373 N N . LYS B 1 251 ? -0.025 -0.158 -7.5 1 97.44 251 LYS B N 1
ATOM 6374 C CA . LYS B 1 251 ? 0.63 -1.454 -7.348 1 97.44 251 LYS B CA 1
ATOM 6375 C C . LYS B 1 251 ? -0.368 -2.598 -7.508 1 97.44 251 LYS B C 1
ATOM 6377 O O . LYS B 1 251 ? -1.125 -2.9 -6.582 1 97.44 251 LYS B O 1
ATOM 6382 N N . HIS B 1 252 ? -0.294 -3.172 -8.609 1 97.62 252 HIS B N 1
ATOM 6383 C CA . HIS B 1 252 ? -1.17 -4.258 -9.031 1 97.62 252 HIS B CA 1
ATOM 6384 C C . HIS B 1 252 ? -0.645 -4.926 -10.297 1 97.62 252 HIS B C 1
ATOM 6386 O O . HIS B 1 252 ? 0.275 -4.414 -10.945 1 97.62 252 HIS B O 1
ATOM 6392 N N . LYS B 1 253 ? -1.114 -6.098 -10.586 1 96.56 253 LYS B N 1
ATOM 6393 C CA . LYS B 1 253 ? -0.684 -6.805 -11.789 1 96.56 253 LYS B CA 1
ATOM 6394 C C . LYS B 1 253 ? -1.851 -7.539 -12.438 1 96.56 253 LYS B C 1
ATOM 6396 O O . LYS B 1 253 ? -2.908 -7.707 -11.828 1 96.56 253 LYS B O 1
ATOM 6401 N N . LEU B 1 254 ? -1.674 -7.91 -13.641 1 97.81 254 LEU B N 1
ATOM 6402 C CA . LEU B 1 254 ? -2.645 -8.773 -14.305 1 97.81 254 LEU B CA 1
ATOM 6403 C C . LEU B 1 254 ? -2.738 -10.125 -13.609 1 97.81 254 LEU B C 1
ATOM 6405 O O . LEU B 1 254 ? -1.813 -10.523 -12.898 1 97.81 254 LEU B O 1
ATOM 6409 N N . PRO B 1 255 ? -3.854 -10.781 -13.844 1 95.12 255 PRO B N 1
ATOM 6410 C CA . PRO B 1 255 ? -4.035 -12.062 -13.164 1 95.12 255 PRO B CA 1
ATOM 6411 C C . PRO B 1 255 ? -2.885 -13.031 -13.422 1 95.12 255 PRO B C 1
ATOM 6413 O O . PRO B 1 255 ? -2.367 -13.102 -14.539 1 95.12 255 PRO B O 1
ATOM 6416 N N . GLU B 1 256 ? -2.564 -13.758 -12.422 1 96 256 GLU B N 1
ATOM 6417 C CA . GLU B 1 256 ? -1.471 -14.719 -12.516 1 96 256 GLU B CA 1
ATOM 6418 C C . GLU B 1 256 ? -1.982 -16.094 -12.922 1 96 256 GLU B C 1
ATOM 6420 O O . GLU B 1 256 ? -3.146 -16.438 -12.688 1 96 256 GLU B O 1
ATOM 6425 N N . TYR B 1 257 ? -1.162 -16.828 -13.57 1 96.5 257 TYR B N 1
ATOM 6426 C CA . TYR B 1 257 ? -1.39 -18.25 -13.844 1 96.5 257 TYR B CA 1
ATOM 6427 C C . TYR B 1 257 ? -0.499 -19.125 -12.969 1 96.5 257 TYR B C 1
ATOM 6429 O O . TYR B 1 257 ? 0.683 -19.312 -13.273 1 96.5 257 TYR B O 1
ATOM 6437 N N . GLU B 1 258 ? -1.162 -19.688 -12.062 1 95.69 258 GLU B N 1
ATOM 6438 C CA . GLU B 1 258 ? -0.435 -20.453 -11.055 1 95.69 258 GLU B CA 1
ATOM 6439 C C . GLU B 1 258 ? -0.484 -21.953 -11.359 1 95.69 258 GLU B C 1
ATOM 6441 O O . GLU B 1 258 ? -1.515 -22.469 -11.797 1 95.69 258 GLU B O 1
ATOM 6446 N N . ILE B 1 259 ? 0.645 -22.578 -11.133 1 97.12 259 ILE B N 1
ATOM 6447 C CA . ILE B 1 259 ? 0.655 -24.031 -11.016 1 97.12 259 ILE B CA 1
ATOM 6448 C C . ILE B 1 259 ? 0.454 -24.438 -9.555 1 97.12 259 ILE B C 1
ATOM 6450 O O . ILE B 1 259 ? 1.42 -24.531 -8.789 1 97.12 259 ILE B O 1
ATOM 6454 N N . GLN B 1 260 ? -0.727 -24.688 -9.219 1 93.94 260 GLN B N 1
ATOM 6455 C CA . GLN B 1 260 ? -1.143 -24.734 -7.82 1 93.94 260 GLN B CA 1
ATOM 6456 C C . GLN B 1 260 ? -0.371 -25.812 -7.051 1 93.94 260 GLN B C 1
ATOM 6458 O O . GLN B 1 260 ? 0.025 -25.594 -5.902 1 93.94 260 GLN B O 1
ATOM 6463 N N . MET B 1 261 ? -0.112 -26.906 -7.633 1 97.56 261 MET B N 1
ATOM 6464 C CA . MET B 1 261 ? 0.527 -28 -6.898 1 97.56 261 MET B CA 1
ATOM 6465 C C . MET B 1 261 ? 2.021 -27.734 -6.73 1 97.56 261 MET B C 1
ATOM 6467 O O . MET B 1 261 ? 2.676 -28.375 -5.898 1 97.56 261 MET B O 1
ATOM 6471 N N . LEU B 1 262 ? 2.547 -26.797 -7.488 1 97.44 262 LEU B N 1
ATOM 6472 C CA . LEU B 1 262 ? 3.992 -26.609 -7.488 1 97.44 262 LEU B CA 1
ATOM 6473 C C . LEU B 1 262 ? 4.355 -25.234 -6.91 1 97.44 262 LEU B C 1
ATOM 6475 O O . LEU B 1 262 ? 5.535 -24.891 -6.84 1 97.44 262 LEU B O 1
ATOM 6479 N N . ASP B 1 263 ? 3.453 -24.469 -6.59 1 93.56 263 ASP B N 1
ATOM 6480 C CA . ASP B 1 263 ? 3.594 -23.219 -5.855 1 93.56 263 ASP B CA 1
ATOM 6481 C C . ASP B 1 263 ? 4.426 -22.203 -6.645 1 93.56 263 ASP B C 1
ATOM 6483 O O . ASP B 1 263 ? 5.289 -21.531 -6.082 1 93.56 263 ASP B O 1
ATOM 6487 N N . TRP B 1 264 ? 4.301 -22.125 -7.863 1 96.31 264 TRP B N 1
ATOM 6488 C CA . TRP B 1 264 ? 4.883 -21.047 -8.656 1 96.31 264 TRP B CA 1
ATOM 6489 C C . TRP B 1 264 ? 3.969 -20.672 -9.82 1 96.31 264 TRP B C 1
ATOM 6491 O O . TRP B 1 264 ? 2.93 -21.312 -10.031 1 96.31 264 TRP B O 1
ATOM 6501 N N . LYS B 1 265 ? 4.27 -19.578 -10.469 1 97.25 265 LYS B N 1
ATOM 6502 C CA . LYS B 1 265 ? 3.422 -19.016 -11.508 1 97.25 265 LYS B CA 1
ATOM 6503 C C . LYS B 1 265 ? 4.094 -19.109 -12.875 1 97.25 265 LYS B C 1
ATOM 6505 O O . LYS B 1 265 ? 5.188 -18.578 -13.078 1 97.25 265 LYS B O 1
ATOM 6510 N N . SER B 1 266 ? 3.334 -19.781 -13.734 1 96.75 266 SER B N 1
ATOM 6511 C CA . SER B 1 266 ? 3.844 -19.859 -15.102 1 96.75 266 SER B CA 1
ATOM 6512 C C . SER B 1 266 ? 3.834 -18.5 -15.781 1 96.75 266 SER B C 1
ATOM 6514 O O . SER B 1 266 ? 4.645 -18.234 -16.672 1 96.75 266 SER B O 1
ATOM 6516 N N . LEU B 1 267 ? 2.934 -17.734 -15.352 1 97.38 267 LEU B N 1
ATOM 6517 C CA . LEU B 1 267 ? 2.85 -16.375 -15.867 1 97.38 267 LEU B CA 1
ATOM 6518 C C . LEU B 1 267 ? 2.504 -15.398 -14.75 1 97.38 267 LEU B C 1
ATOM 6520 O O . LEU B 1 267 ? 1.45 -15.516 -14.117 1 97.38 267 LEU B O 1
ATOM 6524 N N . THR B 1 268 ? 3.428 -14.492 -14.531 1 96.56 268 THR B N 1
ATOM 6525 C CA . THR B 1 268 ? 3.264 -13.422 -13.555 1 96.56 268 THR B CA 1
ATOM 6526 C C . THR B 1 268 ? 4.141 -12.219 -13.914 1 96.56 268 THR B C 1
ATOM 6528 O O . THR B 1 268 ? 4.895 -12.266 -14.883 1 96.56 268 THR B O 1
ATOM 6531 N N . THR B 1 269 ? 3.908 -11.148 -13.234 1 95.56 269 THR B N 1
ATOM 6532 C CA . THR B 1 269 ? 4.723 -9.953 -13.414 1 95.56 269 THR B CA 1
ATOM 6533 C C . THR B 1 269 ? 5.133 -9.375 -12.062 1 95.56 269 THR B C 1
ATOM 6535 O O . THR B 1 269 ? 4.285 -9.164 -11.188 1 95.56 269 THR B O 1
ATOM 6538 N N . ASP B 1 270 ? 6.438 -9.211 -11.93 1 95.06 270 ASP B N 1
ATOM 6539 C CA . ASP B 1 270 ? 6.895 -8.43 -10.789 1 95.06 270 ASP B CA 1
ATOM 6540 C C . ASP B 1 270 ? 6.539 -6.957 -10.953 1 95.06 270 ASP B C 1
ATOM 6542 O O . ASP B 1 270 ? 6.906 -6.332 -11.953 1 95.06 270 ASP B O 1
ATOM 6546 N N . VAL B 1 271 ? 5.875 -6.457 -9.953 1 96.06 271 VAL B N 1
ATOM 6547 C CA . VAL B 1 271 ? 5.371 -5.102 -10.133 1 96.06 271 VAL B CA 1
ATOM 6548 C C . VAL B 1 271 ? 5.613 -4.281 -8.867 1 96.06 271 VAL B C 1
ATOM 6550 O O . VAL B 1 271 ? 5.266 -4.711 -7.766 1 96.06 271 VAL B O 1
ATOM 6553 N N . ALA B 1 272 ? 6.207 -3.158 -9.07 1 95.56 272 ALA B N 1
ATOM 6554 C CA . ALA B 1 272 ? 6.23 -2.135 -8.023 1 95.56 272 ALA B CA 1
ATOM 6555 C C . ALA B 1 272 ? 5.02 -1.215 -8.133 1 95.56 272 ALA B C 1
ATOM 6557 O O . ALA B 1 272 ? 4.379 -0.904 -7.125 1 95.56 272 ALA B O 1
ATOM 6558 N N . ALA B 1 273 ? 4.742 -0.78 -9.312 1 95.38 273 ALA B N 1
ATOM 6559 C CA . ALA B 1 273 ? 3.572 0.017 -9.664 1 95.38 273 ALA B CA 1
ATOM 6560 C C . ALA B 1 273 ? 3.258 -0.099 -11.156 1 95.38 273 ALA B C 1
ATOM 6562 O O . ALA B 1 273 ? 4.148 -0.361 -11.969 1 95.38 273 ALA B O 1
ATOM 6563 N N . GLY B 1 274 ? 1.965 0.153 -11.484 1 97.44 274 GLY B N 1
ATOM 6564 C CA . GLY B 1 274 ? 1.599 0.011 -12.883 1 97.44 274 GLY B CA 1
ATOM 6565 C C . GLY B 1 274 ? 0.219 0.561 -13.195 1 97.44 274 GLY B C 1
ATOM 6566 O O . GLY B 1 274 ? -0.416 1.183 -12.344 1 97.44 274 GLY B O 1
ATOM 6567 N N . VAL B 1 275 ? -0.111 0.491 -14.43 1 98.25 275 VAL B N 1
ATOM 6568 C CA . VAL B 1 275 ? -1.428 0.805 -14.977 1 98.25 275 VAL B CA 1
ATOM 6569 C C . VAL B 1 275 ? -1.859 -0.288 -15.953 1 98.25 275 VAL B C 1
ATOM 6571 O O . VAL B 1 275 ? -1.027 -0.861 -16.656 1 98.25 275 VAL B O 1
ATOM 6574 N N . GLY B 1 276 ? -3.184 -0.574 -15.898 1 98.5 276 GLY B N 1
ATOM 6575 C CA . GLY B 1 276 ? -3.621 -1.627 -16.797 1 98.5 276 GLY B CA 1
ATOM 6576 C C . GLY B 1 276 ? -5.113 -1.603 -17.062 1 98.5 276 GLY B C 1
ATOM 6577 O O . GLY B 1 276 ? -5.867 -0.931 -16.359 1 98.5 276 GLY B O 1
ATOM 6578 N N . ILE B 1 277 ? -5.504 -2.225 -18.156 1 98.5 277 ILE B N 1
ATOM 6579 C CA . ILE B 1 277 ? -6.891 -2.5 -18.531 1 98.5 277 ILE B CA 1
ATOM 6580 C C . ILE B 1 277 ? -7.125 -4.008 -18.547 1 98.5 277 ILE B C 1
ATOM 6582 O O . ILE B 1 277 ? -6.266 -4.77 -19 1 98.5 277 ILE B O 1
ATOM 6586 N N . GLN B 1 278 ? -8.211 -4.398 -18 1 98.31 278 GLN B N 1
ATOM 6587 C CA . GLN B 1 278 ? -8.547 -5.816 -17.922 1 98.31 278 GLN B CA 1
ATOM 6588 C C . GLN B 1 278 ? -9.969 -6.07 -18.422 1 98.31 278 GLN B C 1
ATOM 6590 O O . GLN B 1 278 ? -10.859 -5.242 -18.219 1 98.31 278 GLN B O 1
ATOM 6595 N N . ASN B 1 279 ? -10.141 -7.258 -19.078 1 97.69 279 ASN B N 1
ATOM 6596 C CA . ASN B 1 279 ? -11.453 -7.762 -19.484 1 97.69 279 ASN B CA 1
ATOM 6597 C C . ASN B 1 279 ? -12.078 -6.883 -20.562 1 97.69 279 ASN B C 1
ATOM 6599 O O . ASN B 1 279 ? -13.289 -6.664 -20.562 1 97.69 279 ASN B O 1
ATOM 6603 N N . TRP B 1 280 ? -11.227 -6.293 -21.359 1 98.12 280 TRP B N 1
ATOM 6604 C CA . TRP B 1 280 ? -11.758 -5.586 -22.516 1 98.12 280 TRP B CA 1
ATOM 6605 C C . TRP B 1 280 ? -12.297 -6.562 -23.547 1 98.12 280 TRP B C 1
ATOM 6607 O O . TRP B 1 280 ? -11.523 -7.234 -24.234 1 98.12 280 TRP B O 1
ATOM 6617 N N . ALA B 1 281 ? -13.602 -6.598 -23.672 1 96.56 281 ALA B N 1
ATOM 6618 C CA . ALA B 1 281 ? -14.219 -7.508 -24.641 1 96.56 281 ALA B CA 1
ATOM 6619 C C . ALA B 1 281 ? -13.875 -7.105 -26.062 1 96.56 281 ALA B C 1
ATOM 6621 O O . ALA B 1 281 ? -14.234 -6.012 -26.516 1 96.56 281 ALA B O 1
ATOM 6622 N N . LEU B 1 282 ? -13.227 -7.945 -26.734 1 95 282 LEU B N 1
ATOM 6623 C CA . LEU B 1 282 ? -12.828 -7.73 -28.125 1 95 282 LEU B CA 1
ATOM 6624 C C . LEU B 1 282 ? -12.992 -9.008 -28.938 1 95 282 LEU B C 1
ATOM 6626 O O . LEU B 1 282 ? -12.258 -9.977 -28.75 1 95 282 LEU B O 1
ATOM 6630 N N . GLY B 1 283 ? -13.984 -8.969 -29.859 1 93.56 283 GLY B N 1
ATOM 6631 C CA . GLY B 1 283 ? -14.281 -10.188 -30.594 1 93.56 283 GLY B CA 1
ATOM 6632 C C . GLY B 1 283 ? -14.812 -11.305 -29.703 1 93.56 283 GLY B C 1
ATOM 6633 O O . GLY B 1 283 ? -15.75 -11.094 -28.938 1 93.56 283 GLY B O 1
ATOM 6634 N N . GLY B 1 284 ? -14.172 -12.477 -29.906 1 94.81 284 GLY B N 1
ATOM 6635 C CA . GLY B 1 284 ? -14.617 -13.633 -29.141 1 94.81 284 GLY B CA 1
ATOM 6636 C C . GLY B 1 284 ? -13.898 -13.789 -27.812 1 94.81 284 GLY B C 1
ATOM 6637 O O . GLY B 1 284 ? -14.258 -14.641 -27 1 94.81 284 GLY B O 1
ATOM 6638 N N . GLY B 1 285 ? -12.945 -12.906 -27.547 1 97.25 285 GLY B N 1
ATOM 6639 C CA . GLY B 1 285 ? -12.148 -13.039 -26.328 1 97.25 285 GLY B CA 1
ATOM 6640 C C . GLY B 1 285 ? -12.078 -11.75 -25.531 1 97.25 285 GLY B C 1
ATOM 6641 O O . GLY B 1 285 ? -12.891 -10.844 -25.719 1 97.25 285 GLY B O 1
ATOM 6642 N N . GLN B 1 286 ? -11.219 -11.75 -24.547 1 98.12 286 GLN B N 1
ATOM 6643 C CA . GLN B 1 286 ? -10.977 -10.586 -23.688 1 98.12 286 GLN B CA 1
ATOM 6644 C C . GLN B 1 286 ? -9.516 -10.148 -23.766 1 98.12 286 GLN B C 1
ATOM 6646 O O . GLN B 1 286 ? -8.609 -10.984 -23.719 1 98.12 286 GLN B O 1
ATOM 6651 N N . LEU B 1 287 ? -9.336 -8.898 -23.844 1 98.44 287 LEU B N 1
ATOM 6652 C CA . LEU B 1 287 ? -7.996 -8.336 -23.922 1 98.44 287 LEU B CA 1
ATOM 6653 C C . LEU B 1 287 ? -7.59 -7.711 -22.594 1 98.44 287 LEU B C 1
ATOM 6655 O O . LEU B 1 287 ? -8.352 -6.941 -22.016 1 98.44 287 LEU B O 1
ATOM 6659 N N . ASP B 1 288 ? -6.465 -8.047 -22.125 1 98.69 288 ASP B N 1
ATOM 6660 C CA . ASP B 1 288 ? -5.797 -7.402 -21 1 98.69 288 ASP B CA 1
ATOM 6661 C C . ASP B 1 288 ? -4.477 -6.766 -21.422 1 98.69 288 ASP B C 1
ATOM 6663 O O . ASP B 1 288 ? -3.754 -7.324 -22.25 1 98.69 288 ASP B O 1
ATOM 6667 N N . ALA B 1 289 ? -4.18 -5.617 -20.891 1 98.69 289 ALA B N 1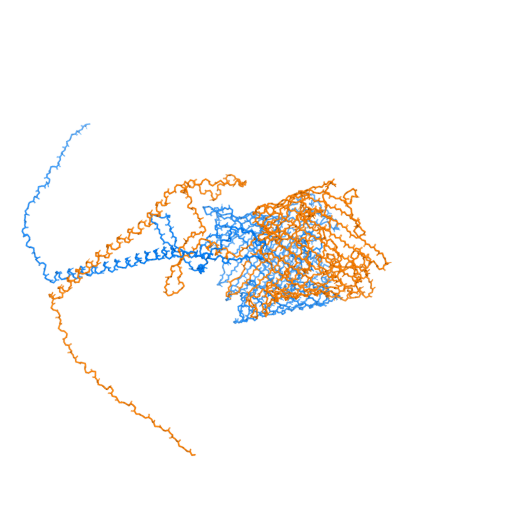
ATOM 6668 C CA . ALA B 1 289 ? -2.926 -4.922 -21.172 1 98.69 289 ALA B CA 1
ATOM 6669 C C . ALA B 1 289 ? -2.447 -4.137 -19.953 1 98.69 289 ALA B C 1
ATOM 6671 O O . ALA B 1 289 ? -3.258 -3.568 -19.219 1 98.69 289 ALA B O 1
ATOM 6672 N N . SER B 1 290 ? -1.148 -4.129 -19.75 1 98.62 290 SER B N 1
ATOM 6673 C CA . SER B 1 290 ? -0.612 -3.33 -18.656 1 98.62 290 SER B CA 1
ATOM 6674 C C . SER B 1 290 ? 0.828 -2.91 -18.938 1 98.62 290 SER B C 1
ATOM 6676 O O . SER B 1 290 ? 1.521 -3.539 -19.734 1 98.62 290 SER B O 1
ATOM 6678 N N . ILE B 1 291 ? 1.242 -1.855 -18.344 1 98.38 291 ILE B N 1
ATOM 6679 C CA . ILE B 1 291 ? 2.633 -1.438 -18.219 1 98.38 291 ILE B CA 1
ATOM 6680 C C . ILE B 1 291 ? 2.975 -1.251 -16.734 1 98.38 291 ILE B C 1
ATOM 6682 O O . ILE B 1 291 ? 2.16 -0.737 -15.961 1 98.38 291 ILE B O 1
ATOM 6686 N N . SER B 1 292 ? 4.133 -1.789 -16.359 1 97.69 292 SER B N 1
ATOM 6687 C CA . SER B 1 292 ? 4.488 -1.735 -14.945 1 97.69 292 SER B CA 1
ATOM 6688 C C . SER B 1 292 ? 5.984 -1.499 -14.758 1 97.69 292 SER B C 1
ATOM 6690 O O . SER B 1 292 ? 6.777 -1.758 -15.672 1 97.69 292 SER B O 1
AT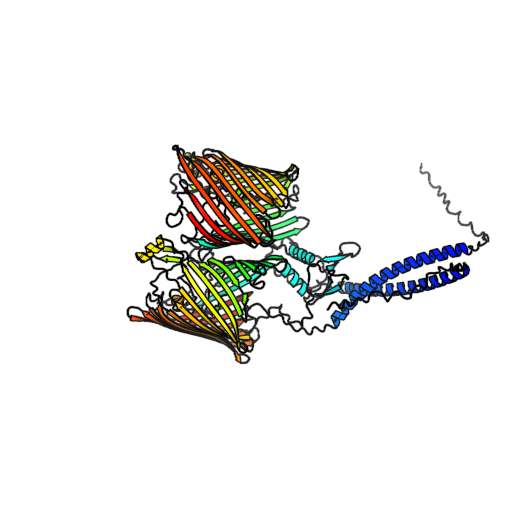OM 6692 N N . ARG B 1 293 ? 6.309 -0.977 -13.602 1 97.38 293 ARG B N 1
ATOM 6693 C CA . ARG B 1 293 ? 7.684 -0.752 -13.164 1 97.38 293 ARG B CA 1
ATOM 6694 C C . ARG B 1 293 ? 8.109 -1.803 -12.141 1 97.38 293 ARG B C 1
ATOM 6696 O O . ARG B 1 293 ? 7.316 -2.199 -11.281 1 97.38 293 ARG B O 1
ATOM 6703 N N . ASN B 1 294 ? 9.32 -2.242 -12.289 1 96.38 294 ASN B N 1
ATOM 6704 C CA . ASN B 1 294 ? 10.016 -3.035 -11.273 1 96.38 294 ASN B CA 1
ATOM 6705 C C . ASN B 1 294 ? 11.531 -2.922 -11.422 1 96.38 294 ASN B C 1
ATOM 6707 O O . ASN B 1 294 ? 12.156 -3.736 -12.102 1 96.38 294 ASN B O 1
ATOM 6711 N N . ASP B 1 295 ? 12.102 -1.969 -10.719 1 96 295 ASP B N 1
ATOM 6712 C CA . ASP B 1 295 ? 13.539 -1.746 -10.836 1 96 295 ASP B CA 1
ATOM 6713 C C . ASP B 1 295 ? 14.328 -2.939 -10.297 1 96 295 ASP B C 1
ATOM 6715 O O . ASP B 1 295 ? 13.789 -3.76 -9.555 1 96 295 ASP B O 1
ATOM 6719 N N . VAL B 1 296 ? 15.562 -3.027 -10.773 1 96.5 296 VAL B N 1
ATOM 6720 C CA . VAL B 1 296 ? 16.484 -4.051 -10.289 1 96.5 296 VAL B CA 1
ATOM 6721 C C . VAL B 1 296 ? 17.797 -3.404 -9.867 1 96.5 296 VAL B C 1
ATOM 6723 O O . VAL B 1 296 ? 18.125 -2.301 -10.312 1 96.5 296 VAL B O 1
ATOM 6726 N N . ASP B 1 297 ? 18.484 -4.059 -9.016 1 96.75 297 ASP B N 1
ATOM 6727 C CA . ASP B 1 297 ? 19.859 -3.691 -8.672 1 96.75 297 ASP B CA 1
ATOM 6728 C C . ASP B 1 297 ? 20.859 -4.52 -9.477 1 96.75 297 ASP B C 1
ATOM 6730 O O . ASP B 1 297 ? 21.047 -5.707 -9.211 1 96.75 297 ASP B O 1
ATOM 6734 N N . VAL B 1 298 ? 21.516 -3.891 -10.375 1 98.31 298 VAL B N 1
ATOM 6735 C CA . VAL B 1 298 ? 22.469 -4.594 -11.227 1 98.31 298 VAL B CA 1
ATOM 6736 C C . VAL B 1 298 ? 23.828 -4.66 -10.531 1 98.31 298 VAL B C 1
ATOM 6738 O O . VAL B 1 298 ? 24.359 -3.639 -10.102 1 98.31 298 VAL B O 1
ATOM 6741 N N . TYR B 1 299 ? 24.406 -5.797 -10.508 1 98.25 299 TYR B N 1
ATOM 6742 C CA . TYR B 1 299 ? 25.688 -6.012 -9.836 1 98.25 299 TYR B CA 1
ATOM 6743 C C . TYR B 1 299 ? 26.844 -5.594 -10.734 1 98.25 299 TYR B C 1
ATOM 6745 O O . TYR B 1 299 ? 26.781 -5.773 -11.953 1 98.25 299 TYR B O 1
ATOM 6753 N N . SER B 1 300 ? 27.891 -5.16 -10.023 1 98.25 300 SER B N 1
ATOM 6754 C CA . SER B 1 300 ? 29.203 -5.09 -10.672 1 98.25 300 SER B CA 1
ATOM 6755 C C . SER B 1 300 ? 29.75 -6.48 -10.961 1 98.25 300 SER B C 1
ATOM 6757 O O . SER B 1 300 ? 29.344 -7.461 -10.336 1 98.25 300 SER B O 1
ATOM 6759 N N . ARG B 1 301 ? 30.688 -6.543 -11.789 1 97.44 301 ARG B N 1
ATOM 6760 C CA . ARG B 1 301 ? 31.219 -7.828 -12.219 1 97.44 301 ARG B CA 1
ATOM 6761 C C . ARG B 1 301 ? 31.891 -8.555 -11.055 1 97.44 301 ARG B C 1
ATOM 6763 O O . ARG B 1 301 ? 31.891 -9.789 -11.008 1 97.44 301 ARG B O 1
ATOM 6770 N N . ASP B 1 302 ? 32.344 -7.801 -10.094 1 96.94 302 ASP B N 1
ATOM 6771 C CA . ASP B 1 302 ? 33.031 -8.406 -8.953 1 96.94 302 ASP B CA 1
ATOM 6772 C C . ASP B 1 302 ? 32.094 -8.594 -7.777 1 96.94 302 ASP B C 1
ATOM 6774 O O . ASP B 1 302 ? 32.5 -8.977 -6.68 1 96.94 302 ASP B O 1
ATOM 6778 N N . PHE B 1 303 ? 30.859 -8.219 -7.898 1 96.69 303 PHE B N 1
ATOM 6779 C CA . PHE B 1 303 ? 29.781 -8.43 -6.949 1 96.69 303 PHE B CA 1
ATOM 6780 C C . PHE B 1 303 ? 29.984 -7.586 -5.695 1 96.69 303 PHE B C 1
ATOM 6782 O O . PHE B 1 303 ? 29.469 -7.926 -4.625 1 96.69 303 PHE B O 1
ATOM 6789 N N . THR B 1 304 ? 30.672 -6.441 -5.766 1 97.06 304 THR B N 1
ATOM 6790 C CA . THR B 1 304 ? 30.969 -5.621 -4.594 1 97.06 304 THR B CA 1
ATOM 6791 C C . THR B 1 304 ? 29.984 -4.453 -4.496 1 97.06 304 THR B C 1
ATOM 6793 O O . THR B 1 304 ? 29.781 -3.893 -3.416 1 97.06 304 THR B O 1
ATOM 6796 N N . GLN B 1 305 ? 29.438 -4.082 -5.648 1 97.12 305 GLN B N 1
ATOM 6797 C CA . GLN B 1 305 ? 28.547 -2.934 -5.703 1 97.12 305 GLN B CA 1
ATOM 6798 C C . GLN B 1 305 ? 27.328 -3.227 -6.586 1 97.12 305 GLN B C 1
ATOM 6800 O O . GLN B 1 305 ? 27.359 -4.152 -7.398 1 97.12 305 GLN B O 1
ATOM 6805 N N . THR B 1 306 ? 26.266 -2.5 -6.324 1 96.75 306 THR B N 1
ATOM 6806 C CA . THR B 1 306 ? 25.094 -2.549 -7.195 1 96.75 306 THR B CA 1
ATOM 6807 C C . THR B 1 306 ? 24.703 -1.146 -7.641 1 96.75 306 THR B C 1
ATOM 6809 O O . THR B 1 306 ? 25.109 -0.154 -7.039 1 96.75 306 THR B O 1
ATOM 6812 N N . THR B 1 307 ? 24.016 -1.04 -8.727 1 96.19 307 THR B N 1
ATOM 6813 C CA . THR B 1 307 ? 23.359 0.187 -9.164 1 96.19 307 THR B CA 1
ATOM 6814 C C . THR B 1 307 ? 21.891 -0.062 -9.445 1 96.19 307 THR B C 1
ATOM 6816 O O . THR B 1 307 ? 21.531 -1.066 -10.07 1 96.19 307 THR B O 1
ATOM 6819 N N . GLN B 1 308 ? 21.047 0.802 -8.938 1 94.81 308 GLN B N 1
ATOM 6820 C CA . GLN B 1 308 ? 19.609 0.705 -9.219 1 94.81 308 GLN B CA 1
ATOM 6821 C C . GLN B 1 308 ? 19.312 1.055 -10.68 1 94.81 308 GLN B C 1
ATOM 6823 O O . GLN B 1 308 ? 19.656 2.143 -11.141 1 94.81 308 GLN B O 1
ATOM 6828 N N . MET B 1 309 ? 18.672 0.178 -11.352 1 97.06 309 MET B N 1
ATOM 6829 C CA . MET B 1 309 ? 18.297 0.39 -12.742 1 97.06 309 MET B CA 1
ATOM 6830 C C . MET B 1 309 ? 16.781 0.385 -12.914 1 97.06 309 MET B C 1
ATOM 6832 O O . MET B 1 309 ? 16.109 -0.556 -12.492 1 97.06 309 MET B O 1
ATOM 6836 N N . ASN B 1 310 ? 16.312 1.484 -13.539 1 97 310 ASN B N 1
ATOM 6837 C CA . ASN B 1 310 ? 14.891 1.567 -13.852 1 97 310 ASN B CA 1
ATOM 6838 C C . ASN B 1 310 ? 14.492 0.572 -14.938 1 97 310 ASN B C 1
ATOM 6840 O O . ASN B 1 310 ? 15.047 0.594 -16.031 1 97 310 ASN B O 1
ATOM 6844 N N . THR B 1 311 ? 13.555 -0.324 -14.586 1 97.69 311 THR B N 1
ATOM 6845 C CA . THR B 1 311 ? 13.07 -1.297 -15.555 1 97.69 311 THR B CA 1
ATOM 6846 C C . THR B 1 311 ? 11.547 -1.276 -15.625 1 97.69 311 THR B C 1
ATOM 6848 O O . THR B 1 311 ? 10.875 -1.001 -14.625 1 97.69 311 THR B O 1
ATOM 6851 N N . ASN B 1 312 ? 11.016 -1.562 -16.797 1 97.5 312 ASN B N 1
ATOM 6852 C CA . ASN B 1 312 ? 9.586 -1.603 -17.078 1 97.5 312 ASN B CA 1
ATOM 6853 C C . ASN B 1 312 ? 9.203 -2.867 -17.844 1 97.5 312 ASN B C 1
ATOM 6855 O O . ASN B 1 312 ? 10.047 -3.496 -18.469 1 97.5 312 ASN B O 1
ATOM 6859 N N . SER B 1 313 ? 7.941 -3.215 -17.688 1 97.94 313 SER B N 1
ATOM 6860 C CA . SER B 1 313 ? 7.41 -4.363 -18.422 1 97.94 313 SER B CA 1
ATOM 6861 C C . SER B 1 313 ? 6.055 -4.043 -19.047 1 97.94 313 SER B C 1
ATOM 6863 O O . SER B 1 313 ? 5.223 -3.373 -18.422 1 97.94 313 SER B O 1
ATOM 6865 N N . VAL B 1 314 ? 5.906 -4.539 -20.266 1 98.31 314 VAL B N 1
ATOM 6866 C CA . VAL B 1 314 ? 4.613 -4.508 -20.938 1 98.31 314 VAL B CA 1
ATOM 6867 C C . VAL B 1 314 ? 4.043 -5.922 -21.031 1 98.31 314 VAL B C 1
ATOM 6869 O O . VAL B 1 314 ? 4.773 -6.875 -21.328 1 98.31 314 VAL B O 1
ATOM 6872 N N . ASP B 1 315 ? 2.775 -6.043 -20.734 1 98.56 315 ASP B N 1
ATOM 6873 C CA . ASP B 1 315 ? 2.072 -7.32 -20.766 1 98.56 315 ASP B CA 1
ATOM 6874 C C . ASP B 1 315 ? 0.792 -7.227 -21.594 1 98.56 315 ASP B C 1
ATOM 6876 O O . ASP B 1 315 ? -0.067 -6.387 -21.328 1 98.56 315 ASP B O 1
ATOM 6880 N N . LEU B 1 316 ? 0.657 -8.062 -22.594 1 98.69 316 LEU B N 1
ATOM 6881 C CA . LEU B 1 316 ? -0.523 -8.156 -23.453 1 98.69 316 LEU B CA 1
ATOM 6882 C C . LEU B 1 316 ? -1.076 -9.578 -23.453 1 98.69 316 LEU B C 1
ATOM 6884 O O . LEU B 1 316 ? -0.335 -10.531 -23.688 1 98.69 316 LEU B O 1
ATOM 6888 N N . ARG B 1 317 ? -2.391 -9.688 -23.188 1 98.75 317 ARG B N 1
ATOM 6889 C CA . ARG B 1 317 ? -3.021 -11 -23.109 1 98.75 317 ARG B CA 1
ATOM 6890 C C . ARG B 1 317 ? -4.363 -11 -23.844 1 98.75 317 ARG B C 1
ATOM 6892 O O . ARG B 1 317 ?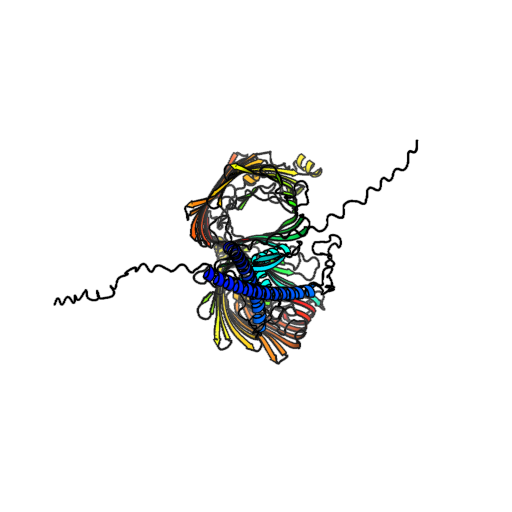 -5.207 -10.141 -23.594 1 98.75 317 ARG B O 1
ATOM 6899 N N . TYR B 1 318 ? -4.562 -11.875 -24.688 1 98.81 318 TYR B N 1
ATOM 6900 C CA . TYR B 1 318 ? -5.848 -12.172 -25.312 1 98.81 318 TYR B CA 1
ATOM 6901 C C . TYR B 1 318 ? -6.371 -13.531 -24.875 1 98.81 318 TYR B C 1
ATOM 6903 O O . TYR B 1 318 ? -5.852 -14.57 -25.281 1 98.81 318 TYR B O 1
ATOM 6911 N N . ARG B 1 319 ? -7.465 -13.484 -24.156 1 98.25 319 ARG B N 1
ATOM 6912 C CA . ARG B 1 319 ? -7.816 -14.672 -23.391 1 98.25 319 ARG B CA 1
ATOM 6913 C C . ARG B 1 319 ? -9.172 -15.219 -23.812 1 98.25 319 ARG B C 1
ATOM 6915 O O . ARG B 1 319 ? -10.008 -14.484 -24.344 1 98.25 319 ARG B O 1
ATOM 6922 N N . ASN B 1 320 ? -9.352 -16.594 -23.562 1 97.5 320 ASN B N 1
ATOM 6923 C CA . ASN B 1 320 ? -10.617 -17.312 -23.609 1 97.5 320 ASN B CA 1
ATOM 6924 C C . ASN B 1 320 ? -11.227 -17.266 -25 1 97.5 320 ASN B C 1
ATOM 6926 O O . ASN B 1 320 ? -12.438 -17.078 -25.156 1 97.5 320 ASN B O 1
ATOM 6930 N N . ILE B 1 321 ? -10.461 -17.406 -25.938 1 98.12 321 ILE B N 1
ATOM 6931 C CA . ILE B 1 321 ? -10.938 -17.562 -27.312 1 98.12 321 ILE B CA 1
ATOM 6932 C C . ILE B 1 321 ? -11.57 -18.938 -27.484 1 98.12 321 ILE B C 1
ATOM 6934 O O . ILE B 1 321 ? -10.883 -19.969 -27.375 1 98.12 321 ILE B O 1
ATOM 6938 N N . PRO B 1 322 ? -12.812 -18.984 -27.75 1 97.56 322 PRO B N 1
ATOM 6939 C CA . PRO B 1 322 ? -13.43 -20.312 -27.891 1 97.56 322 PRO B CA 1
ATOM 6940 C C . PRO B 1 322 ? -12.859 -21.094 -29.062 1 97.56 322 PRO B C 1
ATOM 6942 O O . PRO B 1 322 ? -12.664 -20.547 -30.156 1 97.56 322 PRO B O 1
ATOM 6945 N N . LEU B 1 323 ? -12.586 -22.312 -28.844 1 97.44 323 LEU B N 1
ATOM 6946 C CA . LEU B 1 323 ? -12.086 -23.203 -29.891 1 97.44 323 LEU B CA 1
ATOM 6947 C C . LEU B 1 323 ? -13.125 -24.266 -30.25 1 97.44 323 LEU B C 1
ATOM 6949 O O . LEU B 1 323 ? -13.781 -24.172 -31.297 1 97.44 323 LEU B O 1
ATOM 6953 N N . TRP B 1 324 ? -13.297 -25.281 -29.547 1 96.94 324 TRP B N 1
ATOM 6954 C CA . TRP B 1 324 ? -14.305 -26.328 -29.656 1 96.94 324 TRP B CA 1
ATOM 6955 C C . TRP B 1 324 ? -15.133 -26.422 -28.375 1 96.94 324 TRP B C 1
ATOM 6957 O O . TRP B 1 324 ? -15.039 -25.547 -27.5 1 96.94 324 TRP B O 1
ATOM 6967 N N . GLN B 1 325 ? -15.93 -27.453 -28.359 1 95.25 325 GLN B N 1
ATOM 6968 C CA . GLN B 1 325 ? -16.828 -27.562 -27.219 1 95.25 325 GLN B CA 1
ATOM 6969 C C . GLN B 1 325 ? -16.062 -27.609 -25.906 1 95.25 325 GLN B C 1
ATOM 6971 O O . GLN B 1 325 ? -15.242 -28.516 -25.688 1 95.25 325 GLN B O 1
ATOM 6976 N N . SER B 1 326 ? -16.25 -26.672 -25.062 1 95.81 326 SER B N 1
ATOM 6977 C CA . SER B 1 326 ? -15.695 -26.578 -23.719 1 95.81 326 SER B CA 1
ATOM 6978 C C . SER B 1 326 ? -14.188 -26.344 -23.766 1 95.81 326 SER B C 1
ATOM 6980 O O . SER B 1 326 ? -13.477 -26.656 -22.797 1 95.81 326 SER B O 1
ATOM 6982 N N . GLY B 1 327 ? -13.734 -25.969 -24.891 1 98.06 327 GLY B N 1
ATOM 6983 C CA . GLY B 1 327 ? -12.32 -25.656 -25.047 1 98.06 327 GLY B CA 1
ATOM 6984 C C . GLY B 1 327 ? -12.055 -24.203 -25.359 1 98.06 327 GLY B C 1
ATOM 6985 O O . GLY B 1 327 ? -12.805 -23.578 -26.109 1 98.06 327 GLY B O 1
ATOM 6986 N N . SER B 1 328 ? -11 -23.625 -24.781 1 98.38 328 SER B N 1
ATOM 6987 C CA . SER B 1 328 ? -10.656 -22.234 -25.031 1 98.38 328 SER B CA 1
ATOM 6988 C C . SER B 1 328 ? -9.148 -22.047 -25.188 1 98.38 328 SER B C 1
ATOM 6990 O O . SER B 1 328 ? -8.367 -22.875 -24.703 1 98.38 328 SER B O 1
ATOM 6992 N N . LEU B 1 329 ? -8.742 -21.047 -25.891 1 98.62 329 LEU B N 1
ATOM 6993 C CA . LEU B 1 329 ? -7.355 -20.672 -26.141 1 98.62 329 LEU B CA 1
ATOM 6994 C C . LEU B 1 329 ? -7.055 -19.297 -25.594 1 98.62 329 LEU B C 1
ATOM 6996 O O . LEU B 1 329 ? -7.867 -18.375 -25.719 1 98.62 329 LEU B O 1
ATOM 7000 N N . SER B 1 330 ? -5.961 -19.125 -25.031 1 98.75 330 SER B N 1
ATOM 7001 C CA . SER B 1 330 ? -5.438 -17.812 -24.625 1 98.75 330 SER B CA 1
ATOM 7002 C C . SER B 1 330 ? -4.012 -17.609 -25.141 1 98.75 330 SER B C 1
ATOM 7004 O O . SER B 1 330 ? -3.189 -18.531 -25.078 1 98.75 330 SER B O 1
ATOM 7006 N N . LEU B 1 331 ? -3.717 -16.438 -25.656 1 98.81 331 LEU B N 1
ATOM 7007 C CA . LEU B 1 331 ? -2.404 -16.031 -26.141 1 98.81 331 LEU B CA 1
ATOM 7008 C C . LEU B 1 331 ? -1.891 -14.82 -25.359 1 98.81 331 LEU B C 1
ATOM 7010 O O . LEU B 1 331 ? -2.604 -13.828 -25.219 1 98.81 331 LEU B O 1
ATOM 7014 N N . MET B 1 332 ? -0.678 -14.961 -24.938 1 98.62 332 MET B N 1
ATOM 7015 C CA . MET B 1 332 ? -0.157 -13.891 -24.078 1 98.62 332 MET B CA 1
ATOM 7016 C C . MET B 1 332 ? 1.304 -13.602 -24.406 1 98.62 332 MET B C 1
ATOM 7018 O O . MET B 1 332 ? 2.045 -14.5 -24.812 1 98.62 332 MET B O 1
ATOM 7022 N N . GLY B 1 333 ? 1.708 -12.367 -24.234 1 98.62 333 GLY B N 1
ATOM 7023 C CA . GLY B 1 333 ? 3.076 -11.914 -24.438 1 98.62 333 GLY B CA 1
ATOM 7024 C C . GLY B 1 333 ? 3.514 -10.867 -23.422 1 98.62 333 GLY B C 1
ATOM 7025 O O . GLY B 1 333 ? 2.721 -10.008 -23.031 1 98.62 333 GLY B O 1
ATOM 7026 N N . LYS B 1 334 ? 4.754 -10.953 -23.031 1 97.94 334 LYS B N 1
ATOM 7027 C CA . LYS B 1 334 ? 5.309 -9.938 -22.156 1 97.94 334 LYS B CA 1
ATOM 7028 C C . LYS B 1 334 ? 6.738 -9.586 -22.547 1 97.94 334 LYS B C 1
ATOM 7030 O O . LYS B 1 334 ? 7.457 -10.414 -23.109 1 97.94 334 LYS B O 1
ATOM 7035 N N . TYR B 1 335 ? 7.094 -8.359 -22.281 1 98.62 335 TYR B N 1
ATOM 7036 C CA . TYR B 1 335 ? 8.391 -7.789 -22.641 1 98.62 335 TYR B CA 1
ATOM 7037 C C . TYR B 1 335 ? 8.891 -6.855 -21.547 1 98.62 335 TYR B C 1
ATOM 7039 O O . TYR B 1 335 ? 8.18 -5.938 -21.125 1 98.62 335 TYR B O 1
ATOM 7047 N N . ALA B 1 336 ? 10.109 -7.105 -21.047 1 98.12 336 ALA B N 1
ATOM 7048 C CA . ALA B 1 336 ? 10.727 -6.254 -20.031 1 98.12 336 ALA B CA 1
ATOM 7049 C C . ALA B 1 336 ? 11.977 -5.574 -20.562 1 98.12 336 ALA B C 1
ATOM 7051 O O . ALA B 1 336 ? 12.758 -6.184 -21.312 1 98.12 336 ALA B O 1
ATOM 7052 N N . PHE B 1 337 ? 12.156 -4.312 -20.219 1 98 337 PHE B N 1
ATOM 7053 C CA . PHE B 1 337 ? 13.242 -3.508 -20.766 1 98 337 PHE B CA 1
ATOM 7054 C C . PHE B 1 337 ? 13.703 -2.467 -19.75 1 98 337 PHE B C 1
ATOM 7056 O O . PHE B 1 337 ? 12.953 -2.117 -18.828 1 98 337 PHE B O 1
ATOM 7063 N N . ALA B 1 338 ? 14.938 -2.004 -19.922 1 97.75 338 ALA B N 1
ATOM 7064 C CA . ALA B 1 338 ? 15.516 -1.031 -19 1 97.75 338 ALA B CA 1
ATOM 7065 C C . ALA B 1 338 ? 15.461 0.378 -19.578 1 97.75 338 ALA B C 1
ATOM 7067 O O . ALA B 1 338 ? 15.562 0.558 -20.797 1 97.75 338 ALA B O 1
ATOM 7068 N N . ASN B 1 339 ? 15.172 1.331 -18.703 1 97.56 339 ASN B N 1
ATOM 7069 C CA . ASN B 1 339 ? 15.414 2.752 -18.938 1 97.56 339 ASN B CA 1
ATOM 7070 C C . ASN B 1 339 ? 16.719 3.215 -18.281 1 97.56 339 ASN B C 1
ATOM 7072 O O . ASN B 1 339 ? 16.688 3.77 -17.172 1 97.56 339 ASN B O 1
ATOM 7076 N N . LYS B 1 340 ? 17.828 3.084 -19.047 1 97.44 340 LYS B N 1
ATOM 7077 C CA . LYS B 1 340 ? 19.172 3.299 -18.5 1 97.44 340 LYS B CA 1
ATOM 7078 C C . LYS B 1 340 ? 19.547 4.781 -18.516 1 97.44 340 LYS B C 1
ATOM 7080 O O . LYS B 1 340 ? 19.156 5.508 -19.438 1 97.44 340 LYS B O 1
ATOM 7085 N N . ASN B 1 341 ? 20.297 5.176 -17.531 1 96.44 341 ASN B N 1
ATOM 7086 C CA . ASN B 1 341 ? 20.969 6.469 -17.641 1 96.44 341 ASN B CA 1
ATOM 7087 C C . ASN B 1 341 ? 22.344 6.336 -18.281 1 96.44 341 ASN B C 1
ATOM 7089 O O . ASN B 1 341 ? 22.766 5.23 -18.625 1 96.44 341 ASN B O 1
ATOM 7093 N N . ASP B 1 342 ? 23.047 7.457 -18.453 1 96.75 342 ASP B N 1
ATOM 7094 C CA . ASP B 1 342 ? 24.328 7.465 -19.156 1 96.75 342 ASP B CA 1
ATOM 7095 C C . ASP B 1 342 ? 25.391 6.707 -18.359 1 96.75 342 ASP B C 1
ATOM 7097 O O . ASP B 1 342 ? 26.219 5.996 -18.938 1 96.75 342 ASP B O 1
ATOM 7101 N N . GLU B 1 343 ? 25.359 6.914 -17.125 1 95.94 343 GLU B N 1
ATOM 7102 C CA . GLU B 1 343 ? 26.344 6.246 -16.281 1 95.94 343 GLU B CA 1
ATOM 7103 C C . GLU B 1 343 ? 26.203 4.727 -16.375 1 95.94 343 GLU B C 1
ATOM 7105 O O . GLU B 1 343 ? 27.203 4.016 -16.469 1 95.94 343 GLU B O 1
ATOM 7110 N N . GLN B 1 344 ? 25.062 4.27 -16.406 1 97.06 344 GLN B N 1
ATOM 7111 C CA . GLN B 1 344 ? 24.797 2.838 -16.484 1 97.06 344 GLN B CA 1
ATOM 7112 C C . GLN B 1 344 ? 25.219 2.273 -17.844 1 97.06 344 GLN B C 1
ATOM 7114 O O . GLN B 1 344 ? 25.781 1.178 -17.922 1 97.06 344 GLN B O 1
ATOM 7119 N N . GLU B 1 345 ? 24.969 3 -18.875 1 97.44 345 GLU B N 1
ATOM 7120 C CA . GLU B 1 345 ? 25.422 2.594 -20.203 1 97.44 345 GLU B CA 1
ATOM 7121 C C . GLU B 1 345 ? 26.953 2.496 -20.25 1 97.44 345 GLU B C 1
ATOM 7123 O O . GLU B 1 345 ? 27.5 1.536 -20.797 1 97.44 345 GLU B O 1
ATOM 7128 N N . ARG B 1 346 ? 27.562 3.457 -19.672 1 97.19 346 ARG B N 1
ATOM 7129 C CA . ARG B 1 346 ? 29.031 3.467 -19.656 1 97.19 346 ARG B CA 1
ATOM 7130 C C . ARG B 1 346 ? 29.562 2.291 -18.844 1 97.19 346 ARG B C 1
ATOM 7132 O O . ARG B 1 346 ? 30.547 1.651 -19.25 1 97.19 346 ARG B O 1
ATOM 7139 N N . ASN B 1 347 ? 28.922 2.039 -17.719 1 97.06 347 ASN B N 1
ATOM 7140 C CA . ASN B 1 347 ? 29.328 0.926 -16.859 1 97.06 347 ASN B CA 1
ATOM 7141 C C . ASN B 1 347 ? 29.219 -0.407 -17.609 1 97.06 347 ASN B C 1
ATOM 7143 O O . ASN B 1 347 ? 30.094 -1.27 -17.453 1 97.06 347 ASN B O 1
ATOM 7147 N N . GLU B 1 348 ? 28.188 -0.568 -18.375 1 96.88 348 GLU B N 1
ATOM 7148 C CA . GLU B 1 348 ? 28.016 -1.79 -19.156 1 96.88 348 GLU B CA 1
ATOM 7149 C C . GLU B 1 348 ? 29.047 -1.876 -20.266 1 96.88 348 GLU B C 1
ATOM 7151 O O . GLU B 1 348 ? 29.625 -2.938 -20.516 1 96.88 348 GLU B O 1
ATOM 7156 N N . ASP B 1 349 ? 29.375 -0.793 -20.891 1 97.38 349 ASP B N 1
ATOM 7157 C CA . ASP B 1 349 ? 30.281 -0.759 -22.047 1 97.38 349 ASP B CA 1
ATOM 7158 C C . ASP B 1 349 ? 31.719 -1.054 -21.609 1 97.38 349 ASP B C 1
ATOM 7160 O O . ASP B 1 349 ? 32.469 -1.658 -22.359 1 97.38 349 ASP B O 1
ATOM 7164 N N . ASN B 1 350 ? 32 -0.586 -20.406 1 97.75 350 ASN B N 1
ATOM 7165 C CA . ASN B 1 350 ? 33.375 -0.818 -19.953 1 97.75 350 ASN B CA 1
ATOM 7166 C C . ASN B 1 350 ? 33.469 -2.121 -19.172 1 97.75 350 ASN B C 1
ATOM 7168 O O . ASN B 1 350 ? 34.5 -2.385 -18.547 1 97.75 350 ASN B O 1
ATOM 7172 N N . ASN B 1 351 ? 32.469 -2.846 -19.016 1 97.12 351 ASN B N 1
ATOM 7173 C CA . ASN B 1 351 ? 32.375 -4.184 -18.438 1 97.12 351 ASN B CA 1
ATOM 7174 C C . ASN B 1 351 ? 32.656 -4.156 -16.938 1 97.12 351 ASN B C 1
ATOM 7176 O O . ASN B 1 351 ? 33.188 -5.117 -16.375 1 97.12 351 ASN B O 1
ATOM 7180 N N . SER B 1 352 ? 32.281 -3.049 -16.328 1 97.81 352 SER B N 1
ATOM 7181 C CA . SER B 1 352 ? 32.438 -2.979 -14.875 1 97.81 352 SER B CA 1
ATOM 7182 C C . SER B 1 352 ? 31.203 -3.566 -14.18 1 97.81 352 SER B C 1
ATOM 7184 O O . SER B 1 352 ? 31.297 -4.055 -13.055 1 97.81 352 SER B O 1
ATOM 7186 N N . TYR B 1 353 ? 30.062 -3.467 -14.914 1 98.5 353 TYR B N 1
ATOM 7187 C CA . TYR B 1 353 ? 28.812 -4.047 -14.438 1 98.5 353 TYR B CA 1
ATOM 7188 C C . TYR B 1 353 ? 28.266 -5.055 -15.438 1 98.5 353 TYR B C 1
ATOM 7190 O O . TYR B 1 353 ? 28.656 -5.047 -16.609 1 98.5 353 TYR B O 1
ATOM 7198 N N . PHE B 1 354 ? 27.406 -5.938 -14.906 1 98.5 354 PHE B N 1
ATOM 7199 C CA . PHE B 1 354 ? 26.703 -6.812 -15.844 1 98.5 354 PHE B CA 1
ATOM 7200 C C . PHE B 1 354 ? 25.797 -6.012 -16.766 1 98.5 354 PHE B C 1
ATOM 7202 O O . PHE B 1 354 ? 25.203 -5.012 -16.344 1 98.5 354 PHE B O 1
ATOM 7209 N N . ARG B 1 355 ? 25.672 -6.488 -18.031 1 98 355 ARG B N 1
ATOM 7210 C CA . ARG B 1 355 ? 24.797 -5.82 -18.984 1 98 355 ARG B CA 1
ATOM 7211 C C . ARG B 1 355 ? 23.359 -6.324 -18.859 1 98 355 ARG B C 1
ATOM 7213 O O . ARG B 1 355 ? 23.109 -7.527 -18.969 1 98 355 ARG B O 1
ATOM 7220 N N . PHE B 1 356 ? 22.469 -5.402 -18.547 1 97.94 356 PHE B N 1
ATOM 7221 C CA . PHE B 1 356 ? 21.047 -5.758 -18.547 1 97.94 356 PHE B CA 1
ATOM 7222 C C . PHE B 1 356 ? 20.562 -6.043 -19.953 1 97.94 356 PHE B C 1
ATOM 7224 O O . PHE B 1 356 ? 20.688 -5.203 -20.844 1 97.94 356 PHE B O 1
ATOM 7231 N N . LYS B 1 357 ? 19.922 -7.223 -20.141 1 98.12 357 LYS B N 1
ATOM 7232 C CA . LYS B 1 357 ? 19.344 -7.605 -21.422 1 98.12 357 LYS B CA 1
ATOM 7233 C C . LYS B 1 357 ? 17.828 -7.648 -21.359 1 98.12 357 LYS B C 1
ATOM 7235 O O . LYS B 1 357 ? 17.266 -8.258 -20.438 1 98.12 357 LYS B O 1
ATOM 7240 N N . ASP B 1 358 ? 17.25 -6.965 -22.359 1 98.06 358 ASP B N 1
ATOM 7241 C CA . ASP B 1 358 ? 15.805 -7.09 -22.469 1 98.06 358 ASP B CA 1
ATOM 7242 C C . ASP B 1 358 ? 15.383 -8.555 -22.531 1 98.06 358 ASP B C 1
ATOM 7244 O O . ASP B 1 358 ? 16.156 -9.406 -22.984 1 98.06 358 ASP B O 1
ATOM 7248 N N . THR B 1 359 ? 14.211 -8.828 -22.062 1 98.69 359 THR B N 1
ATOM 7249 C CA . THR B 1 359 ? 13.719 -10.203 -22.047 1 98.69 359 THR B CA 1
ATOM 7250 C C . THR B 1 359 ? 12.25 -10.258 -22.469 1 98.69 359 THR B C 1
ATOM 7252 O O . THR B 1 359 ? 11.508 -9.297 -22.266 1 98.69 359 THR B O 1
ATOM 7255 N N . TRP B 1 360 ? 11.859 -11.297 -23.141 1 98.62 360 TRP B N 1
ATOM 7256 C CA . TRP B 1 360 ? 10.484 -11.492 -23.578 1 98.62 360 TRP B CA 1
ATOM 7257 C C . TRP B 1 360 ? 10.023 -12.922 -23.328 1 98.62 360 TRP B C 1
ATOM 7259 O O . TRP B 1 360 ? 10.844 -13.82 -23.141 1 98.62 360 TRP B O 1
ATOM 7269 N N . MET B 1 361 ? 8.734 -13.18 -23.25 1 98.81 361 MET B N 1
ATOM 7270 C CA . MET B 1 361 ? 8.102 -14.484 -23.078 1 98.81 361 MET B CA 1
ATOM 7271 C C . MET B 1 361 ? 6.773 -14.547 -23.812 1 98.81 361 MET B C 1
ATOM 7273 O O . MET B 1 361 ? 5.961 -13.625 -23.719 1 98.81 361 MET B O 1
ATOM 7277 N N . ALA B 1 362 ? 6.629 -15.547 -24.594 1 98.88 362 ALA B N 1
ATOM 7278 C CA . ALA B 1 362 ? 5.367 -15.852 -25.25 1 98.88 362 ALA B CA 1
ATOM 7279 C C . ALA B 1 362 ? 4.711 -17.094 -24.656 1 98.88 362 ALA B C 1
ATOM 7281 O O . ALA B 1 362 ? 5.391 -18.062 -24.312 1 98.88 362 ALA B O 1
ATOM 7282 N N . THR B 1 363 ? 3.414 -17.016 -24.422 1 98.81 363 THR B N 1
ATOM 7283 C CA . THR B 1 363 ? 2.668 -18.094 -23.781 1 98.81 363 THR B CA 1
ATOM 7284 C C . THR B 1 363 ? 1.391 -18.406 -24.562 1 98.81 363 THR B C 1
ATOM 7286 O O . THR B 1 363 ? 0.648 -17.5 -24.938 1 98.81 363 THR B O 1
ATOM 7289 N N . ALA B 1 364 ? 1.118 -19.641 -24.781 1 98.88 364 ALA B N 1
ATOM 7290 C CA . ALA B 1 364 ? -0.158 -20.141 -25.281 1 98.88 364 ALA B CA 1
ATOM 7291 C C . ALA B 1 364 ? -0.753 -21.172 -24.312 1 98.88 364 ALA B C 1
ATOM 7293 O O . ALA B 1 364 ? -0.06 -22.078 -23.875 1 98.88 364 ALA B O 1
ATOM 7294 N N . ILE B 1 365 ? -2.02 -21 -24.031 1 98.69 365 ILE B N 1
ATOM 7295 C CA . ILE B 1 365 ? -2.691 -21.922 -23.109 1 98.69 365 ILE B CA 1
ATOM 7296 C C . ILE B 1 365 ? -3.969 -22.453 -23.766 1 98.69 365 ILE B C 1
ATOM 7298 O O . ILE B 1 365 ? -4.809 -21.672 -24.219 1 98.69 365 ILE B O 1
ATOM 7302 N N . ILE B 1 366 ? -4.102 -23.703 -23.781 1 98.75 366 ILE B N 1
ATOM 7303 C CA . ILE B 1 366 ? -5.359 -24.359 -24.141 1 98.75 366 ILE B CA 1
ATOM 7304 C C . ILE B 1 366 ? -5.996 -24.969 -22.891 1 98.75 366 ILE B C 1
ATOM 7306 O O . ILE B 1 366 ? -5.375 -25.766 -22.188 1 98.75 366 ILE B O 1
ATOM 7310 N N . ARG B 1 367 ? -7.215 -24.625 -22.688 1 98.38 367 ARG B N 1
ATOM 7311 C CA . ARG B 1 367 ? -7.934 -25.156 -21.531 1 98.38 367 ARG B CA 1
ATOM 7312 C C . ARG B 1 367 ? -9.148 -25.969 -21.969 1 98.38 367 ARG B C 1
ATOM 7314 O O . ARG B 1 367 ? -9.914 -25.531 -22.844 1 98.38 367 ARG B O 1
ATOM 7321 N N . GLN B 1 368 ? -9.289 -27.125 -21.359 1 98.44 368 GLN B N 1
ATOM 7322 C CA . GLN B 1 368 ? -10.414 -28.031 -21.594 1 98.44 368 GLN B CA 1
ATOM 7323 C C . GLN B 1 368 ? -11.219 -28.266 -20.328 1 98.44 368 GLN B C 1
ATOM 7325 O O . GLN B 1 368 ? -10.688 -28.781 -19.344 1 98.44 368 GLN B O 1
ATOM 7330 N N . GLU B 1 369 ? -12.43 -27.859 -20.391 1 97.81 369 GLU B N 1
ATOM 7331 C CA . GLU B 1 369 ? -13.312 -28.219 -19.281 1 97.81 369 GLU B CA 1
ATOM 7332 C C . GLU B 1 369 ? -13.766 -29.672 -19.375 1 97.81 369 GLU B C 1
ATOM 7334 O O . GLU B 1 369 ? -14.023 -30.172 -20.469 1 97.81 369 GLU B O 1
ATOM 7339 N N . LEU B 1 370 ? -13.859 -30.25 -18.234 1 97.44 370 LEU B N 1
ATOM 7340 C CA . LEU B 1 370 ? -14.258 -31.641 -18.156 1 97.44 370 LEU B CA 1
ATOM 7341 C C . LEU B 1 370 ? -15.516 -31.797 -17.312 1 97.44 370 LEU B C 1
ATOM 7343 O O . LEU B 1 370 ? -16.062 -30.812 -16.797 1 97.44 370 LEU B O 1
ATOM 7347 N N . GLU B 1 371 ? -15.961 -33 -17.203 1 95.06 371 GLU B N 1
ATOM 7348 C CA . GLU B 1 371 ? -17.156 -33.312 -16.422 1 95.06 371 GLU B CA 1
ATOM 7349 C C . GLU B 1 371 ? -16.953 -32.969 -14.953 1 95.06 371 GLU B C 1
ATOM 7351 O O . GLU B 1 371 ? -15.82 -33 -14.461 1 95.06 371 GLU B O 1
ATOM 7356 N N . ARG B 1 372 ? -18 -32.594 -14.258 1 95.06 372 ARG B N 1
ATOM 7357 C CA . ARG B 1 372 ? -18.016 -32.344 -12.82 1 95.06 372 ARG B CA 1
ATOM 7358 C C . ARG B 1 372 ? -17.047 -31.234 -12.438 1 95.06 372 ARG B C 1
ATOM 7360 O O . ARG B 1 372 ? -16.344 -31.344 -11.438 1 95.06 372 ARG B O 1
ATOM 7367 N N . LYS B 1 373 ? -16.938 -30.281 -13.273 1 93.69 373 LYS B N 1
ATOM 7368 C CA . LYS B 1 373 ? -16.125 -29.078 -13.086 1 93.69 373 LYS B CA 1
ATOM 7369 C C . LYS B 1 373 ? -14.633 -29.406 -13.094 1 93.69 373 LYS B C 1
ATOM 7371 O O . LYS B 1 373 ? -13.828 -28.656 -12.555 1 93.69 373 LYS B O 1
ATOM 7376 N N . GLY B 1 374 ? -14.305 -30.516 -13.641 1 97 374 GLY B N 1
ATOM 7377 C CA . GLY B 1 374 ? -12.906 -30.812 -13.914 1 97 374 GLY B CA 1
ATOM 7378 C C . GLY B 1 374 ? -12.336 -30 -15.055 1 97 374 GLY B C 1
ATOM 7379 O O . GLY B 1 374 ? -13.07 -29.312 -15.773 1 97 374 GLY B O 1
ATOM 7380 N N . PHE B 1 375 ? -10.992 -30.062 -15.234 1 98 375 PHE B N 1
ATOM 7381 C CA . PHE B 1 375 ? -10.352 -29.344 -16.328 1 98 375 PHE B CA 1
ATOM 7382 C C . PHE B 1 375 ? -8.938 -29.859 -16.562 1 98 375 PHE B C 1
ATOM 7384 O O . PHE B 1 375 ? -8.367 -30.531 -15.711 1 98 375 PHE B O 1
ATOM 7391 N N . ASN B 1 376 ? -8.445 -29.578 -17.641 1 98.31 376 ASN B N 1
ATOM 7392 C CA . ASN B 1 376 ? -7.02 -29.672 -17.922 1 98.31 376 ASN B CA 1
ATOM 7393 C C . ASN B 1 376 ? -6.535 -28.469 -18.75 1 98.31 376 ASN B C 1
ATOM 7395 O O . ASN B 1 376 ? -7.227 -28.031 -19.672 1 98.31 376 ASN B O 1
ATOM 7399 N N . GLU B 1 377 ? -5.418 -27.953 -18.359 1 98.25 377 GLU B N 1
ATOM 7400 C CA . GLU B 1 377 ? -4.781 -26.844 -19.062 1 98.25 377 GLU B CA 1
ATOM 7401 C C . GLU B 1 377 ? -3.418 -27.25 -19.609 1 98.25 377 GLU B C 1
ATOM 7403 O O . GLU B 1 377 ? -2.6 -27.828 -18.891 1 98.25 377 GLU B O 1
ATOM 7408 N N . PHE B 1 378 ? -3.254 -26.969 -20.844 1 98.62 378 PHE B N 1
ATOM 7409 C CA . PHE B 1 378 ? -1.972 -27.188 -21.5 1 98.62 378 PHE B CA 1
ATOM 7410 C C . PHE B 1 378 ? -1.309 -25.859 -21.844 1 98.62 378 PHE B C 1
ATOM 7412 O O . PHE B 1 378 ? -1.891 -25.047 -22.562 1 98.62 378 PHE B O 1
ATOM 7419 N N . THR B 1 379 ? -0.12 -25.656 -21.375 1 98.75 379 THR B N 1
ATOM 7420 C CA . THR B 1 379 ? 0.587 -24.391 -21.578 1 98.75 379 THR B CA 1
ATOM 7421 C C . THR B 1 379 ? 1.871 -24.625 -22.375 1 98.75 379 THR B C 1
ATOM 7423 O O . THR B 1 379 ? 2.654 -25.516 -22.062 1 98.75 379 THR B O 1
ATOM 7426 N N . LEU B 1 380 ? 2.066 -23.875 -23.375 1 98.88 380 LEU B N 1
ATOM 7427 C CA . LEU B 1 380 ? 3.328 -23.766 -24.109 1 98.88 380 LEU B CA 1
ATOM 7428 C C . LEU B 1 380 ? 3.945 -22.375 -23.906 1 98.88 380 LEU B C 1
ATOM 7430 O O . LEU B 1 380 ? 3.283 -21.359 -24.141 1 98.88 380 LEU B O 1
ATOM 7434 N N . GLN B 1 381 ? 5.223 -22.359 -23.516 1 98.88 381 GLN B N 1
ATOM 7435 C CA . GLN B 1 381 ? 5.91 -21.094 -23.328 1 98.88 381 GLN B CA 1
ATOM 7436 C C . GLN B 1 381 ? 7.297 -21.109 -23.969 1 98.88 381 GLN B C 1
ATOM 7438 O O . GLN B 1 381 ? 7.957 -22.156 -23.984 1 98.88 381 GLN B O 1
ATOM 7443 N N . VAL B 1 382 ? 7.711 -19.938 -24.453 1 98.88 382 VAL B N 1
ATOM 7444 C CA . VAL B 1 382 ? 9.07 -19.688 -24.922 1 98.88 382 VAL B CA 1
ATOM 7445 C C . VAL B 1 382 ? 9.555 -18.344 -24.406 1 98.88 382 VAL B C 1
ATOM 7447 O O . VAL B 1 382 ? 8.797 -17.375 -24.359 1 98.88 382 VAL B O 1
ATOM 7450 N N . ALA B 1 383 ? 10.789 -18.328 -23.969 1 98.88 383 ALA B N 1
ATOM 7451 C CA . ALA B 1 383 ? 11.336 -17.094 -23.391 1 98.88 383 ALA B CA 1
ATOM 7452 C C . ALA B 1 383 ? 12.836 -16.984 -23.656 1 98.88 383 ALA B C 1
ATOM 7454 O O . ALA B 1 383 ? 13.492 -17.969 -24 1 98.88 383 ALA B O 1
ATOM 7455 N N . ASN B 1 384 ? 13.375 -15.75 -23.5 1 98.75 384 ASN B N 1
ATOM 7456 C CA . ASN B 1 384 ? 14.812 -15.555 -23.594 1 98.75 384 ASN B CA 1
ATOM 7457 C C . ASN B 1 384 ? 15.367 -14.859 -22.344 1 98.75 384 ASN B C 1
ATOM 7459 O O . ASN B 1 384 ? 14.609 -14.422 -21.484 1 98.75 384 ASN B O 1
ATOM 7463 N N . ASN B 1 385 ? 16.672 -14.875 -22.25 1 98.56 385 ASN B N 1
ATOM 7464 C CA . ASN B 1 385 ? 17.422 -14.156 -21.219 1 98.56 385 ASN B CA 1
ATOM 7465 C C . ASN B 1 385 ? 16.875 -14.445 -19.828 1 98.56 385 ASN B C 1
ATOM 7467 O O . ASN B 1 385 ? 16.766 -15.609 -19.438 1 98.56 385 ASN B O 1
ATOM 7471 N N . SER B 1 386 ? 16.547 -13.406 -19.078 1 98.19 386 SER B N 1
ATOM 7472 C CA . SER B 1 386 ? 16.234 -1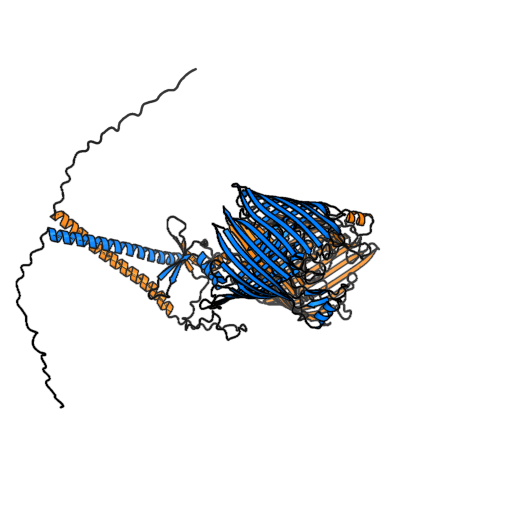3.609 -17.672 1 98.19 386 SER B CA 1
ATOM 7473 C C . SER B 1 386 ? 14.984 -14.477 -17.5 1 98.19 386 SER B C 1
ATOM 7475 O O . SER B 1 386 ? 14.906 -15.297 -16.594 1 98.19 386 SER B O 1
ATOM 7477 N N . TYR B 1 387 ? 13.984 -14.266 -18.312 1 98.5 387 TYR B N 1
ATOM 7478 C CA . TYR B 1 387 ? 12.805 -15.117 -18.203 1 98.5 387 TYR B CA 1
ATOM 7479 C C . TYR B 1 387 ? 13.156 -16.562 -18.5 1 98.5 387 TYR B C 1
ATOM 7481 O O . TYR B 1 387 ? 12.633 -17.484 -17.875 1 98.5 387 TYR B O 1
ATOM 7489 N N . ALA B 1 388 ? 14.023 -16.781 -19.422 1 98.44 388 ALA B N 1
ATOM 7490 C CA . ALA B 1 388 ? 14.484 -18.125 -19.719 1 98.44 388 ALA B CA 1
ATOM 7491 C C . ALA B 1 388 ? 15.234 -18.719 -18.516 1 98.44 388 ALA B C 1
ATOM 7493 O O . ALA B 1 388 ? 15.117 -19.906 -18.234 1 98.44 388 ALA B O 1
ATOM 7494 N N . SER B 1 389 ? 16 -17.938 -17.938 1 97.94 389 SER B N 1
ATOM 7495 C CA . SER B 1 389 ? 16.734 -18.375 -16.75 1 97.94 389 SER B CA 1
ATOM 7496 C C . SER B 1 389 ? 15.781 -18.922 -15.688 1 97.94 389 SER B C 1
ATOM 7498 O O . SER B 1 389 ? 16.109 -19.891 -14.992 1 97.94 389 SER B O 1
ATOM 7500 N N . SER B 1 390 ? 14.672 -18.344 -15.562 1 97.31 390 SER B N 1
ATOM 7501 C CA . SER B 1 390 ? 13.688 -18.766 -14.562 1 97.31 390 SER B CA 1
ATOM 7502 C C . SER B 1 390 ? 13.195 -20.172 -14.828 1 97.31 390 SER B C 1
ATOM 7504 O O . SER B 1 390 ? 12.852 -20.906 -13.898 1 97.31 390 SER B O 1
ATOM 7506 N N . PHE B 1 391 ? 13.164 -20.547 -16.078 1 97.75 391 PHE B N 1
ATOM 7507 C CA . PHE B 1 391 ? 12.711 -21.891 -16.438 1 97.75 391 PHE B CA 1
ATOM 7508 C C . PHE B 1 391 ? 13.656 -22.953 -15.875 1 97.75 391 PHE B C 1
ATOM 7510 O O . PHE B 1 391 ? 13.266 -24.109 -15.68 1 97.75 391 PHE B O 1
ATOM 7517 N N . ALA B 1 392 ? 14.875 -22.547 -15.641 1 96.44 392 ALA B N 1
ATOM 7518 C CA . ALA B 1 392 ? 15.898 -23.484 -15.203 1 96.44 392 ALA B CA 1
ATOM 7519 C C . ALA B 1 392 ? 15.859 -23.672 -13.688 1 96.44 392 ALA B C 1
ATOM 7521 O O . ALA B 1 392 ? 16.547 -24.547 -13.148 1 96.44 392 ALA B O 1
ATOM 7522 N N . ASN B 1 393 ? 15.07 -22.906 -13.023 1 95.81 393 ASN B N 1
ATOM 7523 C CA . ASN B 1 393 ? 14.984 -23.016 -11.57 1 95.81 393 ASN B CA 1
ATOM 7524 C C . ASN B 1 393 ? 14.086 -24.172 -11.148 1 95.81 393 ASN B C 1
ATOM 7526 O O . ASN B 1 393 ? 12.867 -24.125 -11.336 1 95.81 393 ASN B O 1
ATOM 7530 N N . PHE B 1 394 ? 14.656 -25.141 -10.531 1 92.69 394 PHE B N 1
ATOM 7531 C CA . PHE B 1 394 ? 13.883 -26.328 -10.234 1 92.69 394 PHE B CA 1
ATOM 7532 C C . PHE B 1 394 ? 13.102 -26.172 -8.938 1 92.69 394 PHE B C 1
ATOM 7534 O O . PHE B 1 394 ? 12.18 -26.938 -8.656 1 92.69 394 PHE B O 1
ATOM 7541 N N . SER B 1 395 ? 13.391 -25.203 -8.039 1 89.31 395 SER B N 1
ATOM 7542 C CA . SER B 1 395 ? 12.68 -25.031 -6.77 1 89.31 395 SER B CA 1
ATOM 7543 C C . SER B 1 395 ? 11.562 -24.016 -6.895 1 89.31 395 SER B C 1
ATOM 7545 O O . SER B 1 395 ? 10.68 -23.938 -6.039 1 89.31 395 SER B O 1
ATOM 7547 N N . GLY B 1 396 ? 11.523 -23.156 -7.832 1 90.44 396 GLY B N 1
ATOM 7548 C CA . GLY B 1 396 ? 10.539 -22.125 -8.109 1 90.44 396 GLY B CA 1
ATOM 7549 C C . GLY B 1 396 ? 10.734 -21.469 -9.461 1 90.44 396 GLY B C 1
ATOM 7550 O O . GLY B 1 396 ? 11.57 -20.578 -9.617 1 90.44 396 GLY B O 1
ATOM 7551 N N . ALA B 1 397 ? 9.859 -21.75 -10.367 1 93.38 397 ALA B N 1
ATOM 7552 C CA . ALA B 1 397 ? 10.148 -21.422 -11.758 1 93.38 397 ALA B CA 1
ATOM 7553 C C . ALA B 1 397 ? 9.266 -20.266 -12.242 1 93.38 397 ALA B C 1
ATOM 7555 O O . ALA B 1 397 ? 8.977 -20.172 -13.438 1 93.38 397 ALA B O 1
ATOM 7556 N N . SER B 1 398 ? 8.82 -19.453 -11.328 1 96.44 398 SER B N 1
ATOM 7557 C CA . SER B 1 398 ? 8.094 -18.266 -11.75 1 96.44 398 SER B CA 1
ATOM 7558 C C . SER B 1 398 ? 8.977 -17.344 -12.594 1 96.44 398 SER B C 1
ATOM 7560 O O . SER B 1 398 ? 10.156 -17.172 -12.289 1 96.44 398 SER B O 1
ATOM 7562 N N . ASN B 1 399 ? 8.438 -16.828 -13.602 1 96.19 399 ASN B N 1
ATOM 7563 C CA . ASN B 1 399 ? 9.234 -15.938 -14.438 1 96.19 399 ASN B CA 1
ATOM 7564 C C . ASN B 1 399 ? 9.594 -14.656 -13.695 1 96.19 399 ASN B C 1
ATOM 7566 O O . ASN B 1 399 ? 8.75 -14.062 -13.023 1 96.19 399 ASN B O 1
ATOM 7570 N N . SER B 1 400 ? 10.797 -14.234 -13.844 1 95.81 400 SER B N 1
ATOM 7571 C CA . SER B 1 400 ? 11.305 -13 -13.258 1 95.81 400 SER B CA 1
ATOM 7572 C C . SER B 1 400 ? 12.477 -12.445 -14.055 1 95.81 400 SER B C 1
ATOM 7574 O O . SER B 1 400 ? 13.18 -13.195 -14.742 1 95.81 400 SER B O 1
ATOM 7576 N N . MET B 1 401 ? 12.688 -11.203 -13.93 1 95.06 401 MET B N 1
ATOM 7577 C CA . MET B 1 401 ? 13.789 -10.578 -14.656 1 95.06 401 MET B CA 1
ATOM 7578 C C . MET B 1 401 ? 15.078 -10.641 -13.852 1 95.06 401 MET B C 1
ATOM 7580 O O . MET B 1 401 ? 16.156 -10.406 -14.391 1 95.06 401 MET B O 1
ATOM 7584 N N . ALA B 1 402 ? 14.953 -10.93 -12.617 1 95.38 402 ALA B N 1
ATOM 7585 C CA . ALA B 1 402 ? 16.109 -10.938 -11.719 1 95.38 402 ALA B CA 1
ATOM 7586 C C . ALA B 1 402 ? 15.914 -11.922 -10.57 1 95.38 402 ALA B C 1
ATOM 7588 O O . ALA B 1 402 ? 14.812 -12.445 -10.375 1 95.38 402 ALA B O 1
ATOM 7589 N N . SER B 1 403 ? 16.984 -12.266 -9.914 1 93.56 403 SER B N 1
ATOM 7590 C CA . SER B 1 403 ? 16.891 -13.008 -8.664 1 93.56 403 SER B CA 1
ATOM 7591 C C . SER B 1 403 ? 16.516 -12.086 -7.508 1 93.56 403 SER B C 1
ATOM 7593 O O . SER B 1 403 ? 17.375 -11.492 -6.867 1 93.56 403 SER B O 1
ATOM 7595 N N . GLY B 1 404 ? 15.258 -12.125 -7.188 1 89.81 404 GLY B N 1
ATOM 7596 C CA . GLY B 1 404 ? 14.789 -11.062 -6.312 1 89.81 404 GLY B CA 1
ATOM 7597 C C . GLY B 1 404 ? 14.953 -9.68 -6.914 1 89.81 404 GLY B C 1
ATOM 7598 O O . GLY B 1 404 ? 14.508 -9.43 -8.031 1 89.81 404 GLY B O 1
ATOM 7599 N N . ARG B 1 405 ? 15.688 -8.891 -6.199 1 91.81 405 ARG B N 1
ATOM 7600 C CA . ARG B 1 405 ? 15.906 -7.535 -6.691 1 91.81 405 ARG B CA 1
ATOM 7601 C C . ARG B 1 405 ? 17.234 -7.422 -7.422 1 91.81 405 ARG B C 1
ATOM 7603 O O . ARG B 1 405 ? 17.531 -6.395 -8.031 1 91.81 405 ARG B O 1
ATOM 7610 N N . TYR B 1 406 ? 17.984 -8.469 -7.453 1 96.38 406 TYR B N 1
ATOM 7611 C CA . TYR B 1 406 ? 19.359 -8.383 -7.918 1 96.38 406 TYR B CA 1
ATOM 7612 C C . TYR B 1 406 ? 19.516 -8.984 -9.312 1 96.38 406 TYR B C 1
ATOM 7614 O O . TYR B 1 406 ? 19.141 -10.133 -9.539 1 96.38 406 TYR B O 1
ATOM 7622 N N . TYR B 1 407 ? 20.062 -8.234 -10.172 1 98.06 407 TYR B N 1
ATOM 7623 C CA . TYR B 1 407 ? 20.328 -8.68 -11.531 1 98.06 407 TYR B CA 1
ATOM 7624 C C . TYR B 1 407 ? 21.812 -8.922 -11.75 1 98.06 407 TYR B C 1
ATOM 7626 O O . TYR B 1 407 ? 22.641 -8.047 -11.461 1 98.06 407 TYR B O 1
ATOM 7634 N N . TYR B 1 408 ? 22.141 -10.07 -12.227 1 98.06 408 TYR B N 1
ATOM 7635 C CA . TYR B 1 408 ? 23.5 -10.438 -12.594 1 98.06 408 TYR B CA 1
ATOM 7636 C C . TYR B 1 408 ? 23.516 -11.594 -13.586 1 98.06 408 TYR B C 1
ATOM 7638 O O . TYR B 1 408 ? 22.484 -12.242 -13.797 1 98.06 408 TYR B O 1
ATOM 7646 N N . GLY B 1 409 ? 24.688 -11.836 -14.211 1 97.31 409 GLY B N 1
ATOM 7647 C CA . GLY B 1 409 ? 24.875 -12.93 -15.148 1 97.31 409 GLY B CA 1
ATOM 7648 C C . GLY B 1 409 ? 25 -12.469 -16.594 1 97.31 409 GLY B C 1
ATOM 7649 O O . GLY B 1 409 ? 24.359 -11.5 -17 1 97.31 409 GLY B O 1
ATOM 7650 N N . ASP B 1 410 ? 25.766 -13.219 -17.359 1 97.38 410 ASP B N 1
ATOM 7651 C CA . ASP B 1 410 ? 25.922 -12.938 -18.781 1 97.38 410 ASP B CA 1
ATOM 7652 C C . ASP B 1 410 ? 24.812 -13.602 -19.609 1 97.38 410 ASP B C 1
ATOM 7654 O O . ASP B 1 410 ? 24.922 -14.781 -19.969 1 97.38 410 ASP B O 1
ATOM 7658 N N . HIS B 1 411 ? 23.875 -12.82 -19.953 1 97.88 411 HIS B N 1
ATOM 7659 C CA . HIS B 1 411 ? 22.797 -13.273 -20.828 1 97.88 411 HIS B CA 1
ATOM 7660 C C . HIS B 1 411 ? 23.172 -13.07 -22.297 1 97.88 411 HIS B C 1
ATOM 7662 O O . HIS B 1 411 ? 23.641 -11.992 -22.688 1 97.88 411 HIS B O 1
ATOM 7668 N N . THR B 1 412 ? 22.984 -14.031 -23.109 1 97.44 412 THR B N 1
ATOM 7669 C CA . THR B 1 412 ? 23.406 -13.984 -24.5 1 97.44 412 THR B CA 1
ATOM 7670 C C . THR B 1 412 ? 22.25 -14.328 -25.438 1 97.44 412 THR B C 1
ATOM 7672 O O . THR B 1 412 ? 22.453 -15.008 -26.453 1 97.44 412 THR B O 1
ATOM 7675 N N . ASN B 1 413 ? 21.078 -13.992 -25 1 98.06 413 ASN B N 1
ATOM 7676 C CA . ASN B 1 413 ? 19.844 -14.195 -25.766 1 98.06 413 ASN B CA 1
ATOM 7677 C C . ASN B 1 413 ? 19.5 -15.672 -25.875 1 98.06 413 ASN B C 1
ATOM 7679 O O . ASN B 1 413 ? 18.891 -16.094 -26.859 1 98.06 413 ASN B O 1
ATOM 7683 N N . GLY B 1 414 ? 20 -16.453 -24.938 1 98.19 414 GLY B N 1
ATOM 7684 C CA . GLY B 1 414 ? 19.578 -17.844 -24.891 1 98.19 414 GLY B CA 1
ATOM 7685 C C . GLY B 1 414 ? 18.062 -18 -24.812 1 98.19 414 GLY B C 1
ATOM 7686 O O . GLY B 1 414 ? 17.359 -17.094 -24.344 1 98.19 414 GLY B O 1
ATOM 7687 N N . VAL B 1 415 ? 17.609 -19.172 -25.25 1 98.62 415 VAL B N 1
ATOM 7688 C CA . VAL B 1 415 ? 16.172 -19.391 -25.328 1 98.62 415 VAL B CA 1
ATOM 7689 C C . VAL B 1 415 ? 15.797 -20.672 -24.547 1 98.62 415 VAL B C 1
ATOM 7691 O O . VAL B 1 415 ? 16.578 -21.625 -24.516 1 98.62 415 VAL B O 1
ATOM 7694 N N . ALA B 1 416 ? 14.656 -20.641 -23.953 1 98.81 416 ALA B N 1
ATOM 7695 C CA . ALA B 1 416 ? 14.133 -21.812 -23.266 1 98.81 416 ALA B CA 1
ATOM 7696 C C . ALA B 1 416 ? 12.672 -22.062 -23.641 1 98.81 416 ALA B C 1
ATOM 7698 O O . ALA B 1 416 ? 11.922 -21.109 -23.891 1 98.81 416 ALA B O 1
ATOM 7699 N N . TRP B 1 417 ? 12.328 -23.328 -23.641 1 98.75 417 TRP B N 1
ATOM 7700 C CA . TRP B 1 417 ? 10.969 -23.812 -23.875 1 98.75 417 TRP B CA 1
ATOM 7701 C C . TRP B 1 417 ? 10.414 -24.5 -22.641 1 98.75 417 TRP B C 1
ATOM 7703 O O . TRP B 1 417 ? 11.156 -25.156 -21.906 1 98.75 417 TRP B O 1
ATOM 7713 N N . ARG B 1 418 ? 9.125 -24.375 -22.469 1 98.69 418 ARG B N 1
ATOM 7714 C CA . ARG B 1 418 ? 8.469 -25.062 -21.359 1 98.69 418 ARG B CA 1
ATOM 7715 C C . ARG B 1 418 ? 7.066 -25.516 -21.75 1 98.69 418 ARG B C 1
ATOM 7717 O O . ARG B 1 418 ? 6.297 -24.75 -22.328 1 98.69 418 ARG B O 1
ATOM 7724 N N . LEU B 1 419 ? 6.773 -26.766 -21.484 1 98.81 419 LEU B N 1
ATOM 7725 C CA . LEU B 1 419 ? 5.457 -27.375 -21.641 1 98.81 419 LEU B CA 1
ATOM 7726 C C . LEU B 1 419 ? 4.887 -27.781 -20.281 1 98.81 419 LEU B C 1
ATOM 7728 O O . LEU B 1 419 ? 5.574 -28.422 -19.484 1 98.81 419 LEU B O 1
ATOM 7732 N N . ILE B 1 420 ? 3.686 -27.344 -20.062 1 98.75 420 ILE B N 1
ATOM 7733 C CA . ILE B 1 420 ? 3.051 -27.641 -18.781 1 98.75 420 ILE B CA 1
ATOM 7734 C C . ILE B 1 420 ? 1.677 -28.266 -19.016 1 98.75 420 ILE B C 1
ATOM 7736 O O . ILE B 1 420 ? 0.915 -27.797 -19.859 1 98.75 420 ILE B O 1
ATOM 7740 N N . SER B 1 421 ? 1.354 -29.281 -18.312 1 98.69 421 SER B N 1
ATOM 7741 C CA . SER B 1 421 ? -0 -29.797 -18.156 1 98.69 421 SER B CA 1
ATOM 7742 C C . SER B 1 421 ? -0.437 -29.781 -16.703 1 98.69 421 SER B C 1
ATOM 7744 O O . SER B 1 421 ? 0.28 -30.281 -15.828 1 98.69 421 SER B O 1
ATOM 7746 N N . GLN B 1 422 ? -1.503 -29.203 -16.438 1 98.25 422 GLN B N 1
ATOM 7747 C CA . GLN B 1 422 ? -2.082 -29.25 -15.094 1 98.25 422 GLN B CA 1
ATOM 7748 C C . GLN B 1 422 ? -3.598 -29.406 -15.156 1 98.25 422 GLN B C 1
ATOM 7750 O O . GLN B 1 422 ? -4.246 -28.891 -16.062 1 98.25 422 GLN B O 1
ATOM 7755 N N . GLY B 1 423 ? -4.191 -30.109 -14.094 1 98.25 423 GLY B N 1
ATOM 7756 C CA . GLY B 1 423 ? -5.637 -30.25 -14.07 1 98.25 423 GLY B CA 1
ATOM 7757 C C . GLY B 1 423 ? -6.129 -31.141 -12.945 1 98.25 423 GLY B C 1
ATOM 7758 O O . GLY B 1 423 ? -5.34 -31.594 -12.117 1 98.25 423 GLY B O 1
ATOM 7759 N N . GLU B 1 424 ? -7.371 -31.188 -12.93 1 98.19 424 GLU B N 1
ATOM 7760 C CA . GLU B 1 424 ? -8.109 -32.062 -12.023 1 98.19 424 GLU B CA 1
ATOM 7761 C C . GLU B 1 424 ? -9.242 -32.781 -12.75 1 98.19 424 GLU B C 1
ATOM 7763 O O . GLU B 1 424 ? -9.93 -32.188 -13.586 1 98.19 424 GLU B O 1
ATOM 7768 N N . MET B 1 425 ? -9.375 -34.094 -12.43 1 98.06 425 MET B N 1
ATOM 7769 C CA . MET B 1 425 ? -10.438 -34.844 -13.094 1 98.06 425 MET B CA 1
ATOM 7770 C C . MET B 1 425 ? -10.93 -35.969 -12.195 1 98.06 425 MET B C 1
ATOM 7772 O O . MET B 1 425 ? -10.188 -36.469 -11.344 1 98.06 425 MET B O 1
ATOM 7776 N N . TYR B 1 426 ? -12.133 -36.281 -12.422 1 97.75 426 TYR B N 1
ATOM 7777 C CA . TYR B 1 426 ? -12.703 -37.469 -11.758 1 97.75 426 TYR B CA 1
ATOM 7778 C C . TYR B 1 426 ? -12.477 -38.719 -12.586 1 97.75 426 TYR B C 1
ATOM 7780 O O . TYR B 1 426 ? -12.961 -38.844 -13.711 1 97.75 426 TYR B O 1
ATOM 7788 N N . LEU B 1 427 ? -11.727 -39.625 -12.023 1 97.62 427 LEU B N 1
ATOM 7789 C CA . LEU B 1 427 ? -11.43 -40.875 -12.719 1 97.62 427 LEU B CA 1
ATOM 7790 C C . LEU B 1 427 ? -12.547 -41.906 -12.523 1 97.62 427 LEU B C 1
ATOM 7792 O O . LEU B 1 427 ? -12.727 -42.812 -13.344 1 97.62 427 LEU B O 1
ATOM 7796 N N . ALA B 1 428 ? -13.219 -41.781 -11.453 1 97.19 428 ALA B N 1
ATOM 7797 C CA . ALA B 1 428 ? -14.383 -42.562 -11.062 1 97.19 428 ALA B CA 1
ATOM 7798 C C . ALA B 1 428 ? -15.297 -41.781 -10.133 1 97.19 428 ALA B C 1
ATOM 7800 O O . ALA B 1 428 ? -15.016 -40.625 -9.82 1 97.19 428 ALA B O 1
ATOM 7801 N N . ASP B 1 429 ? -16.391 -42.375 -9.75 1 96 429 ASP B N 1
ATOM 7802 C CA . ASP B 1 429 ? -17.375 -41.688 -8.922 1 96 429 ASP B CA 1
ATOM 7803 C C . ASP B 1 429 ? -16.734 -41.188 -7.621 1 96 429 ASP B C 1
ATOM 7805 O O . ASP B 1 429 ? -17.062 -40.094 -7.141 1 96 429 ASP B O 1
ATOM 7809 N N . ARG B 1 430 ? -15.844 -41.906 -7.082 1 97.88 430 ARG B N 1
ATOM 7810 C CA . ARG B 1 430 ? -15.281 -41.562 -5.777 1 97.88 430 ARG B CA 1
ATOM 7811 C C . ARG B 1 430 ? -13.781 -41.344 -5.871 1 97.88 430 ARG B C 1
ATOM 7813 O O . ARG B 1 430 ? -13.086 -41.281 -4.852 1 97.88 430 ARG B O 1
ATOM 7820 N N . ILE B 1 431 ? -13.195 -41.312 -7.055 1 98.5 431 ILE B N 1
ATOM 7821 C CA . ILE B 1 431 ? -11.758 -41.125 -7.219 1 98.5 431 ILE B CA 1
ATOM 7822 C C . ILE B 1 431 ? -11.5 -39.844 -8.016 1 98.5 431 ILE B C 1
ATOM 7824 O O . ILE B 1 431 ? -11.938 -39.719 -9.156 1 98.5 431 ILE B O 1
ATOM 7828 N N . ILE B 1 432 ? -10.883 -38.938 -7.422 1 98.44 432 ILE B N 1
ATOM 7829 C CA . ILE B 1 432 ? -10.484 -37.719 -8.062 1 98.44 432 ILE B CA 1
ATOM 7830 C C . ILE B 1 432 ? -8.961 -37.625 -8.148 1 98.44 432 ILE B C 1
ATOM 7832 O O . ILE B 1 432 ? -8.258 -38.25 -7.352 1 98.44 432 ILE B O 1
ATOM 7836 N N . MET B 1 433 ? -8.438 -36.938 -9.156 1 98.56 433 MET B N 1
ATOM 7837 C CA . MET B 1 433 ? -6.996 -36.844 -9.336 1 98.56 433 MET B CA 1
ATOM 7838 C C . MET B 1 433 ? -6.598 -35.438 -9.828 1 98.56 433 MET B C 1
ATOM 7840 O O . MET B 1 433 ? -7.215 -34.906 -10.75 1 98.56 433 MET B O 1
ATOM 7844 N N . ALA B 1 434 ? -5.66 -34.844 -9.188 1 98.69 434 ALA B N 1
ATOM 7845 C CA . ALA B 1 434 ? -4.992 -33.656 -9.703 1 98.69 434 ALA B CA 1
ATOM 7846 C C . ALA B 1 434 ? -3.627 -34 -10.289 1 98.69 434 ALA B C 1
ATOM 7848 O O . ALA B 1 434 ? -2.988 -34.969 -9.867 1 98.69 434 ALA B O 1
ATOM 7849 N N . ASN B 1 435 ? -3.162 -33.25 -11.25 1 98.56 435 ASN B N 1
ATOM 7850 C CA . ASN B 1 435 ? -1.869 -33.531 -11.867 1 98.56 435 ASN B CA 1
ATOM 7851 C C . ASN B 1 435 ? -1.154 -32.219 -12.25 1 98.56 435 ASN B C 1
ATOM 7853 O O . ASN B 1 435 ? -1.8 -31.219 -12.531 1 98.56 435 ASN B O 1
ATOM 7857 N N . SER B 1 436 ? 0.138 -32.219 -12.258 1 98.56 436 SER B N 1
ATOM 7858 C CA . SER B 1 436 ? 1.041 -31.219 -12.789 1 98.56 436 SER B CA 1
ATOM 7859 C C . SER B 1 436 ? 2.271 -31.859 -13.43 1 98.56 436 SER B C 1
ATOM 7861 O O . SER B 1 436 ? 3.102 -32.438 -12.734 1 98.56 436 SER B O 1
ATOM 7863 N N . LEU B 1 437 ? 2.363 -31.766 -14.703 1 98.75 437 LEU B N 1
ATOM 7864 C CA . LEU B 1 437 ? 3.492 -32.25 -15.484 1 98.75 437 LEU B CA 1
ATOM 7865 C C . LEU B 1 437 ? 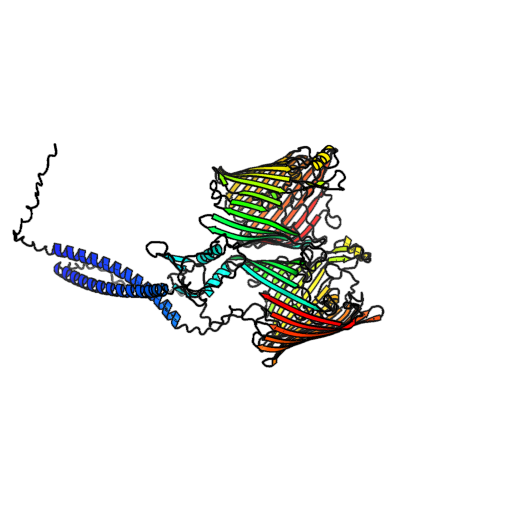4.188 -31.109 -16.219 1 98.75 437 LEU B C 1
ATOM 7867 O O . LEU B 1 437 ? 3.541 -30.328 -16.906 1 98.75 437 LEU B O 1
ATOM 7871 N N . VAL B 1 438 ? 5.516 -31 -16.016 1 98.69 438 VAL B N 1
ATOM 7872 C CA . VAL B 1 438 ? 6.25 -29.891 -16.625 1 98.69 438 VAL B CA 1
ATOM 7873 C C . VAL B 1 438 ? 7.5 -30.422 -17.328 1 98.69 438 VAL B C 1
ATOM 7875 O O . VAL B 1 438 ? 8.266 -31.188 -16.734 1 98.69 438 VAL B O 1
ATOM 7878 N N . TRP B 1 439 ? 7.664 -30.094 -18.516 1 98.75 439 TRP B N 1
ATOM 7879 C CA . TRP B 1 439 ? 8.906 -30.266 -19.25 1 98.75 439 TRP B CA 1
ATOM 7880 C C . TRP B 1 439 ? 9.508 -28.938 -19.656 1 98.75 439 TRP B C 1
ATOM 7882 O O . TRP B 1 439 ? 8.797 -28.031 -20.109 1 98.75 439 TRP B O 1
ATOM 7892 N N . ALA B 1 440 ? 10.805 -28.766 -19.453 1 98.62 440 ALA B N 1
ATOM 7893 C CA . ALA B 1 440 ? 11.484 -27.531 -19.875 1 98.62 440 ALA B CA 1
ATOM 7894 C C . ALA B 1 440 ? 12.867 -27.844 -20.438 1 98.62 440 ALA B C 1
ATOM 7896 O O . ALA B 1 440 ? 13.555 -28.75 -19.969 1 98.62 440 ALA B O 1
ATOM 7897 N N . HIS B 1 441 ? 13.242 -27.078 -21.406 1 98.69 441 HIS B N 1
ATOM 7898 C CA . HIS B 1 441 ? 14.539 -27.188 -22.062 1 98.69 441 HIS B CA 1
ATOM 7899 C C . HIS B 1 441 ? 15.078 -25.812 -22.469 1 98.69 441 HIS B C 1
ATOM 7901 O O . HIS B 1 441 ? 14.328 -24.984 -22.984 1 98.69 441 HIS B O 1
ATOM 7907 N N . GLY B 1 442 ? 16.375 -25.625 -22.188 1 98.5 442 GLY B N 1
ATOM 7908 C CA . GLY B 1 442 ? 16.984 -24.359 -22.562 1 98.5 442 GLY B CA 1
ATOM 7909 C C . GLY B 1 442 ? 18.375 -24.516 -23.156 1 98.5 442 GLY B C 1
ATOM 7910 O O . GLY B 1 442 ? 19.109 -25.438 -22.812 1 98.5 442 GLY B O 1
ATOM 7911 N N . ASN B 1 443 ? 18.703 -23.562 -24.062 1 98.38 443 ASN B N 1
ATOM 7912 C CA . ASN B 1 443 ? 20.016 -23.484 -24.688 1 98.38 443 ASN B CA 1
ATOM 7913 C C . ASN B 1 443 ? 20.656 -22.125 -24.484 1 98.38 443 ASN B C 1
ATOM 7915 O O . ASN B 1 443 ? 20.031 -21.094 -24.766 1 98.38 443 ASN B O 1
ATOM 7919 N N . ASP B 1 444 ? 21.906 -22.172 -24.047 1 98.19 444 ASP B N 1
ATOM 7920 C CA . ASP B 1 444 ? 22.734 -20.969 -23.906 1 98.19 444 ASP B CA 1
ATOM 7921 C C . ASP B 1 444 ? 22.109 -19.984 -22.938 1 98.19 444 ASP B C 1
ATOM 7923 O O . ASP B 1 444 ? 22.109 -18.766 -23.188 1 98.19 444 ASP B O 1
ATOM 7927 N N . VAL B 1 445 ? 21.5 -20.531 -21.891 1 97.94 445 VAL B N 1
ATOM 7928 C CA . VAL B 1 445 ? 20.828 -19.672 -20.938 1 97.94 445 VAL B CA 1
ATOM 7929 C C . VAL B 1 445 ? 21.734 -19.438 -19.734 1 97.94 445 VAL B C 1
ATOM 7931 O O . VAL B 1 445 ? 22.672 -20.203 -19.484 1 97.94 445 VAL B O 1
ATOM 7934 N N . TYR B 1 446 ? 21.531 -18.281 -19.094 1 97.94 446 TYR B N 1
ATOM 7935 C CA . TYR B 1 446 ? 22.141 -18.141 -17.781 1 97.94 446 TYR B CA 1
ATOM 7936 C C . TYR B 1 446 ? 21.359 -18.906 -16.719 1 97.94 446 TYR B C 1
ATOM 7938 O O . TYR B 1 446 ? 20.156 -18.672 -16.562 1 97.94 446 TYR B O 1
ATOM 7946 N N . SER B 1 447 ? 21.984 -19.797 -16.062 1 97 447 SER B N 1
ATOM 7947 C CA . SER B 1 447 ? 21.406 -20.516 -14.922 1 97 447 SER B CA 1
ATOM 7948 C C . SER B 1 447 ? 22.031 -20.047 -13.609 1 97 447 SER B C 1
ATOM 7950 O O . SER B 1 447 ? 23.25 -19.969 -13.484 1 97 447 SER B O 1
ATOM 7952 N N . TYR B 1 448 ? 21.219 -19.766 -12.695 1 94.75 448 TYR B N 1
ATOM 7953 C CA . TYR B 1 448 ? 21.719 -19.312 -11.406 1 94.75 448 TYR B CA 1
ATOM 7954 C C . TYR B 1 448 ? 22.484 -20.422 -10.68 1 94.75 448 TYR B C 1
ATOM 7956 O O . TYR B 1 448 ? 23.25 -20.156 -9.758 1 94.75 448 TYR B O 1
ATOM 7964 N N . GLU B 1 449 ? 22.281 -21.641 -11.07 1 94.19 449 GLU B N 1
ATOM 7965 C CA . GLU B 1 449 ? 22.938 -22.797 -10.445 1 94.19 449 GLU B CA 1
ATOM 7966 C C . GLU B 1 449 ? 24.203 -23.203 -11.211 1 94.19 449 GLU B C 1
ATOM 7968 O O . GLU B 1 449 ? 25.141 -23.719 -10.617 1 94.19 449 GLU B O 1
ATOM 7973 N N . SER B 1 450 ? 24.219 -22.938 -12.539 1 96.56 450 SER B N 1
ATOM 7974 C CA . SER B 1 450 ? 25.312 -23.5 -13.328 1 96.56 450 SER B CA 1
ATOM 7975 C C . SER B 1 450 ? 26 -22.406 -14.156 1 96.56 450 SER B C 1
ATOM 7977 O O . SER B 1 450 ? 26.953 -22.688 -14.883 1 96.56 450 SER B O 1
ATOM 7979 N N . GLY B 1 451 ? 25.516 -21.203 -14.109 1 96.12 451 GLY B N 1
ATOM 7980 C CA . GLY B 1 451 ? 26.219 -20.062 -14.68 1 96.12 451 GLY B CA 1
ATOM 7981 C C . GLY B 1 451 ? 25.812 -19.766 -16.109 1 96.12 451 GLY B C 1
ATOM 7982 O O . GLY B 1 451 ? 24.734 -20.172 -16.547 1 96.12 451 GLY B O 1
ATOM 7983 N N . ALA B 1 452 ? 26.656 -18.984 -16.812 1 97 452 ALA B N 1
ATOM 7984 C CA . ALA B 1 452 ? 26.359 -18.516 -18.172 1 97 452 ALA B CA 1
ATOM 7985 C C . ALA B 1 452 ? 26.5 -19.656 -19.188 1 97 452 ALA B C 1
ATOM 7987 O O . ALA B 1 452 ? 27.219 -20.625 -18.938 1 97 452 ALA B O 1
ATOM 7988 N N . HIS B 1 453 ? 25.797 -19.547 -20.328 1 97.5 453 HIS B N 1
ATOM 7989 C CA . HIS B 1 453 ? 25.891 -20.453 -21.469 1 97.5 453 HIS B CA 1
ATOM 7990 C C . HIS B 1 453 ? 25.531 -21.875 -21.062 1 97.5 453 HIS B C 1
ATOM 7992 O O . HIS B 1 453 ? 26.172 -22.828 -21.516 1 97.5 453 HIS B O 1
ATOM 7998 N N . SER B 1 454 ? 24.562 -22 -20.219 1 97.62 454 SER B N 1
ATOM 7999 C CA . SER B 1 454 ? 24.109 -23.312 -19.797 1 97.62 454 SER B CA 1
ATOM 8000 C C . SER B 1 454 ? 23.016 -23.844 -20.703 1 97.62 454 SER B C 1
ATOM 8002 O O . SER B 1 454 ? 22.141 -23.078 -21.141 1 97.62 454 SER B O 1
ATOM 8004 N N . ASP B 1 455 ? 23.078 -25.109 -20.938 1 98.38 455 ASP B N 1
ATOM 8005 C CA . ASP B 1 455 ? 21.922 -25.859 -21.438 1 98.38 455 ASP B CA 1
ATOM 8006 C C . ASP B 1 455 ? 21.266 -26.656 -20.312 1 98.38 455 ASP B C 1
ATOM 8008 O O . ASP B 1 455 ? 21.953 -27.156 -19.422 1 98.38 455 ASP B O 1
ATOM 8012 N N . PHE B 1 456 ? 19.984 -26.781 -20.359 1 98.19 456 PHE B N 1
ATOM 8013 C CA . PHE B 1 456 ? 19.359 -27.594 -19.328 1 98.19 456 PHE B CA 1
ATOM 8014 C C . PHE B 1 456 ? 18.172 -28.359 -19.891 1 98.19 456 PHE B C 1
ATOM 8016 O O . PHE B 1 456 ? 17.594 -27.969 -20.906 1 98.19 456 PHE B O 1
ATOM 8023 N N . ASP B 1 457 ? 17.859 -29.453 -19.234 1 98.31 457 ASP B N 1
ATOM 8024 C CA . ASP B 1 457 ? 16.672 -30.281 -19.422 1 98.31 457 ASP B CA 1
ATOM 8025 C C . ASP B 1 457 ? 16.016 -30.641 -18.094 1 98.31 457 ASP B C 1
ATOM 8027 O O . ASP B 1 457 ? 16.688 -31.109 -17.172 1 98.31 457 ASP B O 1
ATOM 8031 N N . SER B 1 458 ? 14.789 -30.391 -18.062 1 98.25 458 SER B N 1
ATOM 8032 C CA . SER B 1 458 ? 14.086 -30.609 -16.812 1 98.25 458 SER B CA 1
ATOM 8033 C C . SER B 1 458 ? 12.75 -31.312 -17.047 1 98.25 458 SER B C 1
ATOM 8035 O O . SER B 1 458 ? 12.023 -30.969 -17.984 1 98.25 458 SER B O 1
ATOM 8037 N N . LEU B 1 459 ? 12.422 -32.312 -16.281 1 98.62 459 LEU B N 1
ATOM 8038 C CA . LEU B 1 459 ? 11.133 -33 -16.234 1 98.62 459 LEU B CA 1
ATOM 8039 C C . LEU B 1 459 ? 10.617 -33.094 -14.805 1 98.62 459 LEU B C 1
ATOM 8041 O O . LEU B 1 459 ? 11.359 -33.469 -13.898 1 98.62 459 LEU B O 1
ATOM 8045 N N . ARG B 1 460 ? 9.406 -32.656 -14.586 1 98.62 460 ARG B N 1
ATOM 8046 C CA . ARG B 1 460 ? 8.719 -32.75 -13.297 1 98.62 460 ARG B CA 1
ATOM 8047 C C . ARG B 1 460 ? 7.363 -33.406 -13.438 1 98.62 460 ARG B C 1
ATOM 8049 O O . ARG B 1 460 ? 6.625 -33.156 -14.383 1 98.62 460 ARG B O 1
ATOM 8056 N N . ALA B 1 461 ? 7.035 -34.281 -12.531 1 98.81 461 ALA B N 1
ATOM 8057 C CA . ALA B 1 461 ? 5.746 -34.969 -12.523 1 98.81 461 ALA B CA 1
ATOM 8058 C C . ALA B 1 461 ? 5.191 -35.062 -11.102 1 98.81 461 ALA B C 1
ATOM 8060 O O . ALA B 1 461 ? 5.836 -35.656 -10.219 1 98.81 461 ALA B O 1
ATOM 8061 N N . VAL B 1 462 ? 4.047 -34.5 -10.883 1 98.81 462 VAL B N 1
ATOM 8062 C CA . VAL B 1 462 ? 3.346 -34.594 -9.602 1 98.81 462 VAL B CA 1
ATOM 8063 C C . VAL B 1 462 ? 1.896 -35 -9.844 1 98.81 462 VAL B C 1
ATOM 8065 O O . VAL B 1 462 ? 1.195 -34.406 -10.656 1 98.81 462 VAL B O 1
ATOM 8068 N N . ILE B 1 463 ? 1.414 -36.031 -9.219 1 98.81 463 ILE B N 1
ATOM 8069 C CA . ILE B 1 463 ? 0.026 -36.469 -9.273 1 98.81 463 ILE B CA 1
ATOM 8070 C C . ILE B 1 463 ? -0.515 -36.688 -7.863 1 98.81 463 ILE B C 1
ATOM 8072 O O . ILE B 1 463 ? 0.237 -37.031 -6.945 1 98.81 463 ILE B O 1
ATOM 8076 N N . ARG B 1 464 ? -1.834 -36.531 -7.715 1 98.81 464 ARG B N 1
ATOM 8077 C CA . ARG B 1 464 ? -2.471 -36.656 -6.406 1 98.81 464 ARG B CA 1
ATOM 8078 C C . ARG B 1 464 ? -3.832 -37.312 -6.523 1 98.81 464 ARG B C 1
ATOM 8080 O O . ARG B 1 464 ? -4.867 -36.656 -6.445 1 98.81 464 ARG B O 1
ATOM 8087 N N . PRO B 1 465 ? -3.865 -38.594 -6.637 1 98.75 465 PRO B N 1
ATOM 8088 C CA . PRO B 1 465 ? -5.148 -39.281 -6.539 1 98.75 465 PRO B CA 1
ATOM 8089 C C . PRO B 1 465 ? -5.703 -39.312 -5.117 1 98.75 465 PRO B C 1
ATOM 8091 O O . PRO B 1 465 ? -4.941 -39.344 -4.152 1 98.75 465 PRO B O 1
ATOM 8094 N N . ALA B 1 466 ? -7.016 -39.281 -5.047 1 98.75 466 ALA B N 1
ATOM 8095 C CA . ALA B 1 466 ? -7.645 -39.281 -3.727 1 98.75 466 ALA B CA 1
ATOM 8096 C C . ALA B 1 466 ? -8.984 -40 -3.762 1 98.75 466 ALA B C 1
ATOM 8098 O O . ALA B 1 466 ? -9.695 -39.969 -4.766 1 98.75 466 ALA B O 1
ATOM 8099 N N . TRP B 1 467 ? -9.281 -40.688 -2.676 1 98.75 467 TRP B N 1
ATOM 8100 C CA . TRP B 1 467 ? -10.562 -41.312 -2.438 1 98.75 467 TRP B CA 1
ATOM 8101 C C . TRP B 1 467 ? -11.523 -40.375 -1.705 1 98.75 467 TRP B C 1
ATOM 8103 O O . TRP B 1 467 ? -11.188 -39.844 -0.643 1 98.75 467 TRP B O 1
ATOM 8113 N N . ILE B 1 468 ? -12.695 -40.281 -2.262 1 98.5 468 ILE B N 1
ATOM 8114 C CA . ILE B 1 468 ? -13.734 -39.438 -1.663 1 98.5 468 ILE B CA 1
ATOM 8115 C C . ILE B 1 468 ? -14.641 -40.281 -0.782 1 98.5 468 ILE B C 1
ATOM 8117 O O . ILE B 1 468 ? -15.445 -41.062 -1.288 1 98.5 468 ILE B O 1
ATOM 8121 N N . TRP B 1 469 ? -14.5 -40.094 0.47 1 98.44 469 TRP B N 1
ATOM 8122 C CA . TRP B 1 469 ? -15.391 -40.812 1.377 1 98.44 469 TRP B CA 1
ATOM 8123 C C . TRP B 1 469 ? -16.781 -40.188 1.381 1 98.44 469 TRP B C 1
ATOM 8125 O O . TRP B 1 469 ? -17.797 -40.906 1.346 1 98.44 469 TRP B O 1
ATOM 8135 N N . ASP B 1 470 ? -16.844 -38.875 1.461 1 97.06 470 ASP B N 1
ATOM 8136 C CA . ASP B 1 470 ? -18.016 -38 1.427 1 97.06 470 ASP B CA 1
ATOM 8137 C C . ASP B 1 470 ? -17.625 -36.531 1.239 1 97.06 470 ASP B C 1
ATOM 8139 O O . ASP B 1 470 ? -16.5 -36.25 0.836 1 97.06 470 ASP B O 1
ATOM 8143 N N . THR B 1 471 ? -18.562 -35.75 1.477 1 95.19 471 THR B N 1
ATOM 8144 C CA . THR B 1 471 ? -18.359 -34.344 1.238 1 95.19 471 THR B CA 1
ATOM 8145 C C . THR B 1 471 ? -17.25 -33.781 2.129 1 95.19 471 THR B C 1
ATOM 8147 O O . THR B 1 471 ? -16.547 -32.844 1.749 1 95.19 471 THR B O 1
ATOM 8150 N N . TRP B 1 472 ? -16.984 -34.344 3.262 1 97.69 472 TRP B N 1
ATOM 8151 C CA . TRP B 1 472 ? -16.188 -33.75 4.312 1 97.69 472 TRP B CA 1
ATOM 8152 C C . TRP B 1 472 ? -14.883 -34.531 4.523 1 97.69 472 TRP B C 1
ATOM 8154 O O . TRP B 1 472 ? -13.977 -34.062 5.215 1 97.69 472 TRP B O 1
ATOM 8164 N N . ASN B 1 473 ? -14.82 -35.688 3.926 1 98.31 473 ASN B N 1
ATOM 8165 C CA . ASN B 1 473 ? -13.672 -36.531 4.172 1 98.31 473 ASN B CA 1
ATOM 8166 C C . ASN B 1 473 ? -13.047 -37.031 2.871 1 98.31 473 ASN B C 1
ATOM 8168 O O . ASN B 1 473 ? -13.75 -37.562 1.996 1 98.31 473 ASN B O 1
ATOM 8172 N N . GLN B 1 474 ? -11.734 -36.875 2.824 1 98.62 474 GLN B N 1
ATOM 8173 C CA . GLN B 1 474 ? -10.984 -37.312 1.653 1 98.62 474 GLN B CA 1
ATOM 8174 C C . GLN B 1 474 ? -9.602 -37.844 2.047 1 98.62 474 GLN B C 1
ATOM 8176 O O . GLN B 1 474 ? -8.945 -37.25 2.92 1 98.62 474 GLN B O 1
ATOM 8181 N N . THR B 1 475 ? -9.203 -39 1.482 1 98.81 475 THR B N 1
ATOM 8182 C CA . THR B 1 475 ? -7.867 -39.531 1.685 1 98.81 475 THR B CA 1
ATOM 8183 C C . THR B 1 475 ? -7.141 -39.688 0.353 1 98.81 475 THR B C 1
ATOM 8185 O O . THR B 1 475 ? -7.742 -40.094 -0.644 1 98.81 475 THR B O 1
ATOM 8188 N N . GLY B 1 476 ? -5.836 -39.312 0.392 1 98.62 476 GLY B N 1
ATOM 8189 C CA . GLY B 1 476 ? -5.117 -39.406 -0.867 1 98.62 476 GLY B CA 1
ATOM 8190 C C . GLY B 1 476 ? -3.613 -39.531 -0.687 1 98.62 476 GLY B C 1
ATOM 8191 O O . GLY B 1 476 ? -3.125 -39.656 0.437 1 98.62 476 GLY B O 1
ATOM 8192 N N . VAL B 1 477 ? -2.953 -39.625 -1.8 1 98.81 477 VAL B N 1
ATOM 8193 C CA . VAL B 1 477 ? -1.496 -39.656 -1.864 1 98.81 477 VAL B CA 1
ATOM 8194 C C . VAL B 1 477 ? -1 -38.719 -2.943 1 98.81 477 VAL B C 1
ATOM 8196 O O . VAL B 1 477 ? -1.582 -38.625 -4.027 1 98.81 477 VAL B O 1
ATOM 8199 N N . GLU B 1 478 ? -0.057 -37.906 -2.609 1 98.88 478 GLU B N 1
ATOM 8200 C CA . GLU B 1 478 ? 0.633 -37.125 -3.635 1 98.88 478 GLU B CA 1
ATOM 8201 C C . GLU B 1 478 ? 2.006 -37.719 -3.943 1 98.88 478 GLU B C 1
ATOM 8203 O O . GLU B 1 478 ? 2.812 -37.938 -3.035 1 98.88 478 GLU B O 1
ATOM 8208 N N . LEU B 1 479 ? 2.203 -37.969 -5.184 1 98.88 479 LEU B N 1
ATOM 8209 C CA . LEU B 1 479 ? 3.479 -38.5 -5.676 1 98.88 479 LEU B CA 1
ATOM 8210 C C . LEU B 1 479 ? 4.172 -37.438 -6.555 1 98.88 479 LEU B C 1
ATOM 8212 O O . LEU B 1 479 ? 3.561 -36.906 -7.469 1 98.88 479 LEU B O 1
ATOM 8216 N N . GLY B 1 480 ? 5.387 -37.156 -6.191 1 98.75 480 GLY B N 1
ATOM 8217 C CA . GLY B 1 480 ? 6.184 -36.219 -6.961 1 98.75 480 GLY B CA 1
ATOM 8218 C C . GLY B 1 480 ? 7.543 -36.75 -7.355 1 98.75 480 GLY B C 1
ATOM 8219 O O . GLY B 1 480 ? 8.18 -37.469 -6.578 1 98.75 480 GLY B O 1
ATOM 8220 N N . TRP B 1 481 ? 7.961 -36.438 -8.531 1 98.81 481 TRP B N 1
ATOM 8221 C CA . TRP B 1 481 ? 9.281 -36.781 -9.047 1 98.81 481 TRP B CA 1
ATOM 8222 C C . TRP B 1 481 ? 9.781 -35.75 -10.039 1 98.81 481 TRP B C 1
ATOM 8224 O O . TRP B 1 481 ? 9.008 -35.219 -10.828 1 98.81 481 TRP B O 1
ATOM 8234 N N . PHE B 1 482 ? 11.148 -35.5 -9.961 1 98.69 482 PHE B N 1
ATOM 8235 C CA . PHE B 1 482 ? 11.703 -34.625 -10.984 1 98.69 482 PHE B CA 1
ATOM 8236 C C . PHE B 1 482 ? 13.156 -35 -11.281 1 98.69 482 PHE B C 1
ATOM 8238 O O . PHE B 1 482 ? 13.805 -35.656 -10.484 1 98.69 482 PHE B O 1
ATOM 8245 N N . THR B 1 483 ? 13.586 -34.625 -12.438 1 98.69 483 THR B N 1
ATOM 8246 C CA . THR B 1 483 ? 14.984 -34.688 -12.836 1 98.69 483 THR B CA 1
ATOM 8247 C C . THR B 1 483 ? 15.367 -33.469 -13.68 1 98.69 483 THR B C 1
ATOM 8249 O O . THR B 1 483 ? 14.562 -32.969 -14.477 1 98.69 483 THR B O 1
ATOM 8252 N N . GLN B 1 484 ? 16.531 -32.969 -13.375 1 98.44 484 GLN B N 1
ATOM 8253 C CA . GLN B 1 484 ? 17.078 -31.891 -14.164 1 98.44 484 GLN B CA 1
ATOM 8254 C C . GLN B 1 484 ? 18.578 -32.094 -14.422 1 98.44 484 GLN B C 1
ATOM 8256 O O . GLN B 1 484 ? 19.312 -32.5 -13.523 1 98.44 484 GLN B O 1
ATOM 8261 N N . LYS B 1 485 ? 18.938 -31.875 -15.625 1 98.38 485 LYS B N 1
ATOM 8262 C CA . LYS B 1 485 ? 20.328 -31.906 -16.047 1 98.38 485 LYS B CA 1
ATOM 8263 C C . LYS B 1 485 ? 20.766 -30.578 -16.641 1 98.38 485 LYS B C 1
ATOM 8265 O O . LYS B 1 485 ? 20.078 -30.016 -17.484 1 98.38 485 LYS B O 1
ATOM 8270 N N . ASN B 1 486 ? 21.828 -30.078 -16.156 1 98.25 486 ASN B N 1
ATOM 8271 C CA . ASN B 1 486 ? 22.469 -28.891 -16.719 1 98.25 486 ASN B CA 1
ATOM 8272 C C . ASN B 1 486 ? 23.828 -29.219 -17.297 1 98.25 486 ASN B C 1
ATOM 8274 O O . ASN B 1 486 ? 24.641 -29.891 -16.672 1 98.25 486 ASN B O 1
ATOM 8278 N N . ASN B 1 487 ? 24.047 -28.734 -18.484 1 98 487 ASN B N 1
ATOM 8279 C CA . ASN B 1 487 ? 25.375 -28.766 -19.094 1 98 487 ASN B CA 1
ATOM 8280 C C . ASN B 1 487 ? 26.031 -27.375 -19.094 1 98 487 ASN B C 1
ATOM 8282 O O . ASN B 1 487 ? 25.516 -26.453 -19.719 1 98 487 ASN B O 1
ATOM 8286 N N . THR B 1 488 ? 27.156 -27.344 -18.438 1 95.88 488 THR B N 1
ATOM 8287 C CA . THR B 1 488 ? 27.828 -26.047 -18.297 1 95.88 488 THR B CA 1
ATOM 8288 C C . THR B 1 488 ? 28.641 -25.719 -19.547 1 95.88 488 THR B C 1
ATOM 8290 O O . THR B 1 488 ? 28.875 -26.594 -20.391 1 95.88 488 THR B O 1
ATOM 8293 N N . ARG B 1 489 ? 29.094 -24.5 -19.578 1 91.56 489 ARG B N 1
ATOM 8294 C CA . ARG B 1 489 ? 29.953 -24.047 -20.672 1 91.56 489 ARG B CA 1
ATOM 8295 C C . ARG B 1 489 ? 31.219 -24.891 -20.75 1 91.56 489 ARG B C 1
ATOM 8297 O O . ARG B 1 489 ? 31.719 -25.156 -21.844 1 91.56 489 ARG B O 1
ATOM 8304 N N . GLN B 1 490 ? 31.719 -25.312 -19.641 1 92.31 490 GLN B N 1
ATOM 8305 C CA . GLN B 1 490 ? 32.969 -26.078 -19.562 1 92.31 490 GLN B CA 1
ATOM 8306 C C . GLN B 1 490 ? 32.719 -27.547 -19.938 1 92.31 490 GLN B C 1
ATOM 8308 O O . GLN B 1 490 ? 33.688 -28.312 -20.047 1 92.31 490 GLN B O 1
ATOM 8313 N N . GLY B 1 491 ? 31.531 -27.891 -20.047 1 91.94 491 GLY B N 1
ATOM 8314 C CA . GLY B 1 491 ? 31.234 -29.25 -20.469 1 91.94 491 GLY B CA 1
ATOM 8315 C C . GLY B 1 491 ? 30.859 -30.156 -19.312 1 91.94 491 GLY B C 1
ATOM 8316 O O . GLY B 1 491 ? 30.703 -31.375 -19.5 1 91.94 491 GLY B O 1
ATOM 8317 N N . ASP B 1 492 ? 30.656 -29.641 -18.125 1 94.81 492 ASP B N 1
ATOM 8318 C CA . ASP B 1 492 ? 30.266 -30.438 -16.969 1 94.81 492 ASP B CA 1
ATOM 8319 C C . ASP B 1 492 ? 28.766 -30.75 -17.016 1 94.81 492 ASP B C 1
ATOM 8321 O O . ASP B 1 492 ? 27.969 -29.906 -17.406 1 94.81 492 ASP B O 1
ATOM 8325 N N . ASP B 1 493 ? 28.5 -31.938 -16.625 1 96.19 493 ASP B N 1
ATOM 8326 C CA . ASP B 1 493 ? 27.125 -32.375 -16.469 1 96.19 493 ASP B CA 1
ATOM 8327 C C . ASP B 1 493 ? 26.719 -32.406 -15 1 96.19 493 ASP B C 1
ATOM 8329 O O . ASP B 1 493 ? 27.281 -33.188 -14.219 1 96.19 493 ASP B O 1
ATOM 8333 N N . LEU B 1 494 ? 25.781 -31.594 -14.68 1 98.06 494 LEU B N 1
ATOM 8334 C CA . LEU B 1 494 ? 25.266 -31.547 -13.32 1 98.06 494 LEU B CA 1
ATOM 8335 C C . LEU B 1 494 ? 23.828 -32.062 -13.266 1 98.06 494 LEU B C 1
ATOM 8337 O O . LEU B 1 494 ? 23 -31.703 -14.102 1 98.06 494 LEU B O 1
ATOM 8341 N N . GLN B 1 495 ? 23.578 -32.906 -12.258 1 98.12 495 GLN B N 1
ATOM 8342 C CA . GLN B 1 495 ? 22.25 -33.5 -12.172 1 98.12 495 GLN B CA 1
ATOM 8343 C C . GLN B 1 495 ? 21.609 -33.219 -10.812 1 98.12 495 GLN B C 1
ATOM 8345 O O . GLN B 1 495 ? 22.281 -33.188 -9.789 1 98.12 495 GLN B O 1
ATOM 8350 N N . GLU B 1 496 ? 20.328 -32.969 -10.844 1 98.25 496 GLU B N 1
ATOM 8351 C CA . GLU B 1 496 ? 19.453 -32.875 -9.672 1 98.25 496 GLU B CA 1
ATOM 8352 C C . GLU B 1 496 ? 18.203 -33.719 -9.828 1 98.25 496 GLU B C 1
ATOM 8354 O O . GLU B 1 496 ? 17.547 -33.656 -10.875 1 98.25 496 GLU B O 1
ATOM 8359 N N . SER B 1 497 ? 17.859 -34.531 -8.805 1 98.62 497 SER B N 1
ATOM 8360 C CA . SER B 1 497 ? 16.672 -35.375 -8.883 1 98.62 497 SER B CA 1
ATOM 8361 C C . SER B 1 497 ? 16.234 -35.844 -7.504 1 98.62 497 SER B C 1
ATOM 8363 O O . SER B 1 497 ? 17.062 -35.969 -6.602 1 98.62 497 SER B O 1
ATOM 8365 N N . ALA B 1 498 ? 14.945 -36.031 -7.375 1 98.81 498 ALA B N 1
ATOM 8366 C CA . ALA B 1 498 ? 14.367 -36.5 -6.121 1 98.81 498 ALA B CA 1
ATOM 8367 C C . ALA B 1 498 ? 12.945 -37 -6.336 1 98.81 498 ALA B C 1
ATOM 8369 O O . ALA B 1 498 ? 12.359 -36.812 -7.406 1 98.81 498 ALA B O 1
ATOM 8370 N N . TYR B 1 499 ? 12.438 -37.719 -5.379 1 98.75 499 TYR B N 1
ATOM 8371 C CA . TYR B 1 499 ? 11.023 -38.062 -5.363 1 98.75 499 TYR B CA 1
ATOM 8372 C C . TYR B 1 499 ? 10.414 -37.812 -3.99 1 98.75 499 TYR B C 1
ATOM 8374 O O . TYR B 1 499 ? 11.133 -37.688 -2.994 1 98.75 499 TYR B O 1
ATOM 8382 N N . LYS B 1 500 ? 9.133 -37.656 -3.918 1 98.81 500 LYS B N 1
ATOM 8383 C CA . LYS B 1 500 ? 8.352 -37.344 -2.721 1 98.81 500 LYS B CA 1
ATOM 8384 C C . LYS B 1 500 ? 7.055 -38.156 -2.695 1 98.81 500 LYS B C 1
ATOM 8386 O O . LYS B 1 500 ? 6.41 -38.344 -3.729 1 98.81 500 LYS B O 1
ATOM 8391 N N . THR B 1 501 ? 6.715 -38.656 -1.54 1 98.88 501 THR B N 1
ATOM 8392 C CA . THR B 1 501 ? 5.43 -39.312 -1.277 1 98.88 501 THR B CA 1
ATOM 8393 C C . THR B 1 501 ? 4.762 -38.688 -0.049 1 98.88 501 THR B C 1
ATOM 8395 O O . THR B 1 501 ? 5.359 -38.625 1.029 1 98.88 501 THR B O 1
ATOM 8398 N N . THR B 1 502 ? 3.59 -38.219 -0.249 1 98.88 502 THR B N 1
ATOM 8399 C CA . THR B 1 502 ? 2.807 -37.688 0.861 1 98.88 502 THR B CA 1
ATOM 8400 C C . THR B 1 502 ? 1.476 -38.438 0.986 1 98.88 502 THR B C 1
ATOM 8402 O O . THR B 1 502 ? 0.652 -38.406 0.069 1 98.88 502 THR B O 1
ATOM 8405 N N . LEU B 1 503 ? 1.278 -39.062 2.068 1 98.81 503 LEU B N 1
ATOM 8406 C CA . LEU B 1 503 ? -0.019 -3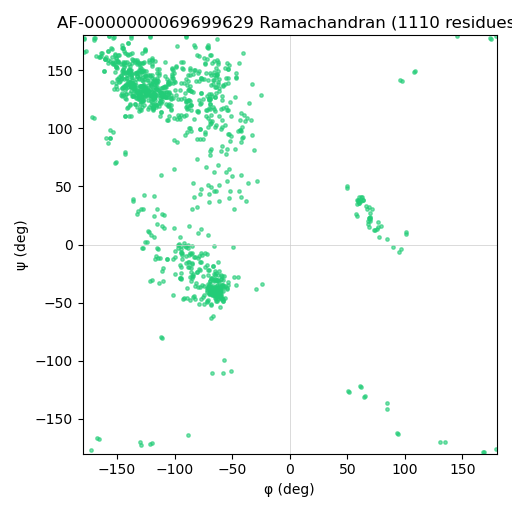9.625 2.441 1 98.81 503 LEU B CA 1
ATOM 8407 C C . LEU B 1 503 ? -0.802 -38.656 3.305 1 98.81 503 LEU B C 1
ATOM 8409 O O . LEU B 1 503 ? -0.242 -38.031 4.215 1 98.81 503 LEU B O 1
ATOM 8413 N N . TYR B 1 504 ? -2.121 -38.594 3.004 1 98.81 504 TYR B N 1
ATOM 8414 C CA . TYR B 1 504 ? -2.842 -37.594 3.803 1 98.81 504 TYR B CA 1
ATOM 8415 C C . TYR B 1 504 ? -4.297 -38 3.986 1 98.81 504 TYR B C 1
ATOM 8417 O O . TYR B 1 504 ? -4.805 -38.875 3.266 1 98.81 504 TYR B O 1
ATOM 8425 N N . HIS B 1 505 ? -4.961 -37.438 4.969 1 98.88 505 HIS B N 1
ATOM 8426 C CA . HIS B 1 505 ? -6.398 -37.344 5.188 1 98.88 505 HIS B CA 1
ATOM 8427 C C . HIS B 1 505 ? -6.836 -35.906 5.395 1 98.88 505 HIS B C 1
ATOM 8429 O O . HIS B 1 505 ? -6.215 -35.188 6.168 1 98.88 505 HIS B O 1
ATOM 8435 N N . ALA B 1 506 ? -7.895 -35.594 4.727 1 98.62 506 ALA B N 1
ATOM 8436 C CA . ALA B 1 506 ? -8.305 -34.188 4.789 1 98.62 506 ALA B CA 1
ATOM 8437 C C . ALA B 1 506 ? -9.758 -34.062 5.23 1 98.62 506 ALA B C 1
ATOM 8439 O O . ALA B 1 506 ? -10.609 -34.844 4.816 1 98.62 506 ALA B O 1
ATOM 8440 N N . LEU B 1 507 ? -9.984 -33.094 6.129 1 98.56 507 LEU B N 1
ATOM 8441 C CA . LEU B 1 507 ? -11.312 -32.562 6.395 1 98.56 507 LEU B CA 1
ATOM 8442 C C . LEU B 1 507 ? -11.609 -31.375 5.477 1 98.56 507 LEU B C 1
ATOM 8444 O O . LEU B 1 507 ? -10.844 -30.406 5.441 1 98.56 507 LEU B O 1
ATOM 8448 N N . LYS B 1 508 ? -12.664 -31.516 4.746 1 96.56 508 LYS B N 1
ATOM 8449 C CA . LYS B 1 508 ? -12.922 -30.578 3.666 1 96.56 508 LYS B CA 1
ATOM 8450 C C . LYS B 1 508 ? -14.398 -30.188 3.621 1 96.56 508 LYS B C 1
ATOM 8452 O O . LYS B 1 508 ? -15.195 -30.656 4.426 1 96.56 508 LYS B O 1
ATOM 8457 N N . VAL B 1 509 ? -14.727 -29.25 2.57 1 96.75 509 VAL B N 1
ATOM 8458 C CA . VAL B 1 509 ? -16.109 -28.812 2.414 1 96.75 509 VAL B CA 1
ATOM 8459 C C . VAL B 1 509 ? -16.594 -29.125 1.005 1 96.75 509 VAL B C 1
ATOM 8461 O O . VAL B 1 509 ? -17.656 -28.641 0.58 1 96.75 509 VAL B O 1
ATOM 8464 N N . GLY B 1 510 ? -15.875 -29.906 0.227 1 95.75 510 GLY B N 1
ATOM 8465 C CA . GLY B 1 510 ? -16.172 -30.375 -1.115 1 95.75 510 GLY B CA 1
ATOM 8466 C C . GLY B 1 510 ? -15.109 -31.297 -1.681 1 95.75 510 GLY B C 1
ATOM 8467 O O . GLY B 1 510 ? -13.992 -31.344 -1.162 1 95.75 510 GLY B O 1
ATOM 8468 N N . PRO B 1 511 ? -15.453 -31.938 -2.693 1 95.62 511 PRO B N 1
ATOM 8469 C CA . PRO B 1 511 ? -14.555 -33 -3.162 1 95.62 511 PRO B CA 1
ATOM 8470 C C . PRO B 1 511 ? -13.383 -32.469 -3.98 1 95.62 511 PRO B C 1
ATOM 8472 O O . PRO B 1 511 ? -12.367 -33.156 -4.137 1 95.62 511 PRO B O 1
ATOM 8475 N N . SER B 1 512 ? -13.5 -31.344 -4.559 1 96.94 512 SER B N 1
ATOM 8476 C CA . SER B 1 512 ? -12.453 -30.828 -5.434 1 96.94 512 SER B CA 1
ATOM 8477 C C . SER B 1 512 ? -11.125 -30.703 -4.695 1 96.94 512 SER B C 1
ATOM 8479 O O . SER B 1 512 ? -11.086 -30.234 -3.557 1 96.94 512 SER B O 1
ATOM 8481 N N . LEU B 1 513 ? -10.047 -31.094 -5.332 1 97.56 513 LEU B N 1
ATOM 8482 C CA . LEU B 1 513 ? -8.711 -31.016 -4.75 1 97.56 513 LEU B CA 1
ATOM 8483 C C . LEU B 1 513 ? -8.156 -29.609 -4.848 1 97.56 513 LEU B C 1
ATOM 8485 O O . LEU B 1 513 ? -7.488 -29.125 -3.926 1 97.56 513 LEU B O 1
ATOM 8489 N N . LEU B 1 514 ? -8.461 -28.953 -5.926 1 96.19 514 LEU B N 1
ATOM 8490 C CA . LEU B 1 514 ? -7.801 -27.688 -6.215 1 96.19 514 LEU B CA 1
ATOM 8491 C C . LEU B 1 514 ? -8.75 -26.516 -5.98 1 96.19 514 LEU B C 1
ATOM 8493 O O . LEU B 1 514 ? -8.305 -25.375 -5.859 1 96.19 514 LEU B O 1
ATOM 8497 N N . GLY B 1 515 ? -10.039 -26.719 -5.801 1 93.19 515 GLY B N 1
ATOM 8498 C CA . GLY B 1 515 ? -10.984 -25.609 -5.82 1 93.19 515 GLY B CA 1
ATOM 8499 C C . GLY B 1 515 ? -11.852 -25.547 -4.578 1 93.19 515 GLY B C 1
ATOM 8500 O O . GLY B 1 515 ? -12.719 -24.688 -4.469 1 93.19 515 GLY B O 1
ATOM 8501 N N . SER B 1 516 ? -11.602 -26.422 -3.707 1 94.12 516 SER B N 1
ATOM 8502 C CA . SER B 1 516 ? -12.469 -26.438 -2.533 1 94.12 516 SER B CA 1
ATOM 8503 C C . SER B 1 516 ? -11.688 -26.125 -1.265 1 94.12 516 SER B C 1
ATOM 8505 O O . SER B 1 516 ? -10.766 -26.859 -0.896 1 94.12 516 SER B O 1
ATOM 8507 N N . ARG B 1 517 ? -12.008 -25.172 -0.612 1 95.94 517 ARG B N 1
ATOM 8508 C CA . ARG B 1 517 ? -11.492 -24.734 0.682 1 95.94 517 ARG B CA 1
ATOM 8509 C C . ARG B 1 517 ? -12.602 -24.141 1.543 1 95.94 517 ARG B C 1
ATOM 8511 O O . ARG B 1 517 ? -13.578 -23.594 1.021 1 95.94 517 ARG B O 1
ATOM 8518 N N . PRO B 1 518 ? -12.383 -24.172 2.916 1 96.94 518 PRO B N 1
ATOM 8519 C CA . PRO B 1 518 ? -11.219 -24.547 3.732 1 96.94 518 PRO B CA 1
ATOM 8520 C C . PRO B 1 518 ? -10.953 -26.047 3.746 1 96.94 518 PRO B C 1
ATOM 8522 O O . PRO B 1 518 ? -11.836 -26.828 3.395 1 96.94 518 PRO B O 1
ATOM 8525 N N . GLU B 1 519 ? -9.727 -26.281 4.102 1 97.69 519 GLU B N 1
ATOM 8526 C CA . GLU B 1 519 ? -9.234 -27.641 4.25 1 97.69 519 GLU B CA 1
ATOM 8527 C C . GLU B 1 519 ? -8.266 -27.766 5.422 1 97.69 519 GLU B C 1
ATOM 8529 O O . GLU B 1 519 ? -7.418 -26.891 5.621 1 97.69 519 GLU B O 1
ATOM 8534 N N . ILE B 1 520 ? -8.5 -28.828 6.242 1 98.56 520 ILE B N 1
ATOM 8535 C CA . ILE B 1 520 ? -7.504 -29.266 7.215 1 98.56 520 ILE B CA 1
ATOM 8536 C C . ILE B 1 520 ? -6.926 -30.609 6.789 1 98.56 520 ILE B C 1
ATOM 8538 O O . ILE B 1 520 ? -7.664 -31.578 6.578 1 98.56 520 ILE B O 1
ATOM 8542 N N . ARG B 1 521 ? -5.707 -30.719 6.73 1 98.31 521 ARG B N 1
ATOM 8543 C CA . ARG B 1 521 ? -5.105 -31.969 6.266 1 98.31 521 ARG B CA 1
ATOM 8544 C C . ARG B 1 521 ? -4.07 -32.469 7.258 1 98.31 521 ARG B C 1
ATOM 8546 O O . ARG B 1 521 ? -3.27 -31.703 7.789 1 98.31 521 ARG B O 1
ATOM 8553 N N . PHE B 1 522 ? -4.156 -33.781 7.496 1 98.69 522 PHE B N 1
ATOM 8554 C CA . PHE B 1 522 ? -3.139 -34.562 8.195 1 98.69 522 PHE B CA 1
ATOM 8555 C C . PHE B 1 522 ? -2.25 -35.312 7.207 1 98.69 522 PHE B C 1
ATOM 8557 O O . PHE B 1 522 ? -2.744 -35.938 6.277 1 98.69 522 PHE B O 1
ATOM 8564 N N . TYR B 1 523 ? -0.928 -35.219 7.434 1 98.62 523 TYR B N 1
ATOM 8565 C CA . TYR B 1 523 ? -0.111 -35.812 6.387 1 98.62 523 TYR B CA 1
ATOM 8566 C C . TYR B 1 523 ? 1.148 -36.469 6.969 1 98.62 523 TYR B C 1
ATOM 8568 O O . TYR B 1 523 ? 1.579 -36.094 8.07 1 98.62 523 TYR B O 1
ATOM 8576 N N . GLY B 1 524 ? 1.647 -37.344 6.27 1 98.69 524 GLY B N 1
ATOM 8577 C CA . GLY B 1 524 ? 2.996 -37.875 6.352 1 98.69 524 GLY B CA 1
ATOM 8578 C C . GLY B 1 524 ? 3.738 -37.844 5.027 1 98.69 524 GLY B C 1
ATOM 8579 O O . GLY B 1 524 ? 3.242 -38.344 4.016 1 98.69 524 GLY B O 1
ATOM 8580 N N . THR B 1 525 ? 4.93 -37.188 5.062 1 98.75 525 THR B N 1
ATOM 8581 C CA . THR B 1 525 ? 5.672 -36.969 3.826 1 98.75 525 THR B CA 1
ATOM 8582 C C . THR B 1 525 ? 7.062 -37.594 3.912 1 98.75 525 THR B C 1
ATOM 8584 O O . THR B 1 525 ? 7.754 -37.438 4.922 1 98.75 525 THR B O 1
ATOM 8587 N N . TYR B 1 526 ? 7.391 -38.281 2.871 1 98.81 526 TYR B N 1
ATOM 8588 C CA . TYR B 1 526 ? 8.742 -38.812 2.695 1 98.81 526 TYR B CA 1
ATOM 8589 C C . TYR B 1 526 ? 9.375 -38.25 1.423 1 98.81 526 TYR B C 1
ATOM 8591 O O . TYR B 1 526 ? 8.789 -38.344 0.343 1 98.81 526 TYR B O 1
ATOM 8599 N N . ILE B 1 527 ? 10.602 -37.688 1.585 1 98.69 527 ILE B N 1
ATOM 8600 C CA . ILE B 1 527 ? 11.359 -37.188 0.447 1 98.69 527 ILE B CA 1
ATOM 8601 C C . ILE B 1 527 ? 12.719 -37.875 0.384 1 98.69 527 ILE B C 1
ATOM 8603 O O . ILE B 1 527 ? 13.367 -38.094 1.412 1 98.69 527 ILE B O 1
ATOM 8607 N N . ASN B 1 528 ? 13.102 -38.25 -0.811 1 98.81 528 ASN B N 1
ATOM 8608 C CA . ASN B 1 528 ? 14.422 -38.812 -1.052 1 98.81 528 ASN B CA 1
ATOM 8609 C C . ASN B 1 528 ? 15.125 -38.125 -2.215 1 98.81 528 ASN B C 1
ATOM 8611 O O . ASN B 1 528 ? 14.625 -38.125 -3.342 1 98.81 528 ASN B O 1
ATOM 8615 N N . ILE B 1 529 ? 16.312 -37.625 -1.914 1 98.62 529 ILE B N 1
ATOM 8616 C CA . ILE B 1 529 ? 17.125 -36.969 -2.92 1 98.62 529 ILE B CA 1
ATOM 8617 C C . ILE B 1 529 ? 18 -38 -3.633 1 98.62 529 ILE B C 1
ATOM 8619 O O . ILE B 1 529 ? 18.797 -38.688 -2.996 1 98.62 529 ILE B O 1
ATOM 8623 N N . LEU B 1 530 ? 17.922 -38.094 -4.949 1 98.62 530 LEU B N 1
ATOM 8624 C CA . LEU B 1 530 ? 18.688 -39.031 -5.75 1 98.62 530 LEU B CA 1
ATOM 8625 C C . LEU B 1 530 ? 20 -38.406 -6.234 1 98.62 530 LEU B C 1
ATOM 8627 O O . LEU B 1 530 ? 21.047 -39.031 -6.207 1 98.62 530 LEU B O 1
ATOM 8631 N N . ASP B 1 531 ? 19.922 -37.188 -6.734 1 98.25 531 ASP B N 1
ATOM 8632 C CA . ASP B 1 531 ? 21.062 -36.406 -7.168 1 98.25 531 ASP B CA 1
ATOM 8633 C C . ASP B 1 531 ? 20.922 -34.938 -6.684 1 98.25 531 ASP B C 1
ATOM 8635 O O . ASP B 1 531 ? 19.828 -34.375 -6.688 1 98.25 531 ASP B O 1
ATOM 8639 N N . ASN B 1 532 ? 22.016 -34.375 -6.223 1 98.06 532 ASN B N 1
ATOM 8640 C CA . ASN B 1 532 ? 21.969 -33.031 -5.707 1 98.06 532 ASN B CA 1
ATOM 8641 C C . ASN B 1 532 ? 23.156 -32.188 -6.207 1 98.06 532 ASN B C 1
ATOM 8643 O O . ASN B 1 532 ? 23.688 -31.359 -5.469 1 98.06 532 ASN B O 1
ATOM 8647 N N . GLN B 1 533 ? 23.547 -32.344 -7.418 1 97.62 533 GLN B N 1
ATOM 8648 C CA . GLN B 1 533 ? 24.766 -31.719 -7.918 1 97.62 533 GLN B CA 1
ATOM 8649 C C . GLN B 1 533 ? 24.547 -30.25 -8.234 1 97.62 533 GLN B C 1
ATOM 8651 O O . GLN B 1 533 ? 25.516 -29.484 -8.352 1 97.62 533 GLN B O 1
ATOM 8656 N N . LEU B 1 534 ? 23.344 -29.844 -8.438 1 97 534 LEU B N 1
ATOM 8657 C CA . LEU B 1 534 ? 23.062 -28.438 -8.703 1 97 534 LEU B CA 1
ATOM 8658 C C . LEU B 1 534 ? 22.938 -27.656 -7.398 1 97 534 LEU B C 1
ATOM 8660 O O . LEU B 1 534 ? 23.547 -26.594 -7.242 1 97 534 LEU B O 1
ATOM 8664 N N . SER B 1 535 ? 22.203 -28.203 -6.406 1 96.44 535 SER B N 1
ATOM 8665 C CA . SER B 1 535 ? 21.922 -27.484 -5.164 1 96.44 535 SER B CA 1
ATOM 8666 C C . SER B 1 535 ? 22.938 -27.828 -4.082 1 96.44 535 SER B C 1
ATOM 8668 O O . SER B 1 535 ? 23.172 -27.047 -3.17 1 96.44 535 SER B O 1
ATOM 8670 N N . GLN B 1 536 ? 23.469 -28.984 -4.105 1 96.81 536 GLN B N 1
ATOM 8671 C CA . GLN B 1 536 ? 24.297 -29.547 -3.045 1 96.81 536 GLN B CA 1
ATOM 8672 C C . GLN B 1 536 ? 23.547 -29.609 -1.723 1 96.81 536 GLN B C 1
ATOM 8674 O O . GLN B 1 536 ? 24.141 -29.578 -0.65 1 96.81 536 GLN B O 1
ATOM 8679 N N . PHE B 1 537 ? 22.25 -29.656 -1.81 1 97.19 537 PHE B N 1
ATOM 8680 C CA . PHE B 1 537 ? 21.406 -29.656 -0.623 1 97.19 537 PHE B CA 1
ATOM 8681 C C . PHE B 1 537 ? 21.422 -31.031 0.042 1 97.19 537 PHE B C 1
ATOM 8683 O O . PHE B 1 537 ? 21.438 -32.062 -0.64 1 97.19 537 PHE B O 1
ATOM 8690 N N . ALA B 1 538 ? 21.406 -30.906 1.331 1 97.88 538 ALA B N 1
ATOM 8691 C CA . ALA B 1 538 ? 21.172 -32.062 2.182 1 97.88 538 ALA B CA 1
ATOM 8692 C C . ALA B 1 538 ? 20.344 -31.703 3.404 1 97.88 538 ALA B C 1
ATOM 8694 O O . ALA B 1 538 ? 20.422 -30.578 3.898 1 97.88 538 ALA B O 1
ATOM 8695 N N . PHE B 1 539 ? 19.562 -32.719 3.793 1 97.62 539 PHE B N 1
ATOM 8696 C CA . PHE B 1 539 ? 18.828 -32.5 5.035 1 97.62 539 PHE B CA 1
ATOM 8697 C C . PHE B 1 539 ? 19.781 -32.531 6.23 1 97.62 539 PHE B C 1
ATOM 8699 O O . PHE B 1 539 ? 20.969 -32.75 6.074 1 97.62 539 PHE B O 1
ATOM 8706 N N . ASN B 1 540 ? 19.125 -32.094 7.406 1 96.31 540 ASN B N 1
ATOM 8707 C CA . ASN B 1 540 ? 19.922 -32.156 8.625 1 96.31 540 ASN B CA 1
ATOM 8708 C C . ASN B 1 540 ? 20.656 -33.5 8.758 1 96.31 540 ASN B C 1
ATOM 8710 O O . ASN B 1 540 ? 20.172 -34.5 8.266 1 96.31 540 ASN B O 1
ATOM 8714 N N . ASP B 1 541 ? 21.938 -33.406 9.336 1 96.62 541 ASP B N 1
ATOM 8715 C CA . ASP B 1 541 ? 22.812 -34.562 9.531 1 96.62 541 ASP B CA 1
ATOM 8716 C C . ASP B 1 541 ? 23.328 -35.094 8.203 1 96.62 541 ASP B C 1
ATOM 8718 O O . ASP B 1 541 ? 23.594 -36.281 8.062 1 96.62 541 ASP B O 1
ATOM 8722 N N . ASP B 1 542 ? 23.344 -34.281 7.199 1 97.12 542 ASP B N 1
ATOM 8723 C CA . ASP B 1 542 ? 23.812 -34.625 5.855 1 97.12 542 ASP B CA 1
ATOM 8724 C C . ASP B 1 542 ? 23.016 -35.781 5.27 1 97.12 542 ASP B C 1
ATOM 8726 O O . ASP B 1 542 ? 23.578 -36.656 4.605 1 97.12 542 ASP B O 1
ATOM 8730 N N . SER B 1 543 ? 21.75 -35.75 5.566 1 97.62 543 SER B N 1
ATOM 8731 C CA . SER B 1 543 ? 20.875 -36.812 5.105 1 97.62 543 SER B CA 1
ATOM 8732 C C . SER B 1 543 ? 20.344 -36.531 3.701 1 97.62 543 SER B C 1
ATOM 8734 O O . SER B 1 543 ? 20.062 -35.406 3.359 1 97.62 543 SER B O 1
ATOM 8736 N N . LYS B 1 544 ? 20.094 -37.625 2.982 1 97.62 544 LYS B N 1
ATOM 8737 C CA . LYS B 1 544 ? 19.516 -37.5 1.644 1 97.62 544 LYS B CA 1
ATOM 8738 C C . LYS B 1 544 ? 18 -37.625 1.684 1 97.62 544 LYS B C 1
ATOM 8740 O O . LYS B 1 544 ? 17.328 -37.438 0.67 1 97.62 544 LYS B O 1
ATOM 8745 N N . ASP B 1 545 ? 17.516 -37.938 2.818 1 97.88 545 ASP B N 1
ATOM 8746 C CA . ASP B 1 545 ? 16.062 -38.125 2.926 1 97.88 545 ASP B CA 1
ATOM 8747 C C . ASP B 1 545 ? 15.539 -37.5 4.211 1 97.88 545 ASP B C 1
ATOM 8749 O O . ASP B 1 545 ? 16.312 -37.156 5.117 1 97.88 545 ASP B O 1
ATOM 8753 N N . GLU B 1 546 ? 14.227 -37.312 4.254 1 97.69 546 GLU B N 1
ATOM 8754 C CA . GLU B 1 546 ? 13.531 -36.812 5.43 1 97.69 546 GLU B CA 1
ATOM 8755 C C . GLU B 1 546 ? 12.094 -37.344 5.488 1 97.69 546 GLU B C 1
ATOM 8757 O O . GLU B 1 546 ? 11.43 -37.438 4.457 1 97.69 546 GLU B O 1
ATOM 8762 N N . PHE B 1 547 ? 11.742 -37.688 6.66 1 98.38 547 PHE B N 1
ATOM 8763 C CA . PHE B 1 547 ? 10.352 -38 6.949 1 98.38 547 PHE B CA 1
ATOM 8764 C C . PHE B 1 547 ? 9.719 -36.938 7.828 1 98.38 547 PHE B C 1
ATOM 8766 O O . PHE B 1 547 ? 10.266 -36.594 8.875 1 98.38 547 PHE B O 1
ATOM 8773 N N . MET B 1 548 ? 8.602 -36.5 7.406 1 97.69 548 MET B N 1
ATOM 8774 C CA . MET B 1 548 ? 7.902 -35.438 8.125 1 97.69 548 MET B CA 1
ATOM 8775 C C . MET B 1 548 ? 6.453 -35.812 8.391 1 97.69 548 MET B C 1
ATOM 8777 O O . MET B 1 548 ? 5.828 -36.5 7.57 1 97.69 548 MET B O 1
ATOM 8781 N N . VAL B 1 549 ? 5.898 -35.344 9.492 1 98 549 VAL B N 1
ATOM 8782 C CA . VAL B 1 549 ? 4.484 -35.469 9.82 1 98 549 VAL B CA 1
ATOM 8783 C C . VAL B 1 549 ? 3.93 -34.094 10.242 1 98 549 VAL B C 1
ATOM 8785 O O . VAL B 1 549 ? 4.648 -33.281 10.82 1 98 549 VAL B O 1
ATOM 8788 N N . GLY B 1 550 ? 2.639 -33.875 9.812 1 97.88 550 GLY B N 1
ATOM 8789 C CA . GLY B 1 550 ? 2.092 -32.594 10.211 1 97.88 550 GLY B CA 1
ATOM 8790 C C . GLY B 1 550 ? 0.605 -32.469 9.938 1 97.88 550 GLY B C 1
ATOM 8791 O O . GLY B 1 550 ? -0.04 -33.406 9.516 1 97.88 550 GLY B O 1
ATOM 8792 N N . VAL B 1 551 ? 0.075 -31.281 10.367 1 98.25 551 VAL B N 1
ATOM 8793 C CA . VAL B 1 551 ? -1.289 -30.828 10.102 1 98.25 551 VAL B CA 1
ATOM 8794 C C . VAL B 1 551 ? -1.27 -29.406 9.555 1 98.25 551 VAL B C 1
ATOM 8796 O O . VAL B 1 551 ? -0.507 -28.562 10.031 1 98.25 551 VAL B O 1
ATOM 8799 N N . GLN B 1 552 ? -2.072 -29.188 8.539 1 97.62 552 GLN B N 1
ATOM 8800 C CA . GLN B 1 552 ? -2.08 -27.875 7.898 1 97.62 552 GLN B CA 1
ATOM 8801 C C . GLN B 1 552 ? -3.498 -27.453 7.523 1 97.62 552 GLN B C 1
ATOM 8803 O O . GLN B 1 552 ? -4.297 -28.281 7.066 1 97.62 552 GLN B O 1
ATOM 8808 N N . ALA B 1 553 ? -3.75 -26.172 7.738 1 98 553 ALA B N 1
ATOM 8809 C CA . ALA B 1 553 ? -5 -25.562 7.285 1 98 553 ALA B CA 1
ATOM 8810 C C . ALA B 1 553 ? -4.762 -24.625 6.105 1 98 553 ALA B C 1
ATOM 8812 O O . ALA B 1 553 ? -3.768 -23.891 6.078 1 98 553 ALA B O 1
ATOM 8813 N N . GLU B 1 554 ? -5.613 -24.719 5.16 1 97.25 554 GLU B N 1
ATOM 8814 C CA . GLU B 1 554 ? -5.645 -23.797 4.027 1 97.25 554 GLU B CA 1
ATOM 8815 C C . GLU B 1 554 ? -7.047 -23.25 3.799 1 97.25 554 GLU B C 1
ATOM 8817 O O . GLU B 1 554 ? -8.023 -24 3.766 1 97.25 554 GLU B O 1
ATOM 8822 N N . VAL B 1 555 ? -7.121 -21.891 3.631 1 97.12 555 VAL B N 1
ATOM 8823 C CA . VAL B 1 555 ? -8.445 -21.297 3.506 1 97.12 555 VAL B CA 1
ATOM 8824 C C . VAL B 1 555 ? -8.375 -20.094 2.57 1 97.12 555 VAL B C 1
ATOM 8826 O O . VAL B 1 555 ? -7.363 -19.391 2.516 1 97.12 555 VAL B O 1
ATOM 8829 N N . TRP B 1 556 ? -9.477 -19.938 1.843 1 94.94 556 TRP B N 1
ATOM 8830 C CA . TRP B 1 556 ? -9.734 -18.75 1.046 1 94.94 556 TRP B CA 1
ATOM 8831 C C . TRP B 1 556 ? -11.148 -18.219 1.302 1 94.94 556 TRP B C 1
ATOM 8833 O O . TRP B 1 556 ? -12.07 -19 1.567 1 94.94 556 TRP B O 1
ATOM 8843 N N . TRP B 1 557 ? -11.328 -16.922 1.222 1 94 557 TRP B N 1
ATOM 8844 C CA . TRP B 1 557 ? -12.656 -16.344 1.369 1 94 557 TRP B CA 1
ATOM 8845 C C . TRP B 1 557 ? -12.789 -15.062 0.556 1 94 557 TRP B C 1
ATOM 8847 O O . TRP B 1 557 ? -11.789 -14.43 0.224 1 94 557 TRP B O 1
#